Protein AF-A0A2V9GQS4-F1 (afdb_monomer)

Nearest PDB structures (foldseek):
  3pbk-assembly2_B  TM=9.360E-01  e=7.512E-44  Escherichia coli O6
  3pbk-assembly1_A  TM=9.406E-01  e=6.294E-42  Escherichia coli O6
  5ey8-assembly8_H  TM=8.529E-01  e=8.907E-43  Mycolicibacterium smegmatis
  3kxw-assembly1_A  TM=7.164E-01  e=3.947E-39  Legionella pneumophila subsp. pneumophila str. Philadelphia 1
  3lnv-assembly1_A  TM=7.252E-01  e=9.351E-39  Legionella pneumophila subsp. pneumophila str. Philadelphia 1

pLDDT: mean 83.49, std 13.67, range [40.16, 98.56]

Sequence (759 aa):
IEEYAARQSAILNNAEVCLLLTFRRAEAVAKLLRPRVRSLSAVVDAEKLIQAADKAPPPSPGALPLHVTGSRARRGSDLALLQYTSGSTGDPKGVMLTHANLLANIRAIGEAVQLRPDDVGISWLPLYHDMGLIGAWLTLLHFGTPLAVMSPLAFLTRPERWLQAFHKHRGTISAAPNFAYELCVRKIADKDIQGVDLSSWRAALNGAEPVNPETLERFRERFAGYGFRREAQLPVYGLAEATLAVTVPPLNRGPLVDRVERQTFTAEGRAVPAALEDETAIAFVSSGKALAGHEVRIVDEIGNEVPDRAEGFLWFRGPSATSGYYRNSKATETLLPRGPATDPGEYAWINTGDRAYRADGEIYVTGRVKDIIIKGGRNLYPHEVEELAARADGIRKGCIVAFGLTDEATGTEKLVVVAETRERDMPRRAALASAVTDLVSRGLGLPPDRVELIPPGSIPKTSSGKLRREETKQLYLAGTLSLSRAPAWLQIVRLGTGSTLRNLGREILAGVRRGLEILYGLYFGVVFLLWIVPTWVMVQFIKDHKEAGRFTSSALKVLFALIACRVRVVGKEYMETPGAKIYASNHTSYFDVLPLMLGLGVPYRFVAKMEVGGMPFIGAFLKRMGHLKFDRSDPQSRLRQAQEMEEFLRNGESVFVFPEGTFAAEDGVRPFQLGAFKAAVATGAPVIPVSLAGTRRFLRDGTYLPRPTSVTITLSPPIFPSTTTNNPNPADSSDWHELIRLRDATRAAIVRHAAEPLL

Radius of gyration: 36.35 Å; Cα contacts (8 Å, |Δi|>4): 1379; chains: 1; bounding box: 96×73×86 Å

Structure (mmCIF, N/CA/C/O backbone):
data_AF-A0A2V9GQS4-F1
#
_entry.id   AF-A0A2V9GQS4-F1
#
loop_
_atom_site.group_PDB
_atom_site.id
_atom_site.type_symbol
_atom_site.label_atom_id
_atom_site.label_alt_id
_atom_site.label_comp_id
_atom_site.label_asym_id
_atom_site.label_entity_id
_atom_site.label_seq_id
_atom_site.pdbx_PDB_ins_code
_atom_site.Cartn_x
_atom_site.Cartn_y
_atom_site.Cartn_z
_atom_site.occupancy
_atom_site.B_iso_or_equiv
_atom_site.auth_seq_id
_atom_site.auth_comp_id
_atom_site.auth_asym_id
_atom_site.auth_atom_id
_atom_site.pdbx_PDB_model_num
ATOM 1 N N . ILE A 1 1 ? -5.514 18.936 7.041 1.00 60.19 1 ILE A N 1
ATOM 2 C CA . ILE A 1 1 ? -5.133 19.533 5.737 1.00 60.19 1 ILE A CA 1
ATOM 3 C C . ILE A 1 1 ? -3.621 19.665 5.636 1.00 60.19 1 ILE A C 1
ATOM 5 O O . ILE A 1 1 ? -3.078 19.197 4.650 1.00 60.19 1 ILE A O 1
ATOM 9 N N . GLU A 1 2 ? -2.934 20.230 6.631 1.00 61.38 2 GLU A N 1
ATOM 10 C CA . GLU A 1 2 ? -1.467 20.380 6.602 1.00 61.38 2 GLU A CA 1
ATOM 11 C C . GLU A 1 2 ? -0.718 19.041 6.544 1.00 61.38 2 GLU A C 1
ATOM 13 O O . GLU A 1 2 ? 0.062 18.811 5.625 1.00 61.38 2 GLU A O 1
ATOM 18 N N . GLU A 1 3 ? -1.047 18.117 7.446 1.00 63.81 3 GLU A N 1
ATOM 19 C CA . GLU A 1 3 ? -0.517 16.747 7.453 1.00 63.81 3 GLU A CA 1
ATOM 20 C C . GLU A 1 3 ? -0.817 16.006 6.135 1.00 63.81 3 GLU A C 1
ATOM 22 O O . GLU A 1 3 ? 0.066 15.418 5.512 1.00 63.81 3 GLU A O 1
ATOM 27 N N . TYR A 1 4 ? -2.058 16.124 5.649 1.00 65.81 4 TYR A N 1
ATOM 28 C CA . TYR A 1 4 ? -2.469 15.587 4.351 1.00 65.81 4 TYR A CA 1
ATOM 29 C C . TYR A 1 4 ? -1.616 16.163 3.213 1.00 65.81 4 TYR A C 1
ATOM 31 O O . TYR A 1 4 ? -1.117 15.411 2.384 1.00 65.81 4 TYR A O 1
ATOM 39 N N . ALA A 1 5 ? -1.395 17.477 3.183 1.00 69.81 5 ALA A N 1
ATOM 40 C CA . ALA A 1 5 ? -0.593 18.134 2.159 1.00 69.81 5 ALA A CA 1
ATOM 41 C C . ALA A 1 5 ? 0.886 17.733 2.227 1.00 69.81 5 ALA A C 1
ATOM 43 O O . ALA A 1 5 ? 1.494 17.516 1.180 1.00 69.81 5 ALA A O 1
ATOM 44 N N . ALA A 1 6 ? 1.462 17.596 3.425 1.00 70.19 6 ALA A N 1
ATOM 45 C CA . ALA A 1 6 ? 2.829 17.113 3.610 1.00 70.19 6 ALA A CA 1
ATOM 46 C C . ALA A 1 6 ? 2.984 15.680 3.080 1.00 70.19 6 ALA A C 1
ATOM 48 O O . ALA A 1 6 ? 3.856 15.416 2.252 1.00 70.19 6 ALA A O 1
ATOM 49 N N . ARG A 1 7 ? 2.065 14.787 3.465 1.00 71.75 7 ARG A N 1
ATOM 50 C CA . ARG A 1 7 ? 2.045 13.393 3.013 1.00 71.75 7 ARG A CA 1
ATOM 51 C C . ARG A 1 7 ? 1.860 13.273 1.500 1.00 71.75 7 ARG A C 1
ATOM 53 O O . ARG A 1 7 ? 2.609 12.550 0.850 1.00 71.75 7 ARG A O 1
ATOM 60 N N . GLN A 1 8 ? 0.893 13.990 0.928 1.00 79.06 8 GLN A N 1
ATOM 61 C CA . GLN A 1 8 ? 0.681 13.990 -0.521 1.00 79.06 8 GLN A CA 1
ATOM 62 C C . GLN A 1 8 ? 1.892 14.575 -1.252 1.00 79.06 8 GLN A C 1
ATOM 64 O O . GLN A 1 8 ? 2.320 14.015 -2.251 1.00 79.06 8 GLN A O 1
ATOM 69 N N . SER A 1 9 ? 2.513 15.637 -0.733 1.00 82.12 9 SER A N 1
ATOM 70 C CA . SER A 1 9 ? 3.730 16.192 -1.339 1.00 82.12 9 SER A CA 1
ATOM 71 C C . SER A 1 9 ? 4.880 15.181 -1.346 1.00 82.12 9 SER A C 1
ATOM 73 O O . SER A 1 9 ? 5.618 15.128 -2.324 1.00 82.12 9 SER A O 1
ATOM 75 N N . ALA A 1 10 ? 5.036 14.364 -0.299 1.00 82.00 10 ALA A N 1
ATOM 76 C CA . ALA A 1 10 ? 6.055 13.314 -0.264 1.00 82.00 10 ALA A CA 1
ATOM 77 C C . ALA A 1 10 ? 5.821 12.253 -1.355 1.00 82.00 10 ALA A C 1
ATOM 79 O O . ALA A 1 10 ? 6.741 11.948 -2.111 1.00 82.00 10 ALA A O 1
ATOM 80 N N . ILE A 1 11 ? 4.580 11.768 -1.495 1.00 87.12 11 ILE A N 1
ATOM 81 C CA . ILE A 1 11 ? 4.180 10.821 -2.551 1.00 87.12 11 ILE A CA 1
ATOM 82 C C . ILE A 1 11 ? 4.440 11.419 -3.939 1.00 87.12 11 ILE A C 1
ATOM 84 O O . ILE A 1 11 ? 5.114 10.812 -4.766 1.00 87.12 11 ILE A O 1
ATOM 88 N N . LEU A 1 12 ? 3.945 12.635 -4.184 1.00 89.38 12 LEU A N 1
ATOM 89 C CA . LEU A 1 12 ? 4.040 13.290 -5.487 1.00 89.38 12 LEU A CA 1
ATOM 90 C C . LEU A 1 12 ? 5.491 13.594 -5.888 1.00 89.38 12 LEU A C 1
ATOM 92 O O . LEU A 1 12 ? 5.830 13.459 -7.060 1.00 89.38 12 LEU A O 1
ATOM 96 N N . ASN A 1 13 ? 6.349 13.974 -4.933 1.00 88.00 13 ASN A N 1
ATOM 97 C CA . ASN A 1 13 ? 7.782 14.144 -5.190 1.00 88.00 13 ASN A CA 1
ATOM 98 C C . ASN A 1 13 ? 8.476 12.804 -5.449 1.00 88.00 13 ASN A C 1
ATOM 100 O O . ASN A 1 13 ? 9.325 12.733 -6.331 1.00 88.00 13 ASN A O 1
ATOM 104 N N . ASN A 1 14 ? 8.134 11.750 -4.699 1.00 90.12 14 ASN A N 1
ATOM 105 C CA . ASN A 1 14 ? 8.729 10.431 -4.900 1.00 90.12 14 ASN A CA 1
ATOM 106 C C . ASN A 1 14 ? 8.400 9.875 -6.293 1.00 90.12 14 ASN A C 1
ATOM 108 O O . ASN A 1 14 ? 9.311 9.378 -6.943 1.00 90.12 14 ASN A O 1
ATOM 112 N N . ALA A 1 15 ? 7.158 10.025 -6.764 1.00 90.31 15 ALA A N 1
ATOM 113 C CA . ALA A 1 15 ? 6.719 9.606 -8.100 1.00 90.31 15 ALA A CA 1
ATOM 114 C C . ALA A 1 15 ? 7.057 10.603 -9.226 1.00 90.31 15 ALA A C 1
ATOM 116 O O . ALA A 1 15 ? 6.719 10.336 -10.376 1.00 90.31 15 ALA A O 1
ATOM 117 N N . GLU A 1 16 ? 7.669 11.752 -8.913 1.00 89.69 16 GLU A N 1
ATOM 118 C CA . GLU A 1 16 ? 7.936 12.841 -9.870 1.00 89.69 16 GLU A CA 1
ATOM 119 C C . GLU A 1 16 ? 6.715 13.224 -10.716 1.00 89.69 16 GLU A C 1
ATOM 121 O O . GLU A 1 16 ? 6.798 13.466 -11.921 1.00 89.69 16 GLU A O 1
ATOM 126 N N . VAL A 1 17 ? 5.549 13.296 -10.071 1.00 90.81 17 VAL A N 1
ATOM 127 C CA . VAL A 1 17 ? 4.280 13.540 -10.760 1.00 90.81 17 VAL A CA 1
ATOM 128 C C . VAL A 1 17 ? 4.326 14.880 -11.488 1.00 90.81 17 VAL A C 1
ATOM 130 O O . VAL A 1 17 ? 4.579 15.915 -10.867 1.00 90.81 17 VAL A O 1
ATOM 133 N N . CYS A 1 18 ? 4.049 14.858 -12.792 1.00 89.25 18 CYS A N 1
ATOM 134 C CA . CYS A 1 18 ? 3.959 16.053 -13.629 1.00 89.25 18 CYS A CA 1
ATOM 135 C C . CYS A 1 18 ? 2.530 16.599 -13.740 1.00 89.25 18 CYS A C 1
ATOM 137 O O . CYS A 1 18 ? 2.325 17.810 -13.784 1.00 89.25 18 CYS A O 1
ATOM 139 N N . LEU A 1 19 ? 1.536 15.713 -13.704 1.00 89.75 19 LEU A N 1
ATOM 140 C CA . LEU A 1 19 ? 0.121 16.041 -13.811 1.00 89.75 19 LEU A CA 1
ATOM 141 C C . LEU A 1 19 ? -0.652 15.383 -12.667 1.00 89.75 19 LEU A C 1
ATOM 143 O O . LEU A 1 19 ? -0.650 14.163 -12.532 1.00 89.75 19 LEU A O 1
ATOM 147 N N . LEU A 1 20 ? -1.350 16.190 -11.869 1.00 89.50 20 LEU A N 1
ATOM 148 C CA . LEU A 1 20 ? -2.256 15.707 -10.829 1.00 89.50 20 LEU A CA 1
ATOM 149 C C . LEU A 1 20 ? -3.707 15.852 -11.290 1.00 89.50 20 LEU A C 1
ATOM 151 O O . LEU A 1 20 ? -4.218 16.969 -11.407 1.00 89.50 20 LEU A O 1
ATOM 155 N N . LEU A 1 21 ? -4.373 14.718 -11.498 1.00 87.56 21 LEU A N 1
ATOM 156 C CA . LEU A 1 21 ? -5.810 14.665 -11.747 1.00 87.56 21 LEU A CA 1
ATOM 157 C C . LEU A 1 21 ? -6.574 14.715 -10.422 1.00 87.56 21 LEU A C 1
ATOM 159 O O . LEU A 1 21 ? -6.274 13.980 -9.482 1.00 87.56 21 LEU A O 1
ATOM 163 N N . THR A 1 22 ? -7.555 15.608 -10.328 1.00 85.50 22 THR A N 1
ATOM 164 C CA . THR A 1 22 ? -8.366 15.795 -9.120 1.00 85.50 22 THR A CA 1
ATOM 165 C C . THR A 1 22 ? -9.827 16.094 -9.466 1.00 85.50 22 THR A C 1
ATOM 167 O O . THR A 1 22 ? -10.227 16.061 -10.626 1.00 85.50 22 THR A O 1
ATOM 170 N N . PHE A 1 23 ? -10.659 16.355 -8.463 1.00 79.25 23 PHE A N 1
ATOM 171 C CA . PHE A 1 23 ? -12.040 16.795 -8.656 1.00 79.25 23 PHE A CA 1
ATOM 172 C C . PHE A 1 23 ? -12.163 18.288 -8.355 1.00 79.25 23 PHE A C 1
ATOM 174 O O . PHE A 1 23 ? -11.417 18.837 -7.542 1.00 79.25 23 PHE A O 1
ATOM 181 N N . ARG A 1 24 ? -13.147 18.947 -8.972 1.00 79.56 24 ARG A N 1
ATOM 182 C CA . ARG A 1 24 ? -13.316 20.410 -8.958 1.00 79.56 24 ARG A CA 1
ATOM 183 C C . ARG A 1 24 ? -13.214 21.048 -7.566 1.00 79.56 24 ARG A C 1
ATOM 185 O O . ARG A 1 24 ? -12.549 22.063 -7.395 1.00 79.56 24 ARG A O 1
ATOM 192 N N . ARG A 1 25 ? -13.816 20.429 -6.542 1.00 77.62 25 ARG A N 1
ATOM 193 C CA . ARG A 1 25 ? -13.779 20.938 -5.154 1.00 77.62 25 ARG A CA 1
ATOM 194 C C . ARG A 1 25 ? -12.391 20.862 -4.500 1.00 77.62 25 ARG A C 1
ATOM 196 O O . ARG A 1 25 ? -12.119 21.639 -3.592 1.00 77.62 25 ARG A O 1
ATOM 203 N N . ALA A 1 26 ? -11.530 19.942 -4.931 1.00 76.75 26 ALA A N 1
ATOM 204 C CA . ALA A 1 26 ? -10.181 19.769 -4.391 1.00 76.75 26 ALA A CA 1
ATOM 205 C C . ALA A 1 26 ? -9.098 20.488 -5.208 1.00 76.75 26 ALA A C 1
ATOM 207 O O . ALA A 1 26 ? -7.973 20.604 -4.728 1.00 76.75 26 ALA A O 1
ATOM 208 N N . GLU A 1 27 ? -9.421 21.021 -6.391 1.00 81.06 27 GLU A N 1
ATOM 209 C CA . GLU A 1 27 ? -8.457 21.674 -7.284 1.00 81.06 27 GLU A CA 1
ATOM 210 C C . GLU A 1 27 ? -7.701 22.823 -6.598 1.00 81.06 27 GLU A C 1
ATOM 212 O O . GLU A 1 27 ? -6.478 22.909 -6.706 1.00 81.06 27 GLU A O 1
ATOM 217 N N . ALA A 1 28 ? -8.399 23.675 -5.838 1.00 78.94 28 ALA A N 1
ATOM 218 C CA . ALA A 1 28 ? -7.778 24.789 -5.119 1.00 78.94 28 ALA A CA 1
ATOM 219 C C . ALA A 1 28 ? -6.758 24.307 -4.074 1.00 78.94 28 ALA A C 1
ATOM 221 O O . ALA A 1 28 ? -5.643 24.817 -4.017 1.00 78.94 28 ALA A O 1
ATOM 222 N N . VAL A 1 29 ? -7.108 23.277 -3.294 1.00 75.94 29 VAL A N 1
ATOM 223 C CA . VAL A 1 29 ? -6.216 22.690 -2.279 1.00 75.94 29 VAL A CA 1
ATOM 224 C C . VAL A 1 29 ? -5.049 21.954 -2.939 1.00 75.94 29 VAL A C 1
ATOM 226 O O . VAL A 1 29 ? -3.914 22.072 -2.490 1.00 75.94 29 VAL A O 1
ATOM 229 N N . ALA A 1 30 ? -5.297 21.237 -4.034 1.00 81.06 30 ALA A N 1
ATOM 230 C CA . ALA A 1 30 ? -4.270 20.534 -4.795 1.00 81.06 30 ALA A CA 1
ATOM 231 C C . ALA A 1 30 ? -3.269 21.502 -5.452 1.00 81.06 30 ALA A C 1
ATOM 233 O O . ALA A 1 30 ? -2.072 21.223 -5.486 1.00 81.06 30 ALA A O 1
ATOM 234 N N . LYS A 1 31 ? -3.714 22.686 -5.898 1.00 81.62 31 LYS A N 1
ATOM 235 C CA . LYS A 1 31 ? -2.822 23.748 -6.396 1.00 81.62 31 LYS A CA 1
ATOM 236 C C . LYS A 1 31 ? -1.851 24.256 -5.326 1.00 81.62 31 LYS A C 1
ATOM 238 O O . LYS A 1 31 ? -0.719 24.587 -5.674 1.00 81.62 31 LYS A O 1
ATOM 243 N N . LEU A 1 32 ? -2.226 24.225 -4.041 1.00 80.44 32 LEU A N 1
ATOM 244 C CA . LEU A 1 32 ? -1.324 24.565 -2.926 1.00 80.44 32 LEU A CA 1
ATOM 245 C C . LEU A 1 32 ? -0.168 23.562 -2.750 1.00 80.44 32 LEU A C 1
ATOM 247 O O . LEU A 1 32 ? 0.775 23.844 -2.010 1.00 80.44 32 LEU A O 1
ATOM 251 N N . LEU A 1 33 ? -0.212 22.405 -3.423 1.00 81.75 33 LEU A N 1
ATOM 252 C CA . LEU A 1 33 ? 0.878 21.426 -3.420 1.00 81.75 33 LEU A CA 1
ATOM 253 C C . LEU A 1 33 ? 1.980 21.768 -4.431 1.00 81.75 33 LEU A C 1
ATOM 255 O O . LEU A 1 33 ? 3.119 21.362 -4.219 1.00 81.75 33 LEU A O 1
ATOM 259 N N . ARG A 1 34 ? 1.690 22.551 -5.486 1.00 81.56 34 ARG A N 1
ATOM 260 C CA . ARG A 1 34 ? 2.670 22.895 -6.541 1.00 81.56 34 ARG A CA 1
ATOM 261 C C . ARG A 1 34 ? 3.986 23.468 -5.996 1.00 81.56 34 ARG A C 1
ATOM 263 O O . ARG A 1 34 ? 5.035 22.991 -6.410 1.00 81.56 34 ARG A O 1
ATOM 270 N N . PRO A 1 35 ? 3.996 24.396 -5.015 1.00 80.75 35 PRO A N 1
ATOM 271 C CA . PRO A 1 35 ? 5.251 24.904 -4.454 1.00 80.75 35 PRO A CA 1
ATOM 272 C C . PRO A 1 35 ? 6.104 23.833 -3.758 1.00 80.75 35 PRO A C 1
ATOM 274 O O . PRO A 1 35 ? 7.313 24.001 -3.605 1.00 80.75 35 PRO A O 1
ATOM 277 N N . ARG A 1 36 ? 5.474 22.747 -3.294 1.00 80.69 36 ARG A N 1
ATOM 278 C CA . ARG A 1 36 ? 6.123 21.635 -2.590 1.00 80.69 36 ARG A CA 1
ATOM 279 C C . ARG A 1 36 ? 6.521 20.492 -3.523 1.00 80.69 36 ARG A C 1
ATOM 281 O O . ARG A 1 36 ? 7.301 19.650 -3.091 1.00 80.69 36 ARG A O 1
ATOM 288 N N . VAL A 1 37 ? 6.023 20.459 -4.761 1.00 86.38 37 VAL A N 1
ATOM 289 C CA . VAL A 1 37 ? 6.261 19.381 -5.731 1.00 86.38 37 VAL A CA 1
ATOM 290 C C . VAL A 1 37 ? 6.843 19.967 -7.011 1.00 86.38 37 VAL A C 1
ATOM 292 O O . VAL A 1 37 ? 6.115 20.469 -7.861 1.00 86.38 37 VAL A O 1
ATOM 295 N N . ARG A 1 38 ? 8.172 19.906 -7.156 1.00 83.12 38 ARG A N 1
ATOM 296 C CA . ARG A 1 38 ? 8.889 20.580 -8.258 1.00 83.12 38 ARG A CA 1
ATOM 297 C C . ARG A 1 38 ? 8.507 20.068 -9.646 1.00 83.12 38 ARG A C 1
ATOM 299 O O . ARG A 1 38 ? 8.536 20.842 -10.594 1.00 83.12 38 ARG A O 1
ATOM 306 N N . SER A 1 39 ? 8.179 18.784 -9.759 1.00 88.44 39 SER A N 1
ATOM 307 C CA . SER A 1 39 ? 7.792 18.148 -11.019 1.00 88.44 39 SER A CA 1
ATOM 308 C C . SER A 1 39 ? 6.381 18.530 -11.474 1.00 88.44 39 SER A C 1
ATOM 310 O O . SER A 1 39 ? 6.084 18.412 -12.659 1.00 88.44 39 SER A O 1
ATOM 312 N N . LEU A 1 40 ? 5.514 18.993 -10.563 1.00 90.31 40 LEU A N 1
ATOM 313 C CA . LEU A 1 40 ? 4.084 19.167 -10.813 1.00 90.31 40 LEU A CA 1
ATOM 314 C C . LEU A 1 40 ? 3.809 20.411 -11.665 1.00 90.31 40 LEU A C 1
ATOM 316 O O . LEU A 1 40 ? 3.665 21.520 -11.147 1.00 90.31 40 LEU A O 1
ATOM 320 N N . SER A 1 41 ? 3.686 20.216 -12.977 1.00 86.81 41 SER A N 1
ATOM 321 C CA . SER A 1 41 ? 3.400 21.278 -13.944 1.00 86.81 41 SER A CA 1
ATOM 322 C C . SER A 1 41 ? 1.916 21.644 -13.977 1.00 86.81 41 SER A C 1
ATOM 324 O O . SER A 1 41 ? 1.562 22.817 -14.123 1.00 86.81 41 SER A O 1
ATOM 326 N N . ALA A 1 42 ? 1.032 20.662 -13.786 1.00 86.31 42 ALA A N 1
ATOM 327 C CA . ALA A 1 42 ? -0.402 20.858 -13.919 1.00 86.31 42 ALA A CA 1
ATOM 328 C C . ALA A 1 42 ? -1.212 20.131 -12.838 1.00 86.31 42 ALA A C 1
ATOM 330 O O . ALA A 1 42 ? -0.894 19.038 -12.383 1.00 86.31 42 ALA A O 1
ATOM 331 N N . VAL A 1 43 ? -2.307 20.775 -12.437 1.00 87.69 43 VAL A N 1
ATOM 332 C CA . VAL A 1 43 ? -3.356 20.209 -11.582 1.00 87.69 43 VAL A CA 1
ATOM 333 C C . VAL A 1 43 ? -4.629 20.436 -12.364 1.00 87.69 43 VAL A C 1
ATOM 335 O O . VAL A 1 43 ? -4.947 21.593 -12.649 1.00 87.69 43 VAL A O 1
ATOM 338 N N . VAL A 1 44 ? -5.283 19.357 -12.763 1.00 86.88 44 VAL A N 1
ATOM 339 C CA . VAL A 1 44 ? -6.405 19.391 -13.699 1.00 86.88 44 VAL A CA 1
ATOM 340 C C . VAL A 1 44 ? -7.558 18.635 -13.067 1.00 86.88 44 VAL A C 1
ATOM 342 O O . VAL A 1 44 ? -7.366 17.568 -12.484 1.00 86.88 44 VAL A O 1
ATOM 345 N N . ASP A 1 45 ? -8.754 19.209 -13.132 1.00 86.69 45 ASP A N 1
ATOM 346 C CA . ASP A 1 45 ? -9.946 18.453 -12.784 1.00 86.69 45 ASP A CA 1
ATOM 347 C C . ASP A 1 45 ? -10.381 17.560 -13.953 1.00 86.69 45 ASP A C 1
ATOM 349 O O . ASP A 1 45 ? -10.162 17.887 -15.120 1.00 86.69 45 ASP A O 1
ATOM 353 N N . ALA A 1 46 ? -10.972 16.410 -13.636 1.00 81.12 46 ALA A N 1
ATOM 354 C CA . ALA A 1 46 ? -11.350 15.427 -14.647 1.00 81.12 46 ALA A CA 1
ATOM 355 C C . ALA A 1 46 ? -12.324 15.980 -15.710 1.00 81.12 46 ALA A C 1
ATOM 357 O O . ALA A 1 46 ? -12.202 15.622 -16.877 1.00 81.12 46 ALA A O 1
ATOM 358 N N . GLU A 1 47 ? -13.244 16.883 -15.345 1.00 84.12 47 GLU A N 1
ATOM 359 C CA . GLU A 1 47 ? -14.207 17.480 -16.286 1.00 84.12 47 GLU A CA 1
ATOM 360 C C . GLU A 1 47 ? -13.503 18.354 -17.325 1.00 84.12 47 GLU A C 1
ATOM 362 O O . GLU A 1 47 ? -13.787 18.241 -18.514 1.00 84.12 47 GLU A O 1
ATOM 367 N N . LYS A 1 48 ? -12.542 19.187 -16.906 1.00 84.25 48 LYS A N 1
ATOM 368 C CA . LYS A 1 48 ? -11.722 19.981 -17.829 1.00 84.25 48 LYS A CA 1
ATOM 369 C C . LYS A 1 48 ? -10.925 19.100 -18.782 1.00 84.25 48 LYS A C 1
ATOM 371 O O . LYS A 1 48 ? -10.768 19.474 -19.940 1.00 84.25 48 LYS A O 1
ATOM 376 N N . LEU A 1 49 ? -10.421 17.956 -18.312 1.00 83.56 49 LEU A N 1
ATOM 377 C CA . LEU A 1 49 ? -9.698 17.018 -19.171 1.00 83.56 49 LEU A CA 1
ATOM 378 C C . LEU A 1 49 ? -10.624 16.409 -20.232 1.00 83.56 49 LEU A C 1
ATOM 380 O O . LEU A 1 49 ? -10.250 16.378 -21.399 1.00 83.56 49 LEU A O 1
ATOM 384 N N . ILE A 1 50 ? -11.830 15.987 -19.841 1.00 83.81 50 ILE A N 1
ATOM 385 C CA . ILE A 1 50 ? -12.844 15.453 -20.764 1.00 83.81 50 ILE A CA 1
ATOM 386 C C . ILE A 1 50 ? -13.248 16.524 -21.781 1.00 83.81 50 ILE A C 1
ATOM 388 O O . ILE A 1 50 ? -13.152 16.297 -22.977 1.00 83.81 50 ILE A O 1
ATOM 392 N N . GLN A 1 51 ? -13.577 17.735 -21.327 1.00 85.81 51 GLN A N 1
ATOM 393 C CA . GLN A 1 51 ? -13.934 18.844 -22.218 1.00 85.81 51 GLN A CA 1
ATOM 394 C C . GLN A 1 51 ? -12.804 19.218 -23.183 1.00 85.81 51 GLN A C 1
ATOM 396 O O . GLN A 1 51 ? -13.066 19.637 -24.308 1.00 85.81 51 GLN A O 1
ATOM 401 N N . ALA A 1 52 ? -11.546 19.127 -22.743 1.00 83.19 52 ALA A N 1
ATOM 402 C CA . ALA A 1 52 ? -10.397 19.350 -23.610 1.00 83.19 52 ALA A CA 1
ATOM 403 C C . ALA A 1 52 ? -10.248 18.229 -24.649 1.00 83.19 52 ALA A C 1
ATOM 405 O O . ALA A 1 52 ? -9.913 18.523 -25.792 1.00 83.19 52 ALA A O 1
ATOM 406 N N . ALA A 1 53 ? -10.523 16.978 -24.268 1.00 80.06 53 ALA A N 1
ATOM 407 C CA . ALA A 1 53 ? -10.524 15.837 -25.176 1.00 80.06 53 ALA A CA 1
ATOM 408 C C . ALA A 1 53 ? -11.660 15.923 -26.209 1.00 80.06 53 ALA A C 1
ATOM 410 O O . ALA A 1 53 ? -11.402 15.739 -27.391 1.00 80.06 53 ALA A O 1
ATOM 411 N N . ASP A 1 54 ? -12.875 16.300 -25.799 1.00 82.81 54 ASP A N 1
ATOM 412 C CA . ASP A 1 54 ? -14.032 16.460 -26.696 1.00 82.81 54 ASP A CA 1
ATOM 413 C C . ASP A 1 54 ? -13.833 17.588 -27.722 1.00 82.81 54 ASP A C 1
ATOM 415 O O . ASP A 1 54 ? -14.369 17.548 -28.827 1.00 82.81 54 ASP A O 1
ATOM 419 N N . LYS A 1 55 ? -13.062 18.619 -27.353 1.00 84.00 55 LYS A N 1
ATOM 420 C CA . LYS A 1 55 ? -12.695 19.736 -28.238 1.00 84.00 55 LYS A CA 1
ATOM 421 C C . LYS A 1 55 ? -11.467 19.446 -29.097 1.00 84.00 55 LYS A C 1
ATOM 423 O O . LYS A 1 55 ? -11.146 20.258 -29.967 1.00 84.00 55 LYS A O 1
ATOM 428 N N . ALA A 1 56 ? -10.743 18.360 -28.830 1.00 77.12 56 ALA A N 1
ATOM 429 C CA . ALA A 1 56 ? -9.585 18.004 -29.628 1.00 77.12 56 ALA A CA 1
ATOM 430 C C . ALA A 1 56 ? -10.058 17.585 -31.031 1.00 77.12 56 ALA A C 1
ATOM 432 O O . ALA A 1 56 ? -11.054 16.868 -31.148 1.00 77.12 56 ALA A O 1
ATOM 433 N N . PRO A 1 57 ? -9.377 18.022 -32.107 1.00 74.56 57 PRO A N 1
ATOM 434 C CA . PRO A 1 57 ? -9.702 17.542 -33.442 1.00 74.56 57 PRO A CA 1
ATOM 435 C C . PRO A 1 57 ? -9.600 16.008 -33.468 1.00 74.56 57 PRO A C 1
ATOM 437 O O . PRO A 1 57 ? -8.690 15.457 -32.834 1.00 74.56 57 PRO A O 1
ATOM 440 N N . PRO A 1 58 ? -10.511 15.309 -34.174 1.00 66.25 58 PRO A N 1
ATOM 441 C CA . PRO A 1 58 ? -10.419 13.864 -34.299 1.00 66.25 58 PRO A CA 1
ATOM 442 C C . PRO A 1 58 ? -9.046 13.500 -34.879 1.00 66.25 58 PRO A C 1
ATOM 444 O O . PRO A 1 58 ? -8.524 14.243 -35.720 1.00 66.25 58 PRO A O 1
ATOM 447 N N . PRO A 1 59 ? -8.438 12.385 -34.438 1.00 63.38 59 PRO A N 1
ATOM 448 C CA . PRO A 1 59 ? -7.211 11.914 -35.059 1.00 63.38 59 PRO A CA 1
ATOM 449 C C . PRO A 1 59 ? -7.449 11.769 -36.566 1.00 63.38 59 PRO A C 1
ATOM 451 O O . PRO A 1 59 ? -8.504 11.284 -36.984 1.00 63.38 59 PRO A O 1
ATOM 454 N N . SER A 1 60 ? -6.490 12.217 -37.382 1.00 68.94 60 SER A N 1
ATOM 455 C CA . SER A 1 60 ? -6.561 12.055 -38.838 1.00 68.94 60 SER A CA 1
ATOM 456 C C . SER A 1 60 ? -6.879 10.592 -39.187 1.00 68.94 60 SER A C 1
ATOM 458 O O . SER A 1 60 ? -6.442 9.702 -38.460 1.00 68.94 60 SER A O 1
ATOM 460 N N . PRO A 1 61 ? -7.605 10.290 -40.276 1.00 59.84 61 PRO A N 1
ATOM 461 C CA . PRO A 1 61 ? -7.857 8.906 -40.677 1.00 59.84 61 PRO A CA 1
ATOM 462 C C . PRO A 1 61 ? -6.546 8.104 -40.751 1.00 59.84 61 PRO A C 1
ATOM 464 O O . PRO A 1 61 ? -5.612 8.503 -41.443 1.00 59.84 61 PRO A O 1
ATOM 467 N N . GLY A 1 62 ? -6.449 7.012 -39.986 1.00 61.94 62 GLY A N 1
ATOM 468 C CA . GLY A 1 62 ? -5.225 6.204 -39.861 1.00 61.94 62 GLY A CA 1
ATOM 469 C C . GLY A 1 62 ? -4.198 6.701 -38.831 1.00 61.94 62 GLY A C 1
ATOM 470 O O . GLY A 1 62 ? -3.212 6.009 -38.578 1.00 61.94 62 GLY A O 1
ATOM 471 N N . ALA A 1 63 ? -4.417 7.852 -38.192 1.00 53.94 63 ALA A N 1
ATOM 472 C CA . ALA A 1 63 ? -3.609 8.296 -37.065 1.00 53.94 63 ALA A CA 1
ATOM 473 C C . ALA A 1 63 ? -3.925 7.435 -35.838 1.00 53.94 63 ALA A C 1
ATOM 475 O O . ALA A 1 63 ? -5.040 7.420 -35.313 1.00 53.94 63 ALA A O 1
ATOM 476 N N . LEU A 1 64 ? -2.910 6.716 -35.371 1.00 51.78 64 LEU A N 1
ATOM 477 C CA . LEU A 1 64 ? -2.958 6.042 -34.083 1.00 51.78 64 LEU A CA 1
ATOM 478 C C . LEU A 1 64 ? -3.094 7.109 -32.975 1.00 51.78 64 LEU A C 1
ATOM 480 O O . LEU A 1 64 ? -2.473 8.171 -33.087 1.00 51.78 64 LEU A O 1
ATOM 484 N N . PRO A 1 65 ? -3.877 6.866 -31.903 1.00 49.31 65 PRO A N 1
ATOM 485 C CA . PRO A 1 65 ? -3.976 7.793 -30.776 1.00 49.31 65 PRO A CA 1
ATOM 486 C C . PRO A 1 65 ? -2.580 8.181 -30.277 1.00 49.31 65 PRO A C 1
ATOM 488 O O . PRO A 1 65 ? -1.702 7.324 -30.220 1.00 49.31 65 PRO A O 1
ATOM 491 N N . LEU A 1 66 ? -2.360 9.427 -29.849 1.00 47.75 66 LEU A N 1
ATOM 492 C CA . LEU A 1 66 ? -1.041 9.921 -29.401 1.00 47.75 66 LEU A CA 1
ATOM 493 C C . LEU A 1 66 ? -0.398 9.086 -28.263 1.00 47.75 66 LEU A C 1
ATOM 495 O O . LEU A 1 66 ? 0.799 9.161 -28.001 1.00 47.75 66 LEU A O 1
ATOM 499 N N . HIS A 1 67 ? -1.188 8.265 -27.569 1.00 48.81 67 HIS A N 1
ATOM 500 C CA . HIS A 1 67 ? -0.731 7.332 -26.528 1.00 48.81 67 HIS A CA 1
ATOM 501 C C . HIS A 1 67 ? -0.173 6.016 -27.106 1.00 48.81 67 HIS A C 1
ATOM 503 O O . HIS A 1 67 ? 0.582 5.311 -26.437 1.00 48.81 67 HIS A O 1
ATOM 509 N N . VAL A 1 68 ? -0.534 5.709 -28.352 1.00 45.94 68 VAL A N 1
ATOM 510 C CA . VAL A 1 68 ? -0.036 4.611 -29.191 1.00 45.94 68 VAL A CA 1
ATOM 511 C C . VAL A 1 68 ? 1.146 5.082 -30.060 1.00 45.94 68 VAL A C 1
ATOM 513 O O . VAL A 1 68 ? 1.909 4.259 -30.547 1.00 45.94 68 VAL A O 1
ATOM 516 N N . THR A 1 69 ? 1.373 6.398 -30.192 1.00 43.47 69 THR A N 1
ATOM 517 C CA . THR A 1 69 ? 2.506 6.978 -30.946 1.00 43.47 69 THR A CA 1
ATOM 518 C C . THR A 1 69 ? 3.784 7.170 -30.128 1.00 43.47 69 THR A C 1
ATOM 520 O O . THR A 1 69 ? 4.729 7.802 -30.601 1.00 43.47 69 THR A O 1
ATOM 523 N N . GLY A 1 70 ? 3.868 6.630 -28.909 1.00 48.19 70 GLY A N 1
ATOM 524 C CA . GLY A 1 70 ? 5.187 6.373 -28.344 1.00 48.19 70 GLY A CA 1
ATOM 525 C C . GLY A 1 70 ? 5.876 5.375 -29.270 1.00 48.19 70 GLY A C 1
ATOM 526 O O . GLY A 1 70 ? 5.417 4.246 -29.374 1.00 48.19 70 GLY A O 1
ATOM 527 N N . SER A 1 71 ? 6.971 5.758 -29.927 1.00 50.88 71 SER A N 1
ATOM 528 C CA . SER A 1 71 ? 7.773 4.911 -30.835 1.00 50.88 71 SER A CA 1
ATOM 529 C C . SER A 1 71 ? 8.320 3.616 -30.202 1.00 50.88 71 SER A C 1
ATOM 531 O O . SER A 1 71 ? 9.062 2.865 -30.831 1.00 50.88 71 SER A O 1
ATOM 533 N N . ARG A 1 72 ? 7.960 3.338 -28.947 1.00 60.69 72 ARG A N 1
ATOM 534 C CA . ARG A 1 72 ? 8.317 2.158 -28.178 1.00 60.69 72 ARG A CA 1
ATOM 535 C C . ARG A 1 72 ? 7.079 1.284 -27.990 1.00 60.69 72 ARG A C 1
ATOM 537 O O . ARG A 1 72 ? 6.169 1.645 -27.245 1.00 60.69 72 ARG A O 1
ATOM 544 N N . ALA A 1 73 ? 7.100 0.100 -28.602 1.00 69.25 73 ALA A N 1
ATOM 545 C CA . ALA A 1 73 ? 6.183 -0.980 -28.256 1.00 69.25 73 ALA A CA 1
ATOM 546 C C . ALA A 1 73 ? 6.235 -1.225 -26.737 1.00 69.25 73 ALA A C 1
ATOM 548 O O . ALA A 1 73 ? 7.316 -1.458 -26.185 1.00 69.25 73 ALA A O 1
ATOM 549 N N . ARG A 1 74 ? 5.081 -1.129 -26.063 1.00 79.31 74 ARG A N 1
ATOM 550 C CA . ARG A 1 74 ? 4.972 -1.391 -24.623 1.00 79.31 74 ARG A CA 1
ATOM 551 C C . ARG A 1 74 ? 5.242 -2.866 -24.368 1.00 79.31 74 ARG A C 1
ATOM 553 O O . ARG A 1 74 ? 4.617 -3.728 -24.982 1.00 79.31 74 ARG A O 1
ATOM 560 N N . ARG A 1 75 ? 6.184 -3.155 -23.477 1.00 88.50 75 ARG A N 1
ATOM 561 C CA . ARG A 1 75 ? 6.540 -4.521 -23.079 1.00 88.50 75 ARG A CA 1
ATOM 562 C C . ARG A 1 75 ? 5.845 -4.871 -21.771 1.00 88.50 75 ARG A C 1
ATOM 564 O O . ARG A 1 75 ? 5.575 -3.996 -20.955 1.00 88.50 75 ARG A O 1
ATOM 571 N N . GLY A 1 76 ? 5.624 -6.164 -21.532 1.00 90.94 76 GLY A N 1
ATOM 572 C CA . GLY A 1 76 ? 5.095 -6.643 -20.250 1.00 90.94 76 GLY A CA 1
ATOM 573 C C . GLY A 1 76 ? 5.950 -6.208 -19.052 1.00 90.94 76 GLY A C 1
ATOM 574 O O . GLY A 1 76 ? 5.408 -5.933 -17.990 1.00 90.94 76 GLY A O 1
ATOM 575 N N . SER A 1 77 ? 7.265 -6.073 -19.244 1.00 91.56 77 SER A N 1
ATOM 576 C CA . SER A 1 77 ? 8.217 -5.617 -18.227 1.00 91.56 77 SER A CA 1
ATOM 577 C C . SER A 1 77 ? 8.242 -4.101 -18.004 1.00 91.56 77 SER A C 1
ATOM 579 O O . SER A 1 77 ? 8.913 -3.640 -17.082 1.00 91.56 77 SER A O 1
ATOM 581 N N . ASP A 1 78 ? 7.537 -3.310 -18.820 1.00 92.94 78 ASP A N 1
ATOM 582 C CA . ASP A 1 78 ? 7.458 -1.869 -18.601 1.00 92.94 78 ASP A CA 1
ATOM 583 C C . ASP A 1 78 ? 6.611 -1.583 -17.349 1.00 92.94 78 ASP A C 1
ATOM 585 O O . ASP A 1 78 ? 5.554 -2.186 -17.132 1.00 92.94 78 ASP A O 1
ATOM 589 N N . LEU A 1 79 ? 7.078 -0.639 -16.527 1.00 93.56 79 LEU A N 1
ATOM 590 C CA . LEU A 1 79 ? 6.345 -0.151 -15.362 1.00 93.56 79 LEU A CA 1
ATOM 591 C C . LEU A 1 79 ? 5.019 0.480 -15.811 1.00 93.56 79 LEU A C 1
ATOM 593 O O . LEU A 1 79 ? 5.016 1.415 -16.613 1.00 93.56 79 LEU A O 1
ATOM 597 N N . ALA A 1 80 ? 3.912 -0.019 -15.269 1.00 93.69 80 ALA A N 1
ATOM 598 C CA . ALA A 1 80 ? 2.561 0.415 -15.604 1.00 93.69 80 ALA A CA 1
ATOM 599 C C . ALA A 1 80 ? 1.938 1.275 -14.499 1.00 93.69 80 ALA A C 1
ATOM 601 O O . ALA A 1 80 ? 1.245 2.250 -14.786 1.00 93.69 80 ALA A O 1
ATOM 602 N N . LEU A 1 81 ? 2.183 0.920 -13.234 1.00 94.31 81 LEU A N 1
ATOM 603 C CA . LEU A 1 81 ? 1.556 1.548 -12.077 1.00 94.31 81 LEU A CA 1
ATOM 604 C C . LEU A 1 81 ? 2.534 1.633 -10.900 1.00 94.31 81 LEU A C 1
ATOM 606 O O . LEU A 1 81 ? 3.221 0.669 -10.571 1.00 94.31 81 LEU A O 1
ATOM 610 N N . LEU A 1 82 ? 2.550 2.789 -10.232 1.00 95.12 82 LEU A N 1
ATOM 611 C CA . LEU A 1 82 ? 3.105 2.933 -8.889 1.00 95.12 82 LEU A CA 1
ATOM 612 C C . LEU A 1 82 ? 1.962 2.916 -7.875 1.00 95.12 82 LEU A C 1
ATOM 614 O O . LEU A 1 82 ? 1.286 3.928 -7.676 1.00 95.12 82 LEU A O 1
ATOM 618 N N . GLN A 1 83 ? 1.741 1.771 -7.233 1.00 93.62 83 GLN A N 1
ATOM 619 C CA . GLN A 1 83 ? 0.709 1.641 -6.208 1.00 93.62 83 GLN A CA 1
ATOM 620 C C . GLN A 1 83 ? 1.304 2.015 -4.851 1.00 93.62 83 GLN A C 1
ATOM 622 O O . GLN A 1 83 ? 2.073 1.261 -4.259 1.00 93.62 83 GLN A O 1
ATOM 627 N N . TYR A 1 84 ? 0.963 3.198 -4.342 1.00 89.38 84 TYR A N 1
ATOM 628 C CA . TYR A 1 84 ? 1.419 3.602 -3.014 1.00 89.38 84 TYR A CA 1
ATOM 629 C C . TYR A 1 84 ? 0.674 2.838 -1.923 1.00 89.38 84 TYR A C 1
ATOM 631 O O . TYR A 1 84 ? -0.557 2.755 -1.935 1.00 89.38 84 TYR A O 1
ATOM 639 N N . THR A 1 85 ? 1.422 2.317 -0.951 1.00 79.19 85 THR A N 1
ATOM 640 C CA . THR A 1 85 ? 0.847 1.637 0.212 1.00 79.19 85 THR A CA 1
ATOM 641 C C . THR A 1 85 ? 0.182 2.635 1.165 1.00 79.19 85 THR A C 1
ATOM 643 O O . THR A 1 85 ? 0.595 3.792 1.307 1.00 79.19 85 THR A O 1
ATOM 646 N N . SER A 1 86 ? -0.868 2.195 1.865 1.00 59.78 86 SER A N 1
ATOM 647 C CA . SER A 1 86 ? -1.665 3.044 2.764 1.00 59.78 86 SER A CA 1
ATOM 648 C C . SER A 1 86 ? -0.909 3.547 4.005 1.00 59.78 86 SER A C 1
ATOM 650 O O . SER A 1 86 ? -1.456 4.372 4.742 1.00 59.78 86 SER A O 1
ATOM 652 N N . GLY A 1 87 ? 0.341 3.116 4.222 1.00 55.62 87 GLY A N 1
ATOM 653 C CA . GLY A 1 87 ? 1.225 3.623 5.278 1.00 55.62 87 GLY A CA 1
ATOM 654 C C . GLY A 1 87 ? 0.726 3.333 6.697 1.00 55.62 87 GLY A C 1
ATOM 655 O O . GLY A 1 87 ? 0.801 4.206 7.560 1.00 55.62 87 GLY A O 1
ATOM 656 N N . SER A 1 88 ? 0.172 2.139 6.948 1.00 50.97 88 SER A N 1
ATOM 657 C CA . SER A 1 88 ? -0.228 1.712 8.302 1.00 50.97 88 SER A CA 1
ATOM 658 C C . SER A 1 88 ? 0.964 1.628 9.265 1.00 50.97 88 SER A C 1
ATOM 660 O O . SER A 1 88 ? 0.776 1.833 10.458 1.00 50.97 88 SER A O 1
ATOM 662 N N . THR A 1 89 ? 2.178 1.402 8.743 1.00 50.59 89 THR A N 1
ATOM 663 C CA . THR A 1 89 ? 3.407 1.154 9.521 1.00 50.59 89 THR A CA 1
ATOM 664 C C . THR A 1 89 ? 4.583 2.087 9.166 1.00 50.59 89 THR A C 1
ATOM 666 O O . THR A 1 89 ? 5.737 1.701 9.361 1.00 50.59 89 THR A O 1
ATOM 669 N N . GLY A 1 90 ? 4.336 3.251 8.543 1.00 60.25 90 GLY A N 1
ATOM 670 C CA . GLY A 1 90 ? 5.387 4.211 8.152 1.00 60.25 90 GLY A CA 1
ATOM 671 C C . GLY A 1 90 ? 5.061 5.062 6.917 1.00 60.25 90 GLY A C 1
ATOM 672 O O . GLY A 1 90 ? 3.895 5.197 6.534 1.00 60.25 90 GLY A O 1
ATOM 673 N N . ASP A 1 91 ? 6.101 5.625 6.290 1.00 66.88 91 ASP A N 1
ATOM 674 C CA . ASP A 1 91 ? 5.975 6.435 5.072 1.00 66.88 91 ASP A CA 1
ATOM 675 C C . ASP A 1 91 ? 5.405 5.621 3.893 1.00 66.88 91 ASP A C 1
ATOM 677 O O . ASP A 1 91 ? 5.775 4.454 3.716 1.00 66.88 91 ASP A O 1
ATOM 681 N N . PRO A 1 92 ? 4.516 6.205 3.064 1.00 74.00 92 PRO A N 1
ATOM 682 C CA . PRO A 1 92 ? 3.980 5.536 1.882 1.00 74.00 92 PRO A CA 1
ATOM 683 C C . PRO A 1 92 ? 5.095 5.087 0.934 1.00 74.00 92 PRO A C 1
ATOM 685 O O . PRO A 1 92 ? 5.921 5.894 0.509 1.00 74.00 92 PRO A O 1
ATOM 688 N N . LYS A 1 93 ? 5.085 3.808 0.556 1.00 88.81 93 LYS A N 1
ATOM 689 C CA . LYS A 1 93 ? 6.050 3.238 -0.392 1.00 88.81 93 LYS A CA 1
ATOM 690 C C . LYS A 1 93 ? 5.365 3.005 -1.733 1.00 88.81 93 LYS A C 1
ATOM 692 O O . LYS A 1 93 ? 4.284 2.422 -1.753 1.00 88.81 93 LYS A O 1
ATOM 697 N N . GLY A 1 94 ? 5.969 3.457 -2.831 1.00 93.56 94 GLY A N 1
ATOM 698 C CA . GLY A 1 94 ? 5.446 3.228 -4.180 1.00 93.56 94 GLY A CA 1
ATOM 699 C C . GLY A 1 94 ? 5.826 1.838 -4.676 1.00 93.56 94 GLY A C 1
ATOM 700 O O . GLY A 1 94 ? 6.979 1.626 -5.038 1.00 93.56 94 GLY A O 1
ATOM 701 N N . VAL A 1 95 ? 4.890 0.891 -4.675 1.00 96.25 95 VAL A N 1
ATOM 702 C CA . VAL A 1 95 ? 5.112 -0.455 -5.221 1.00 96.25 95 VAL A CA 1
ATOM 703 C C . VAL A 1 95 ? 5.218 -0.378 -6.741 1.00 96.25 95 VAL A C 1
ATOM 705 O O . VAL A 1 95 ? 4.349 0.208 -7.387 1.00 96.25 95 VAL A O 1
ATOM 708 N N . MET A 1 96 ? 6.278 -0.960 -7.305 1.00 96.88 96 MET A N 1
ATOM 709 C CA . MET A 1 96 ? 6.529 -0.966 -8.745 1.00 96.88 96 MET A CA 1
ATOM 710 C C . MET A 1 96 ? 5.790 -2.112 -9.439 1.00 96.88 96 MET A C 1
ATOM 712 O O . MET A 1 96 ? 6.225 -3.257 -9.382 1.00 96.88 96 MET A O 1
ATOM 716 N N . LEU A 1 97 ? 4.696 -1.802 -10.136 1.00 97.75 97 LEU A N 1
ATOM 717 C CA . LEU A 1 97 ? 3.887 -2.796 -10.839 1.00 97.75 97 LEU A CA 1
ATOM 718 C C . LEU A 1 97 ? 4.046 -2.657 -12.351 1.00 97.75 97 LEU A C 1
ATOM 720 O O . LEU A 1 97 ? 3.712 -1.627 -12.944 1.00 97.75 97 LEU A O 1
ATOM 724 N N . THR A 1 98 ? 4.558 -3.708 -12.984 1.00 96.94 98 THR A N 1
ATOM 725 C CA . THR A 1 98 ? 4.663 -3.794 -14.446 1.00 96.94 98 THR A CA 1
ATOM 726 C C . THR A 1 98 ? 3.328 -4.182 -15.085 1.00 96.94 98 THR A C 1
ATOM 728 O O . THR A 1 98 ? 2.409 -4.654 -14.409 1.00 96.94 98 THR A O 1
ATOM 731 N N . HIS A 1 99 ? 3.213 -4.024 -16.407 1.00 96.19 99 HIS A N 1
ATOM 732 C CA . HIS A 1 99 ? 2.054 -4.530 -17.151 1.00 96.19 99 HIS A CA 1
ATOM 733 C C . HIS A 1 99 ? 1.849 -6.039 -16.946 1.00 96.19 99 HIS A C 1
ATOM 735 O O . HIS A 1 99 ? 0.712 -6.491 -16.802 1.00 96.19 99 HIS A O 1
ATOM 741 N N . ALA A 1 100 ? 2.938 -6.812 -16.908 1.00 96.12 100 ALA A N 1
ATOM 742 C CA . ALA A 1 100 ? 2.898 -8.249 -16.670 1.00 96.12 100 ALA A CA 1
ATOM 743 C C . ALA A 1 100 ? 2.379 -8.577 -15.264 1.00 96.12 100 ALA A C 1
ATOM 745 O O . ALA A 1 100 ? 1.514 -9.441 -15.146 1.00 96.12 100 ALA A O 1
ATOM 746 N N . ASN A 1 101 ? 2.824 -7.852 -14.227 1.00 97.38 101 ASN A N 1
ATOM 747 C CA . ASN A 1 101 ? 2.331 -8.072 -12.863 1.00 97.38 101 ASN A CA 1
ATOM 748 C C . ASN A 1 101 ? 0.817 -7.835 -12.761 1.00 97.38 101 ASN A C 1
ATOM 750 O O . ASN A 1 101 ? 0.091 -8.678 -12.232 1.00 97.38 101 ASN A O 1
ATOM 754 N N . LEU A 1 102 ? 0.344 -6.714 -13.326 1.00 97.38 102 LEU A N 1
ATOM 755 C CA . LEU A 1 102 ? -1.075 -6.353 -13.339 1.00 97.38 102 LEU A CA 1
ATOM 756 C C . LEU A 1 102 ? -1.925 -7.428 -14.013 1.00 97.38 102 LEU A C 1
ATOM 758 O O . LEU A 1 102 ? -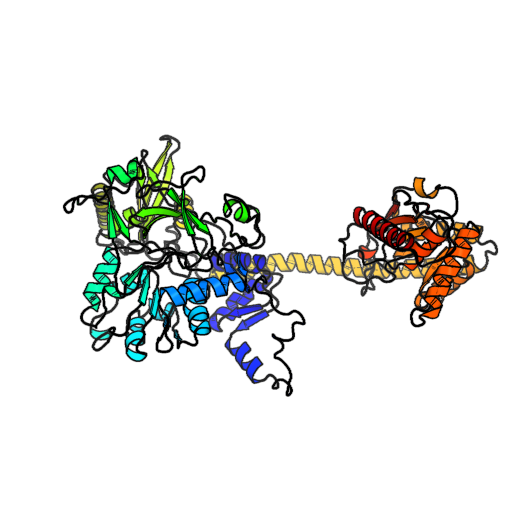2.880 -7.925 -13.420 1.00 97.38 102 LEU A O 1
ATOM 762 N N . LEU A 1 103 ? -1.571 -7.805 -15.244 1.00 97.38 103 LEU A N 1
ATOM 763 C CA . LEU A 1 103 ? -2.345 -8.777 -16.014 1.00 97.38 103 LEU A CA 1
ATOM 764 C C . LEU A 1 103 ? -2.293 -10.178 -15.401 1.00 97.38 103 LEU A C 1
ATOM 766 O O . LEU A 1 103 ? -3.292 -10.891 -15.467 1.00 97.38 103 LEU A O 1
ATOM 770 N N . ALA A 1 104 ? -1.171 -10.567 -14.792 1.00 97.75 104 ALA A N 1
ATOM 771 C CA . ALA A 1 104 ? -1.068 -11.837 -14.085 1.00 97.75 104 ALA A CA 1
ATOM 772 C C . ALA A 1 104 ? -2.051 -11.908 -12.907 1.00 97.75 104 ALA A C 1
ATOM 774 O O . ALA A 1 104 ? -2.805 -12.874 -12.803 1.00 97.75 104 ALA A O 1
ATOM 775 N N . ASN A 1 105 ? -2.102 -10.870 -12.064 1.00 98.19 105 ASN A N 1
ATOM 776 C CA . ASN A 1 105 ? -3.015 -10.856 -10.919 1.00 98.19 105 ASN A CA 1
ATOM 777 C C . ASN A 1 105 ? -4.482 -10.749 -11.349 1.00 98.19 105 ASN A C 1
ATOM 779 O O . ASN A 1 105 ? -5.318 -11.486 -10.842 1.00 98.19 105 ASN A O 1
ATOM 783 N N . ILE A 1 106 ? -4.792 -9.876 -12.316 1.00 97.75 106 ILE A N 1
ATOM 784 C CA . ILE A 1 106 ? -6.156 -9.685 -12.836 1.00 97.75 106 ILE A CA 1
ATOM 785 C C . ILE A 1 106 ? -6.729 -10.997 -13.382 1.00 97.75 106 ILE A C 1
ATOM 787 O O . ILE A 1 106 ? -7.866 -11.349 -13.069 1.00 97.75 106 ILE A O 1
ATOM 791 N N . ARG A 1 107 ? -5.946 -11.739 -14.175 1.00 97.62 107 ARG A N 1
ATOM 792 C CA . ARG A 1 107 ? -6.383 -13.027 -14.732 1.00 97.62 107 ARG A CA 1
ATOM 793 C C . ARG A 1 107 ? -6.590 -14.069 -13.641 1.00 97.62 107 ARG A C 1
ATOM 795 O O . ARG A 1 107 ? -7.630 -14.716 -13.639 1.00 97.62 107 ARG A O 1
ATOM 802 N N . ALA A 1 108 ? -5.657 -14.167 -12.693 1.00 97.88 108 ALA A N 1
ATOM 803 C CA . ALA A 1 108 ? -5.766 -15.099 -11.575 1.00 97.88 108 ALA A CA 1
ATOM 804 C C . ALA A 1 108 ? -6.979 -14.792 -10.676 1.00 97.88 108 ALA A C 1
ATOM 806 O O . ALA A 1 108 ? -7.678 -15.712 -10.260 1.00 97.88 108 ALA A O 1
ATOM 807 N N . ILE A 1 109 ? -7.279 -13.510 -10.422 1.00 97.25 109 ILE A N 1
ATOM 808 C CA . ILE A 1 109 ? -8.503 -13.093 -9.722 1.00 97.25 109 ILE A CA 1
ATOM 809 C C . ILE A 1 109 ? -9.734 -13.530 -10.513 1.00 97.25 109 ILE A C 1
ATOM 811 O O . ILE A 1 109 ? -10.622 -14.154 -9.940 1.00 97.25 109 ILE A O 1
ATOM 815 N N . GLY A 1 110 ? -9.789 -13.212 -11.811 1.00 96.56 110 GLY A N 1
ATOM 816 C CA . GLY A 1 110 ? -10.920 -13.554 -12.672 1.00 96.56 110 GLY A CA 1
ATOM 817 C C . GLY A 1 110 ? -11.184 -15.058 -12.742 1.00 96.56 110 GLY A C 1
ATOM 818 O O . GLY A 1 110 ? -12.336 -15.473 -12.678 1.00 96.56 110 GLY A O 1
ATOM 819 N N . GLU A 1 111 ? -10.131 -15.873 -12.789 1.00 96.38 111 GLU A N 1
ATOM 820 C CA . GLU A 1 111 ? -10.227 -17.332 -12.714 1.00 96.38 111 GLU A CA 1
ATOM 821 C C . GLU A 1 111 ? -10.749 -17.796 -11.346 1.00 96.38 111 GLU A C 1
ATOM 823 O O . GLU A 1 111 ? -11.726 -18.543 -11.280 1.00 96.38 111 GLU A O 1
ATOM 828 N N . ALA A 1 112 ? -10.172 -17.297 -10.247 1.00 96.38 112 ALA A N 1
ATOM 829 C CA . ALA A 1 112 ? -10.550 -17.695 -8.890 1.00 96.38 112 ALA A CA 1
ATOM 830 C C . ALA A 1 112 ? -12.009 -17.350 -8.548 1.00 96.38 112 ALA A C 1
ATOM 832 O O . ALA A 1 112 ? -12.709 -18.144 -7.918 1.00 96.38 112 ALA A O 1
ATOM 833 N N . VAL A 1 113 ? -12.496 -16.186 -8.993 1.00 95.81 113 VAL A N 1
ATOM 834 C CA . VAL A 1 113 ? -13.901 -15.780 -8.814 1.00 95.81 113 VAL A CA 1
ATOM 835 C C . VAL A 1 113 ? -14.805 -16.241 -9.955 1.00 95.81 113 VAL A C 1
ATOM 837 O O . VAL A 1 113 ? -15.989 -15.889 -9.956 1.00 95.81 113 VAL A O 1
ATOM 840 N N . GLN A 1 114 ? -14.277 -17.024 -10.903 1.00 96.00 114 GLN A N 1
ATOM 841 C CA . GLN A 1 114 ? -14.972 -17.513 -12.095 1.00 96.00 114 GLN A CA 1
ATOM 842 C C . GLN A 1 114 ? -15.798 -16.396 -12.735 1.00 96.00 114 GLN A C 1
ATOM 844 O O . GLN A 1 114 ? -17.030 -16.443 -12.742 1.00 96.00 114 GLN A O 1
ATOM 849 N N . LEU A 1 115 ? -15.124 -15.315 -13.122 1.00 95.19 115 LEU A N 1
ATOM 850 C CA . LEU A 1 115 ? -15.769 -14.129 -13.665 1.00 95.19 115 LEU A CA 1
ATOM 851 C C . LEU A 1 115 ? -16.408 -14.458 -15.017 1.00 95.19 115 LEU A C 1
ATOM 853 O O . LEU A 1 115 ? -15.796 -15.098 -15.874 1.00 95.19 115 LEU A O 1
ATOM 857 N N . ARG A 1 116 ? -17.653 -14.028 -15.190 1.00 91.19 116 ARG A N 1
ATOM 858 C CA . ARG A 1 116 ? -18.496 -14.329 -16.340 1.00 91.19 116 ARG A CA 1
ATOM 859 C C . ARG A 1 116 ? -18.928 -13.044 -17.053 1.00 91.19 116 ARG A C 1
ATOM 861 O O . ARG A 1 116 ? -18.983 -11.984 -16.427 1.00 91.19 116 ARG A O 1
ATOM 868 N N . PRO A 1 117 ? -19.276 -13.112 -18.350 1.00 87.88 117 PRO A N 1
ATOM 869 C CA . PRO A 1 117 ? -19.753 -11.943 -19.092 1.00 87.88 117 PRO A CA 1
ATOM 870 C C . PRO A 1 117 ? -21.056 -11.334 -18.549 1.00 87.88 117 PRO A C 1
ATOM 872 O O . PRO A 1 117 ? -21.310 -10.155 -18.771 1.00 87.88 117 PRO A O 1
ATOM 875 N N . ASP A 1 118 ? -21.879 -12.127 -17.854 1.00 91.25 118 ASP A N 1
ATOM 876 C CA . ASP A 1 118 ? -23.144 -11.710 -17.236 1.00 91.25 118 ASP A CA 1
ATOM 877 C C . ASP A 1 118 ? -22.979 -11.151 -15.814 1.00 91.25 118 ASP A C 1
ATOM 879 O O . ASP A 1 118 ? -23.961 -10.733 -15.198 1.00 91.25 118 ASP A O 1
ATOM 883 N N . ASP A 1 119 ? -21.756 -11.126 -15.276 1.00 97.19 119 ASP A N 1
ATOM 884 C CA . ASP A 1 119 ? -21.511 -10.508 -13.981 1.00 97.19 119 ASP A CA 1
ATOM 885 C C . ASP A 1 119 ? -21.739 -8.997 -14.011 1.00 97.19 119 ASP A C 1
ATOM 887 O O . ASP A 1 119 ? -21.568 -8.320 -15.023 1.00 97.19 119 ASP A O 1
ATOM 891 N N . VAL A 1 120 ? -22.082 -8.443 -12.851 1.00 98.12 120 VAL A N 1
ATOM 892 C CA . VAL A 1 120 ? -22.172 -6.999 -12.655 1.00 98.12 120 VAL A CA 1
ATOM 893 C C . VAL A 1 120 ? -21.444 -6.644 -11.372 1.00 98.12 120 VAL A C 1
ATOM 895 O O . VAL A 1 120 ? -21.854 -7.016 -10.268 1.00 98.12 120 VAL A O 1
ATOM 898 N N . GLY A 1 121 ? -20.346 -5.911 -11.514 1.00 98.06 121 GLY A N 1
ATOM 899 C CA . GLY A 1 121 ? -19.592 -5.404 -10.384 1.00 98.06 121 GLY A CA 1
ATOM 900 C C . GLY A 1 121 ? -20.278 -4.212 -9.739 1.00 98.06 121 GLY A C 1
ATOM 901 O O . GLY A 1 121 ? -20.736 -3.301 -10.427 1.00 98.06 121 GLY A O 1
ATOM 902 N N . ILE A 1 122 ? -20.292 -4.175 -8.411 1.00 98.44 122 ILE A N 1
ATOM 903 C CA . ILE A 1 122 ? -20.681 -2.997 -7.635 1.00 98.44 122 ILE A CA 1
ATOM 904 C C . ILE A 1 122 ? -19.456 -2.546 -6.846 1.00 98.44 122 ILE A C 1
ATOM 906 O O . ILE A 1 122 ? -18.845 -3.347 -6.147 1.00 98.44 122 ILE A O 1
ATOM 910 N N . SER A 1 123 ? -19.070 -1.272 -6.931 1.00 97.19 123 SER A N 1
ATOM 911 C CA . SER A 1 123 ? -17.932 -0.775 -6.151 1.00 97.19 123 SER A CA 1
ATOM 912 C C . SER A 1 123 ? -18.113 0.658 -5.678 1.00 97.19 123 SER A C 1
ATOM 914 O O . SER A 1 123 ? -18.520 1.554 -6.413 1.00 97.19 123 SER A O 1
ATOM 916 N N . TRP A 1 124 ? -17.753 0.890 -4.424 1.00 94.50 124 TRP A N 1
ATOM 917 C CA . TRP A 1 124 ? -17.549 2.224 -3.862 1.00 94.50 124 TRP A CA 1
ATOM 918 C C . TRP A 1 124 ? -16.093 2.452 -3.455 1.00 94.50 124 TRP A C 1
ATOM 920 O O . TRP A 1 124 ? -15.759 3.510 -2.918 1.00 94.50 124 TRP A O 1
ATOM 930 N N . LEU A 1 125 ? -15.228 1.456 -3.676 1.00 87.06 125 LEU A N 1
ATOM 931 C CA . LEU A 1 125 ? -13.848 1.485 -3.229 1.00 87.06 125 LEU A CA 1
ATOM 932 C C . LEU A 1 125 ? -13.060 2.571 -3.968 1.00 87.06 125 LEU A C 1
ATOM 934 O O . LEU A 1 125 ? -13.239 2.780 -5.170 1.00 87.06 125 LEU A O 1
ATOM 938 N N . PRO A 1 126 ? -12.160 3.274 -3.269 1.00 82.88 126 PRO A N 1
ATOM 939 C CA . PRO A 1 126 ? -11.385 4.333 -3.885 1.00 82.88 126 PRO A CA 1
ATOM 940 C C . PRO A 1 126 ? -10.345 3.805 -4.880 1.00 82.88 126 PRO A C 1
ATOM 942 O O . PRO A 1 126 ? -9.634 2.846 -4.595 1.00 82.88 126 PRO A O 1
ATOM 945 N N . LEU A 1 127 ? -10.155 4.530 -5.986 1.00 88.06 127 LEU A N 1
ATOM 946 C CA . LEU A 1 127 ? -9.163 4.208 -7.028 1.00 88.06 127 LEU A CA 1
ATOM 947 C C . LEU A 1 127 ? -7.705 4.453 -6.623 1.00 88.06 127 LEU A C 1
ATOM 949 O O . LEU A 1 127 ? -6.793 4.112 -7.360 1.00 88.06 127 LEU A O 1
ATOM 953 N N . TYR A 1 128 ? -7.460 5.070 -5.470 1.00 81.25 128 TYR A N 1
ATOM 954 C CA . TYR A 1 128 ? -6.107 5.179 -4.921 1.00 81.25 128 TYR A CA 1
ATOM 955 C C . TYR A 1 128 ? -5.700 3.939 -4.106 1.00 81.25 128 TYR A C 1
ATOM 957 O O . TYR A 1 128 ? -4.559 3.858 -3.658 1.00 81.25 128 TYR A O 1
ATOM 965 N N . HIS A 1 129 ? -6.623 3.003 -3.867 1.00 83.88 129 HIS A N 1
ATOM 966 C CA . HIS A 1 129 ? -6.378 1.752 -3.154 1.00 83.88 129 HIS A CA 1
ATOM 967 C C . HIS A 1 129 ? -6.388 0.591 -4.155 1.00 83.88 129 HIS A C 1
ATOM 969 O O . HIS A 1 129 ? -7.256 0.541 -5.025 1.00 83.88 129 HIS A O 1
ATOM 975 N N . ASP A 1 130 ? -5.466 -0.357 -3.996 1.00 89.81 130 ASP A N 1
ATOM 976 C CA . ASP A 1 130 ? -5.297 -1.530 -4.870 1.00 89.81 130 ASP A CA 1
ATOM 977 C C . ASP A 1 130 ? -6.611 -2.303 -5.109 1.00 89.81 130 ASP A C 1
ATOM 979 O O . ASP A 1 130 ? -6.995 -2.530 -6.250 1.00 89.81 130 ASP A O 1
ATOM 983 N N . MET A 1 131 ? -7.374 -2.621 -4.062 1.00 90.50 131 MET A N 1
ATOM 984 C CA . MET A 1 131 ? -8.649 -3.338 -4.155 1.00 90.50 131 MET A CA 1
ATOM 985 C C . MET A 1 131 ? -9.706 -2.589 -4.983 1.00 90.50 131 MET A C 1
ATOM 987 O O . MET A 1 131 ? -10.506 -3.216 -5.672 1.00 90.50 131 MET A O 1
ATOM 991 N N . GLY A 1 132 ? -9.702 -1.251 -4.958 1.00 90.12 132 GLY A N 1
ATOM 992 C CA . GLY A 1 132 ? -10.605 -0.440 -5.777 1.00 90.12 132 GLY A CA 1
ATOM 993 C C . GLY A 1 132 ? -10.129 -0.303 -7.221 1.00 90.12 132 GLY A C 1
ATOM 994 O O . GLY A 1 132 ? -10.913 -0.500 -8.149 1.00 90.12 132 GLY A O 1
ATOM 995 N N . LEU A 1 133 ? -8.846 0.009 -7.415 1.00 93.88 133 LEU A N 1
ATOM 996 C CA . LEU A 1 133 ? -8.260 0.205 -8.739 1.00 93.88 133 LEU A CA 1
ATOM 997 C C . LEU A 1 133 ? -8.101 -1.110 -9.500 1.00 93.88 133 LEU A C 1
ATOM 999 O O . LEU A 1 133 ? -8.611 -1.255 -10.602 1.00 93.88 133 LEU A O 1
ATOM 1003 N N . ILE A 1 134 ? -7.389 -2.068 -8.922 1.00 96.38 134 ILE A N 1
ATOM 1004 C CA . ILE A 1 134 ? -7.035 -3.329 -9.571 1.00 96.38 134 ILE A CA 1
ATOM 1005 C C . ILE A 1 134 ? -8.199 -4.312 -9.449 1.00 96.38 134 ILE A C 1
ATOM 1007 O O . ILE A 1 134 ? -8.662 -4.839 -10.459 1.00 96.38 134 ILE A O 1
ATOM 1011 N N . GLY A 1 135 ? -8.707 -4.514 -8.230 1.00 92.56 135 GLY A N 1
ATOM 1012 C CA . GLY A 1 135 ? -9.708 -5.545 -7.938 1.00 92.56 135 GLY A CA 1
ATOM 1013 C C . GLY A 1 135 ? -11.072 -5.274 -8.565 1.00 92.56 135 GLY A C 1
ATOM 1014 O O . GLY A 1 135 ? -11.663 -6.175 -9.145 1.00 92.56 135 GLY A O 1
ATOM 1015 N N . ALA A 1 136 ? -11.562 -4.034 -8.488 1.00 92.25 136 ALA A N 1
ATOM 1016 C CA . ALA A 1 136 ? -12.833 -3.666 -9.108 1.00 92.25 136 ALA A CA 1
ATOM 1017 C C . ALA A 1 136 ? -12.645 -3.131 -10.535 1.00 92.25 136 ALA A C 1
ATOM 1019 O O . ALA A 1 136 ? -13.172 -3.706 -11.480 1.00 92.25 136 ALA A O 1
ATOM 1020 N N . TRP A 1 137 ? -11.901 -2.038 -10.713 1.00 94.62 137 TRP A N 1
ATOM 1021 C CA . TRP A 1 137 ? -11.865 -1.330 -11.998 1.00 94.62 137 TRP A CA 1
ATOM 1022 C C . TRP A 1 137 ? -11.128 -2.085 -13.104 1.00 94.62 137 TRP A C 1
ATOM 1024 O O . TRP A 1 137 ? -11.726 -2.412 -14.126 1.00 94.62 137 TRP A O 1
ATOM 1034 N N . LEU A 1 138 ? -9.834 -2.354 -12.924 1.00 96.44 138 LEU A N 1
ATOM 1035 C CA . LEU A 1 138 ? -9.011 -2.944 -13.980 1.00 96.44 138 LEU A CA 1
ATOM 1036 C C . LEU A 1 138 ? -9.391 -4.399 -14.260 1.00 96.44 138 LEU A C 1
ATOM 1038 O O . LEU A 1 138 ? -9.352 -4.810 -15.417 1.00 96.44 138 LEU A O 1
ATOM 1042 N N . THR A 1 139 ? -9.790 -5.157 -13.234 1.00 96.25 139 THR A N 1
ATOM 1043 C CA . THR A 1 139 ? -10.252 -6.539 -13.418 1.00 96.25 139 THR A CA 1
ATOM 1044 C C . THR A 1 139 ? -11.515 -6.579 -14.273 1.00 96.25 139 THR A C 1
ATOM 1046 O O . THR A 1 139 ? -11.508 -7.209 -15.324 1.00 96.25 139 THR A O 1
ATOM 1049 N N . LEU A 1 140 ? -12.574 -5.852 -13.908 1.00 94.94 140 LEU A N 1
ATOM 1050 C CA . LEU A 1 140 ? -13.820 -5.884 -14.683 1.00 94.94 140 LEU A CA 1
ATOM 1051 C C . LEU A 1 140 ? -13.648 -5.282 -16.082 1.00 94.94 140 LEU A C 1
ATOM 1053 O O . LEU A 1 140 ? -14.216 -5.798 -17.041 1.00 94.94 140 LEU A O 1
ATOM 1057 N N . LEU A 1 141 ? -12.793 -4.263 -16.229 1.00 94.19 141 LEU A N 1
ATOM 1058 C CA . LEU A 1 141 ? -12.425 -3.728 -17.540 1.00 94.19 141 LEU A CA 1
ATOM 1059 C C . LEU A 1 141 ? -11.739 -4.783 -18.421 1.00 94.19 141 LEU A C 1
ATOM 1061 O O . LEU A 1 141 ? -12.048 -4.874 -19.605 1.00 94.19 141 LEU A O 1
ATOM 1065 N N . HIS A 1 142 ? -10.826 -5.584 -17.860 1.00 94.69 142 HIS A N 1
ATOM 1066 C CA . HIS A 1 142 ? -10.120 -6.632 -18.602 1.00 94.69 142 HIS A CA 1
ATOM 1067 C C . HIS A 1 142 ? -11.066 -7.703 -19.154 1.00 94.69 142 HIS A C 1
ATOM 1069 O O . HIS A 1 142 ? -10.869 -8.170 -20.273 1.00 94.69 142 HIS A O 1
ATOM 1075 N N . PHE A 1 143 ? -12.092 -8.065 -18.384 1.00 94.38 143 PHE A N 1
ATOM 1076 C CA . PHE A 1 143 ? -13.068 -9.091 -18.754 1.00 94.38 143 PHE A CA 1
ATOM 1077 C C . PHE A 1 143 ? -14.316 -8.539 -19.462 1.00 94.38 143 PHE A C 1
ATOM 1079 O O . PHE A 1 143 ? -15.202 -9.310 -19.822 1.00 94.38 143 PHE A O 1
ATOM 1086 N N . GLY A 1 144 ? -14.394 -7.223 -19.694 1.00 93.88 144 GLY A N 1
ATOM 1087 C CA . GLY A 1 144 ? -15.533 -6.595 -20.371 1.00 93.88 144 GLY A CA 1
ATOM 1088 C C . GLY A 1 144 ? -16.832 -6.625 -19.557 1.00 93.88 144 GLY A C 1
ATOM 1089 O O . GLY A 1 144 ? -17.917 -6.603 -20.131 1.00 93.88 144 GLY A O 1
ATOM 1090 N N . THR A 1 145 ? -16.730 -6.683 -18.231 1.00 94.75 145 THR A N 1
ATOM 1091 C CA . THR A 1 145 ? -17.863 -6.838 -17.314 1.00 94.75 145 THR A CA 1
ATOM 1092 C C . THR A 1 145 ? -18.402 -5.470 -16.860 1.00 94.75 145 THR A C 1
ATOM 1094 O O . THR A 1 145 ? -17.610 -4.603 -16.471 1.00 94.75 145 THR A O 1
ATOM 1097 N N . PRO A 1 146 ? -19.732 -5.240 -16.850 1.00 96.00 146 PRO A N 1
ATOM 1098 C CA . PRO A 1 146 ? -20.326 -4.011 -16.325 1.00 96.00 146 PRO A CA 1
ATOM 1099 C C . PRO A 1 146 ? -19.932 -3.717 -14.869 1.00 96.00 146 PRO A C 1
ATOM 1101 O O . PRO A 1 146 ? -19.926 -4.604 -14.015 1.00 96.00 146 PRO A O 1
ATOM 1104 N N . LEU A 1 147 ? -19.666 -2.444 -14.566 1.00 96.69 147 LEU A N 1
ATOM 1105 C CA . LEU A 1 147 ? -19.317 -1.973 -13.225 1.00 96.69 147 LEU A CA 1
ATOM 1106 C C . LEU A 1 147 ? -20.148 -0.738 -12.851 1.00 96.69 147 LEU A C 1
ATOM 1108 O O . LEU A 1 147 ? -20.000 0.332 -13.442 1.00 96.69 147 LEU A O 1
ATOM 1112 N N . ALA A 1 148 ? -20.993 -0.866 -11.827 1.00 96.88 148 ALA A N 1
ATOM 1113 C CA . 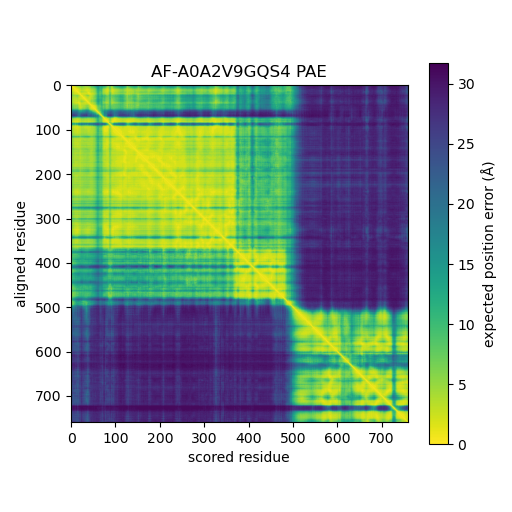ALA A 1 148 ? -21.682 0.257 -11.204 1.00 96.88 148 ALA A CA 1
ATOM 1114 C C . ALA A 1 148 ? -20.829 0.831 -10.064 1.00 96.88 148 ALA A C 1
ATOM 1116 O O . ALA A 1 148 ? -20.457 0.123 -9.123 1.00 96.88 148 ALA A O 1
ATOM 1117 N N . VAL A 1 149 ? -20.539 2.133 -10.130 1.00 94.94 149 VAL A N 1
ATOM 1118 C CA . VAL A 1 149 ? -19.680 2.816 -9.155 1.00 94.94 149 VAL A CA 1
ATOM 1119 C C . VAL A 1 149 ? -20.415 3.883 -8.358 1.00 94.94 149 VAL A C 1
ATOM 1121 O O . VAL A 1 149 ? -21.283 4.589 -8.870 1.00 94.94 149 VAL A O 1
ATOM 1124 N N . MET A 1 150 ? -20.011 4.063 -7.104 1.00 93.81 150 MET A N 1
ATOM 1125 C CA . MET A 1 150 ? -20.358 5.238 -6.302 1.00 93.81 150 MET A CA 1
ATOM 1126 C C . MET A 1 150 ? -19.138 5.741 -5.527 1.00 93.81 150 MET A C 1
ATOM 1128 O O . MET A 1 150 ? -18.119 5.066 -5.442 1.00 93.81 150 MET A O 1
ATOM 1132 N N . SER A 1 151 ? -19.202 6.949 -4.964 1.00 86.06 151 SER A N 1
ATOM 1133 C CA . SER A 1 151 ? -18.073 7.454 -4.173 1.00 86.06 151 SER A CA 1
ATOM 1134 C C . SER A 1 151 ? -18.011 6.792 -2.786 1.00 86.06 151 SER A C 1
ATOM 1136 O O . SER A 1 151 ? -19.065 6.526 -2.199 1.00 86.06 151 SER A O 1
ATOM 1138 N N . PRO A 1 152 ? -16.812 6.630 -2.187 1.00 80.88 152 PRO A N 1
ATOM 1139 C CA . PRO A 1 152 ? -16.687 6.142 -0.813 1.00 80.88 152 PRO A CA 1
ATOM 1140 C C . PRO A 1 152 ? -17.503 6.973 0.186 1.00 80.88 152 PRO A C 1
ATOM 1142 O O . PRO A 1 152 ? -18.107 6.443 1.113 1.00 80.88 152 PRO A O 1
ATOM 1145 N N . LEU A 1 153 ? -17.572 8.293 -0.025 1.00 77.38 153 LEU A N 1
ATOM 1146 C CA . LEU A 1 153 ? -18.357 9.190 0.822 1.00 77.38 153 LEU A CA 1
ATOM 1147 C C . LEU A 1 153 ? -19.864 8.915 0.709 1.00 77.38 153 LEU A C 1
ATOM 1149 O O . LEU A 1 153 ? -20.569 8.983 1.716 1.00 77.38 153 LEU A O 1
ATOM 1153 N N . ALA A 1 154 ? -20.367 8.588 -0.486 1.00 82.69 154 ALA A N 1
ATOM 1154 C CA . ALA A 1 154 ? -21.768 8.219 -0.671 1.00 82.69 154 ALA A CA 1
ATOM 1155 C C . ALA A 1 154 ? -22.119 6.951 0.124 1.00 82.69 154 ALA A C 1
ATOM 1157 O O . ALA A 1 154 ? -23.139 6.945 0.807 1.00 82.69 154 ALA A O 1
ATOM 1158 N N . PHE A 1 155 ? -21.243 5.943 0.111 1.00 86.62 155 PHE A N 1
ATOM 1159 C CA . PHE A 1 155 ? -21.402 4.735 0.923 1.00 86.62 155 PHE A CA 1
ATOM 1160 C C . PHE A 1 155 ? -21.337 5.035 2.430 1.00 86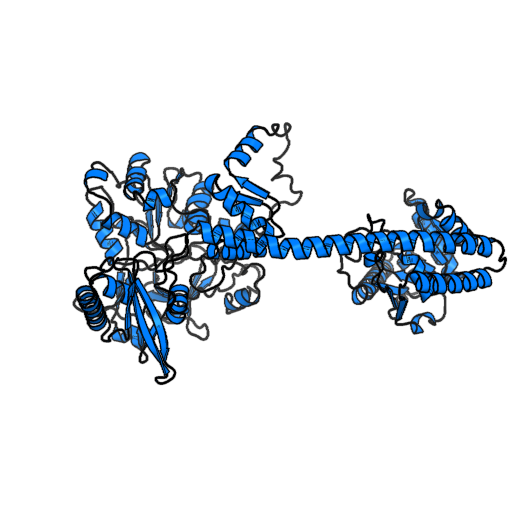.62 155 PHE A C 1
ATOM 1162 O O . PHE A 1 155 ? -22.259 4.710 3.170 1.00 86.62 155 PHE A O 1
ATOM 1169 N N . LEU A 1 156 ? -20.297 5.731 2.901 1.00 74.94 156 LEU A N 1
ATOM 1170 C CA . LEU A 1 156 ? -20.130 6.029 4.332 1.00 74.94 156 LEU A CA 1
ATOM 1171 C C . LEU A 1 156 ? -21.303 6.845 4.910 1.00 74.94 156 LEU A C 1
ATOM 1173 O O . LEU A 1 156 ? -21.703 6.668 6.068 1.00 74.94 156 LEU A O 1
ATOM 1177 N N . THR A 1 157 ? -21.869 7.755 4.112 1.00 76.56 157 THR A N 1
ATOM 1178 C CA . THR A 1 157 ? -23.016 8.579 4.521 1.00 76.56 157 THR A CA 1
ATOM 1179 C C . THR A 1 157 ? -24.332 7.812 4.486 1.00 76.56 157 THR A C 1
ATOM 1181 O O . THR A 1 157 ? -25.119 7.982 5.419 1.00 76.56 157 THR A O 1
ATOM 1184 N N . ARG A 1 158 ? -24.541 6.954 3.485 1.00 87.69 158 ARG A N 1
ATOM 1185 C CA . ARG A 1 158 ? -25.766 6.178 3.255 1.00 87.69 158 ARG A CA 1
ATOM 1186 C C . ARG A 1 158 ? -25.427 4.752 2.788 1.00 87.69 158 ARG A C 1
ATOM 1188 O O . ARG A 1 158 ? -25.448 4.493 1.581 1.00 87.69 158 ARG A O 1
ATOM 1195 N N . PRO A 1 159 ? -25.055 3.842 3.712 1.00 88.44 159 PRO A N 1
ATOM 1196 C CA . PRO A 1 159 ? -24.595 2.496 3.362 1.00 88.44 159 PRO A CA 1
ATOM 1197 C C . PRO A 1 159 ? -25.671 1.638 2.685 1.00 88.44 159 PRO A C 1
ATOM 1199 O O . PRO A 1 159 ? -25.331 0.744 1.914 1.00 88.44 159 PRO A O 1
ATOM 1202 N N . GLU A 1 160 ? -26.955 1.945 2.885 1.00 97.62 160 GLU A N 1
ATOM 1203 C CA . GLU A 1 160 ? -28.084 1.308 2.201 1.00 97.62 160 GLU A CA 1
ATOM 1204 C C . GLU A 1 160 ? -27.984 1.412 0.672 1.00 97.62 160 GLU A C 1
ATOM 1206 O O . GLU A 1 160 ? -28.416 0.509 -0.043 1.00 97.62 160 GLU A O 1
ATOM 1211 N N . ARG A 1 161 ? -27.325 2.460 0.151 1.00 97.12 161 ARG A N 1
ATOM 1212 C CA . ARG A 1 161 ? -27.131 2.654 -1.294 1.00 97.12 161 ARG A CA 1
ATOM 1213 C C . ARG A 1 161 ? -26.331 1.535 -1.941 1.00 97.12 161 ARG A C 1
ATOM 1215 O O . ARG A 1 161 ? -26.526 1.270 -3.122 1.00 97.12 161 ARG A O 1
ATOM 1222 N N . TRP A 1 162 ? -25.437 0.888 -1.195 1.00 97.69 162 TRP A N 1
ATOM 1223 C CA . TRP A 1 162 ? -24.673 -0.243 -1.713 1.00 97.69 162 TRP A CA 1
ATOM 1224 C C . TRP A 1 162 ? -25.585 -1.445 -1.975 1.00 97.69 162 TRP A C 1
ATOM 1226 O O . TRP A 1 162 ? -25.551 -2.003 -3.068 1.00 97.69 162 TRP A O 1
ATOM 1236 N N . LEU A 1 163 ? -26.485 -1.760 -1.037 1.00 98.25 163 LEU A N 1
ATOM 1237 C CA . LEU A 1 163 ? -27.472 -2.836 -1.191 1.00 98.25 163 LEU A CA 1
ATOM 1238 C C . LEU A 1 163 ? -28.523 -2.502 -2.262 1.00 98.25 163 LEU A C 1
ATOM 1240 O O . LEU A 1 163 ? -28.885 -3.346 -3.078 1.00 98.25 163 LEU A O 1
ATOM 1244 N N . GLN A 1 164 ? -28.956 -1.241 -2.333 1.00 97.94 164 GLN A N 1
ATOM 1245 C CA . GLN A 1 164 ? -29.845 -0.766 -3.399 1.00 97.94 164 GLN A CA 1
ATOM 1246 C C . GLN A 1 164 ? -29.187 -0.855 -4.784 1.00 97.94 164 GLN A C 1
ATOM 1248 O O . GLN A 1 164 ? -29.870 -1.138 -5.766 1.00 97.94 164 GLN A O 1
ATOM 1253 N N . ALA A 1 165 ? -27.870 -0.638 -4.887 1.00 98.06 165 ALA A N 1
ATOM 1254 C CA . ALA A 1 165 ? -27.140 -0.809 -6.141 1.00 98.06 165 ALA A CA 1
ATOM 1255 C C . ALA A 1 165 ? -27.085 -2.281 -6.572 1.00 98.06 165 ALA A C 1
ATOM 1257 O O . ALA A 1 165 ? -27.293 -2.557 -7.753 1.00 98.06 165 ALA A O 1
ATOM 1258 N N . PHE A 1 166 ? -26.892 -3.212 -5.629 1.00 98.38 166 PHE A N 1
ATOM 1259 C CA . PHE A 1 166 ? -27.026 -4.648 -5.888 1.00 98.38 166 PHE A CA 1
ATOM 1260 C C . PHE A 1 166 ? -28.398 -4.995 -6.461 1.00 98.38 166 PHE A C 1
ATOM 1262 O O . PHE A 1 166 ? -28.469 -5.590 -7.532 1.00 98.38 166 PHE A O 1
ATOM 1269 N N . HIS A 1 167 ? -29.471 -4.541 -5.817 1.00 98.25 167 HIS A N 1
ATOM 1270 C CA . HIS A 1 167 ? -30.832 -4.767 -6.298 1.00 98.25 167 HIS A CA 1
ATOM 1271 C C . HIS A 1 167 ? -31.068 -4.161 -7.693 1.00 98.25 167 HIS A C 1
ATOM 1273 O O . HIS A 1 167 ? -31.485 -4.856 -8.618 1.00 98.25 167 HIS A O 1
ATOM 1279 N N . LYS A 1 168 ? -30.754 -2.870 -7.868 1.00 98.12 168 LYS A N 1
ATOM 1280 C CA . LYS A 1 168 ? -31.010 -2.122 -9.109 1.00 98.12 168 LYS A CA 1
ATOM 1281 C C . LYS A 1 168 ? -30.280 -2.708 -10.315 1.00 98.12 168 LYS A C 1
ATOM 1283 O O . LYS A 1 168 ? -30.835 -2.737 -11.408 1.00 98.12 168 LYS A O 1
ATOM 1288 N N . HIS A 1 169 ? -29.026 -3.106 -10.126 1.00 97.94 169 HIS A N 1
ATOM 1289 C CA . HIS A 1 169 ? -28.153 -3.546 -11.212 1.00 97.94 169 HIS A CA 1
ATOM 1290 C C . HIS A 1 169 ? -27.994 -5.065 -11.279 1.00 97.94 169 HIS A C 1
ATOM 1292 O O . HIS A 1 169 ? -27.227 -5.538 -12.109 1.00 97.94 169 HIS A O 1
ATOM 1298 N N . ARG A 1 170 ? -28.694 -5.818 -10.416 1.00 97.88 170 ARG A N 1
ATOM 1299 C CA . ARG A 1 170 ? -28.502 -7.267 -10.246 1.00 97.88 170 ARG A CA 1
ATOM 1300 C C . ARG A 1 170 ? -27.029 -7.613 -10.018 1.00 97.88 170 ARG A C 1
ATOM 1302 O O . ARG A 1 170 ? -26.485 -8.526 -10.624 1.00 97.88 170 ARG A O 1
ATOM 1309 N N . GLY A 1 171 ? -26.390 -6.839 -9.137 1.00 98.19 171 GLY A N 1
ATOM 1310 C CA . GLY A 1 171 ? -24.971 -6.966 -8.821 1.00 98.19 171 GLY A CA 1
ATOM 1311 C C . GLY A 1 171 ? -24.609 -8.387 -8.392 1.00 98.19 171 GLY A C 1
ATOM 1312 O O . GLY A 1 171 ? -25.347 -9.022 -7.636 1.00 98.19 171 GLY A O 1
ATOM 1313 N N . THR A 1 172 ? -23.467 -8.880 -8.853 1.00 98.38 172 THR A N 1
ATOM 1314 C CA . THR A 1 172 ? -23.015 -10.251 -8.591 1.00 98.38 172 THR A CA 1
ATOM 1315 C C . THR A 1 172 ? -21.729 -10.288 -7.775 1.00 98.38 172 THR A C 1
ATOM 1317 O O . THR A 1 172 ? -21.542 -11.195 -6.958 1.00 98.38 172 THR A O 1
ATOM 1320 N N . ILE A 1 173 ? -20.870 -9.277 -7.929 1.00 98.00 173 ILE A N 1
ATOM 1321 C CA . ILE A 1 173 ? -19.550 -9.220 -7.304 1.00 98.00 173 ILE A CA 1
ATOM 1322 C C . ILE A 1 173 ? -19.269 -7.846 -6.692 1.00 98.00 173 ILE A C 1
ATOM 1324 O O . ILE A 1 173 ? -19.529 -6.801 -7.288 1.00 98.00 173 ILE A O 1
ATOM 1328 N N . SER A 1 174 ? -18.713 -7.844 -5.483 1.00 97.56 174 SER A N 1
ATOM 1329 C CA . SER A 1 174 ? -18.156 -6.647 -4.852 1.00 97.56 174 SER A CA 1
ATOM 1330 C C . SER A 1 174 ? -17.054 -7.049 -3.889 1.00 97.56 174 SER A C 1
ATOM 1332 O O . SER A 1 174 ? -17.182 -8.028 -3.157 1.00 97.56 174 SER A O 1
ATOM 1334 N N . ALA A 1 175 ? -16.004 -6.236 -3.845 1.00 93.81 175 ALA A N 1
ATOM 1335 C CA . ALA A 1 175 ? -15.002 -6.288 -2.796 1.00 93.81 175 ALA A CA 1
ATOM 1336 C C . ALA A 1 175 ? -15.251 -5.170 -1.784 1.00 93.81 175 ALA A C 1
ATOM 1338 O O . ALA A 1 175 ? -15.650 -4.063 -2.156 1.00 93.81 175 ALA A O 1
ATOM 1339 N N . ALA A 1 176 ? -15.019 -5.454 -0.510 1.00 87.44 176 ALA A N 1
ATOM 1340 C CA . ALA A 1 176 ? -15.100 -4.477 0.560 1.00 87.44 176 ALA A CA 1
ATOM 1341 C C . ALA A 1 176 ? -14.235 -4.909 1.754 1.00 87.44 176 ALA A C 1
ATOM 1343 O O . ALA A 1 176 ? -14.048 -6.100 1.973 1.00 87.44 176 ALA A O 1
ATOM 1344 N N . PRO A 1 177 ? -13.707 -3.966 2.543 1.00 84.06 177 PRO A N 1
ATOM 1345 C CA . PRO A 1 177 ? -13.104 -4.282 3.832 1.00 84.06 177 PRO A CA 1
ATOM 1346 C C . PRO A 1 177 ? -14.156 -4.674 4.874 1.00 84.06 177 PRO A C 1
ATOM 1348 O O . PRO A 1 177 ? -15.329 -4.302 4.755 1.00 84.06 177 PRO A O 1
ATOM 1351 N N . ASN A 1 178 ? -13.728 -5.375 5.923 1.00 82.06 178 ASN A N 1
ATOM 1352 C CA . ASN A 1 178 ? -14.605 -5.927 6.954 1.00 82.06 178 ASN A CA 1
ATOM 1353 C C . ASN A 1 178 ? -15.513 -4.864 7.607 1.00 82.06 178 ASN A C 1
ATOM 1355 O O . ASN A 1 178 ? -16.706 -5.098 7.811 1.00 82.06 178 ASN A O 1
ATOM 1359 N N . PHE A 1 179 ? -15.001 -3.653 7.848 1.00 77.75 179 PHE A N 1
ATOM 1360 C CA . PHE A 1 179 ? -15.755 -2.554 8.452 1.00 77.75 179 PHE A CA 1
ATOM 1361 C C . PHE A 1 179 ? -17.000 -2.168 7.648 1.00 77.75 179 PHE A C 1
ATOM 1363 O O . PHE A 1 179 ? -17.949 -1.625 8.215 1.00 77.75 179 PHE A O 1
ATOM 1370 N N . ALA A 1 180 ? -16.997 -2.381 6.330 1.00 80.56 180 ALA A N 1
ATOM 1371 C CA . ALA A 1 180 ? -18.114 -2.015 5.474 1.00 80.56 180 ALA A CA 1
ATOM 1372 C C . ALA A 1 180 ? -19.343 -2.876 5.777 1.00 80.56 180 ALA A C 1
ATOM 1374 O O . ALA A 1 180 ? -20.447 -2.346 5.904 1.00 80.56 180 ALA A O 1
ATOM 1375 N N . TYR A 1 181 ? -19.130 -4.180 5.970 1.00 86.75 181 TYR A N 1
ATOM 1376 C CA . TYR A 1 181 ? -20.166 -5.123 6.380 1.00 86.75 181 TYR A CA 1
ATOM 1377 C C . TYR A 1 181 ? -20.708 -4.752 7.768 1.00 86.75 181 TYR A C 1
ATOM 1379 O O . TYR A 1 181 ? -21.920 -4.622 7.944 1.00 86.75 181 TYR A O 1
ATOM 1387 N N . GLU A 1 182 ? -19.825 -4.443 8.723 1.00 80.56 182 GLU A N 1
ATOM 1388 C CA . GLU A 1 182 ? -20.224 -3.983 10.061 1.00 80.56 182 GLU A CA 1
ATOM 1389 C C . GLU A 1 182 ? -21.030 -2.671 10.014 1.00 80.56 182 GLU A C 1
ATOM 1391 O O . GLU A 1 182 ? -22.007 -2.490 10.744 1.00 80.56 182 GLU A O 1
ATOM 1396 N N . LEU A 1 183 ? -20.650 -1.733 9.141 1.00 76.06 183 LEU A N 1
ATOM 1397 C CA . LEU A 1 183 ? -21.370 -0.473 8.965 1.00 76.06 183 LEU A CA 1
ATOM 1398 C C . LEU A 1 183 ? -22.790 -0.711 8.438 1.00 76.06 183 LEU A C 1
ATOM 1400 O O . LEU A 1 183 ? -23.727 -0.083 8.935 1.00 76.06 183 LEU A O 1
ATOM 1404 N N . CYS A 1 184 ? -22.950 -1.615 7.469 1.00 90.00 184 CYS A N 1
ATOM 1405 C CA . CYS A 1 184 ? -24.257 -2.019 6.956 1.00 90.00 184 CYS A CA 1
ATOM 1406 C C . CYS A 1 184 ? -25.126 -2.615 8.066 1.00 90.00 184 CYS A C 1
ATOM 1408 O O . CYS A 1 184 ? -26.261 -2.174 8.244 1.00 90.00 184 CYS A O 1
ATOM 1410 N N . VAL A 1 185 ? -24.571 -3.541 8.855 1.00 86.75 185 VAL A N 1
ATOM 1411 C CA . VAL A 1 185 ? -25.277 -4.162 9.986 1.00 86.75 185 VAL A CA 1
ATOM 1412 C C . VAL A 1 185 ? -25.730 -3.127 11.006 1.00 86.75 185 VAL A C 1
ATOM 1414 O O . VAL A 1 185 ? -26.830 -3.219 11.531 1.00 86.75 185 VAL A O 1
ATOM 1417 N N . ARG A 1 186 ? -24.909 -2.122 11.305 1.00 82.00 186 ARG A N 1
ATOM 1418 C CA . ARG A 1 186 ? -25.214 -1.177 12.387 1.00 82.00 186 ARG A CA 1
ATOM 1419 C C . ARG A 1 186 ? -26.112 -0.014 11.989 1.00 82.00 186 ARG A C 1
ATOM 1421 O O . ARG A 1 186 ? -26.790 0.531 12.855 1.00 82.00 186 ARG A O 1
ATOM 1428 N N . LYS A 1 187 ? -26.022 0.460 10.744 1.00 83.19 187 LYS A N 1
ATOM 1429 C CA . LYS A 1 187 ? -26.536 1.789 10.368 1.00 83.19 187 LYS A CA 1
ATOM 1430 C C . LYS A 1 187 ? -27.764 1.754 9.461 1.00 83.19 187 LYS A C 1
ATOM 1432 O O . LYS A 1 187 ? -28.506 2.731 9.444 1.00 83.19 187 LYS A O 1
ATOM 1437 N N . ILE A 1 188 ? -27.962 0.686 8.696 1.00 93.94 188 ILE A N 1
ATOM 1438 C CA . ILE A 1 188 ? -29.066 0.609 7.736 1.00 93.94 188 ILE A CA 1
ATOM 1439 C C . ILE A 1 188 ? -30.374 0.379 8.493 1.00 93.94 188 ILE A C 1
ATOM 1441 O O . ILE A 1 188 ? -30.497 -0.636 9.163 1.00 93.94 188 ILE A O 1
ATOM 1445 N N . ALA A 1 189 ? -31.352 1.277 8.390 1.00 92.69 189 ALA A N 1
ATOM 1446 C CA . ALA A 1 189 ? -32.675 1.039 8.964 1.00 92.69 189 ALA A CA 1
ATOM 1447 C C . ALA A 1 189 ? -33.516 0.144 8.040 1.00 92.69 189 ALA A C 1
ATOM 1449 O O . ALA A 1 189 ? -33.412 0.250 6.820 1.00 92.69 189 ALA A O 1
ATOM 1450 N N . ASP A 1 190 ? -34.391 -0.691 8.606 1.00 93.94 190 ASP A N 1
ATOM 1451 C CA . ASP A 1 190 ? -35.162 -1.684 7.837 1.00 93.94 190 ASP A CA 1
ATOM 1452 C C . ASP A 1 190 ? -36.039 -1.043 6.750 1.00 93.94 190 ASP A C 1
ATOM 1454 O O . ASP A 1 190 ? -36.112 -1.533 5.625 1.00 93.94 190 ASP A O 1
ATOM 1458 N N . LYS A 1 191 ? -36.619 0.129 7.041 1.00 95.44 191 LYS A N 1
ATOM 1459 C CA . LYS A 1 191 ? -37.408 0.911 6.074 1.00 95.44 191 LYS A CA 1
ATOM 1460 C C . LYS A 1 191 ? -36.630 1.315 4.813 1.00 95.44 191 LYS A C 1
ATOM 1462 O O . LYS A 1 191 ? -37.240 1.537 3.776 1.00 95.44 191 LYS A O 1
ATOM 1467 N N . ASP A 1 192 ? -35.302 1.434 4.896 1.00 94.88 192 ASP A N 1
ATOM 1468 C CA . ASP A 1 192 ? -34.464 1.924 3.794 1.00 94.88 192 ASP A CA 1
ATOM 1469 C C . ASP A 1 192 ? -34.039 0.794 2.832 1.00 94.88 192 ASP A C 1
ATOM 1471 O O . ASP A 1 192 ? -33.492 1.058 1.756 1.00 94.88 192 ASP A O 1
ATOM 1475 N N . ILE A 1 193 ? -34.290 -0.463 3.215 1.00 95.12 193 ILE A N 1
ATOM 1476 C CA . ILE A 1 193 ? -33.957 -1.674 2.447 1.00 95.12 193 ILE A CA 1
ATOM 1477 C C . ILE A 1 193 ? -35.171 -2.554 2.145 1.00 95.12 193 ILE A C 1
ATOM 1479 O O . ILE A 1 193 ? -35.019 -3.648 1.606 1.00 95.12 193 ILE A O 1
ATOM 1483 N N . GLN A 1 194 ? -36.381 -2.084 2.441 1.00 94.38 194 GLN A N 1
ATOM 1484 C CA . GLN A 1 194 ? -37.600 -2.812 2.116 1.00 94.38 194 GLN A CA 1
ATOM 1485 C C . GLN A 1 194 ? -37.673 -3.095 0.602 1.00 94.38 194 GLN A C 1
ATOM 1487 O O . GLN A 1 194 ? -37.542 -2.187 -0.217 1.00 94.38 194 GLN A O 1
ATOM 1492 N N . GLY A 1 195 ? -37.858 -4.366 0.231 1.00 93.50 195 GLY A N 1
ATOM 1493 C CA . GLY A 1 195 ? -37.923 -4.810 -1.169 1.00 93.50 195 GLY A CA 1
ATOM 1494 C C . GLY A 1 195 ? -36.571 -4.970 -1.880 1.00 93.50 195 GLY A C 1
ATOM 1495 O O . GLY A 1 195 ? -36.551 -5.327 -3.057 1.00 93.50 195 GLY A O 1
ATOM 1496 N N . VAL A 1 196 ? -35.445 -4.734 -1.195 1.00 97.88 196 VAL A N 1
ATOM 1497 C CA . VAL A 1 196 ? -34.113 -5.044 -1.734 1.00 97.88 196 VAL A CA 1
ATOM 1498 C C . VAL A 1 196 ? -33.977 -6.553 -1.953 1.00 97.88 196 VAL A C 1
ATOM 1500 O O . VAL A 1 196 ? -34.430 -7.356 -1.145 1.00 97.88 196 VAL A O 1
ATOM 1503 N N . ASP A 1 197 ? -33.316 -6.928 -3.045 1.00 98.38 197 ASP A N 1
ATOM 1504 C CA . ASP A 1 197 ? -33.024 -8.316 -3.404 1.00 98.38 197 ASP A CA 1
ATOM 1505 C C . ASP A 1 197 ? -31.517 -8.457 -3.640 1.00 98.38 197 ASP A C 1
ATOM 1507 O O . ASP A 1 197 ? -30.947 -7.770 -4.491 1.00 98.38 197 ASP A O 1
ATOM 1511 N N . LEU A 1 198 ? -30.884 -9.319 -2.847 1.00 98.56 198 LEU A N 1
ATOM 1512 C CA . LEU A 1 198 ? -29.450 -9.604 -2.831 1.00 98.56 198 LEU A CA 1
ATOM 1513 C C . LEU A 1 198 ? -29.129 -11.011 -3.355 1.00 98.56 198 LEU A C 1
ATOM 1515 O O . LEU A 1 198 ? -27.976 -11.431 -3.290 1.00 98.56 198 LEU A O 1
ATOM 1519 N N . SER A 1 199 ? -30.113 -11.740 -3.892 1.00 98.19 199 SER A N 1
ATOM 1520 C CA . SER A 1 199 ? -29.948 -13.127 -4.357 1.00 98.19 199 SER A CA 1
ATOM 1521 C C . SER A 1 199 ? -28.946 -13.297 -5.508 1.00 98.19 199 SER A C 1
ATOM 1523 O O . SER A 1 199 ? -28.369 -14.380 -5.676 1.00 98.19 199 SER A O 1
ATOM 1525 N N . SER A 1 200 ? -28.692 -12.230 -6.276 1.00 97.81 200 SER A N 1
ATOM 1526 C CA . SER A 1 200 ? -27.682 -12.200 -7.341 1.00 97.81 200 SER A CA 1
ATOM 1527 C C . SER A 1 200 ? -26.249 -12.115 -6.809 1.00 97.81 200 SER A C 1
ATOM 1529 O O . SER A 1 200 ? -25.313 -12.489 -7.517 1.00 97.81 200 SER A O 1
ATOM 1531 N N . TRP A 1 201 ? -26.054 -11.657 -5.567 1.00 98.06 201 TRP A N 1
ATOM 1532 C CA . TRP A 1 201 ? -24.728 -11.454 -4.995 1.00 98.06 201 TRP A CA 1
ATOM 1533 C C . TRP A 1 201 ? -24.061 -12.801 -4.699 1.00 98.06 201 TRP A C 1
ATOM 1535 O O . TRP A 1 201 ? -24.390 -13.491 -3.737 1.00 98.06 201 TRP A O 1
ATOM 1545 N N . ARG A 1 202 ? -23.110 -13.186 -5.554 1.00 97.44 202 ARG A N 1
ATOM 1546 C CA . ARG A 1 202 ? -22.416 -14.481 -5.501 1.00 97.44 202 ARG A CA 1
ATOM 1547 C C . ARG A 1 202 ? -20.997 -14.407 -4.942 1.00 97.44 202 ARG A C 1
ATOM 1549 O O . ARG A 1 202 ? -20.472 -15.428 -4.521 1.00 97.44 202 ARG A O 1
ATOM 1556 N N . ALA A 1 203 ? -20.368 -13.233 -4.993 1.00 97.75 203 ALA A N 1
ATOM 1557 C CA . ALA A 1 203 ? -18.991 -13.028 -4.558 1.00 97.75 203 ALA A CA 1
ATOM 1558 C C . ALA A 1 203 ? -18.869 -11.727 -3.747 1.00 97.75 203 ALA A C 1
ATOM 1560 O O . ALA A 1 203 ? -18.753 -10.625 -4.290 1.00 97.75 203 ALA A O 1
ATOM 1561 N N . ALA A 1 204 ? -18.927 -11.860 -2.425 1.00 98.00 204 ALA A N 1
ATOM 1562 C CA . ALA A 1 204 ? -18.703 -10.811 -1.438 1.00 98.00 204 ALA A CA 1
ATOM 1563 C C . ALA A 1 204 ? -17.276 -10.945 -0.894 1.00 98.00 204 ALA A C 1
ATOM 1565 O O . ALA A 1 204 ? -17.043 -11.608 0.119 1.00 98.00 204 ALA A O 1
ATOM 1566 N N . LEU A 1 205 ? -16.311 -10.350 -1.602 1.00 97.69 205 LEU A N 1
ATOM 1567 C CA . LEU A 1 205 ? -14.909 -10.404 -1.201 1.00 97.69 205 LEU A CA 1
ATOM 1568 C C . LEU A 1 205 ? -14.700 -9.505 0.023 1.00 97.69 205 LEU A C 1
ATOM 1570 O O . LEU A 1 205 ? -15.034 -8.315 -0.012 1.00 97.69 205 LEU A O 1
ATOM 1574 N N . ASN A 1 206 ? -14.166 -10.072 1.103 1.00 93.69 206 ASN A N 1
ATOM 1575 C CA . ASN A 1 206 ? -13.879 -9.380 2.356 1.00 93.69 206 ASN A CA 1
ATOM 1576 C C . ASN A 1 206 ? -12.379 -9.443 2.654 1.00 93.69 206 ASN A C 1
ATOM 1578 O O . ASN A 1 206 ? -11.852 -10.519 2.911 1.00 93.69 206 ASN A O 1
ATOM 1582 N N . GLY A 1 207 ? -11.682 -8.310 2.594 1.00 87.88 207 GLY A N 1
ATOM 1583 C CA . GLY A 1 207 ? -10.234 -8.296 2.787 1.00 87.88 207 GLY A CA 1
ATOM 1584 C C . GLY A 1 207 ? -9.645 -6.905 2.977 1.00 87.88 207 GLY A C 1
ATOM 1585 O O . GLY A 1 207 ? -10.343 -5.937 3.266 1.00 87.88 207 GLY A O 1
ATOM 1586 N N . ALA A 1 208 ? -8.327 -6.801 2.809 1.00 78.94 208 ALA A N 1
ATOM 1587 C CA . ALA A 1 208 ? -7.520 -5.605 3.079 1.00 78.94 208 ALA A CA 1
ATOM 1588 C C . ALA A 1 208 ? -7.381 -5.222 4.573 1.00 78.94 208 ALA A C 1
ATOM 1590 O O . ALA A 1 208 ? -6.620 -4.304 4.891 1.00 78.94 208 ALA A O 1
ATOM 1591 N N . GLU A 1 209 ? -8.065 -5.909 5.482 1.00 76.94 209 GLU A N 1
ATOM 1592 C CA . GLU A 1 209 ? -7.932 -5.819 6.941 1.00 76.94 209 GLU A CA 1
ATOM 1593 C C . GLU A 1 209 ? -8.333 -7.165 7.576 1.00 76.94 209 GLU A C 1
ATOM 1595 O O . GLU A 1 209 ? -8.888 -8.001 6.858 1.00 76.94 209 GLU A O 1
ATOM 1600 N N . PRO A 1 210 ? -8.056 -7.403 8.875 1.00 81.81 210 PRO A N 1
ATOM 1601 C CA . PRO A 1 210 ? -8.496 -8.624 9.545 1.00 81.81 210 PRO A CA 1
ATOM 1602 C C . PRO A 1 210 ? -10.003 -8.844 9.379 1.00 81.81 210 PRO A C 1
ATOM 1604 O O . PRO A 1 210 ? -10.809 -7.945 9.640 1.00 81.81 210 PRO A O 1
ATOM 1607 N N . VAL A 1 211 ? -10.376 -10.042 8.930 1.00 84.12 211 VAL A N 1
ATOM 1608 C CA . VAL A 1 211 ? -11.775 -10.432 8.755 1.00 84.12 211 VAL A CA 1
ATOM 1609 C C . VAL A 1 211 ? -12.292 -10.973 10.078 1.00 84.12 211 VAL A C 1
ATOM 1611 O O . VAL A 1 211 ? -11.736 -11.920 10.625 1.00 84.12 211 VAL A O 1
ATOM 1614 N N . ASN A 1 212 ? -13.355 -10.362 10.594 1.00 82.00 212 ASN A N 1
ATOM 1615 C CA . ASN A 1 212 ? -13.904 -10.717 11.895 1.00 82.00 212 ASN A CA 1
ATOM 1616 C C . ASN A 1 212 ? -15.072 -11.714 11.724 1.00 82.00 212 ASN A C 1
ATOM 1618 O O . ASN A 1 212 ? -16.023 -11.409 10.992 1.00 82.00 212 ASN A O 1
ATOM 1622 N N . PRO A 1 213 ? -15.037 -12.879 12.397 1.00 85.56 213 PRO A N 1
ATOM 1623 C CA . PRO A 1 213 ? -16.052 -13.919 12.236 1.00 85.56 213 PRO A CA 1
ATOM 1624 C C . PRO A 1 213 ? -17.443 -13.469 12.711 1.00 85.56 213 PRO A C 1
ATOM 1626 O O . PRO A 1 213 ? -18.429 -13.721 12.019 1.00 85.56 213 PRO A O 1
ATOM 1629 N N . GLU A 1 214 ? -17.539 -12.719 13.815 1.00 83.88 214 GLU A N 1
ATOM 1630 C CA . GLU A 1 214 ? -18.817 -12.182 14.312 1.00 83.88 214 GLU A CA 1
ATOM 1631 C C . GLU A 1 214 ? -19.456 -11.191 13.320 1.00 83.88 214 GLU A C 1
ATOM 1633 O O . GLU A 1 214 ? -20.677 -11.058 13.249 1.00 83.88 214 GLU A O 1
ATOM 1638 N N . THR A 1 215 ? -18.644 -10.455 12.555 1.00 82.62 215 THR A N 1
ATOM 1639 C CA . THR A 1 215 ? -19.118 -9.521 11.521 1.00 82.62 215 THR A CA 1
ATOM 1640 C C . THR A 1 215 ? -19.718 -10.278 10.342 1.00 82.62 215 THR A C 1
ATOM 1642 O O . THR A 1 215 ? -20.775 -9.889 9.839 1.00 82.62 215 THR A O 1
ATOM 1645 N N . LEU A 1 216 ? -19.063 -11.361 9.909 1.00 90.44 216 LEU A N 1
ATOM 1646 C CA . LEU A 1 216 ? -19.569 -12.221 8.839 1.00 90.44 216 LEU A CA 1
ATOM 1647 C C . LEU A 1 216 ? -20.931 -12.809 9.215 1.00 90.44 216 LEU A C 1
ATOM 1649 O O . LEU A 1 216 ? -21.868 -12.722 8.417 1.00 90.44 216 LEU A O 1
ATOM 1653 N N . GLU A 1 217 ? -21.053 -13.332 10.435 1.00 92.56 217 GLU A N 1
ATOM 1654 C CA . GLU A 1 217 ? -22.284 -13.963 10.907 1.00 92.56 217 GLU A CA 1
ATOM 1655 C C . GLU A 1 217 ? -23.429 -12.954 11.043 1.00 92.56 217 GLU A C 1
ATOM 1657 O O . GLU A 1 217 ? -24.482 -13.130 10.432 1.00 92.56 217 GLU A O 1
ATOM 1662 N N . ARG A 1 218 ? -23.200 -11.818 11.716 1.00 91.25 218 ARG A N 1
ATOM 1663 C CA . ARG A 1 218 ? -24.228 -10.772 11.874 1.00 91.25 218 ARG A CA 1
ATOM 1664 C C . ARG A 1 218 ? -24.685 -10.179 10.541 1.00 91.25 218 ARG A C 1
ATOM 1666 O O . ARG A 1 218 ? -25.852 -9.816 10.392 1.00 91.25 218 ARG A O 1
ATOM 1673 N N . PHE A 1 219 ? -23.784 -10.056 9.562 1.00 95.00 219 PHE A N 1
ATOM 1674 C CA . PHE A 1 219 ? -24.156 -9.614 8.217 1.00 95.00 219 PHE A CA 1
ATOM 1675 C C . PHE A 1 219 ? -25.033 -10.655 7.517 1.00 95.00 219 PHE A C 1
ATOM 1677 O O . PHE A 1 219 ? -26.075 -10.299 6.965 1.00 95.00 219 PHE A O 1
ATOM 1684 N N . ARG A 1 220 ? -24.646 -11.937 7.571 1.00 96.38 220 ARG A N 1
ATOM 1685 C CA . ARG A 1 220 ? -25.438 -13.041 7.017 1.00 96.38 220 ARG A CA 1
ATOM 1686 C C . ARG A 1 220 ? -26.836 -13.061 7.628 1.00 96.38 220 ARG A C 1
ATOM 1688 O O . ARG A 1 220 ? -27.809 -13.030 6.884 1.00 96.38 220 ARG A O 1
ATOM 1695 N N . GLU A 1 221 ? -26.937 -13.076 8.953 1.00 97.31 221 GLU A N 1
ATOM 1696 C CA . GLU A 1 221 ? -28.209 -13.115 9.681 1.00 97.31 221 GLU A CA 1
ATOM 1697 C C . GLU A 1 221 ? -29.131 -11.960 9.291 1.00 97.31 221 GLU A C 1
ATOM 1699 O O . GLU A 1 221 ? -30.283 -12.181 8.918 1.00 97.31 221 GLU A O 1
ATOM 1704 N N . ARG A 1 222 ? -28.610 -10.727 9.313 1.00 96.94 222 ARG A N 1
ATOM 1705 C CA . ARG A 1 222 ? -29.402 -9.527 9.022 1.00 96.94 222 ARG A CA 1
ATOM 1706 C C . ARG A 1 222 ? -29.941 -9.504 7.593 1.00 96.94 222 ARG A C 1
ATOM 1708 O O . ARG A 1 222 ? -31.047 -9.015 7.370 1.00 96.94 222 ARG A O 1
ATOM 1715 N N . PHE A 1 223 ? -29.160 -9.976 6.622 1.00 98.12 223 PHE A N 1
ATOM 1716 C CA . PHE A 1 223 ? -29.486 -9.826 5.201 1.00 98.12 223 PHE A CA 1
ATOM 1717 C C . PHE A 1 223 ? -29.984 -11.113 4.522 1.00 98.12 223 PHE A C 1
ATOM 1719 O O . PHE A 1 223 ? -30.368 -11.064 3.352 1.00 98.12 223 PHE A O 1
ATOM 1726 N N . ALA A 1 224 ? -30.068 -12.235 5.247 1.00 97.38 224 ALA A N 1
ATOM 1727 C CA . ALA A 1 224 ? -30.604 -13.502 4.741 1.00 97.38 224 ALA A CA 1
ATOM 1728 C C . ALA A 1 224 ? -32.043 -13.366 4.214 1.00 97.38 224 ALA A C 1
ATOM 1730 O O . ALA A 1 224 ? -32.353 -13.864 3.133 1.00 97.38 224 ALA A O 1
ATOM 1731 N N . GLY A 1 225 ? -32.902 -12.619 4.920 1.00 96.50 225 GLY A N 1
ATOM 1732 C CA . GLY A 1 225 ? -34.286 -12.352 4.495 1.00 96.50 225 GLY A CA 1
ATOM 1733 C C . GLY A 1 225 ? -34.410 -11.551 3.191 1.00 96.50 225 GLY A C 1
ATOM 1734 O O . GLY A 1 225 ? -35.472 -11.540 2.580 1.00 96.50 225 GLY A O 1
ATOM 1735 N N . TYR A 1 226 ? -33.320 -10.926 2.739 1.00 97.88 226 TYR A N 1
ATOM 1736 C CA . TYR A 1 226 ? -33.228 -10.200 1.470 1.00 97.88 226 TYR A CA 1
ATOM 1737 C C . TYR A 1 226 ? -32.505 -11.019 0.385 1.00 97.88 226 TYR A C 1
ATOM 1739 O O . TYR A 1 226 ? -32.128 -10.476 -0.649 1.00 97.88 226 TYR A O 1
ATOM 1747 N N . GLY A 1 227 ? -32.270 -12.317 0.610 1.00 97.88 227 GLY A N 1
ATOM 1748 C CA . GLY A 1 227 ? -31.663 -13.233 -0.360 1.00 97.88 227 GLY A CA 1
ATOM 1749 C C . GLY A 1 227 ? -30.135 -13.335 -0.305 1.00 97.88 227 GLY A C 1
ATOM 1750 O O . GLY A 1 227 ? -29.556 -14.044 -1.128 1.00 97.88 227 GLY A O 1
ATOM 1751 N N . PHE A 1 228 ? -29.461 -12.667 0.640 1.00 98.31 228 PHE A N 1
ATOM 1752 C CA . PHE A 1 228 ? -28.010 -12.807 0.793 1.00 98.31 228 PHE A CA 1
ATOM 1753 C C . PHE A 1 228 ? -27.646 -14.209 1.301 1.00 98.31 228 PHE A C 1
ATOM 1755 O O . PHE A 1 228 ? -28.188 -14.681 2.301 1.00 98.31 228 PHE A O 1
ATOM 1762 N N . ARG A 1 229 ? -26.701 -14.869 0.625 1.00 97.88 229 ARG A N 1
ATOM 1763 C CA . ARG A 1 229 ? -26.269 -16.238 0.939 1.00 97.88 229 ARG A CA 1
ATOM 1764 C C . ARG A 1 229 ? -24.954 -16.243 1.712 1.00 97.88 229 ARG A C 1
ATOM 1766 O O . ARG A 1 229 ? -24.030 -15.509 1.364 1.00 97.88 229 ARG A O 1
ATOM 1773 N N . ARG A 1 230 ? -24.828 -17.123 2.712 1.00 97.00 230 ARG A N 1
ATOM 1774 C CA . ARG A 1 230 ? -23.574 -17.324 3.468 1.00 97.00 230 ARG A CA 1
ATOM 1775 C C . ARG A 1 230 ? -22.429 -17.720 2.539 1.00 97.00 230 ARG A C 1
ATOM 1777 O O . ARG A 1 230 ? -21.299 -17.270 2.687 1.00 97.00 230 ARG A O 1
ATOM 1784 N N . GLU A 1 231 ? -22.756 -18.526 1.542 1.00 97.69 231 GLU A N 1
ATOM 1785 C CA . GLU A 1 231 ? -21.852 -19.096 0.552 1.00 97.69 231 GLU A CA 1
ATOM 1786 C C . GLU A 1 231 ? -21.230 -18.032 -0.365 1.00 97.69 231 GLU A C 1
ATOM 1788 O O . GLU A 1 231 ? -20.215 -18.298 -1.008 1.00 97.69 231 GLU A O 1
ATOM 1793 N N . ALA A 1 232 ? -21.815 -16.828 -0.411 1.00 97.81 232 ALA A N 1
ATOM 1794 C CA . ALA A 1 232 ? -21.279 -15.696 -1.156 1.00 97.81 232 ALA A CA 1
ATOM 1795 C C . ALA A 1 232 ? -20.130 -14.984 -0.426 1.00 97.81 232 ALA A C 1
ATOM 1797 O O . ALA A 1 232 ? -19.413 -14.212 -1.057 1.00 97.81 232 ALA A O 1
ATOM 1798 N N . GLN A 1 233 ? -19.945 -15.195 0.883 1.00 97.88 233 GLN A N 1
ATOM 1799 C CA . GLN A 1 233 ? -18.877 -14.551 1.650 1.00 97.88 233 GLN A CA 1
ATOM 1800 C C . GLN A 1 233 ? -17.519 -15.190 1.342 1.00 97.88 233 GLN A C 1
ATOM 1802 O O . GLN A 1 233 ? -17.314 -16.383 1.567 1.00 97.88 233 GLN A O 1
ATOM 1807 N N . LEU A 1 234 ? -16.580 -14.368 0.869 1.00 97.94 234 LEU A N 1
ATOM 1808 C CA . LEU A 1 234 ? -15.235 -14.776 0.469 1.00 97.94 234 LEU A CA 1
ATOM 1809 C C . LEU A 1 234 ? -14.200 -13.935 1.231 1.00 97.94 234 LEU A C 1
ATOM 1811 O O . LEU A 1 234 ? -13.817 -12.864 0.756 1.00 97.94 234 LEU A O 1
ATOM 1815 N N . PRO A 1 235 ? -13.754 -14.360 2.423 1.00 97.62 235 PRO A N 1
ATOM 1816 C CA . PRO A 1 235 ? -12.606 -13.739 3.073 1.00 97.62 235 PRO A CA 1
ATOM 1817 C C . PRO A 1 235 ? -11.352 -13.943 2.211 1.00 97.62 235 PRO A C 1
ATOM 1819 O O . PRO A 1 235 ? -11.064 -15.069 1.822 1.00 97.62 235 PRO A O 1
ATOM 1822 N N . VAL A 1 236 ? -10.634 -12.872 1.881 1.00 97.56 236 VAL A N 1
ATOM 1823 C CA . VAL A 1 236 ? -9.482 -12.892 0.963 1.00 97.56 236 VAL A CA 1
ATOM 1824 C C . VAL A 1 236 ? -8.283 -12.172 1.561 1.00 97.56 236 VAL A C 1
ATOM 1826 O O . VAL A 1 236 ? -8.438 -11.191 2.296 1.00 97.56 236 VAL A O 1
ATOM 1829 N N . TYR A 1 237 ? -7.079 -12.598 1.178 1.00 97.69 237 TYR A N 1
ATOM 1830 C CA . TYR A 1 237 ? -5.841 -11.925 1.568 1.00 97.69 237 TYR A CA 1
ATOM 1831 C C . TYR A 1 237 ? -5.072 -11.386 0.363 1.00 97.69 237 TYR A C 1
ATOM 1833 O O . TYR A 1 237 ? -4.988 -12.006 -0.703 1.00 97.69 237 TYR A O 1
ATOM 1841 N N . GLY A 1 238 ? -4.500 -10.200 0.557 1.00 95.38 238 GLY A N 1
ATOM 1842 C CA . GLY A 1 238 ? -3.830 -9.448 -0.481 1.00 95.38 238 GLY A CA 1
ATOM 1843 C C . GLY A 1 238 ? -3.112 -8.205 0.037 1.00 95.38 238 GLY A C 1
ATOM 1844 O O . GLY A 1 238 ? -3.437 -7.670 1.099 1.00 95.38 238 GLY A O 1
ATOM 1845 N N . LEU A 1 239 ? -2.143 -7.745 -0.746 1.00 94.81 239 LEU A N 1
ATOM 1846 C CA . LEU A 1 239 ? -1.295 -6.589 -0.495 1.00 94.81 239 LEU A CA 1
ATOM 1847 C C . LEU A 1 239 ? -0.806 -5.994 -1.820 1.00 94.81 239 LEU A C 1
ATOM 1849 O O . LEU A 1 239 ? -0.692 -6.696 -2.827 1.00 94.81 239 LEU A O 1
ATOM 1853 N N . ALA A 1 240 ? -0.463 -4.708 -1.806 1.00 94.12 240 ALA A N 1
ATOM 1854 C CA . ALA A 1 240 ? -0.001 -3.992 -2.992 1.00 94.12 240 ALA A CA 1
ATOM 1855 C C . ALA A 1 240 ? 1.248 -4.637 -3.619 1.00 94.12 240 ALA A C 1
ATOM 1857 O O . ALA A 1 240 ? 1.384 -4.656 -4.839 1.00 94.12 240 ALA A O 1
ATOM 1858 N N . GLU A 1 241 ? 2.149 -5.192 -2.804 1.00 96.38 241 GLU A N 1
ATOM 1859 C CA . GLU A 1 241 ? 3.366 -5.889 -3.233 1.00 96.38 241 GLU A CA 1
ATOM 1860 C C . GLU A 1 241 ? 3.086 -7.154 -4.058 1.00 96.38 241 GLU A C 1
ATOM 1862 O O . GLU A 1 241 ? 3.929 -7.557 -4.857 1.00 96.38 241 GLU A O 1
ATOM 1867 N N . ALA A 1 242 ? 1.892 -7.736 -3.931 1.00 97.19 242 ALA A N 1
ATOM 1868 C CA . ALA A 1 242 ? 1.402 -8.826 -4.771 1.00 97.19 242 ALA A CA 1
ATOM 1869 C C . ALA A 1 242 ? 0.575 -8.332 -5.959 1.00 97.19 242 ALA A C 1
ATOM 1871 O O . ALA A 1 242 ? -0.190 -9.109 -6.531 1.00 97.19 242 ALA A O 1
ATOM 1872 N N . THR A 1 243 ? 0.664 -7.044 -6.301 1.00 97.81 243 THR A N 1
ATOM 1873 C CA . THR A 1 243 ? -0.313 -6.312 -7.115 1.00 97.81 243 THR A CA 1
ATOM 1874 C C . THR A 1 243 ? -1.638 -6.099 -6.377 1.00 97.81 243 THR A C 1
ATOM 1876 O O . THR A 1 243 ? -2.049 -4.954 -6.189 1.00 97.81 243 THR A O 1
ATOM 1879 N N . LEU A 1 244 ? -2.296 -7.175 -5.943 1.00 97.00 244 LEU A N 1
ATOM 1880 C CA . LEU A 1 244 ? -3.466 -7.116 -5.071 1.00 97.00 244 LEU A CA 1
ATOM 1881 C C . LEU A 1 244 ? -3.675 -8.440 -4.336 1.00 97.00 244 LEU A C 1
ATOM 1883 O O . LEU A 1 244 ? -3.398 -8.513 -3.149 1.00 97.00 244 LEU A O 1
ATOM 1887 N N . ALA A 1 245 ? -4.208 -9.464 -5.002 1.00 97.44 245 ALA A N 1
ATOM 1888 C CA . ALA A 1 245 ? -4.685 -10.674 -4.337 1.00 97.44 245 ALA A CA 1
ATOM 1889 C C . ALA A 1 245 ? -3.582 -11.736 -4.269 1.00 97.44 245 ALA A C 1
ATOM 1891 O O . ALA A 1 245 ? -2.821 -11.898 -5.222 1.00 97.44 245 ALA A O 1
ATOM 1892 N N . VAL A 1 246 ? -3.517 -12.461 -3.152 1.00 98.12 246 VAL A N 1
ATOM 1893 C CA . VAL A 1 246 ? -2.597 -13.594 -2.945 1.00 98.12 246 VAL A CA 1
ATOM 1894 C C . VAL A 1 246 ? -3.383 -14.874 -2.715 1.00 98.12 246 VAL A C 1
ATOM 1896 O O . VAL A 1 246 ? -3.051 -15.901 -3.304 1.00 98.12 246 VAL A O 1
ATOM 1899 N N . THR A 1 247 ? -4.430 -14.812 -1.886 1.00 98.31 247 THR A N 1
ATOM 1900 C CA . THR A 1 247 ? -5.298 -15.960 -1.614 1.00 98.31 247 THR A CA 1
ATOM 1901 C C . THR A 1 247 ? -6.767 -15.624 -1.825 1.00 98.31 247 THR A C 1
ATOM 1903 O O . THR A 1 247 ? -7.211 -14.505 -1.549 1.00 98.31 247 THR A O 1
ATOM 1906 N N . VAL A 1 248 ? -7.502 -16.599 -2.361 1.00 96.81 248 VAL A N 1
ATOM 1907 C CA . VAL A 1 248 ? -8.947 -16.527 -2.591 1.00 96.81 248 VAL A CA 1
ATOM 1908 C C . VAL A 1 248 ? -9.560 -17.893 -2.252 1.00 96.81 248 VAL A C 1
ATOM 1910 O O . VAL A 1 248 ? -9.026 -18.923 -2.674 1.00 96.81 248 VAL A O 1
ATOM 1913 N N . PRO A 1 249 ? -10.653 -17.955 -1.473 1.00 96.62 249 PRO A N 1
ATOM 1914 C CA . PRO A 1 249 ? -11.316 -19.211 -1.158 1.00 96.62 249 PRO A CA 1
ATOM 1915 C C . PRO A 1 249 ? -12.179 -19.686 -2.338 1.00 96.62 249 PRO A C 1
ATOM 1917 O O . PRO A 1 249 ? -12.634 -18.866 -3.140 1.00 96.62 249 PRO A O 1
ATOM 1920 N N . PRO A 1 250 ? -12.468 -20.997 -2.436 1.00 94.75 250 PRO A N 1
ATOM 1921 C CA . PRO A 1 250 ? -13.410 -21.511 -3.421 1.00 94.75 250 PRO A CA 1
ATOM 1922 C C . PRO A 1 250 ? -14.791 -20.852 -3.304 1.00 94.75 250 PRO A C 1
ATOM 1924 O O . PRO A 1 250 ? -15.312 -20.654 -2.202 1.00 94.75 250 PRO A O 1
ATOM 1927 N N . LEU A 1 251 ? -15.407 -20.564 -4.453 1.00 94.62 251 LEU A N 1
ATOM 1928 C CA . LEU A 1 251 ? -16.782 -20.072 -4.516 1.00 94.62 251 LEU A CA 1
ATOM 1929 C C . LEU A 1 251 ? -17.769 -21.068 -3.899 1.00 94.62 251 LEU A C 1
ATOM 1931 O O . LEU A 1 251 ? -17.563 -22.279 -3.932 1.00 94.62 251 LEU A O 1
ATOM 1935 N N . ASN A 1 252 ? -18.889 -20.542 -3.410 1.00 94.75 252 ASN A N 1
ATOM 1936 C CA . ASN A 1 252 ? -20.033 -21.300 -2.903 1.00 94.75 252 ASN A CA 1
ATOM 1937 C C . ASN A 1 252 ? -19.768 -22.180 -1.661 1.00 94.75 252 ASN A C 1
ATOM 1939 O O . ASN A 1 252 ? -20.648 -22.933 -1.257 1.00 94.75 252 ASN A O 1
ATOM 1943 N N . ARG A 1 253 ? -18.589 -22.085 -1.030 1.00 95.31 253 ARG A N 1
ATOM 1944 C CA . ARG A 1 253 ? -18.268 -22.792 0.226 1.00 95.31 253 ARG A CA 1
ATOM 1945 C C . ARG A 1 253 ? -18.706 -22.015 1.474 1.00 95.31 253 ARG A C 1
ATOM 1947 O O . ARG A 1 253 ? -19.034 -22.598 2.505 1.00 95.31 253 ARG A O 1
ATOM 1954 N N . GLY A 1 254 ? -18.674 -20.686 1.389 1.00 95.50 254 GLY A N 1
ATOM 1955 C CA . GLY A 1 254 ? -18.747 -19.801 2.549 1.00 95.50 254 GLY A CA 1
ATOM 1956 C C . GLY A 1 254 ? -17.449 -19.782 3.378 1.00 95.50 254 GLY A C 1
ATOM 1957 O O . GLY A 1 254 ? -16.471 -20.471 3.049 1.00 95.50 254 GLY A O 1
ATOM 1958 N N . PRO A 1 255 ? -17.417 -18.974 4.451 1.00 96.50 255 PRO A N 1
ATOM 1959 C CA . PRO A 1 255 ? -16.217 -18.753 5.246 1.00 96.50 255 PRO A CA 1
ATOM 1960 C C . PRO A 1 255 ? -15.907 -19.964 6.134 1.00 96.50 255 PRO A C 1
ATOM 1962 O O . PRO A 1 255 ? -16.820 -20.612 6.656 1.00 96.50 255 PRO A O 1
ATOM 1965 N N . LEU A 1 256 ? -14.615 -20.234 6.329 1.00 97.25 256 LEU A N 1
ATOM 1966 C CA . LEU A 1 256 ? -14.118 -21.174 7.335 1.00 97.25 256 LEU A CA 1
ATOM 1967 C C . LEU A 1 256 ? -13.528 -20.379 8.497 1.00 97.25 256 LEU A C 1
ATOM 1969 O O . LEU A 1 256 ? -12.770 -19.432 8.276 1.00 97.25 256 LEU A O 1
ATOM 1973 N N . VAL A 1 257 ? -13.882 -20.773 9.715 1.00 95.94 257 VAL A N 1
ATOM 1974 C CA . VAL A 1 257 ? -13.389 -20.176 10.958 1.00 95.94 257 VAL A CA 1
ATOM 1975 C C . VAL A 1 257 ? -12.740 -21.295 11.758 1.00 95.94 257 VAL A C 1
ATOM 1977 O O . VAL A 1 257 ? -13.421 -22.262 12.091 1.00 95.94 257 VAL A O 1
ATOM 1980 N N . ASP A 1 258 ? -11.443 -21.179 12.026 1.00 95.94 258 ASP A N 1
ATOM 1981 C CA . ASP A 1 258 ? -10.716 -22.120 12.879 1.00 95.94 258 ASP A CA 1
ATOM 1982 C C . ASP A 1 258 ? -10.652 -21.549 14.299 1.00 95.94 258 ASP A C 1
ATOM 1984 O O . ASP A 1 258 ? -10.182 -20.425 14.505 1.00 95.94 258 ASP A O 1
ATOM 1988 N N . ARG A 1 259 ? -11.192 -22.300 15.265 1.00 95.56 259 ARG A N 1
ATOM 1989 C CA . ARG A 1 259 ? -11.147 -21.966 16.692 1.00 95.56 259 ARG A CA 1
ATOM 1990 C C . ARG A 1 259 ? -9.984 -22.727 17.299 1.00 95.56 259 ARG A C 1
ATOM 1992 O O . ARG A 1 259 ? -10.006 -23.953 17.304 1.00 95.56 259 ARG A O 1
ATOM 1999 N N . VAL A 1 260 ? -9.003 -22.006 17.825 1.00 95.50 260 VAL A N 1
ATOM 2000 C CA . VAL A 1 260 ? -7.757 -22.579 18.333 1.00 95.50 260 VAL A CA 1
ATOM 2001 C C . VAL A 1 260 ? -7.576 -22.328 19.825 1.00 95.50 260 VAL A C 1
ATOM 2003 O O . VAL A 1 260 ? -7.996 -21.294 20.355 1.00 95.50 260 VAL A O 1
ATOM 2006 N N . GLU A 1 261 ? -6.933 -23.276 20.501 1.00 94.81 261 GLU A N 1
ATOM 2007 C CA . GLU A 1 261 ? -6.595 -23.194 21.920 1.00 94.81 261 GLU A CA 1
ATOM 2008 C C . GLU A 1 261 ? -5.698 -21.978 22.182 1.00 94.81 261 GLU A C 1
ATOM 2010 O O . GLU A 1 261 ? -4.549 -21.909 21.732 1.00 94.81 261 GLU A O 1
ATOM 2015 N N . ARG A 1 262 ? -6.206 -21.009 22.950 1.00 88.94 262 ARG A N 1
ATOM 2016 C CA . ARG A 1 262 ? -5.515 -19.738 23.213 1.00 88.94 262 ARG A CA 1
ATOM 2017 C C . ARG A 1 262 ? -4.133 -19.933 23.818 1.00 88.94 262 ARG A C 1
ATOM 2019 O O . ARG A 1 262 ? -3.175 -19.289 23.389 1.00 88.94 262 ARG A O 1
ATOM 2026 N N . GLN A 1 263 ? -4.044 -20.743 24.870 1.00 87.88 263 GLN A N 1
ATOM 2027 C CA . GLN A 1 263 ? -2.813 -20.875 25.645 1.00 87.88 263 GLN A CA 1
ATOM 2028 C C . GLN A 1 263 ? -1.706 -21.483 24.783 1.00 87.88 263 GLN A C 1
ATOM 2030 O O . GLN A 1 263 ? -0.636 -20.890 24.664 1.00 87.88 263 GLN A O 1
ATOM 2035 N N . THR A 1 264 ? -2.010 -22.590 24.109 1.00 91.44 264 THR A N 1
ATOM 2036 C CA . THR A 1 264 ? -1.107 -23.273 23.180 1.00 91.44 264 THR A CA 1
ATOM 2037 C C . THR A 1 264 ? -0.667 -22.351 22.041 1.00 91.44 264 THR A C 1
ATOM 2039 O O . THR A 1 264 ? 0.526 -22.220 21.765 1.00 91.44 264 THR A O 1
ATOM 2042 N N . PHE A 1 265 ? -1.607 -21.635 21.420 1.00 92.19 265 PHE A N 1
ATOM 2043 C CA . PHE A 1 265 ? -1.297 -20.745 20.305 1.00 92.19 265 PHE A CA 1
ATOM 2044 C C . PHE A 1 265 ? -0.435 -19.545 20.724 1.00 92.19 265 PHE A C 1
ATOM 2046 O O . PHE A 1 265 ? 0.551 -19.227 20.066 1.00 92.19 265 PHE A O 1
ATOM 2053 N N . THR A 1 266 ? -0.770 -18.884 21.835 1.00 85.06 266 THR A N 1
ATOM 2054 C CA . THR A 1 266 ? -0.049 -17.677 22.286 1.00 85.06 266 THR A CA 1
ATOM 2055 C C . THR A 1 266 ? 1.320 -17.966 22.897 1.00 85.06 266 THR A C 1
ATOM 2057 O O . THR A 1 266 ? 2.179 -17.086 22.844 1.00 85.06 266 THR A O 1
ATOM 2060 N N . ALA A 1 267 ? 1.525 -19.158 23.468 1.00 82.62 267 ALA A N 1
ATOM 2061 C CA . ALA A 1 267 ? 2.793 -19.561 24.076 1.00 82.62 267 ALA A CA 1
ATOM 2062 C C . ALA A 1 267 ? 3.746 -20.245 23.082 1.00 82.62 267 ALA A C 1
ATOM 2064 O O . ALA A 1 267 ? 4.947 -19.994 23.122 1.00 82.62 267 ALA A O 1
ATOM 2065 N N . GLU A 1 268 ? 3.225 -21.096 22.194 1.00 88.12 268 GLU A N 1
ATOM 2066 C CA . GLU A 1 268 ? 4.046 -21.959 21.331 1.00 88.12 268 GLU A CA 1
ATOM 2067 C C . GLU A 1 268 ? 3.888 -21.664 19.835 1.00 88.12 268 GLU A C 1
ATOM 2069 O O . GLU A 1 268 ? 4.612 -22.227 19.018 1.00 88.12 268 GLU A O 1
ATOM 2074 N N . GLY A 1 269 ? 2.924 -20.826 19.442 1.00 90.12 269 GLY A N 1
ATOM 2075 C CA . GLY A 1 269 ? 2.617 -20.583 18.032 1.00 90.12 269 GLY A CA 1
ATOM 2076 C C . GLY A 1 269 ? 1.963 -21.778 17.331 1.00 90.12 269 GLY A C 1
ATOM 2077 O O . GLY A 1 269 ? 2.014 -21.858 16.108 1.00 90.12 269 GLY A O 1
ATOM 2078 N N . ARG A 1 270 ? 1.355 -22.726 18.062 1.00 95.75 270 ARG A N 1
ATOM 2079 C CA . ARG A 1 270 ? 0.630 -23.868 17.471 1.00 95.75 270 ARG A CA 1
ATOM 2080 C C . ARG A 1 270 ? -0.882 -23.666 17.487 1.00 95.75 270 ARG A C 1
ATOM 2082 O O . ARG A 1 270 ? -1.488 -23.511 18.543 1.00 95.75 270 ARG A O 1
ATOM 2089 N N . ALA A 1 271 ? -1.497 -23.744 16.313 1.00 96.31 271 ALA A N 1
ATOM 2090 C CA . ALA A 1 271 ? -2.935 -23.655 16.081 1.00 96.31 271 ALA A CA 1
ATOM 2091 C C . ALA A 1 271 ? -3.630 -25.011 16.315 1.00 96.31 271 ALA A C 1
ATOM 2093 O O . ALA A 1 271 ? -4.050 -25.692 15.374 1.00 96.31 271 ALA A O 1
ATOM 2094 N N . VAL A 1 272 ? -3.717 -25.425 17.582 1.00 96.31 272 VAL A N 1
ATOM 2095 C CA . VAL A 1 272 ? -4.460 -26.631 17.990 1.00 96.31 272 VAL A CA 1
ATOM 2096 C C . VAL A 1 272 ? -5.956 -26.321 18.026 1.00 96.31 272 VAL A C 1
ATOM 2098 O O . VAL A 1 272 ? -6.313 -25.334 18.665 1.00 96.31 272 VAL A O 1
ATOM 2101 N N . PRO A 1 273 ? -6.829 -27.122 17.385 1.00 96.38 273 PRO A N 1
ATOM 2102 C CA . PRO A 1 273 ? -8.276 -26.931 17.468 1.00 96.38 273 PRO A CA 1
ATOM 2103 C C . PRO A 1 273 ? -8.779 -26.935 18.916 1.00 96.38 273 PRO A C 1
ATOM 2105 O O . PRO A 1 273 ? -8.472 -27.851 19.673 1.00 96.38 273 PRO A O 1
ATOM 2108 N N . ALA A 1 274 ? -9.569 -25.930 19.287 1.00 95.12 274 ALA A N 1
ATOM 2109 C CA . ALA A 1 274 ? -10.181 -25.833 20.607 1.00 95.12 274 ALA A CA 1
ATOM 2110 C C . ALA A 1 274 ? -11.422 -26.732 20.732 1.00 95.12 274 ALA A C 1
ATOM 2112 O O . ALA A 1 274 ? -12.126 -26.991 19.751 1.00 95.12 274 ALA A O 1
ATOM 2113 N N . ALA A 1 275 ? -11.736 -27.146 21.963 1.00 91.50 275 ALA A N 1
ATOM 2114 C CA . ALA A 1 275 ? -13.017 -27.774 22.279 1.00 91.50 275 ALA A CA 1
ATOM 2115 C C . ALA A 1 275 ? -14.191 -26.819 21.980 1.00 91.50 275 ALA A C 1
ATOM 2117 O O . ALA A 1 275 ? -14.055 -25.595 22.061 1.00 91.50 275 ALA A O 1
ATOM 2118 N N . LEU A 1 276 ? -15.363 -27.367 21.644 1.00 84.88 276 LEU A N 1
ATOM 2119 C CA . LEU A 1 276 ? -16.532 -26.570 21.246 1.00 84.88 276 LEU A CA 1
ATOM 2120 C C . LEU A 1 276 ? -16.967 -25.588 22.345 1.00 84.88 276 LEU A C 1
ATOM 2122 O O . LEU A 1 276 ? -17.334 -24.446 22.041 1.00 84.88 276 LEU A O 1
ATOM 2126 N N . GLU A 1 277 ? -16.873 -26.023 23.600 1.00 88.31 277 GLU A N 1
ATOM 2127 C CA . GLU A 1 277 ? -17.259 -25.287 24.802 1.00 88.31 277 GLU A CA 1
ATOM 2128 C C . GLU A 1 277 ? -16.168 -24.334 25.323 1.00 88.31 277 GLU A C 1
ATOM 2130 O O . GLU A 1 277 ? -16.411 -23.613 26.288 1.00 88.31 277 GLU A O 1
ATOM 2135 N N . ASP A 1 278 ? -14.976 -24.292 24.712 1.00 86.69 278 ASP A N 1
ATOM 2136 C CA . ASP A 1 278 ? -13.902 -23.396 25.156 1.00 86.69 278 ASP A CA 1
ATOM 2137 C C . ASP A 1 278 ? -14.226 -21.935 24.804 1.00 86.69 278 ASP A C 1
ATOM 2139 O O . ASP A 1 278 ? -13.979 -21.453 23.691 1.00 86.69 278 ASP A O 1
ATOM 2143 N N . GLU A 1 279 ? -14.777 -21.211 25.776 1.00 82.19 279 GLU A N 1
ATOM 2144 C CA . GLU A 1 279 ? -15.087 -19.782 25.672 1.00 82.19 279 GLU A CA 1
ATOM 2145 C C . GLU A 1 279 ? -13.838 -18.897 25.538 1.00 82.19 279 GLU A C 1
ATOM 2147 O O . GLU A 1 279 ? -13.944 -17.733 25.145 1.00 82.19 279 GLU A O 1
ATOM 2152 N N . THR A 1 280 ? -12.650 -19.426 25.844 1.00 83.38 280 THR A N 1
ATOM 2153 C CA . THR A 1 280 ? -11.386 -18.690 25.751 1.00 83.38 280 THR A CA 1
ATOM 2154 C C . THR A 1 280 ? -10.707 -18.836 24.392 1.00 83.38 280 THR A C 1
ATOM 2156 O O . THR A 1 280 ? -9.746 -18.107 24.130 1.00 83.38 280 THR A O 1
ATOM 2159 N N . ALA A 1 281 ? -11.200 -19.720 23.518 1.00 88.56 281 ALA A N 1
ATOM 2160 C CA . ALA A 1 281 ? -10.630 -19.987 22.200 1.00 88.56 281 ALA A CA 1
ATOM 2161 C C . ALA A 1 281 ? -10.447 -18.714 21.354 1.00 88.56 281 ALA A C 1
ATOM 2163 O O . ALA A 1 281 ? -11.255 -17.783 21.402 1.00 88.56 281 ALA A O 1
ATOM 2164 N N . ILE A 1 282 ? -9.396 -18.695 20.534 1.00 86.75 282 ILE A N 1
ATOM 2165 C CA . ILE A 1 282 ? -9.159 -17.635 19.544 1.00 86.75 282 ILE A CA 1
ATOM 2166 C C . ILE A 1 282 ? -9.707 -18.105 18.199 1.00 86.75 282 ILE A C 1
ATOM 2168 O O . ILE A 1 282 ? -9.492 -19.250 17.816 1.00 86.75 282 ILE A O 1
ATOM 2172 N N . ALA A 1 283 ? -10.399 -17.235 17.465 1.00 89.12 283 ALA A N 1
ATOM 2173 C CA . ALA A 1 283 ? -10.950 -17.562 16.155 1.00 89.12 283 ALA A CA 1
ATOM 2174 C C . ALA A 1 283 ? -10.183 -16.855 15.030 1.00 89.12 283 ALA A C 1
ATOM 2176 O O . ALA A 1 283 ? -10.082 -15.629 15.018 1.00 89.12 283 ALA A O 1
ATOM 2177 N N . PHE A 1 284 ? -9.715 -17.619 14.042 1.00 93.31 284 PHE A N 1
ATOM 2178 C CA . PHE A 1 284 ? -9.103 -17.091 12.823 1.00 93.31 284 PHE A CA 1
ATOM 2179 C C . PHE A 1 284 ? -9.935 -17.459 11.597 1.00 93.31 284 PHE A C 1
ATOM 2181 O O . PHE A 1 284 ? -10.395 -18.590 11.448 1.00 93.31 284 PHE A O 1
ATOM 2188 N N . VAL A 1 285 ? -10.125 -16.503 10.689 1.00 95.12 285 VAL A N 1
ATOM 2189 C CA . VAL A 1 285 ? -10.872 -16.719 9.444 1.00 95.12 285 VAL A CA 1
ATOM 2190 C C . VAL A 1 285 ? -9.903 -17.120 8.333 1.00 95.12 285 VAL A C 1
ATOM 2192 O O . VAL A 1 285 ? -8.918 -16.420 8.089 1.00 95.12 285 VAL A O 1
ATOM 2195 N N . SER A 1 286 ? -10.193 -18.222 7.635 1.00 98.06 286 SER A N 1
ATOM 2196 C CA . SER A 1 286 ? -9.415 -18.619 6.455 1.00 98.06 286 SER A CA 1
ATOM 2197 C C . SER A 1 286 ? -9.536 -17.553 5.369 1.00 98.06 286 SER A C 1
ATOM 2199 O O . SER A 1 286 ? -10.645 -17.155 5.020 1.00 98.06 286 SER A O 1
ATOM 2201 N N . SER A 1 287 ? -8.405 -17.157 4.788 1.00 97.06 287 SER A N 1
ATOM 2202 C CA . SER A 1 287 ? -8.328 -16.295 3.601 1.00 97.06 287 SER A CA 1
ATOM 2203 C C . SER A 1 287 ? -8.348 -17.076 2.277 1.00 97.06 287 SER A C 1
ATOM 2205 O O . SER A 1 287 ? -8.254 -16.490 1.200 1.00 97.06 287 SER A O 1
ATOM 2207 N N . GLY A 1 288 ? -8.485 -18.403 2.338 1.00 96.38 288 GLY A N 1
ATOM 2208 C CA . GLY A 1 288 ? -8.500 -19.279 1.174 1.00 96.38 288 GLY A CA 1
ATOM 2209 C C . GLY A 1 288 ? -7.134 -19.857 0.818 1.00 96.38 288 GLY A C 1
ATOM 2210 O O . GLY A 1 288 ? -6.232 -19.968 1.651 1.00 96.38 288 GLY A O 1
ATOM 2211 N N . LYS A 1 289 ? -7.000 -20.238 -0.455 1.00 95.00 289 LYS A N 1
ATOM 2212 C CA . LYS A 1 289 ? -5.796 -20.862 -1.021 1.00 95.00 289 LYS A CA 1
ATOM 2213 C C . LYS A 1 289 ? -5.052 -19.877 -1.907 1.00 95.00 289 LYS A C 1
ATOM 2215 O O . LYS A 1 289 ? -5.648 -18.915 -2.388 1.00 95.00 289 LYS A O 1
ATOM 2220 N N . ALA A 1 290 ? -3.763 -20.124 -2.131 1.00 96.75 290 ALA A N 1
ATOM 2221 C CA . ALA A 1 290 ? -2.968 -19.336 -3.068 1.00 96.75 290 ALA A CA 1
ATOM 2222 C C . ALA A 1 290 ? -3.619 -19.306 -4.462 1.00 96.75 290 ALA A C 1
ATOM 2224 O O . ALA A 1 290 ? -4.160 -20.309 -4.929 1.00 96.75 290 ALA A O 1
ATOM 2225 N N . LEU A 1 291 ? -3.568 -18.145 -5.114 1.00 96.38 291 LEU A N 1
ATOM 2226 C CA . LEU A 1 291 ? -4.003 -17.991 -6.500 1.00 96.38 291 LEU A CA 1
ATOM 2227 C C . LEU A 1 291 ? -3.194 -18.885 -7.450 1.00 96.38 291 LEU A C 1
ATOM 2229 O O . LEU A 1 291 ? -2.029 -19.189 -7.197 1.00 96.38 291 LEU A O 1
ATOM 2233 N N . ALA A 1 292 ? -3.780 -19.235 -8.597 1.00 92.25 292 ALA A N 1
ATOM 2234 C CA . ALA A 1 292 ? -3.076 -19.970 -9.645 1.00 92.25 292 ALA A CA 1
ATOM 2235 C C . ALA A 1 292 ? -1.756 -19.269 -10.028 1.00 92.25 292 ALA A C 1
ATOM 2237 O O . ALA A 1 292 ? -1.699 -18.044 -10.169 1.00 92.25 292 ALA A O 1
ATOM 2238 N N . GLY A 1 293 ? -0.676 -20.047 -10.141 1.00 93.50 293 GLY A N 1
ATOM 2239 C CA . GLY A 1 293 ? 0.674 -19.539 -10.415 1.00 93.50 293 GLY A CA 1
ATOM 2240 C C . GLY A 1 293 ? 1.352 -18.810 -9.247 1.00 93.50 293 GLY A C 1
ATOM 2241 O O . GLY A 1 293 ? 2.449 -18.287 -9.431 1.00 93.50 293 GLY A O 1
ATOM 2242 N N . HIS A 1 294 ? 0.730 -18.760 -8.066 1.00 95.69 294 HIS A N 1
ATOM 2243 C CA . HIS A 1 294 ? 1.306 -18.176 -6.858 1.00 95.69 294 HIS A CA 1
ATOM 2244 C C . HIS A 1 294 ? 1.590 -19.264 -5.829 1.00 95.69 294 HIS A C 1
ATOM 2246 O O . HIS A 1 294 ? 0.870 -20.254 -5.716 1.00 95.69 294 HIS A O 1
ATOM 2252 N N . GLU A 1 295 ? 2.631 -19.046 -5.039 1.00 95.88 295 GLU A N 1
ATOM 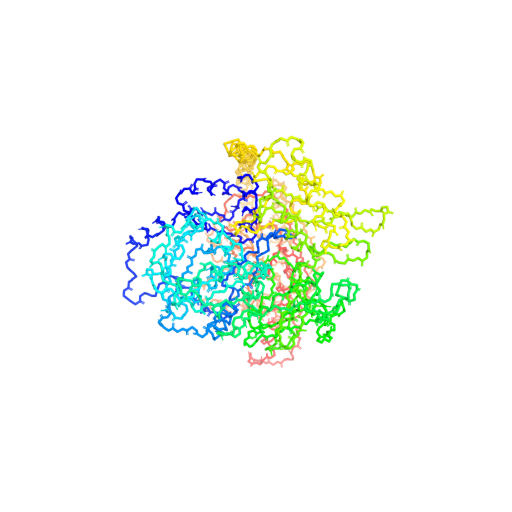2253 C CA . GLU A 1 295 ? 2.995 -19.905 -3.923 1.00 95.88 295 GLU A CA 1
ATOM 2254 C C . GLU A 1 295 ? 2.993 -19.090 -2.635 1.00 95.88 295 GLU A C 1
ATOM 2256 O O . GLU A 1 295 ? 3.461 -17.949 -2.612 1.00 95.88 295 GLU A O 1
ATOM 2261 N N . VAL A 1 296 ? 2.496 -19.698 -1.559 1.00 97.25 296 VAL A N 1
ATOM 2262 C CA . VAL A 1 296 ? 2.541 -19.149 -0.202 1.00 97.25 296 VAL A CA 1
ATOM 2263 C C . VAL A 1 296 ? 3.269 -20.142 0.690 1.00 97.25 296 VAL A C 1
ATOM 2265 O O . VAL A 1 296 ? 2.958 -21.334 0.680 1.00 97.25 296 VAL A O 1
ATOM 2268 N N . ARG A 1 297 ? 4.220 -19.641 1.477 1.00 95.69 297 ARG A N 1
ATOM 2269 C CA . ARG A 1 297 ? 4.914 -20.398 2.518 1.00 95.69 297 ARG A CA 1
ATOM 2270 C C . ARG A 1 297 ? 4.753 -19.701 3.850 1.00 95.69 297 ARG A C 1
ATOM 2272 O O . ARG A 1 297 ? 4.768 -18.473 3.922 1.00 95.69 297 ARG A O 1
ATOM 2279 N N . ILE A 1 298 ? 4.635 -20.513 4.888 1.00 97.81 298 ILE A N 1
ATOM 2280 C CA . ILE A 1 298 ? 4.762 -20.058 6.263 1.00 97.81 298 ILE A CA 1
ATOM 2281 C C . ILE A 1 298 ? 6.157 -20.460 6.712 1.00 97.81 298 ILE A C 1
ATOM 2283 O O . ILE A 1 298 ? 6.513 -21.632 6.596 1.00 97.81 298 ILE A O 1
ATOM 2287 N N . VAL A 1 299 ? 6.961 -19.496 7.147 1.00 96.31 299 VAL A N 1
ATOM 2288 C CA . VAL A 1 299 ? 8.369 -19.735 7.475 1.00 96.31 299 VAL A CA 1
ATOM 2289 C C . VAL A 1 299 ? 8.735 -19.275 8.881 1.00 96.31 299 VAL A C 1
ATOM 2291 O O . VAL A 1 299 ? 8.093 -18.386 9.436 1.00 96.31 299 VAL A O 1
ATOM 2294 N N . ASP A 1 300 ? 9.777 -19.872 9.450 1.00 93.38 300 ASP A N 1
ATOM 2295 C CA . ASP A 1 300 ? 10.390 -19.441 10.705 1.00 93.38 300 ASP A CA 1
ATOM 2296 C C . ASP A 1 300 ? 11.240 -18.161 10.525 1.00 93.38 300 ASP A C 1
ATOM 2298 O O . ASP A 1 300 ? 11.306 -17.566 9.446 1.00 93.38 300 ASP A O 1
ATOM 2302 N N . GLU A 1 301 ? 11.908 -17.720 11.594 1.00 88.38 301 GLU A N 1
ATOM 2303 C CA . GLU A 1 301 ? 12.770 -16.525 11.596 1.00 88.38 301 GLU A CA 1
ATOM 2304 C C . GLU A 1 301 ? 13.988 -16.628 10.664 1.00 88.38 301 GLU A C 1
ATOM 2306 O O . GLU A 1 301 ? 14.524 -15.607 10.231 1.00 88.38 301 GLU A O 1
ATOM 2311 N N . ILE A 1 302 ? 14.419 -17.846 10.333 1.00 87.00 302 ILE A N 1
ATOM 2312 C CA . ILE A 1 302 ? 15.587 -18.132 9.487 1.00 87.00 302 ILE A CA 1
ATOM 2313 C C . ILE A 1 302 ? 15.138 -18.415 8.032 1.00 87.00 302 ILE A C 1
ATOM 2315 O O . ILE A 1 302 ? 15.949 -18.518 7.107 1.00 87.00 302 ILE A O 1
ATOM 2319 N N . GLY A 1 303 ? 13.824 -18.463 7.793 1.00 89.12 303 GLY A N 1
ATOM 2320 C CA . GLY A 1 303 ? 13.202 -18.634 6.489 1.00 89.12 303 GLY A CA 1
ATOM 2321 C C . GLY A 1 303 ? 13.026 -20.092 6.058 1.00 89.12 303 GLY A C 1
ATOM 2322 O O . GLY A 1 303 ? 12.974 -20.333 4.847 1.00 89.12 303 GLY A O 1
ATOM 2323 N N . ASN A 1 304 ? 12.980 -21.044 6.995 1.00 92.56 304 ASN A N 1
ATOM 2324 C CA . ASN A 1 304 ? 12.610 -22.438 6.729 1.00 92.56 304 ASN A CA 1
ATOM 2325 C C . ASN A 1 304 ? 11.099 -22.614 6.847 1.00 92.56 304 ASN A C 1
ATOM 2327 O O . ASN A 1 304 ? 10.471 -22.000 7.703 1.00 92.56 304 ASN A O 1
ATOM 2331 N N . GLU A 1 305 ? 10.510 -23.457 6.002 1.00 93.44 305 GLU A N 1
ATOM 2332 C CA . GLU A 1 305 ? 9.073 -23.722 6.058 1.00 93.44 305 GLU A CA 1
ATOM 2333 C C . GLU A 1 305 ? 8.693 -24.445 7.356 1.00 93.44 305 GLU A C 1
ATOM 2335 O O . GLU A 1 305 ? 9.343 -25.416 7.746 1.00 93.44 305 GLU A O 1
ATOM 2340 N N . VAL A 1 306 ? 7.644 -23.959 8.022 1.00 94.19 306 VAL A N 1
ATOM 2341 C CA . VAL A 1 306 ? 7.137 -24.560 9.261 1.00 94.19 306 VAL A CA 1
ATOM 2342 C C . VAL A 1 306 ? 6.060 -25.612 8.963 1.00 94.19 306 VAL A C 1
ATOM 2344 O O . VAL A 1 306 ? 5.409 -25.550 7.913 1.00 94.19 306 VAL A O 1
ATOM 2347 N N . PRO A 1 307 ? 5.847 -26.590 9.866 1.00 94.00 307 PRO A N 1
ATOM 2348 C CA . PRO A 1 307 ? 4.786 -27.582 9.718 1.00 94.00 307 PRO A CA 1
ATOM 2349 C C . PRO A 1 307 ? 3.383 -26.966 9.638 1.00 94.00 307 PRO A C 1
ATOM 2351 O O . PRO A 1 307 ? 3.150 -25.823 10.033 1.00 94.00 307 PRO A O 1
ATOM 2354 N N . ASP A 1 308 ? 2.422 -27.760 9.166 1.00 94.69 308 ASP A N 1
ATOM 2355 C CA . ASP A 1 308 ? 1.007 -27.388 9.223 1.00 94.69 308 ASP A CA 1
ATOM 2356 C C . ASP A 1 308 ? 0.593 -27.070 10.673 1.00 94.69 308 ASP A C 1
ATOM 2358 O O . ASP A 1 308 ? 1.101 -27.665 11.626 1.00 94.69 308 ASP A O 1
ATOM 2362 N N . ARG A 1 309 ? -0.299 -26.092 10.838 1.00 97.00 309 ARG A N 1
ATOM 2363 C CA . ARG A 1 309 ? -0.748 -25.517 12.117 1.00 97.00 309 ARG A CA 1
ATOM 2364 C C . ARG A 1 309 ? 0.334 -24.830 12.958 1.00 97.00 309 ARG A C 1
ATOM 2366 O O . ARG A 1 309 ? 0.022 -24.378 14.058 1.00 97.00 309 ARG A O 1
ATOM 2373 N N . ALA A 1 310 ? 1.565 -24.688 12.473 1.00 96.31 310 ALA A N 1
ATOM 2374 C CA . ALA A 1 310 ? 2.558 -23.822 13.100 1.00 96.31 310 ALA A CA 1
ATOM 2375 C C . ALA A 1 310 ? 2.468 -22.398 12.530 1.00 96.31 310 ALA A C 1
ATOM 2377 O O . ALA A 1 310 ? 2.370 -22.192 11.318 1.00 96.31 310 ALA A O 1
ATOM 2378 N N . GLU A 1 311 ? 2.486 -21.406 13.413 1.00 96.88 311 GLU A N 1
ATOM 2379 C CA . GLU A 1 311 ? 2.507 -19.997 13.051 1.00 96.88 311 GLU A CA 1
ATOM 2380 C C . GLU A 1 311 ? 3.924 -19.558 12.667 1.00 96.88 311 GLU A C 1
ATOM 2382 O O . GLU A 1 311 ? 4.900 -19.838 13.362 1.00 96.88 311 GLU A O 1
ATOM 2387 N N . GLY A 1 312 ? 4.028 -18.797 11.584 1.00 96.19 312 GLY A N 1
ATOM 2388 C CA . GLY A 1 312 ? 5.272 -18.180 11.149 1.00 96.19 312 GLY A CA 1
ATOM 2389 C C . GLY A 1 312 ? 5.019 -16.950 10.288 1.00 96.19 312 GLY A C 1
ATOM 2390 O O . GLY A 1 312 ? 3.922 -16.389 10.265 1.00 96.19 312 GLY A O 1
ATOM 2391 N N . PHE A 1 313 ? 6.047 -16.515 9.567 1.00 97.00 313 PHE A N 1
ATOM 2392 C CA . PHE A 1 313 ? 5.968 -15.405 8.625 1.00 97.00 313 PHE A CA 1
ATOM 2393 C C . PHE A 1 313 ? 5.350 -15.863 7.309 1.00 97.00 313 PHE A C 1
ATOM 2395 O O . PHE A 1 313 ? 5.773 -16.863 6.730 1.00 97.00 313 PHE A O 1
ATOM 2402 N N . LEU A 1 314 ? 4.384 -15.098 6.801 1.00 97.81 314 LEU A N 1
ATOM 2403 C CA . LEU A 1 314 ? 3.783 -15.352 5.500 1.00 97.81 314 LEU A CA 1
ATOM 2404 C C . LEU A 1 314 ? 4.689 -14.779 4.411 1.00 97.81 314 LEU A C 1
ATOM 2406 O O . LEU A 1 314 ? 4.823 -13.558 4.257 1.00 97.81 314 LEU A O 1
ATOM 2410 N N . TRP A 1 315 ? 5.296 -15.665 3.630 1.00 97.75 315 TRP A N 1
ATOM 2411 C CA . TRP A 1 315 ? 5.997 -15.316 2.401 1.00 97.75 315 TRP A CA 1
ATOM 2412 C C . TRP A 1 315 ? 5.182 -15.757 1.194 1.00 97.75 315 TRP A C 1
ATOM 2414 O O . TRP A 1 315 ? 4.527 -16.799 1.218 1.00 97.75 315 TRP A O 1
ATOM 2424 N N . PHE A 1 316 ? 5.246 -14.986 0.113 1.00 97.38 316 PHE A N 1
ATOM 2425 C CA . PHE A 1 316 ? 4.649 -15.390 -1.156 1.00 97.38 316 PHE A CA 1
ATOM 2426 C C . PHE A 1 316 ? 5.596 -15.133 -2.324 1.00 97.38 316 PHE A C 1
ATOM 2428 O O . PHE A 1 316 ? 6.488 -14.288 -2.241 1.00 97.38 316 PHE A O 1
ATOM 2435 N N . ARG A 1 317 ? 5.380 -15.845 -3.426 1.00 96.06 317 ARG A N 1
ATOM 2436 C CA . ARG A 1 317 ? 5.989 -15.548 -4.726 1.00 96.06 317 ARG A CA 1
ATOM 2437 C C . ARG A 1 317 ? 5.001 -15.837 -5.848 1.00 96.06 317 ARG A C 1
ATOM 2439 O O . ARG A 1 317 ? 4.059 -16.606 -5.666 1.00 96.06 317 ARG A O 1
ATOM 2446 N N . GLY A 1 318 ? 5.211 -15.227 -7.007 1.00 96.44 318 GLY A N 1
ATOM 2447 C CA . GLY A 1 318 ? 4.378 -15.456 -8.185 1.00 96.44 318 GLY A CA 1
ATOM 2448 C C . GLY A 1 318 ? 4.500 -14.344 -9.227 1.00 96.44 318 GLY A C 1
ATOM 2449 O O . GLY A 1 318 ? 5.169 -13.336 -8.987 1.00 96.44 318 GLY A O 1
ATOM 2450 N N . PRO A 1 319 ? 3.821 -14.483 -10.375 1.00 96.44 319 PRO A N 1
ATOM 2451 C CA . PRO A 1 319 ? 3.936 -13.564 -11.506 1.00 96.44 319 PRO A CA 1
ATOM 2452 C C . PRO A 1 319 ? 3.439 -12.143 -11.218 1.00 96.44 319 PRO A C 1
ATOM 2454 O O . PRO A 1 319 ? 3.827 -11.202 -11.916 1.00 96.44 319 PRO A O 1
ATOM 2457 N N . SER A 1 320 ? 2.602 -11.947 -10.195 1.00 97.12 320 SER A N 1
ATOM 2458 C CA . SER A 1 320 ? 2.148 -10.616 -9.782 1.00 97.12 320 SER A CA 1
ATOM 2459 C C . SER A 1 320 ? 3.009 -9.946 -8.708 1.00 97.12 320 SER A C 1
ATOM 2461 O O . SER A 1 320 ? 2.682 -8.834 -8.284 1.00 97.12 320 SER A O 1
ATOM 2463 N N . ALA A 1 321 ? 4.092 -10.592 -8.272 1.00 96.69 321 ALA A N 1
ATOM 2464 C CA . ALA A 1 321 ? 5.023 -10.045 -7.295 1.00 96.69 321 ALA A CA 1
ATOM 2465 C C . ALA A 1 321 ? 5.759 -8.815 -7.851 1.00 96.69 321 ALA A C 1
ATOM 2467 O O . ALA A 1 321 ? 6.285 -8.826 -8.967 1.00 96.69 321 ALA A O 1
ATOM 2468 N N . THR A 1 322 ? 5.811 -7.750 -7.052 1.00 96.12 322 THR A N 1
ATOM 2469 C CA . THR A 1 322 ? 6.612 -6.559 -7.352 1.00 96.12 322 THR A CA 1
ATOM 2470 C C . THR A 1 322 ? 8.108 -6.881 -7.402 1.00 96.12 322 THR A C 1
ATOM 2472 O O . THR A 1 322 ? 8.598 -7.746 -6.679 1.00 96.12 322 THR A O 1
ATOM 2475 N N . SER A 1 323 ? 8.868 -6.114 -8.185 1.00 92.62 323 SER A N 1
ATOM 2476 C CA . SER A 1 323 ? 10.338 -6.116 -8.114 1.00 92.62 323 SER A CA 1
ATOM 2477 C C . SER A 1 323 ? 10.890 -5.265 -6.963 1.00 92.62 323 SER A C 1
ATOM 2479 O O . SER A 1 323 ? 12.091 -5.280 -6.697 1.00 92.62 323 SER A O 1
ATOM 2481 N N . GLY A 1 324 ? 10.029 -4.505 -6.280 1.00 95.25 324 GLY A N 1
ATOM 2482 C CA . GLY A 1 324 ? 10.387 -3.716 -5.108 1.00 95.25 324 GLY A CA 1
ATOM 2483 C C . GLY A 1 324 ? 9.641 -2.391 -5.008 1.00 95.25 324 GLY A C 1
ATOM 2484 O O . GLY A 1 324 ? 8.560 -2.191 -5.570 1.00 95.25 324 GLY A O 1
ATOM 2485 N N . TYR A 1 325 ? 10.246 -1.459 -4.280 1.00 95.56 325 TYR A N 1
ATOM 2486 C CA . TYR A 1 325 ? 9.722 -0.115 -4.087 1.00 95.56 325 TYR A CA 1
ATOM 2487 C C . TYR A 1 325 ? 10.483 0.924 -4.913 1.00 95.56 325 TYR A C 1
ATOM 2489 O O . TYR A 1 325 ? 11.715 0.932 -4.985 1.00 95.56 325 TYR A O 1
ATOM 2497 N N . TYR A 1 326 ? 9.732 1.857 -5.490 1.00 95.06 326 TYR A N 1
ATOM 2498 C CA . TYR A 1 326 ? 10.255 2.930 -6.318 1.00 95.06 326 TYR A CA 1
ATOM 2499 C C . TYR A 1 326 ? 11.183 3.845 -5.514 1.00 95.06 326 TYR A C 1
ATOM 2501 O O . TYR A 1 326 ? 10.772 4.480 -4.538 1.00 95.06 326 TYR A O 1
ATOM 2509 N N . ARG A 1 327 ? 12.451 3.911 -5.941 1.00 92.69 327 ARG A N 1
ATOM 2510 C CA . ARG A 1 327 ? 13.509 4.735 -5.326 1.00 92.69 327 ARG A CA 1
ATOM 2511 C C . ARG A 1 327 ? 13.689 4.483 -3.825 1.00 92.69 327 ARG A C 1
ATOM 2513 O O . ARG A 1 327 ? 13.946 5.413 -3.064 1.00 92.69 327 ARG A O 1
ATOM 2520 N N . ASN A 1 328 ? 13.546 3.231 -3.394 1.00 92.88 328 ASN A N 1
ATOM 2521 C CA . ASN A 1 328 ? 13.727 2.854 -1.996 1.00 92.88 328 ASN A CA 1
ATOM 2522 C C . ASN A 1 328 ? 14.409 1.481 -1.871 1.00 92.88 328 ASN A C 1
ATOM 2524 O O . ASN A 1 328 ? 13.779 0.501 -1.479 1.00 92.88 328 ASN A O 1
ATOM 2528 N N . SER A 1 329 ? 15.702 1.419 -2.218 1.00 93.06 329 SER A N 1
ATOM 2529 C CA . SER A 1 329 ? 16.501 0.181 -2.195 1.00 93.06 329 SER A CA 1
ATOM 2530 C C . SER A 1 329 ? 16.493 -0.495 -0.825 1.00 93.06 329 SER A C 1
ATOM 2532 O O . SER A 1 329 ? 16.218 -1.684 -0.746 1.00 93.06 329 SER A O 1
ATOM 2534 N N . LYS A 1 330 ? 16.654 0.273 0.260 1.00 91.69 330 LYS A N 1
ATOM 2535 C CA . LYS A 1 330 ? 16.629 -0.250 1.636 1.00 91.69 330 LYS A CA 1
ATOM 2536 C C . LYS A 1 330 ? 15.321 -0.977 1.963 1.00 91.69 330 LYS A C 1
ATOM 2538 O O . LYS A 1 330 ? 15.330 -2.055 2.552 1.00 91.69 330 LYS A O 1
ATOM 2543 N N . ALA A 1 331 ? 14.177 -0.397 1.593 1.00 90.81 331 ALA A N 1
ATOM 2544 C CA . ALA A 1 331 ? 12.897 -1.064 1.801 1.00 90.81 331 ALA A CA 1
ATOM 2545 C C . ALA A 1 331 ? 12.722 -2.280 0.879 1.00 90.81 331 ALA A C 1
ATOM 2547 O O . ALA A 1 331 ? 12.076 -3.236 1.295 1.00 90.81 331 ALA A O 1
ATOM 2548 N N . THR A 1 332 ? 13.271 -2.243 -0.339 1.00 94.62 332 THR A N 1
ATOM 2549 C CA . THR A 1 332 ? 13.256 -3.375 -1.281 1.00 94.62 332 THR A CA 1
ATOM 2550 C C . THR A 1 332 ? 14.086 -4.549 -0.761 1.00 94.62 332 THR A C 1
ATOM 2552 O O . THR A 1 332 ? 13.621 -5.678 -0.807 1.00 94.62 332 THR A O 1
ATOM 2555 N N . GLU A 1 333 ? 15.263 -4.297 -0.190 1.00 93.25 333 GLU A N 1
ATOM 2556 C CA . GLU A 1 333 ? 16.098 -5.330 0.442 1.00 93.25 333 GLU A CA 1
ATOM 2557 C C . GLU A 1 333 ? 15.369 -6.005 1.610 1.00 93.25 333 GLU A C 1
ATOM 2559 O O . GLU A 1 333 ? 15.400 -7.221 1.743 1.00 93.25 333 GLU A O 1
ATOM 2564 N N . THR A 1 334 ? 14.634 -5.231 2.416 1.00 91.81 334 THR A N 1
ATOM 2565 C CA . THR A 1 334 ? 13.813 -5.793 3.506 1.00 91.81 334 THR A CA 1
ATOM 2566 C C . THR A 1 334 ? 12.621 -6.604 2.980 1.00 91.81 334 THR A C 1
ATOM 2568 O O . THR A 1 334 ? 12.163 -7.531 3.642 1.00 91.81 334 THR A O 1
ATOM 2571 N N . LEU A 1 335 ? 12.088 -6.237 1.810 1.00 94.56 335 LEU A N 1
ATOM 2572 C CA . LEU A 1 335 ? 10.950 -6.911 1.184 1.00 94.56 335 LEU A CA 1
ATOM 2573 C C . LEU A 1 335 ? 11.332 -8.281 0.611 1.00 94.56 335 LEU A C 1
ATOM 2575 O O . LEU A 1 335 ? 10.500 -9.185 0.613 1.00 94.56 335 LEU A O 1
ATOM 2579 N N . LEU A 1 336 ? 12.565 -8.415 0.115 1.00 95.56 336 LEU A N 1
ATOM 2580 C CA . LEU A 1 336 ? 13.076 -9.591 -0.588 1.00 95.56 336 LEU A CA 1
ATOM 2581 C C . LEU A 1 336 ? 14.052 -10.369 0.315 1.00 95.56 336 LEU A C 1
ATOM 2583 O O . LEU A 1 336 ? 15.266 -10.232 0.156 1.00 95.56 336 LEU A O 1
ATOM 2587 N N . PRO A 1 337 ? 13.566 -11.206 1.253 1.00 91.56 337 PRO A N 1
ATOM 2588 C CA . PRO A 1 337 ? 14.405 -11.882 2.250 1.00 91.56 337 PRO A CA 1
ATOM 2589 C C . PRO A 1 337 ? 15.482 -12.799 1.653 1.00 91.56 337 PRO A C 1
ATOM 2591 O O . PRO A 1 337 ? 16.481 -13.082 2.307 1.00 91.56 337 PRO A O 1
ATOM 2594 N N . ARG A 1 338 ? 15.290 -13.273 0.415 1.00 91.19 338 ARG A N 1
ATOM 2595 C CA . ARG A 1 338 ? 16.246 -14.111 -0.327 1.00 91.19 338 ARG A CA 1
ATOM 2596 C C . ARG A 1 338 ? 16.920 -13.360 -1.486 1.00 91.19 338 ARG A C 1
ATOM 2598 O O . ARG A 1 338 ? 17.604 -13.978 -2.291 1.00 91.19 338 ARG A O 1
ATOM 2605 N N . GLY A 1 339 ? 16.736 -12.042 -1.573 1.00 91.69 339 GLY A N 1
ATOM 2606 C CA . GLY A 1 339 ? 17.158 -11.243 -2.720 1.00 91.69 339 GLY A CA 1
ATOM 2607 C C . GLY A 1 339 ? 16.234 -11.388 -3.943 1.00 91.69 339 GLY A C 1
ATOM 2608 O O . GLY A 1 339 ? 15.184 -12.033 -3.863 1.00 91.69 339 GLY A O 1
ATOM 2609 N N . PRO A 1 340 ? 16.575 -10.735 -5.069 1.00 90.88 340 PRO A N 1
ATOM 2610 C CA . PRO A 1 340 ? 15.844 -10.881 -6.326 1.00 90.88 340 PRO A CA 1
ATOM 2611 C C . PRO A 1 340 ? 15.985 -12.306 -6.881 1.00 90.88 340 PRO A C 1
ATOM 2613 O O . PRO A 1 340 ? 16.943 -13.008 -6.567 1.00 90.88 340 PRO A O 1
ATOM 2616 N N . ALA A 1 341 ? 15.050 -12.716 -7.741 1.00 86.50 341 ALA A N 1
ATOM 2617 C CA . ALA A 1 341 ? 15.163 -13.984 -8.455 1.00 86.50 341 ALA A CA 1
ATOM 2618 C C . ALA A 1 341 ? 16.436 -13.997 -9.315 1.00 86.50 341 ALA A C 1
ATOM 2620 O O . ALA A 1 341 ? 16.697 -13.045 -10.056 1.00 86.50 341 ALA A O 1
ATOM 2621 N N . THR A 1 342 ? 17.221 -15.065 -9.194 1.00 81.81 342 THR A N 1
ATOM 2622 C CA . THR A 1 342 ? 18.480 -15.264 -9.925 1.00 81.81 342 THR A CA 1
ATOM 2623 C C . THR A 1 342 ? 18.271 -15.977 -11.252 1.00 81.81 342 THR A C 1
ATOM 2625 O O . THR A 1 342 ? 18.962 -15.674 -12.224 1.00 81.81 342 THR A O 1
ATOM 2628 N N . ASP A 1 343 ? 17.295 -16.882 -11.302 1.00 82.75 343 ASP A N 1
ATOM 2629 C CA . ASP A 1 343 ? 17.060 -17.753 -12.445 1.00 82.75 343 ASP A CA 1
ATOM 2630 C C . ASP A 1 343 ? 15.959 -17.208 -13.368 1.00 82.75 343 ASP A C 1
ATOM 2632 O O . ASP A 1 343 ? 14.902 -16.760 -12.900 1.00 82.75 343 ASP A O 1
ATOM 2636 N N . PRO A 1 344 ? 16.166 -17.232 -14.698 1.00 77.69 344 PRO A N 1
ATOM 2637 C CA . PRO A 1 344 ? 15.141 -16.831 -15.652 1.00 77.69 344 PRO A CA 1
ATOM 2638 C C . PRO A 1 344 ? 13.865 -17.669 -15.495 1.00 77.69 344 PRO A C 1
ATOM 2640 O O . PRO A 1 344 ? 13.886 -18.884 -15.658 1.00 77.69 344 PRO A O 1
ATOM 2643 N N . GLY A 1 345 ? 12.738 -17.004 -15.234 1.00 77.75 345 GLY A N 1
ATOM 2644 C CA . GLY A 1 345 ? 11.434 -17.656 -15.060 1.00 77.75 345 GLY A CA 1
ATOM 2645 C C . GLY A 1 345 ? 11.028 -17.891 -13.604 1.00 77.75 345 GLY A C 1
ATOM 2646 O O . GLY A 1 345 ? 9.873 -18.236 -13.366 1.00 77.75 345 GLY A O 1
ATOM 2647 N N . GLU A 1 346 ? 11.915 -17.642 -12.638 1.00 87.38 346 GLU A N 1
ATOM 2648 C CA . GLU A 1 346 ? 11.560 -17.662 -11.219 1.00 87.38 346 GLU A CA 1
ATOM 2649 C C . GLU A 1 346 ? 11.077 -16.300 -10.698 1.00 87.38 346 GLU A C 1
ATOM 2651 O O . GLU A 1 346 ? 11.360 -15.237 -11.257 1.00 87.38 346 GLU A O 1
ATOM 2656 N N . TYR A 1 347 ? 10.351 -16.341 -9.579 1.00 92.69 347 TYR A N 1
ATOM 2657 C CA . TYR A 1 347 ? 9.871 -15.162 -8.861 1.00 92.69 347 TYR A CA 1
ATOM 2658 C C . TYR A 1 347 ? 10.511 -15.090 -7.478 1.00 92.69 347 TYR A C 1
ATOM 2660 O O . TYR A 1 347 ? 10.601 -16.095 -6.769 1.00 92.69 347 TYR A O 1
ATOM 2668 N N . ALA A 1 348 ? 10.922 -13.885 -7.082 1.00 93.69 348 ALA A N 1
ATOM 2669 C CA . ALA A 1 348 ? 11.503 -13.654 -5.769 1.00 93.69 348 ALA A CA 1
ATOM 2670 C C . ALA A 1 348 ? 10.465 -13.903 -4.667 1.00 93.69 348 ALA A C 1
ATOM 2672 O O . ALA A 1 348 ? 9.287 -13.570 -4.821 1.00 93.69 348 ALA A O 1
ATOM 2673 N N . TRP A 1 349 ? 10.919 -14.447 -3.539 1.00 95.75 349 TRP A N 1
ATOM 2674 C CA . TRP A 1 349 ? 10.108 -14.502 -2.328 1.00 95.75 349 TRP A CA 1
ATOM 2675 C C . TRP A 1 349 ? 9.937 -13.099 -1.762 1.00 95.75 349 TRP A C 1
ATOM 2677 O O . TRP A 1 349 ? 10.914 -12.371 -1.596 1.00 95.75 349 TRP A O 1
ATOM 2687 N N . ILE A 1 350 ? 8.697 -12.743 -1.444 1.00 96.88 350 ILE A N 1
ATOM 2688 C CA . ILE A 1 350 ? 8.335 -11.502 -0.775 1.00 96.88 350 ILE A CA 1
ATOM 2689 C C . ILE A 1 350 ? 7.935 -11.811 0.662 1.00 96.88 350 ILE A C 1
ATOM 2691 O O . ILE A 1 350 ? 7.022 -12.602 0.907 1.00 96.88 350 ILE A O 1
ATOM 2695 N N . ASN A 1 351 ? 8.577 -11.123 1.604 1.00 95.81 351 ASN A N 1
ATOM 2696 C CA . ASN A 1 351 ? 8.123 -11.058 2.984 1.00 95.81 351 ASN A CA 1
ATOM 2697 C C . ASN A 1 351 ? 6.992 -10.028 3.099 1.00 95.81 351 ASN A C 1
ATOM 2699 O O . ASN A 1 351 ? 7.206 -8.828 2.920 1.00 95.81 351 ASN A O 1
ATOM 2703 N N . THR A 1 352 ? 5.787 -10.492 3.419 1.00 94.62 352 THR A N 1
ATOM 2704 C CA . THR A 1 352 ? 4.604 -9.625 3.541 1.00 94.62 352 THR A CA 1
ATOM 2705 C C . THR A 1 352 ? 4.624 -8.736 4.786 1.00 94.62 352 THR A C 1
ATOM 2707 O O . THR A 1 352 ? 3.973 -7.690 4.827 1.00 94.62 352 THR A O 1
ATOM 2710 N N . GLY A 1 353 ? 5.405 -9.120 5.800 1.00 92.06 353 GLY A N 1
ATOM 2711 C CA . GLY A 1 353 ? 5.357 -8.526 7.133 1.00 92.06 353 GLY A CA 1
ATOM 2712 C C . GLY A 1 353 ? 4.154 -8.978 7.969 1.00 92.06 353 GLY A C 1
ATOM 2713 O O . GLY A 1 353 ? 3.915 -8.387 9.028 1.00 92.06 353 GLY A O 1
ATOM 2714 N N . ASP A 1 354 ? 3.427 -10.001 7.515 1.00 93.88 354 ASP A N 1
ATOM 2715 C CA . ASP A 1 354 ? 2.300 -10.615 8.212 1.00 93.88 354 ASP A CA 1
ATOM 2716 C C . ASP A 1 354 ? 2.674 -12.010 8.744 1.00 93.88 354 ASP A C 1
ATOM 2718 O O . ASP A 1 354 ? 3.542 -12.699 8.198 1.00 93.88 354 ASP A O 1
ATOM 2722 N N . ARG A 1 355 ? 2.021 -12.413 9.836 1.00 95.19 355 ARG A N 1
ATOM 2723 C CA . ARG A 1 355 ? 2.068 -13.762 10.402 1.00 95.19 355 ARG A CA 1
ATOM 2724 C C . ARG A 1 355 ? 0.824 -14.538 10.007 1.00 95.19 355 ARG A C 1
ATOM 2726 O O . ARG A 1 355 ? -0.263 -13.970 9.853 1.00 95.19 355 ARG A O 1
ATOM 2733 N N . ALA A 1 356 ? 1.006 -15.835 9.829 1.00 97.38 356 ALA A N 1
ATOM 2734 C CA . ALA A 1 356 ? -0.061 -16.755 9.494 1.00 97.38 356 ALA A CA 1
ATOM 2735 C C . ALA A 1 356 ? 0.322 -18.184 9.878 1.00 97.38 356 ALA A C 1
ATOM 2737 O O . ALA A 1 356 ? 1.492 -18.481 10.116 1.00 97.38 356 ALA A O 1
ATOM 2738 N N . TYR A 1 357 ? -0.663 -19.073 9.870 1.00 98.06 357 TYR A N 1
ATOM 2739 C CA . TYR A 1 357 ? -0.441 -20.513 9.785 1.00 98.06 357 TYR A CA 1
ATOM 2740 C C . TYR A 1 357 ? -1.216 -21.084 8.598 1.00 98.06 357 TYR A C 1
ATOM 2742 O O . TYR A 1 357 ? -2.134 -20.458 8.054 1.00 98.06 357 TYR A O 1
ATOM 2750 N N . ARG A 1 358 ? -0.819 -22.286 8.186 1.00 97.62 358 ARG A N 1
ATOM 2751 C CA . ARG A 1 358 ? -1.538 -23.094 7.204 1.00 97.62 358 ARG A CA 1
ATOM 2752 C C . ARG A 1 358 ? -2.258 -24.222 7.934 1.00 97.62 358 ARG A C 1
ATOM 2754 O O . ARG A 1 358 ? -1.687 -24.772 8.869 1.00 97.62 358 ARG A O 1
ATOM 2761 N N . ALA A 1 359 ? -3.491 -24.520 7.546 1.00 95.88 359 ALA A N 1
ATOM 2762 C CA . ALA A 1 359 ? -4.209 -25.704 8.008 1.00 95.88 359 ALA A CA 1
ATOM 2763 C C . ALA A 1 359 ? -5.047 -26.262 6.859 1.00 95.88 359 ALA A C 1
ATOM 2765 O O . ALA A 1 359 ? -5.771 -25.508 6.209 1.00 95.88 359 ALA A O 1
ATOM 2766 N N . ASP A 1 360 ? -4.911 -27.555 6.559 1.00 90.25 360 ASP A N 1
ATOM 2767 C CA . ASP A 1 360 ? -5.672 -28.237 5.495 1.00 90.25 360 ASP A CA 1
ATOM 2768 C C . ASP A 1 360 ? -5.572 -27.542 4.113 1.00 90.25 360 ASP A C 1
ATOM 2770 O O . ASP A 1 360 ? -6.493 -27.536 3.289 1.00 90.25 360 ASP A O 1
ATOM 2774 N N . GLY A 1 361 ? -4.414 -26.923 3.851 1.00 89.56 361 GLY A N 1
ATOM 2775 C CA . GLY A 1 361 ? -4.129 -26.170 2.624 1.00 89.56 361 GLY A CA 1
ATOM 2776 C C . GLY A 1 361 ? -4.758 -24.773 2.552 1.00 89.56 361 GLY A C 1
ATOM 2777 O O . GLY A 1 361 ? -4.649 -24.121 1.514 1.00 89.56 361 GLY A O 1
ATOM 2778 N N . GLU A 1 362 ? -5.400 -24.306 3.620 1.00 95.69 362 GLU A N 1
ATOM 2779 C CA . GLU A 1 362 ? -5.952 -22.958 3.770 1.00 95.69 362 GLU A CA 1
ATOM 2780 C C . GLU A 1 362 ? -4.989 -22.062 4.559 1.00 95.69 362 GLU A C 1
ATOM 2782 O O . GLU A 1 362 ? -4.239 -22.537 5.413 1.00 95.69 362 GLU A O 1
ATOM 2787 N N . ILE A 1 363 ? -5.008 -20.756 4.283 1.00 98.19 363 ILE A N 1
ATOM 2788 C CA . ILE A 1 363 ? -4.147 -19.775 4.954 1.00 98.19 363 ILE A CA 1
ATOM 2789 C C . ILE A 1 363 ? -4.956 -18.949 5.953 1.00 98.19 363 ILE A C 1
ATOM 2791 O O . ILE A 1 363 ? -5.938 -18.300 5.588 1.00 98.19 363 ILE A O 1
ATOM 2795 N N . TYR A 1 364 ? -4.492 -18.915 7.200 1.00 97.88 364 TYR A N 1
ATOM 2796 C CA . TYR A 1 364 ? -5.093 -18.161 8.297 1.00 97.88 364 TYR A CA 1
ATOM 2797 C C . TYR A 1 364 ? -4.137 -17.058 8.731 1.00 97.88 364 TYR A C 1
ATOM 2799 O O . TYR A 1 364 ? -3.100 -17.324 9.336 1.00 97.88 364 TYR A O 1
ATOM 2807 N N . VAL A 1 365 ? -4.471 -15.810 8.401 1.00 95.56 365 VAL A N 1
ATOM 2808 C CA . VAL A 1 365 ? -3.654 -14.644 8.759 1.00 95.56 365 VAL A CA 1
ATOM 2809 C C . VAL A 1 365 ? -3.953 -14.248 10.200 1.00 95.56 365 VAL A C 1
ATOM 2811 O O . VAL A 1 365 ? -5.094 -13.936 10.537 1.00 95.56 365 VAL A O 1
ATOM 2814 N N . THR A 1 366 ? -2.927 -14.248 11.045 1.00 92.69 366 THR A N 1
ATOM 2815 C CA . THR A 1 366 ? -3.060 -14.078 12.500 1.00 92.69 366 THR A CA 1
ATOM 2816 C C . THR A 1 366 ? -2.780 -12.645 12.930 1.00 92.69 366 THR A C 1
ATOM 2818 O O . THR A 1 366 ? -3.384 -12.134 13.869 1.00 92.69 366 THR A O 1
ATOM 2821 N N . GLY A 1 367 ? -1.911 -11.930 12.216 1.00 85.94 367 GLY A N 1
ATOM 2822 C CA . GLY A 1 367 ? -1.642 -10.529 12.510 1.00 85.94 367 GLY A CA 1
ATOM 2823 C C . GLY A 1 367 ? -0.463 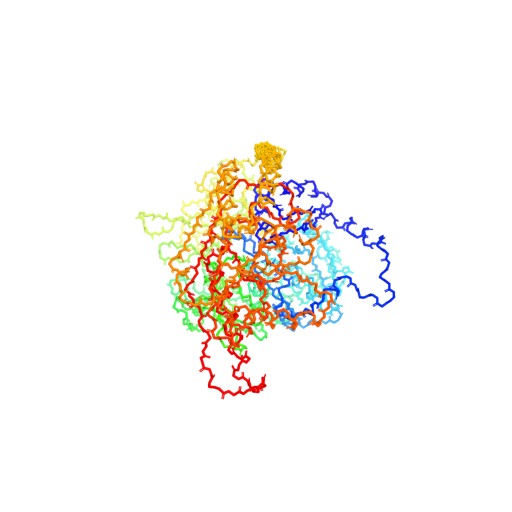-9.962 11.741 1.00 85.94 367 GLY A C 1
ATOM 2824 O O . GLY A 1 367 ? 0.235 -10.661 11.017 1.00 85.94 367 GLY A O 1
ATOM 2825 N N . ARG A 1 368 ? -0.222 -8.665 11.916 1.00 84.12 368 ARG A N 1
ATOM 2826 C CA . ARG A 1 368 ? 0.938 -7.986 11.337 1.00 84.12 368 ARG A CA 1
ATOM 2827 C C . ARG A 1 368 ? 2.077 -7.988 12.343 1.00 84.12 368 ARG A C 1
ATOM 2829 O O . ARG A 1 368 ? 1.863 -7.570 13.476 1.00 84.12 368 ARG A O 1
ATOM 2836 N N . VAL A 1 369 ? 3.287 -8.374 11.930 1.00 81.19 369 VAL A N 1
ATOM 2837 C CA . VAL A 1 369 ? 4.448 -8.545 12.833 1.00 81.19 369 VAL A CA 1
ATOM 2838 C C . VAL A 1 369 ? 4.681 -7.313 13.711 1.00 81.19 369 VAL A C 1
ATOM 2840 O O . VAL A 1 369 ? 4.886 -7.433 14.909 1.00 81.19 369 VAL A O 1
ATOM 2843 N N . LYS A 1 370 ? 4.604 -6.117 13.119 1.00 75.19 370 LYS A N 1
ATOM 2844 C CA . LYS A 1 370 ? 4.838 -4.844 13.821 1.00 75.19 370 LYS A CA 1
ATOM 2845 C C . LYS A 1 370 ? 3.726 -4.428 14.782 1.00 75.19 370 LYS A C 1
ATOM 2847 O O . LYS A 1 370 ? 3.939 -3.515 15.571 1.00 75.19 370 LYS A O 1
ATOM 2852 N N . ASP A 1 371 ? 2.552 -5.032 14.659 1.00 78.31 371 ASP A N 1
ATOM 2853 C CA . ASP A 1 371 ? 1.385 -4.649 15.442 1.00 78.31 371 ASP A CA 1
ATOM 2854 C C . ASP A 1 371 ? 1.187 -5.576 16.651 1.00 78.31 371 ASP A C 1
ATOM 2856 O O . ASP A 1 371 ? 0.474 -5.192 17.570 1.00 78.31 371 ASP A O 1
ATOM 2860 N N . ILE A 1 372 ? 1.792 -6.770 16.668 1.00 80.12 372 ILE A N 1
ATOM 2861 C CA . ILE A 1 372 ? 1.670 -7.729 17.777 1.00 80.12 372 ILE A CA 1
ATOM 2862 C C . ILE A 1 372 ? 2.269 -7.132 19.049 1.00 80.12 372 ILE A C 1
ATOM 2864 O O . ILE A 1 372 ? 3.369 -6.587 19.030 1.00 80.12 372 ILE A O 1
ATOM 2868 N N . ILE A 1 373 ? 1.520 -7.246 20.143 1.00 84.31 373 ILE A N 1
ATOM 2869 C CA . ILE A 1 373 ? 1.874 -6.695 21.449 1.00 84.31 373 ILE A CA 1
ATOM 2870 C C . ILE A 1 373 ? 2.479 -7.818 22.286 1.00 84.31 373 ILE A C 1
ATOM 2872 O O . ILE A 1 373 ? 1.836 -8.850 22.470 1.00 84.31 373 ILE A O 1
ATOM 2876 N N . ILE A 1 374 ? 3.685 -7.631 22.817 1.00 78.81 374 ILE A N 1
ATOM 2877 C CA . ILE A 1 374 ? 4.396 -8.668 23.581 1.00 78.81 374 ILE A CA 1
ATOM 2878 C C . ILE A 1 374 ? 4.385 -8.300 25.066 1.00 78.81 374 ILE A C 1
ATOM 2880 O O . ILE A 1 374 ? 5.227 -7.531 25.535 1.00 78.81 374 ILE A O 1
ATOM 2884 N N . LYS A 1 375 ? 3.439 -8.872 25.823 1.00 76.25 375 LYS A N 1
ATOM 2885 C CA . LYS A 1 375 ? 3.251 -8.600 27.259 1.00 76.25 375 LYS A CA 1
ATOM 2886 C C . LYS A 1 375 ? 3.437 -9.867 28.095 1.00 76.25 375 LYS A C 1
ATOM 2888 O O . LYS A 1 375 ? 2.703 -10.837 27.931 1.00 76.25 375 LYS A O 1
ATOM 2893 N N . GLY A 1 376 ? 4.408 -9.856 29.007 1.00 66.44 376 GLY A N 1
ATOM 2894 C CA . GLY A 1 376 ? 4.712 -10.976 29.904 1.00 66.44 376 GLY A CA 1
ATOM 2895 C C . GLY A 1 376 ? 5.081 -12.269 29.169 1.00 66.44 376 GLY A C 1
ATOM 2896 O O . GLY A 1 376 ? 4.650 -13.339 29.582 1.00 66.44 376 GLY A O 1
ATOM 2897 N N . GLY A 1 377 ? 5.798 -12.169 28.044 1.00 61.03 377 GLY A N 1
ATOM 2898 C CA . GLY A 1 377 ? 6.160 -13.320 27.204 1.00 61.03 377 GLY A CA 1
ATOM 2899 C C . GLY A 1 377 ? 5.012 -13.896 26.365 1.00 61.03 377 GLY A C 1
ATOM 2900 O O . GLY A 1 377 ? 5.198 -14.925 25.725 1.00 61.03 377 GLY A O 1
ATOM 2901 N N . ARG A 1 378 ? 3.837 -13.250 26.346 1.00 70.19 378 ARG A N 1
ATOM 2902 C CA . ARG A 1 378 ? 2.677 -13.658 25.541 1.00 70.19 378 ARG A CA 1
ATOM 2903 C C . ARG A 1 378 ? 2.472 -12.705 24.370 1.00 70.19 378 ARG A C 1
ATOM 2905 O O . ARG A 1 378 ? 2.478 -11.485 24.552 1.00 70.19 378 ARG A O 1
ATOM 2912 N N . ASN A 1 379 ? 2.214 -13.273 23.194 1.00 77.25 379 ASN A N 1
ATOM 2913 C CA . ASN A 1 379 ? 1.786 -12.516 22.022 1.00 77.25 379 ASN A CA 1
ATOM 2914 C C . ASN A 1 379 ? 0.297 -12.179 22.148 1.00 77.25 379 ASN A C 1
ATOM 2916 O O . ASN A 1 379 ? -0.552 -13.070 22.202 1.00 77.25 379 ASN A O 1
ATOM 2920 N N . LEU A 1 380 ? -0.015 -10.888 22.195 1.00 81.56 380 LEU A N 1
ATOM 2921 C CA . LEU A 1 380 ? -1.371 -10.359 22.191 1.00 81.56 380 LEU A CA 1
ATOM 2922 C C . LEU A 1 380 ? -1.648 -9.713 20.839 1.00 81.56 380 LEU A C 1
ATOM 2924 O O . LEU A 1 380 ? -0.913 -8.837 20.374 1.00 81.56 380 LEU A O 1
ATOM 2928 N N . TYR A 1 381 ? -2.743 -10.128 20.216 1.00 84.44 381 TYR A N 1
ATOM 2929 C CA . TYR A 1 381 ? -3.132 -9.628 18.910 1.00 84.44 381 TYR A CA 1
ATOM 2930 C C . TYR A 1 381 ? -4.045 -8.409 19.077 1.00 84.44 381 TYR A C 1
ATOM 2932 O O . TYR A 1 381 ? -5.114 -8.527 19.675 1.00 84.44 381 TYR A O 1
ATOM 2940 N N . PRO A 1 382 ? -3.688 -7.224 18.544 1.00 87.62 382 PRO A N 1
ATOM 2941 C CA . PRO A 1 382 ? -4.464 -6.009 18.790 1.00 87.62 382 PRO A CA 1
ATOM 2942 C C . PRO A 1 382 ? -5.935 -6.100 18.401 1.00 87.62 382 PRO A C 1
ATOM 2944 O O . PRO A 1 382 ? -6.774 -5.542 19.095 1.00 87.62 382 PRO A O 1
ATOM 2947 N N . HIS A 1 383 ? -6.248 -6.793 17.303 1.00 83.31 383 HIS A N 1
ATOM 2948 C CA . HIS A 1 383 ? -7.621 -6.905 16.811 1.00 83.31 383 HIS A CA 1
ATOM 2949 C C . HIS A 1 383 ? -8.527 -7.628 17.816 1.00 83.31 383 HIS A C 1
ATOM 2951 O O . HIS A 1 383 ? -9.686 -7.259 17.962 1.00 83.31 383 HIS A O 1
ATOM 2957 N N . GLU A 1 384 ? -7.980 -8.591 18.555 1.00 83.62 384 GLU A N 1
ATOM 2958 C CA . GLU A 1 384 ? -8.687 -9.301 19.613 1.00 83.62 384 GLU A CA 1
ATOM 2959 C C . GLU A 1 384 ? -8.922 -8.401 20.831 1.00 83.62 384 GLU A C 1
ATOM 2961 O O . GLU A 1 384 ? -10.032 -8.330 21.357 1.00 83.62 384 GLU A O 1
ATOM 2966 N N . VAL A 1 385 ? -7.899 -7.648 21.251 1.00 88.88 385 VAL A N 1
ATOM 2967 C CA . VAL A 1 385 ? -8.039 -6.651 22.327 1.00 88.88 385 VAL A CA 1
ATOM 2968 C C . VAL A 1 385 ? -9.126 -5.634 21.962 1.00 88.88 385 VAL A C 1
ATOM 2970 O O . VAL A 1 385 ? -9.966 -5.269 22.785 1.00 88.88 385 VAL A O 1
ATOM 2973 N N . GLU A 1 386 ? -9.111 -5.175 20.711 1.00 91.50 386 GLU A N 1
ATOM 2974 C CA . GLU A 1 386 ? -10.063 -4.213 20.163 1.00 91.50 386 GLU A CA 1
ATOM 2975 C C . GLU A 1 386 ? -11.481 -4.789 20.088 1.00 91.50 386 GLU A C 1
ATOM 2977 O O . GLU A 1 386 ? -12.438 -4.073 20.382 1.00 91.50 386 GLU A O 1
ATOM 2982 N N . GLU A 1 387 ? -11.629 -6.070 19.748 1.00 85.44 387 GLU A N 1
ATOM 2983 C CA . GLU A 1 387 ? -12.905 -6.788 19.729 1.00 85.44 387 GLU A CA 1
ATOM 2984 C C . GLU A 1 387 ? -13.497 -6.939 21.133 1.00 85.44 387 GLU A C 1
ATOM 2986 O O . GLU A 1 387 ? -14.655 -6.579 21.354 1.00 85.44 387 GLU A O 1
ATOM 2991 N N . LEU A 1 388 ? -12.692 -7.364 22.109 1.00 88.94 388 LEU A N 1
ATOM 2992 C CA . LEU A 1 388 ? -13.110 -7.460 23.509 1.00 88.94 388 LEU A CA 1
ATOM 2993 C C . LEU A 1 388 ? -13.515 -6.090 24.066 1.00 88.94 388 LEU A C 1
ATOM 2995 O O . LEU A 1 388 ? -14.577 -5.951 24.674 1.00 88.94 388 LEU A O 1
ATOM 2999 N N . ALA A 1 389 ? -12.717 -5.054 23.799 1.00 92.00 389 ALA A N 1
ATOM 3000 C CA . ALA A 1 389 ? -13.035 -3.686 24.196 1.00 92.00 389 ALA A CA 1
ATOM 3001 C C . ALA A 1 389 ? -14.305 -3.150 23.504 1.00 92.00 389 ALA A C 1
ATOM 3003 O O . ALA A 1 389 ? -15.044 -2.360 24.094 1.00 92.00 389 ALA A O 1
ATOM 3004 N N . ALA A 1 390 ? -14.602 -3.586 22.273 1.00 89.56 390 ALA A N 1
ATOM 3005 C CA . ALA A 1 390 ? -15.800 -3.179 21.535 1.00 89.56 390 ALA A CA 1
ATOM 3006 C C . ALA A 1 390 ? -17.110 -3.724 22.124 1.00 89.56 390 ALA A C 1
ATOM 3008 O O . ALA A 1 390 ? -18.182 -3.232 21.748 1.00 89.56 390 ALA A O 1
ATOM 3009 N N . ARG A 1 391 ? -17.038 -4.716 23.024 1.00 90.25 391 ARG A N 1
ATOM 3010 C CA . ARG A 1 391 ? -18.192 -5.269 23.750 1.00 90.25 391 ARG A CA 1
ATOM 3011 C C . ARG A 1 391 ? -18.686 -4.347 24.873 1.00 90.25 391 ARG A C 1
ATOM 3013 O O . ARG A 1 391 ? -19.801 -4.533 25.342 1.00 90.25 391 ARG A O 1
ATOM 3020 N N . ALA A 1 392 ? -17.903 -3.343 25.278 1.00 91.56 392 ALA A N 1
ATOM 3021 C CA . ALA A 1 392 ? -18.320 -2.366 26.281 1.00 91.56 392 ALA A CA 1
ATOM 3022 C C . ALA A 1 392 ? -19.335 -1.353 25.710 1.00 91.56 392 ALA A C 1
ATOM 3024 O O . ALA A 1 392 ? -19.047 -0.624 24.750 1.00 91.56 392 ALA A O 1
ATOM 3025 N N . ASP A 1 393 ? -20.509 -1.257 26.338 1.00 89.25 393 ASP A N 1
ATOM 3026 C CA . ASP A 1 393 ? -21.560 -0.319 25.941 1.00 89.25 393 ASP A CA 1
ATOM 3027 C C . ASP A 1 393 ? -21.139 1.137 26.171 1.00 89.25 393 ASP A C 1
ATOM 3029 O O . ASP A 1 393 ? -20.850 1.565 27.283 1.00 89.25 393 ASP A O 1
ATOM 3033 N N . GLY A 1 394 ? -21.115 1.924 25.093 1.00 89.69 394 GLY A N 1
ATOM 3034 C CA . GLY A 1 394 ? -20.650 3.317 25.105 1.00 89.69 394 GLY A CA 1
ATOM 3035 C C . GLY A 1 394 ? -19.330 3.536 24.363 1.00 89.69 394 GLY A C 1
ATOM 3036 O O . GLY A 1 394 ? -18.987 4.687 24.061 1.00 89.69 394 GLY A O 1
ATOM 3037 N N . ILE A 1 395 ? -18.631 2.462 23.978 1.00 92.69 395 ILE A N 1
ATOM 3038 C CA . ILE A 1 395 ? -17.492 2.530 23.061 1.00 92.69 395 ILE A CA 1
ATOM 3039 C C . ILE A 1 395 ? -17.966 2.569 21.608 1.00 92.69 395 ILE A C 1
ATOM 3041 O O . ILE A 1 395 ? -18.871 1.857 21.161 1.00 92.69 395 ILE A O 1
ATOM 3045 N N . ARG A 1 396 ? -17.327 3.419 20.806 1.00 87.00 396 ARG A N 1
ATOM 3046 C CA . ARG A 1 396 ? -17.587 3.494 19.373 1.00 87.00 396 ARG A CA 1
ATOM 3047 C C . ARG A 1 396 ? -16.887 2.330 18.659 1.00 87.00 396 ARG A C 1
ATOM 3049 O O . ARG A 1 396 ? -15.718 2.435 18.297 1.00 87.00 396 ARG A O 1
ATOM 3056 N N . LYS A 1 397 ? -17.627 1.246 18.384 1.00 82.75 397 LYS A N 1
ATOM 3057 C CA . LYS A 1 397 ? -17.111 0.077 17.633 1.00 82.75 397 LYS A CA 1
ATOM 3058 C C . LYS A 1 397 ? -16.415 0.492 16.325 1.00 82.75 397 LYS A C 1
ATOM 3060 O O . LYS A 1 397 ? -16.930 1.365 15.611 1.00 82.75 397 LYS A O 1
ATOM 3065 N N . GLY A 1 398 ? -15.264 -0.121 16.030 1.00 76.69 398 GLY A N 1
ATOM 3066 C CA . GLY A 1 398 ? -14.392 0.218 14.892 1.00 76.69 398 GLY A CA 1
ATOM 3067 C C . GLY A 1 398 ? -13.581 1.516 15.066 1.00 76.69 398 GLY A C 1
ATOM 3068 O O . GLY A 1 398 ? -13.083 2.080 14.087 1.00 76.69 398 GLY A O 1
ATO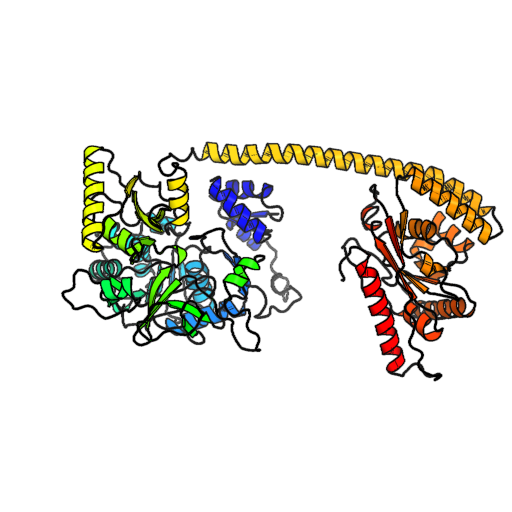M 3069 N N . CYS A 1 399 ? -13.515 2.055 16.287 1.00 89.00 399 CYS A N 1
ATOM 3070 C CA . CYS A 1 399 ? -12.719 3.226 16.672 1.00 89.00 399 CYS A CA 1
ATOM 3071 C C . CYS A 1 399 ? -11.994 2.946 17.999 1.00 89.00 399 CYS A C 1
ATOM 3073 O O . CYS A 1 399 ? -12.122 3.703 18.961 1.00 89.00 399 CYS A O 1
ATOM 3075 N N . ILE A 1 400 ? -11.288 1.819 18.042 1.00 92.94 400 ILE A N 1
ATOM 3076 C CA . ILE A 1 400 ? -10.520 1.334 19.189 1.00 92.94 400 ILE A CA 1
ATOM 3077 C C . ILE A 1 400 ? -9.157 0.927 18.649 1.00 92.94 400 ILE A C 1
ATOM 3079 O O . ILE A 1 400 ? -9.099 0.335 17.577 1.00 92.94 400 ILE A O 1
ATOM 3083 N N . VAL A 1 401 ? -8.083 1.277 19.342 1.00 92.88 401 VAL A N 1
ATOM 3084 C CA . VAL A 1 401 ? -6.723 0.890 18.977 1.00 92.88 401 VAL A CA 1
ATOM 3085 C C . VAL A 1 401 ? -6.027 0.355 20.218 1.00 92.88 401 VAL A C 1
ATOM 3087 O O . VAL A 1 401 ? -5.901 1.076 21.206 1.00 92.88 401 VAL A O 1
ATOM 3090 N N . ALA A 1 402 ? -5.541 -0.878 20.141 1.00 93.25 402 ALA A N 1
ATOM 3091 C CA . ALA A 1 402 ? -4.637 -1.455 21.125 1.00 93.25 402 ALA A CA 1
ATOM 3092 C C . ALA A 1 402 ? -3.191 -1.409 20.612 1.00 93.25 402 ALA A C 1
ATOM 3094 O O . ALA A 1 402 ? -2.947 -1.679 19.435 1.00 93.25 402 ALA A O 1
ATOM 3095 N N . PHE A 1 403 ? -2.234 -1.060 21.472 1.00 92.50 403 PHE A N 1
ATOM 3096 C CA . PHE A 1 403 ? -0.801 -1.112 21.160 1.00 92.50 403 PHE A CA 1
ATOM 3097 C C . PHE A 1 403 ? 0.049 -1.358 22.412 1.00 92.50 403 PHE A C 1
ATOM 3099 O O . PHE A 1 403 ? -0.368 -1.063 23.533 1.00 92.50 403 PHE A O 1
ATOM 3106 N N . GLY A 1 404 ? 1.257 -1.879 22.195 1.00 87.50 404 GLY A N 1
ATOM 3107 C CA . GLY A 1 404 ? 2.276 -2.071 23.219 1.00 87.50 404 GLY A CA 1
ATOM 3108 C C . GLY A 1 404 ? 3.175 -0.848 23.381 1.00 87.50 404 GLY A C 1
ATOM 3109 O O . GLY A 1 404 ? 3.544 -0.189 22.398 1.00 87.50 404 GLY A O 1
ATOM 3110 N N . LEU A 1 405 ? 3.531 -0.530 24.624 1.00 86.94 405 LEU A N 1
ATOM 3111 C CA . LEU A 1 405 ? 4.585 0.420 24.974 1.00 86.94 405 LEU A CA 1
ATOM 3112 C C . LEU A 1 405 ? 5.708 -0.315 25.693 1.00 86.94 405 LEU A C 1
ATOM 3114 O O . LEU A 1 405 ? 5.476 -0.868 26.761 1.00 86.94 405 LEU A O 1
ATOM 3118 N N . THR A 1 406 ? 6.914 -0.287 25.136 1.00 78.12 406 THR A N 1
ATOM 3119 C CA . THR A 1 406 ? 8.092 -0.899 25.754 1.00 78.12 406 THR A CA 1
ATOM 3120 C C . THR A 1 406 ? 8.312 -0.347 27.163 1.00 78.12 406 THR A C 1
ATOM 3122 O O . THR A 1 406 ? 8.374 0.868 27.352 1.00 78.12 406 THR A O 1
ATOM 3125 N N . ASP A 1 407 ? 8.415 -1.238 28.145 1.00 74.62 407 ASP A N 1
ATOM 3126 C CA . ASP A 1 407 ? 8.716 -0.913 29.533 1.00 74.62 407 ASP A CA 1
ATOM 3127 C C . ASP A 1 407 ? 10.109 -1.441 29.885 1.00 74.62 407 ASP A C 1
ATOM 3129 O O . ASP A 1 407 ? 10.296 -2.626 30.158 1.00 74.62 407 ASP A O 1
ATOM 3133 N N . GLU A 1 408 ? 11.105 -0.553 29.862 1.00 70.00 408 GLU A N 1
ATOM 3134 C CA . GLU A 1 408 ? 12.517 -0.912 30.066 1.00 70.00 408 GLU A CA 1
ATOM 3135 C C . GLU A 1 408 ? 12.775 -1.580 31.427 1.00 70.00 408 GLU A C 1
ATOM 3137 O O . GLU A 1 408 ? 13.678 -2.403 31.543 1.00 70.00 408 GLU A O 1
ATOM 3142 N N . ALA A 1 409 ? 11.957 -1.284 32.443 1.00 63.72 409 ALA A N 1
ATOM 3143 C CA . ALA A 1 409 ? 12.086 -1.868 33.778 1.00 63.72 409 ALA A CA 1
ATOM 3144 C C . ALA A 1 409 ? 11.680 -3.350 33.842 1.00 63.72 409 ALA A C 1
ATOM 3146 O O . ALA A 1 409 ? 12.217 -4.102 34.651 1.00 63.72 409 ALA A O 1
ATOM 3147 N N . THR A 1 410 ? 10.717 -3.766 33.018 1.00 56.81 410 THR A N 1
ATOM 3148 C CA . THR A 1 410 ? 10.174 -5.134 33.020 1.00 56.81 410 THR A CA 1
ATOM 3149 C C . THR A 1 410 ? 10.622 -5.945 31.805 1.00 56.81 410 THR A C 1
ATOM 3151 O O . THR A 1 410 ? 10.401 -7.153 31.765 1.00 56.81 410 THR A O 1
ATOM 3154 N N . GLY A 1 411 ? 11.253 -5.304 30.815 1.00 53.22 411 GLY A N 1
ATOM 3155 C CA . GLY A 1 411 ? 11.696 -5.946 29.575 1.00 53.22 411 GLY A CA 1
ATOM 3156 C C . GLY A 1 411 ? 10.542 -6.412 28.681 1.00 53.22 411 GLY A C 1
ATOM 3157 O O . GLY A 1 411 ? 10.762 -7.176 27.745 1.00 53.22 411 GLY A O 1
ATOM 3158 N N . THR A 1 412 ? 9.312 -5.975 28.959 1.00 72.06 412 THR A N 1
ATOM 3159 C CA . THR A 1 412 ? 8.099 -6.346 28.222 1.00 72.06 412 THR A CA 1
ATOM 3160 C C . THR A 1 412 ? 7.268 -5.107 27.882 1.00 72.06 412 THR A C 1
ATOM 3162 O O . THR A 1 412 ? 7.606 -3.997 28.286 1.00 72.06 412 THR A O 1
ATOM 3165 N N . GLU A 1 413 ? 6.206 -5.246 27.088 1.00 83.31 413 GLU A N 1
ATOM 3166 C CA . GLU A 1 413 ? 5.339 -4.125 26.739 1.00 83.31 413 GLU A CA 1
ATOM 3167 C C . GLU A 1 413 ? 4.166 -3.963 27.714 1.00 83.31 413 GLU A C 1
ATOM 3169 O O . GLU A 1 413 ? 3.529 -4.928 28.139 1.00 83.31 413 GLU A O 1
ATOM 3174 N N . LYS A 1 414 ? 3.820 -2.706 27.999 1.00 87.31 414 LYS A N 1
ATOM 3175 C CA . LYS A 1 414 ? 2.548 -2.306 28.601 1.00 87.31 414 LYS A CA 1
ATOM 3176 C C . LYS A 1 414 ? 1.464 -2.239 27.525 1.00 87.31 414 LYS A C 1
ATOM 3178 O O . LYS A 1 414 ? 1.626 -1.543 26.522 1.00 87.31 414 LYS A O 1
ATOM 3183 N N . LEU A 1 415 ? 0.348 -2.924 27.750 1.00 91.69 415 LEU A N 1
ATOM 3184 C CA . LEU A 1 415 ? -0.845 -2.919 26.910 1.00 91.69 415 LEU A CA 1
ATOM 3185 C C . LEU A 1 415 ? -1.653 -1.637 27.144 1.00 91.69 415 LEU A C 1
ATOM 3187 O O . LEU A 1 415 ? -2.214 -1.432 28.223 1.00 91.69 415 LEU A O 1
ATOM 3191 N N . VAL A 1 416 ? -1.761 -0.804 26.111 1.00 95.19 416 VAL A N 1
ATOM 3192 C CA . VAL A 1 416 ? -2.595 0.403 26.107 1.00 95.19 416 VAL A CA 1
ATOM 3193 C C . VAL A 1 416 ? -3.771 0.208 25.160 1.00 95.19 416 VAL A C 1
ATOM 3195 O O . VAL A 1 416 ? -3.585 -0.163 24.001 1.00 95.19 416 VAL A O 1
ATOM 3198 N N . VAL A 1 417 ? -4.978 0.503 25.641 1.00 96.44 417 VAL A N 1
ATOM 3199 C CA . VAL A 1 417 ? -6.212 0.513 24.847 1.00 96.44 417 VAL A CA 1
ATOM 3200 C C . VAL A 1 417 ? -6.715 1.943 24.743 1.00 96.44 417 VAL A C 1
ATOM 3202 O O . VAL A 1 417 ? -7.048 2.568 25.744 1.00 96.44 417 VAL A O 1
ATOM 3205 N N . VAL A 1 418 ? -6.803 2.461 23.525 1.00 95.94 418 VAL A N 1
ATOM 3206 C CA . VAL A 1 418 ? -7.386 3.771 23.236 1.00 95.94 418 VAL A CA 1
ATOM 3207 C C . VAL A 1 418 ? -8.732 3.566 22.556 1.00 95.94 418 VAL A C 1
ATOM 3209 O O . VAL A 1 418 ? -8.797 2.897 21.526 1.00 95.94 418 VAL A O 1
ATOM 3212 N N . ALA A 1 419 ? -9.800 4.174 23.068 1.00 95.12 419 ALA A N 1
ATOM 3213 C CA . ALA A 1 419 ? -11.140 3.992 22.515 1.00 95.12 419 ALA A CA 1
ATOM 3214 C C . ALA A 1 419 ? -11.933 5.302 22.409 1.00 95.12 419 ALA A C 1
ATOM 3216 O O . ALA A 1 419 ? -11.975 6.109 23.339 1.00 95.12 419 ALA A O 1
ATOM 3217 N N . GLU A 1 420 ? -12.605 5.516 21.273 1.00 94.19 420 GLU A N 1
ATOM 3218 C CA . GLU A 1 420 ? -13.493 6.670 21.110 1.00 94.19 420 GLU A CA 1
ATOM 3219 C C . GLU A 1 420 ? -14.830 6.458 21.834 1.00 94.19 420 GLU A C 1
ATOM 3221 O O . GLU A 1 420 ? -15.512 5.453 21.625 1.00 94.19 420 GLU A O 1
ATOM 3226 N N . THR A 1 421 ? -15.272 7.453 22.603 1.00 94.12 421 THR A N 1
ATOM 3227 C CA . THR A 1 421 ? -16.596 7.474 23.242 1.00 94.12 421 THR A CA 1
ATOM 3228 C C . THR A 1 421 ? -17.272 8.836 23.088 1.00 94.12 421 THR A C 1
ATOM 3230 O O . THR A 1 421 ? -16.618 9.873 22.988 1.00 94.12 421 THR A O 1
ATOM 3233 N N . ARG A 1 422 ? -18.611 8.841 23.047 1.00 91.94 422 ARG A N 1
ATOM 3234 C CA . ARG A 1 422 ? -19.414 10.074 23.125 1.00 91.94 422 ARG A CA 1
ATOM 3235 C C . ARG A 1 422 ? -19.683 10.510 24.562 1.00 91.94 422 ARG A C 1
ATOM 3237 O O . ARG A 1 422 ? -20.163 11.627 24.744 1.00 91.94 422 ARG A O 1
ATOM 3244 N N . GLU A 1 423 ? -19.396 9.655 25.540 1.00 91.75 423 GLU A N 1
ATOM 3245 C CA . GLU A 1 423 ? -19.634 9.952 26.946 1.00 91.75 423 GLU A CA 1
ATOM 3246 C C . GLU A 1 423 ? -18.697 11.071 27.421 1.00 91.75 423 GLU A C 1
ATOM 3248 O O . GLU A 1 423 ? -17.485 11.060 27.167 1.00 91.75 423 GLU A O 1
ATOM 3253 N N . ARG A 1 424 ? -19.290 12.068 28.075 1.00 88.50 424 ARG A N 1
ATOM 3254 C CA . ARG A 1 424 ? -18.616 13.274 28.572 1.00 88.50 424 ARG A CA 1
ATOM 3255 C C . ARG A 1 424 ? -18.589 13.323 30.093 1.00 88.50 424 ARG A C 1
ATOM 3257 O O . ARG A 1 424 ? -17.727 14.002 30.638 1.00 88.50 424 ARG A O 1
ATOM 3264 N N . ASP A 1 425 ? -19.501 12.616 30.753 1.00 91.06 425 ASP A N 1
ATOM 3265 C CA . ASP A 1 425 ? -19.578 12.581 32.206 1.00 91.06 425 ASP A CA 1
ATOM 3266 C C . ASP A 1 425 ? -18.415 11.776 32.808 1.00 91.06 425 ASP A C 1
ATOM 3268 O O . ASP A 1 425 ? -18.154 10.639 32.411 1.00 91.06 425 ASP A O 1
ATOM 3272 N N . MET A 1 426 ? -17.690 12.373 33.756 1.00 88.62 426 MET A N 1
ATOM 3273 C CA . MET A 1 426 ? -16.446 11.804 34.291 1.00 88.62 426 MET A CA 1
ATOM 3274 C C . MET A 1 426 ? -16.661 10.487 35.059 1.00 88.62 426 MET A C 1
ATOM 3276 O O . MET A 1 426 ? -15.949 9.525 34.757 1.00 88.62 426 MET A O 1
ATOM 3280 N N . PRO A 1 427 ? -17.642 10.373 35.978 1.00 92.31 427 PRO A N 1
ATOM 3281 C CA . PRO A 1 427 ? -17.979 9.103 36.619 1.00 92.31 427 PRO A CA 1
ATOM 3282 C C . PRO A 1 427 ? -18.346 7.999 35.622 1.00 92.31 427 PRO A C 1
ATOM 3284 O O . PRO A 1 427 ? -17.827 6.887 35.716 1.00 92.31 427 PRO A O 1
ATOM 3287 N N . ARG A 1 428 ? -19.181 8.298 34.616 1.00 91.00 428 ARG A N 1
ATOM 3288 C CA . ARG A 1 428 ? -19.546 7.313 33.581 1.00 91.00 428 ARG A CA 1
ATOM 3289 C C . ARG A 1 428 ? -18.369 6.905 32.704 1.00 91.00 428 ARG A C 1
ATOM 3291 O O . ARG A 1 428 ? -18.267 5.739 32.340 1.00 91.00 428 ARG A O 1
ATOM 3298 N N . ARG A 1 429 ? -17.452 7.825 32.392 1.00 92.56 429 ARG A N 1
ATOM 3299 C CA . ARG A 1 429 ? -16.204 7.499 31.680 1.00 92.56 429 ARG A CA 1
ATOM 3300 C C . ARG A 1 429 ? -15.314 6.571 32.501 1.00 92.56 429 ARG A C 1
ATOM 3302 O O . ARG A 1 429 ? -14.776 5.623 31.940 1.00 92.56 429 ARG A O 1
ATOM 3309 N N . ALA A 1 430 ? -15.183 6.802 33.806 1.00 91.19 430 ALA A N 1
ATOM 3310 C CA . ALA A 1 430 ? -14.424 5.912 34.684 1.00 91.19 430 ALA A CA 1
ATOM 3311 C C . ALA A 1 430 ? -15.050 4.507 34.742 1.00 91.19 430 ALA A C 1
ATOM 3313 O O . ALA A 1 430 ? -14.343 3.515 34.575 1.00 91.19 430 ALA A O 1
ATOM 3314 N N . ALA A 1 431 ? -16.378 4.420 34.876 1.00 93.06 431 ALA A N 1
ATOM 3315 C CA . ALA A 1 431 ? -17.102 3.149 34.831 1.00 93.06 431 ALA A CA 1
ATOM 3316 C C . ALA A 1 431 ? -16.926 2.429 33.481 1.00 93.06 431 ALA A C 1
ATOM 3318 O O . ALA A 1 431 ? -16.681 1.226 33.445 1.00 93.06 431 ALA A O 1
ATOM 3319 N N . LEU A 1 432 ? -16.981 3.168 32.370 1.00 95.06 432 LEU A N 1
ATOM 3320 C CA . LEU A 1 432 ? -16.764 2.627 31.030 1.00 95.06 432 LEU A CA 1
ATOM 3321 C C . LEU A 1 432 ? -15.334 2.104 30.839 1.00 95.06 432 LEU A C 1
ATOM 3323 O O . LEU A 1 432 ? -15.143 1.038 30.259 1.00 95.06 432 LEU A O 1
ATOM 3327 N N . ALA A 1 433 ? -14.330 2.824 31.344 1.00 94.50 433 ALA A N 1
ATOM 3328 C CA . ALA A 1 433 ? -12.945 2.366 31.317 1.00 94.50 433 ALA A CA 1
ATOM 3329 C C . ALA A 1 433 ? -12.766 1.079 32.140 1.00 94.50 433 ALA A C 1
ATOM 3331 O O . ALA A 1 433 ? -12.116 0.151 31.667 1.00 94.50 433 ALA A O 1
ATOM 3332 N N . SER A 1 434 ? -13.405 0.987 33.314 1.00 93.44 434 SER A N 1
ATOM 3333 C CA . SER A 1 434 ? -13.432 -0.242 34.120 1.00 93.44 434 SER A CA 1
ATOM 3334 C C . SER A 1 434 ? -14.081 -1.400 33.363 1.00 93.44 434 SER A C 1
ATOM 3336 O O . SER A 1 434 ? -13.507 -2.479 33.304 1.00 93.44 434 SER A O 1
ATOM 3338 N N . ALA A 1 435 ? -15.220 -1.171 32.703 1.00 94.50 435 ALA A N 1
ATOM 3339 C CA . ALA A 1 435 ? -15.898 -2.205 31.922 1.00 94.50 435 ALA A CA 1
ATOM 3340 C C . ALA A 1 435 ? -15.022 -2.740 30.775 1.00 94.50 435 ALA A C 1
ATOM 3342 O O . ALA A 1 435 ? -14.984 -3.947 30.535 1.00 94.50 435 ALA A O 1
ATOM 3343 N N . VAL A 1 436 ? -14.283 -1.859 30.087 1.00 94.75 436 VAL A N 1
ATOM 3344 C CA . VAL A 1 436 ? -13.291 -2.263 29.077 1.00 94.75 436 VAL A CA 1
ATOM 3345 C C . VAL A 1 436 ? -12.180 -3.096 29.716 1.00 94.75 436 VAL A C 1
ATOM 3347 O O . VAL A 1 436 ? -11.867 -4.169 29.201 1.00 94.75 436 VAL A O 1
ATOM 3350 N N . THR A 1 437 ? -11.617 -2.647 30.841 1.00 94.19 437 THR A N 1
ATOM 3351 C CA . THR A 1 437 ? -10.605 -3.402 31.593 1.00 94.19 437 THR A CA 1
ATOM 3352 C C . THR A 1 437 ? -11.113 -4.794 31.957 1.00 94.19 437 THR A C 1
ATOM 3354 O O . THR A 1 437 ? -10.408 -5.767 31.706 1.00 94.19 437 THR A O 1
ATOM 3357 N N . ASP A 1 438 ? -12.338 -4.923 32.463 1.00 90.88 438 ASP A N 1
ATOM 3358 C CA . ASP A 1 438 ? -12.919 -6.200 32.889 1.00 90.88 438 ASP A CA 1
ATOM 3359 C C . ASP A 1 438 ? -13.183 -7.151 31.716 1.00 90.88 438 ASP A C 1
ATOM 3361 O O . ASP A 1 438 ? -12.974 -8.360 31.827 1.00 90.88 438 ASP A O 1
ATOM 3365 N N . LEU A 1 439 ? -13.660 -6.633 30.580 1.00 92.38 439 LEU A N 1
ATOM 3366 C CA . LEU A 1 439 ? -13.903 -7.428 29.372 1.00 92.38 439 LEU A CA 1
ATOM 3367 C C . LEU A 1 439 ? -12.598 -7.933 28.754 1.00 92.38 439 LEU A C 1
ATOM 3369 O O . LEU A 1 439 ? -12.494 -9.111 28.414 1.00 92.38 439 LEU A O 1
ATOM 3373 N N . VAL A 1 440 ? -11.590 -7.063 28.658 1.00 89.19 440 VAL A N 1
ATOM 3374 C CA . VAL A 1 440 ? -10.263 -7.432 28.150 1.00 89.19 440 VAL A CA 1
ATOM 3375 C C . VAL A 1 440 ? -9.574 -8.407 29.108 1.00 89.19 440 VAL A C 1
ATOM 3377 O O . VAL A 1 440 ? -9.031 -9.413 28.659 1.00 89.19 440 VAL A O 1
ATOM 3380 N N . SER A 1 441 ? -9.665 -8.177 30.422 1.00 87.12 441 SER A N 1
ATOM 3381 C CA . SER A 1 441 ? -9.092 -9.070 31.440 1.00 87.12 441 SER A CA 1
ATOM 3382 C C . SER A 1 441 ? -9.694 -10.464 31.385 1.00 87.12 441 SER A C 1
ATOM 3384 O O . SER A 1 441 ? -8.950 -11.441 31.382 1.00 87.12 441 SER A O 1
ATOM 3386 N N . ARG A 1 442 ? -11.027 -10.567 31.300 1.00 82.81 442 ARG A N 1
ATOM 3387 C CA . ARG A 1 442 ? -11.716 -11.859 31.192 1.00 82.81 442 ARG A CA 1
ATOM 3388 C C . ARG A 1 442 ? -11.384 -12.587 29.892 1.00 82.81 442 ARG A C 1
ATOM 3390 O O . ARG A 1 442 ? -11.180 -13.791 29.929 1.00 82.81 442 ARG A O 1
ATOM 3397 N N . GLY A 1 443 ? -11.296 -11.871 28.769 1.00 77.62 443 GLY A N 1
ATOM 3398 C CA . GLY A 1 443 ? -11.012 -12.488 27.470 1.00 77.62 443 GLY A CA 1
ATOM 3399 C C . GLY A 1 443 ? -9.550 -12.904 27.270 1.00 77.62 443 GLY A C 1
ATOM 3400 O O . GLY A 1 443 ? -9.289 -13.937 26.664 1.00 77.62 443 GLY A O 1
ATOM 3401 N N . LEU A 1 444 ? -8.587 -12.129 27.782 1.00 78.88 444 LEU A N 1
ATOM 3402 C CA . LEU A 1 444 ? -7.150 -12.383 27.572 1.00 78.88 444 LEU A CA 1
ATOM 3403 C C . LEU A 1 444 ? -6.461 -13.060 28.765 1.00 78.88 444 LEU A C 1
ATOM 3405 O O . LEU A 1 444 ? -5.320 -13.524 28.648 1.00 78.88 444 LEU A O 1
ATOM 3409 N N . GLY A 1 445 ? -7.120 -13.088 29.923 1.00 71.56 445 GLY A N 1
ATOM 3410 C CA . GLY A 1 445 ? -6.527 -13.497 31.195 1.00 71.56 445 GLY A CA 1
ATOM 3411 C C . GLY A 1 445 ? -5.518 -12.486 31.753 1.00 71.56 445 GLY A C 1
ATOM 3412 O O . GLY A 1 445 ? -4.701 -12.854 32.592 1.00 71.56 445 GLY A O 1
ATOM 3413 N N . LEU A 1 446 ? -5.513 -11.239 31.264 1.00 80.81 446 LEU A N 1
ATOM 3414 C CA . LEU A 1 446 ? -4.681 -10.153 31.792 1.00 80.81 446 LEU A CA 1
ATOM 3415 C C . LEU A 1 446 ? -5.306 -8.774 31.524 1.00 80.81 446 LEU A C 1
ATOM 3417 O O . LEU A 1 446 ? -5.890 -8.575 30.454 1.00 80.81 446 LEU A O 1
ATOM 3421 N N . PRO A 1 447 ? -5.162 -7.806 32.447 1.00 85.50 447 PRO A N 1
ATOM 3422 C CA . PRO A 1 447 ? -5.710 -6.472 32.259 1.00 85.50 447 PRO A CA 1
ATOM 3423 C C . PRO A 1 447 ? -4.865 -5.619 31.302 1.00 85.50 447 PRO A C 1
ATOM 3425 O O . PRO A 1 447 ? -3.632 -5.763 31.253 1.00 85.50 447 PRO A O 1
ATOM 3428 N N . PRO A 1 448 ? -5.491 -4.676 30.571 1.00 90.75 448 PRO A N 1
ATOM 3429 C CA . PRO A 1 448 ? -4.761 -3.562 29.983 1.00 90.75 448 PRO A CA 1
ATOM 3430 C C . PRO A 1 448 ? -4.111 -2.726 31.093 1.00 90.75 448 PRO A C 1
ATOM 3432 O O . PRO A 1 448 ? -4.704 -2.513 32.146 1.00 90.75 448 PRO A O 1
ATOM 3435 N N . ASP A 1 449 ? -2.896 -2.228 30.858 1.00 92.00 449 ASP A N 1
ATOM 3436 C CA . ASP A 1 449 ? -2.217 -1.342 31.816 1.00 92.00 449 ASP A CA 1
ATOM 3437 C C . ASP A 1 449 ? -2.837 0.054 31.807 1.00 92.00 449 ASP A C 1
ATOM 3439 O O . ASP A 1 449 ? -2.798 0.766 32.812 1.00 92.00 449 ASP A O 1
ATOM 3443 N N . ARG A 1 450 ? -3.401 0.460 30.661 1.00 92.69 450 ARG A N 1
ATOM 3444 C CA . ARG A 1 450 ? -4.138 1.717 30.511 1.00 92.69 450 ARG A CA 1
ATOM 3445 C C . ARG A 1 450 ? -5.302 1.593 29.541 1.00 92.69 450 ARG A C 1
ATOM 3447 O O . ARG A 1 450 ? -5.158 1.028 28.458 1.00 92.69 450 ARG A O 1
ATOM 3454 N N . VAL A 1 451 ? -6.416 2.221 29.910 1.00 95.38 451 VAL A N 1
ATOM 3455 C CA . VAL A 1 451 ? -7.570 2.457 29.039 1.00 95.38 451 VAL A CA 1
ATOM 3456 C C . VAL A 1 451 ? -7.774 3.963 28.910 1.00 95.38 451 VAL A C 1
ATOM 3458 O O . VAL A 1 451 ? -8.159 4.629 29.868 1.00 95.38 451 VAL A O 1
ATOM 3461 N N . GLU A 1 452 ? -7.513 4.498 27.721 1.00 94.25 452 GLU A N 1
ATOM 3462 C CA . GLU A 1 452 ? -7.650 5.917 27.404 1.00 94.25 452 GLU A CA 1
ATOM 3463 C C . GLU A 1 452 ? -8.924 6.139 26.581 1.00 94.25 452 GLU A C 1
ATOM 3465 O O . GLU A 1 452 ? -9.024 5.748 25.413 1.00 94.25 452 GLU A O 1
ATOM 3470 N N . LEU A 1 453 ? -9.916 6.788 27.186 1.00 94.50 453 LEU A N 1
ATOM 3471 C CA . LEU A 1 453 ? -11.146 7.159 26.494 1.00 94.50 453 LEU A CA 1
ATOM 3472 C C . LEU A 1 453 ? -10.981 8.534 25.847 1.00 94.50 453 LEU A C 1
ATOM 3474 O O . LEU A 1 453 ? -10.658 9.508 26.521 1.00 94.50 453 LEU A O 1
ATOM 3478 N N . ILE A 1 454 ? -11.272 8.663 24.556 1.00 93.44 454 ILE A N 1
ATOM 3479 C CA . ILE A 1 454 ? -11.089 9.920 23.808 1.00 93.44 454 ILE A CA 1
ATOM 3480 C C . ILE A 1 454 ? -12.352 10.335 23.043 1.00 93.44 454 ILE A C 1
ATOM 3482 O O . ILE A 1 454 ? -13.232 9.505 22.798 1.00 93.44 454 ILE A O 1
ATOM 3486 N N . PRO A 1 455 ? -12.496 11.624 22.683 1.00 90.19 455 PRO A N 1
ATOM 3487 C CA . PRO A 1 455 ? -13.626 12.083 21.883 1.00 90.19 455 PRO A CA 1
ATOM 3488 C C . PRO A 1 455 ? -13.666 11.445 20.480 1.00 90.19 455 PRO A C 1
ATOM 3490 O O . PRO A 1 455 ? -12.637 11.015 19.954 1.00 90.19 455 PRO A O 1
ATOM 3493 N N . PRO A 1 456 ? -14.835 11.412 19.813 1.00 88.19 456 PRO A N 1
ATOM 3494 C CA . PRO A 1 456 ? -14.942 10.845 18.475 1.00 88.19 456 PRO A CA 1
ATOM 3495 C C . PRO A 1 456 ? -14.171 11.653 17.421 1.00 88.19 456 PRO A C 1
ATOM 3497 O O . PRO A 1 456 ? -14.288 12.876 17.366 1.00 88.19 456 PRO A O 1
ATOM 3500 N N . GLY A 1 457 ? -13.472 10.963 16.516 1.00 83.25 457 GLY A N 1
ATOM 3501 C CA . GLY A 1 457 ? -12.658 11.571 15.458 1.00 83.25 457 GLY A CA 1
ATOM 3502 C C . GLY A 1 457 ? -11.209 11.868 15.856 1.00 83.25 457 GLY A C 1
ATOM 3503 O O . GLY A 1 457 ? -10.473 12.422 15.036 1.00 83.25 457 GLY A O 1
ATOM 3504 N N . SER A 1 458 ? -10.807 11.506 17.076 1.00 87.31 458 SER A N 1
ATOM 3505 C CA . SER A 1 458 ? -9.435 11.644 17.566 1.00 87.31 458 SER A CA 1
ATOM 3506 C C . SER A 1 458 ? -8.503 10.548 17.042 1.00 87.31 458 SER A C 1
ATOM 3508 O O . SER A 1 458 ? -7.326 10.824 16.818 1.00 87.31 458 SER A O 1
ATOM 3510 N N . ILE A 1 459 ? -8.998 9.326 16.795 1.00 89.38 459 ILE A N 1
ATOM 3511 C CA . ILE A 1 459 ? -8.146 8.240 16.288 1.00 89.38 459 ILE A CA 1
ATOM 3512 C C . ILE A 1 459 ? -7.867 8.452 14.794 1.00 89.38 459 ILE A C 1
ATOM 3514 O O . ILE A 1 459 ? -8.813 8.507 13.995 1.00 89.38 459 ILE A O 1
ATOM 3518 N N . PRO A 1 460 ? -6.591 8.531 14.373 1.00 81.94 460 PRO A N 1
ATOM 3519 C CA . PRO A 1 460 ? -6.248 8.673 12.970 1.00 81.94 460 PRO A CA 1
ATOM 3520 C C . PRO A 1 460 ? -6.673 7.445 12.157 1.00 81.94 460 PRO A C 1
ATOM 3522 O O . PRO A 1 460 ? -6.450 6.288 12.525 1.00 81.94 460 PRO A O 1
ATOM 3525 N N . LYS A 1 461 ? -7.265 7.717 10.993 1.00 76.88 461 LYS A N 1
ATOM 3526 C CA . LYS A 1 461 ? -7.671 6.710 10.011 1.00 76.88 461 LYS A CA 1
ATOM 3527 C C . LYS A 1 461 ? -7.029 7.004 8.664 1.00 76.88 461 LYS A C 1
ATOM 3529 O O . LYS A 1 461 ? -6.814 8.158 8.293 1.00 76.88 461 LYS A O 1
ATOM 3534 N N . THR A 1 462 ? -6.723 5.949 7.922 1.00 64.00 462 THR A N 1
ATOM 3535 C CA . THR A 1 462 ? -6.325 6.045 6.516 1.00 64.00 462 THR A CA 1
ATOM 3536 C C . THR A 1 462 ? -7.488 6.561 5.664 1.00 64.00 462 THR A C 1
ATOM 3538 O O . THR A 1 462 ? -8.642 6.584 6.094 1.00 64.00 462 THR A O 1
ATOM 3541 N N . SER A 1 463 ? -7.201 6.945 4.420 1.00 52.00 463 SER A N 1
ATOM 3542 C CA . SER A 1 463 ? -8.226 7.367 3.461 1.00 52.00 463 SER A CA 1
ATOM 3543 C C . SER A 1 463 ? -9.251 6.269 3.141 1.00 52.00 463 SER A C 1
ATOM 3545 O O . SER A 1 463 ? -10.389 6.591 2.813 1.00 52.00 463 SER A O 1
ATOM 3547 N N . SER A 1 464 ? -8.883 4.991 3.296 1.00 53.16 464 SER A N 1
ATOM 3548 C CA . SER A 1 464 ? -9.789 3.842 3.174 1.00 53.16 464 SER A CA 1
ATOM 3549 C C . SER A 1 464 ? -10.520 3.482 4.473 1.00 53.16 464 SER A C 1
ATOM 3551 O O . SER A 1 464 ? -11.287 2.530 4.477 1.00 53.16 464 SER A O 1
ATOM 3553 N N . GLY A 1 465 ? -10.319 4.226 5.565 1.00 63.97 465 GLY A N 1
ATOM 3554 C CA . GLY A 1 465 ? -11.013 4.013 6.840 1.00 63.97 465 GLY A CA 1
ATOM 3555 C C . GLY A 1 465 ? -10.286 3.111 7.843 1.00 63.97 465 GLY A C 1
ATOM 3556 O O . GLY A 1 465 ? -10.707 3.067 8.999 1.00 63.97 465 GLY A O 1
ATOM 3557 N N . LYS A 1 466 ? -9.171 2.471 7.456 1.00 71.19 466 LYS A N 1
ATOM 3558 C CA . LYS A 1 466 ? -8.357 1.623 8.350 1.00 71.19 466 LYS A CA 1
ATOM 3559 C C . LYS A 1 466 ? -7.731 2.436 9.479 1.00 71.19 466 LYS A C 1
ATOM 3561 O O . LYS A 1 466 ? -7.240 3.541 9.230 1.00 71.19 466 LYS A O 1
ATOM 3566 N N . LEU A 1 467 ? -7.702 1.878 10.683 1.00 82.44 467 LEU A N 1
ATOM 3567 C CA . LEU A 1 467 ? -7.078 2.482 11.863 1.00 82.44 467 LEU A CA 1
ATOM 3568 C C . LEU A 1 467 ? -5.552 2.577 11.687 1.00 82.44 467 LEU A C 1
ATOM 3570 O O . LEU A 1 467 ? -4.928 1.659 11.155 1.00 82.44 467 LEU A O 1
ATOM 3574 N N . ARG A 1 468 ? -4.938 3.690 12.113 1.00 78.94 468 ARG A N 1
ATOM 3575 C CA . ARG A 1 468 ? -3.477 3.895 12.049 1.00 78.94 468 ARG A CA 1
ATOM 3576 C C . ARG A 1 468 ? -2.852 3.719 13.432 1.00 78.94 468 ARG A C 1
ATOM 3578 O O . ARG A 1 468 ? -2.563 4.698 14.106 1.00 78.94 468 ARG A O 1
ATOM 3585 N N . ARG A 1 469 ? -2.647 2.464 13.842 1.00 87.75 469 ARG A N 1
ATOM 3586 C CA . ARG A 1 469 ? -2.152 2.086 15.178 1.00 87.75 469 ARG A CA 1
ATOM 3587 C C . ARG A 1 469 ? -0.858 2.786 15.580 1.00 87.75 469 ARG A C 1
ATOM 3589 O O . ARG A 1 469 ? -0.820 3.408 16.636 1.00 87.75 469 ARG A O 1
ATOM 3596 N N . GLU A 1 470 ? 0.149 2.756 14.711 1.00 83.44 470 GLU A N 1
ATOM 3597 C CA . GLU A 1 470 ? 1.437 3.397 14.992 1.00 83.44 470 GLU A CA 1
ATOM 3598 C C . GLU A 1 470 ? 1.297 4.916 15.155 1.00 83.44 470 GLU A C 1
ATOM 3600 O O . GLU A 1 470 ? 1.840 5.497 16.084 1.00 83.44 470 GLU A O 1
ATOM 3605 N N . GLU A 1 471 ? 0.499 5.579 14.315 1.00 82.88 471 GLU A N 1
ATOM 3606 C CA . GLU A 1 471 ? 0.261 7.019 14.464 1.00 82.88 471 GLU A CA 1
ATOM 3607 C C . GLU A 1 471 ? -0.500 7.337 15.758 1.00 82.88 471 GLU A C 1
ATOM 3609 O O . GLU A 1 471 ? -0.151 8.289 16.451 1.00 82.88 471 GLU A O 1
ATOM 3614 N N . THR A 1 472 ? -1.498 6.526 16.123 1.00 89.81 472 THR A N 1
ATOM 3615 C CA . THR A 1 472 ? -2.192 6.647 17.412 1.00 89.81 472 THR A CA 1
ATOM 3616 C C . THR A 1 472 ? -1.211 6.516 18.576 1.00 89.81 472 THR A C 1
ATOM 3618 O O . THR A 1 472 ? -1.260 7.337 19.489 1.00 89.81 472 THR A O 1
ATOM 3621 N N . LYS A 1 473 ? -0.290 5.542 18.528 1.00 88.81 473 LYS A N 1
ATOM 3622 C CA . LYS A 1 473 ? 0.775 5.356 19.525 1.00 88.81 473 LYS A CA 1
ATOM 3623 C C . LYS A 1 473 ? 1.677 6.590 19.614 1.00 88.81 473 LYS A C 1
ATOM 3625 O O . LYS A 1 473 ? 1.907 7.089 20.711 1.00 88.81 473 LYS A O 1
ATOM 3630 N N . GLN A 1 474 ? 2.121 7.140 18.484 1.00 86.38 474 GLN A N 1
ATOM 3631 C CA . GLN A 1 474 ? 2.946 8.355 18.460 1.00 86.38 474 GLN A CA 1
ATOM 3632 C C . GLN A 1 474 ? 2.207 9.580 19.023 1.00 86.38 474 GLN A C 1
ATOM 3634 O O . GLN A 1 474 ? 2.763 10.329 19.823 1.00 86.38 474 GLN A O 1
ATOM 3639 N N . LEU A 1 475 ? 0.935 9.776 18.661 1.00 86.81 475 LEU A N 1
ATOM 3640 C CA . LEU A 1 475 ? 0.107 10.871 19.183 1.00 86.81 475 LEU A CA 1
ATOM 3641 C C . LEU A 1 475 ? -0.188 10.721 20.682 1.00 86.81 475 LEU A C 1
ATOM 3643 O O . LEU A 1 475 ? -0.244 11.727 21.395 1.00 86.81 475 LEU A O 1
ATOM 3647 N N . TYR A 1 476 ? -0.368 9.483 21.152 1.00 89.69 476 TYR A N 1
ATOM 3648 C CA . TYR A 1 476 ? -0.509 9.150 22.567 1.00 89.69 476 TYR A CA 1
ATOM 3649 C C . TYR A 1 476 ? 0.770 9.498 23.340 1.00 89.69 476 TYR A C 1
ATOM 3651 O O . TYR A 1 476 ? 0.702 10.230 24.323 1.00 89.69 476 TYR A O 1
ATOM 3659 N N . LEU A 1 477 ? 1.938 9.059 22.853 1.00 87.88 477 LEU A N 1
ATOM 3660 C CA . LEU A 1 477 ? 3.243 9.363 23.458 1.00 87.88 477 LEU A CA 1
ATOM 3661 C C . LEU A 1 477 ? 3.547 10.866 23.469 1.00 87.88 477 LEU A C 1
ATOM 3663 O O . LEU A 1 477 ? 4.099 11.379 24.437 1.00 87.88 477 LEU A O 1
ATOM 3667 N N . ALA A 1 478 ? 3.139 11.586 22.423 1.00 86.12 478 ALA A N 1
ATOM 3668 C CA . ALA A 1 478 ? 3.276 13.036 22.343 1.00 86.12 478 ALA A CA 1
ATOM 3669 C C . ALA A 1 478 ? 2.267 13.805 23.221 1.00 86.12 478 ALA A C 1
ATOM 3671 O O . ALA A 1 478 ? 2.339 15.031 23.284 1.00 86.12 478 ALA A O 1
ATOM 3672 N N . GLY A 1 479 ? 1.289 13.134 23.845 1.00 85.12 479 GLY A N 1
ATOM 3673 C CA . GLY A 1 479 ? 0.242 13.777 24.647 1.00 85.12 479 GLY A CA 1
ATOM 3674 C C . GLY A 1 479 ? -0.727 14.650 23.839 1.00 85.12 479 GLY A C 1
ATOM 3675 O O . GLY A 1 479 ? -1.393 15.519 24.396 1.00 85.12 479 GLY A O 1
ATOM 3676 N N . THR A 1 480 ? -0.811 14.452 22.518 1.00 83.25 480 THR A N 1
ATOM 3677 C CA . THR A 1 480 ? -1.605 15.307 21.609 1.00 83.25 480 THR A CA 1
ATOM 3678 C C . THR A 1 480 ? -2.857 14.630 21.055 1.00 83.25 480 THR A C 1
ATOM 3680 O O . THR A 1 480 ? -3.633 15.262 20.339 1.00 83.25 480 THR A O 1
ATOM 3683 N N . LEU A 1 481 ? -3.097 13.366 21.409 1.00 81.62 481 LEU A N 1
ATOM 3684 C CA . LEU A 1 481 ? -4.192 12.549 20.876 1.00 81.62 481 LEU A CA 1
ATOM 3685 C C . LEU A 1 481 ? -5.597 13.127 21.147 1.00 81.62 481 LEU A C 1
ATOM 3687 O O . LEU A 1 481 ? -6.508 12.971 20.334 1.00 81.62 481 LEU A O 1
ATOM 3691 N N . SER A 1 482 ? -5.777 13.822 22.272 1.00 72.25 482 SER A N 1
ATOM 3692 C CA . SER A 1 482 ? -7.041 14.450 22.683 1.00 72.25 482 SER A CA 1
ATOM 3693 C C . SER A 1 482 ? -7.170 15.922 22.263 1.00 72.25 482 SER A C 1
ATOM 3695 O O . SER A 1 482 ? -8.234 16.519 22.448 1.00 72.25 482 SER A O 1
ATOM 3697 N N . LEU A 1 483 ? -6.128 16.524 21.673 1.00 64.56 483 LEU A N 1
ATOM 3698 C CA . LEU A 1 483 ? -6.154 17.932 21.282 1.00 64.56 483 LEU A CA 1
ATOM 3699 C C . LEU A 1 483 ? -7.033 18.140 20.044 1.00 64.56 483 LEU A C 1
ATOM 3701 O O . LEU A 1 483 ? -6.884 17.487 19.009 1.00 64.56 483 LEU A O 1
ATOM 3705 N N . SER A 1 484 ? -7.944 19.110 20.136 1.00 56.78 484 SER A N 1
ATOM 3706 C CA . SER A 1 484 ? -8.779 19.522 19.008 1.00 56.78 484 SER A CA 1
ATOM 3707 C C . SER A 1 484 ? -7.896 20.025 17.865 1.00 56.78 484 SER A C 1
ATOM 3709 O O . SER A 1 484 ? -7.145 20.990 18.020 1.00 56.78 484 SER A O 1
ATOM 3711 N N . ARG A 1 485 ? -7.984 19.377 16.696 1.00 60.41 485 ARG A N 1
ATOM 3712 C CA . ARG A 1 485 ? -7.259 19.805 15.491 1.00 60.41 485 ARG A CA 1
ATOM 3713 C C . ARG A 1 485 ? -7.605 21.264 15.170 1.00 60.41 485 ARG A C 1
ATOM 3715 O O . ARG A 1 485 ? -8.776 21.636 15.158 1.00 60.41 485 ARG A O 1
ATOM 3722 N N . ALA A 1 486 ? -6.586 22.072 14.861 1.00 60.38 486 ALA A N 1
ATOM 3723 C CA . ALA A 1 486 ? -6.771 23.474 14.490 1.00 60.38 486 ALA A CA 1
ATOM 3724 C C . ALA A 1 486 ? -7.799 23.619 13.345 1.00 60.38 486 ALA A C 1
ATOM 3726 O O . ALA A 1 486 ? -7.817 22.767 12.448 1.00 60.38 486 ALA A O 1
ATOM 3727 N N . PRO A 1 487 ? -8.613 24.691 13.318 1.00 66.75 487 PRO A N 1
ATOM 3728 C CA . PRO A 1 487 ? -9.596 24.920 12.262 1.00 66.75 487 PRO A CA 1
ATOM 3729 C C . PRO A 1 487 ? -8.984 24.832 10.857 1.00 66.75 487 PRO A C 1
ATOM 3731 O O . PRO A 1 487 ? -7.860 25.279 10.624 1.00 66.75 487 PRO A O 1
ATOM 3734 N N . ALA A 1 488 ? -9.734 24.282 9.897 1.00 61.88 488 ALA A N 1
ATOM 3735 C CA . ALA A 1 488 ? -9.263 24.059 8.526 1.00 61.88 488 ALA A CA 1
ATOM 3736 C C . ALA A 1 488 ? -8.690 25.328 7.867 1.00 61.88 488 ALA A C 1
ATOM 3738 O O . ALA A 1 488 ? -7.681 25.254 7.168 1.00 61.88 488 ALA A O 1
ATOM 3739 N N . TRP A 1 489 ? -9.288 26.492 8.137 1.00 66.25 489 TRP A N 1
ATOM 3740 C CA . TRP A 1 489 ? -8.831 27.778 7.610 1.00 66.25 489 TRP A CA 1
ATOM 3741 C C . TRP A 1 489 ? -7.440 28.168 8.138 1.00 66.25 489 TRP A C 1
ATOM 3743 O O . TRP A 1 489 ? -6.592 28.568 7.350 1.00 66.25 489 TRP A O 1
ATOM 3753 N N . LEU A 1 490 ? -7.154 27.955 9.429 1.00 66.69 490 LEU A N 1
ATOM 3754 C CA . LEU A 1 490 ? -5.838 28.198 10.040 1.00 66.69 490 LEU A CA 1
ATOM 3755 C C . LEU A 1 490 ? -4.759 27.293 9.433 1.00 66.69 490 LEU A C 1
ATOM 3757 O O . LEU A 1 490 ? -3.640 27.740 9.192 1.00 66.69 490 LEU A O 1
ATOM 3761 N N . GLN A 1 491 ? -5.101 26.038 9.129 1.00 66.56 491 GLN A N 1
ATOM 3762 C CA . GLN A 1 491 ? -4.190 25.113 8.444 1.00 66.56 491 GLN A CA 1
ATOM 3763 C C . GLN A 1 491 ? -3.918 25.542 6.994 1.00 66.56 491 GLN A C 1
ATOM 3765 O O . GLN A 1 491 ? -2.784 25.453 6.532 1.00 66.56 491 GLN A O 1
ATOM 3770 N N . ILE A 1 492 ? -4.938 26.024 6.273 1.00 64.00 492 ILE A N 1
ATOM 3771 C CA . ILE A 1 492 ? -4.791 26.555 4.907 1.00 64.00 492 ILE A CA 1
ATOM 3772 C C . ILE A 1 492 ? -3.931 27.825 4.912 1.00 64.00 492 ILE A C 1
ATOM 3774 O O . ILE A 1 492 ? -3.037 27.954 4.079 1.00 64.00 492 ILE A O 1
ATOM 3778 N N . VAL A 1 493 ? -4.143 28.724 5.879 1.00 66.12 493 VAL A N 1
ATOM 3779 C CA . VAL A 1 493 ? -3.332 29.938 6.046 1.00 66.12 493 VAL A CA 1
ATOM 3780 C C . VAL A 1 493 ? -1.874 29.574 6.318 1.00 66.12 493 VAL A C 1
ATOM 3782 O O . VAL A 1 493 ? -1.010 30.085 5.619 1.00 66.12 493 VAL A O 1
ATOM 3785 N N . ARG A 1 494 ? -1.583 28.641 7.237 1.00 67.31 494 ARG A N 1
ATOM 3786 C CA . ARG A 1 494 ? -0.211 28.154 7.503 1.00 67.31 494 ARG A CA 1
ATOM 3787 C C . ARG A 1 494 ? 0.437 27.489 6.285 1.00 67.31 494 ARG A C 1
ATOM 3789 O O . ARG A 1 494 ? 1.619 27.706 6.013 1.00 67.31 494 ARG A O 1
ATOM 3796 N N . LEU A 1 495 ? -0.335 26.712 5.521 1.00 60.25 495 LEU A N 1
ATOM 3797 C CA . LEU A 1 495 ? 0.119 26.111 4.264 1.00 60.25 495 LEU A CA 1
ATOM 3798 C C . LEU A 1 495 ? 0.485 27.168 3.217 1.00 60.25 495 LEU A C 1
ATOM 3800 O O . LEU A 1 495 ? 1.479 26.975 2.512 1.00 60.25 495 LEU A O 1
ATOM 3804 N N . GLY A 1 496 ? -0.295 28.251 3.150 1.00 57.19 496 GLY A N 1
ATOM 3805 C CA . GLY A 1 496 ? -0.043 29.426 2.323 1.00 57.19 496 GLY A CA 1
ATOM 3806 C C . GLY A 1 496 ? 1.191 30.192 2.793 1.00 57.19 496 GLY A C 1
ATOM 3807 O O . GLY A 1 496 ? 2.190 30.209 2.082 1.00 57.19 496 GLY A O 1
ATOM 3808 N N . THR A 1 497 ? 1.176 30.737 4.012 1.00 56.88 497 THR A N 1
ATOM 3809 C CA . THR A 1 497 ? 2.222 31.620 4.565 1.00 56.88 497 THR A CA 1
ATOM 3810 C C . THR A 1 497 ? 3.592 30.949 4.675 1.00 56.88 497 THR A C 1
ATOM 3812 O O . THR A 1 497 ? 4.609 31.571 4.359 1.00 56.88 497 THR A O 1
ATOM 3815 N N . GLY A 1 498 ? 3.641 29.661 5.033 1.00 51.94 498 GLY A N 1
ATOM 3816 C CA . GLY A 1 498 ? 4.886 28.88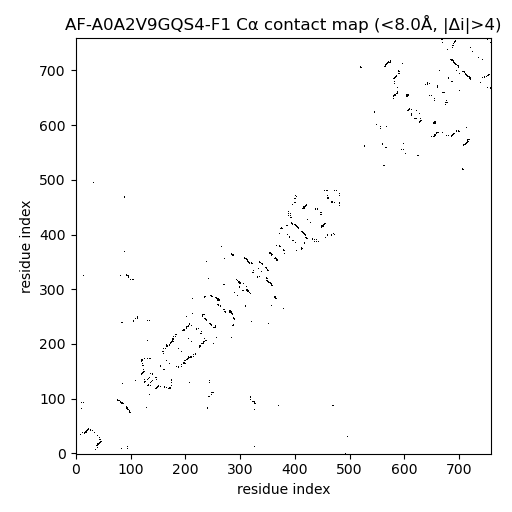9 5.090 1.00 51.94 498 GLY A CA 1
ATOM 3817 C C . GLY A 1 498 ? 5.520 28.629 3.717 1.00 51.94 498 GLY A C 1
ATOM 3818 O O . GLY A 1 498 ? 6.725 28.384 3.640 1.00 51.94 498 GLY A O 1
ATOM 3819 N N . SER A 1 499 ? 4.730 28.695 2.639 1.00 48.72 499 SER A N 1
ATOM 3820 C CA . SER A 1 499 ? 5.214 28.578 1.258 1.00 48.72 499 SER A CA 1
ATOM 3821 C C . SER A 1 499 ? 5.635 29.929 0.674 1.00 48.72 499 SER A C 1
ATOM 3823 O O . SER A 1 499 ? 6.672 29.999 0.016 1.00 48.72 499 SER A O 1
ATOM 3825 N N . THR A 1 500 ? 4.921 31.015 0.992 1.00 48.59 500 THR A N 1
ATOM 3826 C CA . THR A 1 500 ? 5.222 32.360 0.479 1.00 48.59 500 THR A CA 1
ATOM 3827 C C . THR A 1 500 ? 6.529 32.911 1.042 1.00 48.59 500 THR A C 1
ATOM 3829 O O . THR A 1 500 ? 7.350 33.398 0.277 1.00 48.59 500 THR A O 1
ATOM 3832 N N . LEU A 1 501 ? 6.793 32.766 2.347 1.00 50.78 501 LEU A N 1
ATOM 3833 C CA . LEU A 1 501 ? 8.033 33.261 2.973 1.00 50.78 501 LEU A CA 1
ATOM 3834 C C . LEU A 1 501 ? 9.287 32.514 2.488 1.00 50.78 501 LEU A C 1
ATOM 3836 O O . LEU A 1 501 ? 10.338 33.116 2.271 1.00 50.78 501 LEU A O 1
ATOM 3840 N N . ARG A 1 502 ? 9.174 31.197 2.271 1.00 49.72 502 ARG A N 1
ATOM 3841 C CA . ARG A 1 502 ? 10.285 30.355 1.795 1.00 49.72 502 ARG A CA 1
ATOM 3842 C C . ARG A 1 502 ? 10.545 30.519 0.291 1.00 49.72 502 ARG A C 1
ATOM 3844 O O . ARG A 1 502 ? 11.690 30.364 -0.136 1.00 49.72 502 ARG A O 1
ATOM 3851 N N . ASN A 1 503 ? 9.513 30.846 -0.492 1.00 47.66 503 ASN A N 1
ATOM 3852 C CA . ASN A 1 503 ? 9.643 31.170 -1.913 1.00 47.66 503 ASN A CA 1
ATOM 3853 C C . ASN A 1 503 ? 10.137 32.597 -2.139 1.00 47.66 503 ASN A C 1
ATOM 3855 O O . ASN A 1 503 ? 11.023 32.764 -2.963 1.00 47.66 503 ASN A O 1
ATOM 3859 N N . LEU A 1 504 ? 9.688 33.589 -1.362 1.00 51.81 504 LEU A N 1
ATOM 3860 C CA . LEU A 1 504 ? 10.151 34.975 -1.497 1.00 51.81 504 LEU A CA 1
ATOM 3861 C C . LEU A 1 504 ? 11.663 35.082 -1.251 1.00 51.81 504 LEU A C 1
ATOM 3863 O O . LEU A 1 504 ? 12.381 35.661 -2.056 1.00 51.81 504 LEU A O 1
ATOM 3867 N N . GLY A 1 505 ? 12.178 34.423 -0.205 1.00 53.94 505 GLY A N 1
ATOM 3868 C CA . GLY A 1 505 ? 13.620 34.381 0.053 1.00 53.94 505 GLY A CA 1
ATOM 3869 C C . GLY A 1 505 ? 14.425 33.714 -1.071 1.00 53.94 505 GLY A C 1
ATOM 3870 O O . GLY A 1 505 ? 15.519 34.168 -1.396 1.00 53.94 505 GLY A O 1
ATOM 3871 N N . ARG A 1 506 ? 13.884 32.665 -1.711 1.00 52.47 506 ARG A N 1
ATOM 3872 C CA . ARG A 1 506 ? 14.548 31.973 -2.833 1.00 52.47 506 ARG A CA 1
ATOM 3873 C C . ARG A 1 506 ? 14.399 32.688 -4.169 1.00 52.47 506 ARG A C 1
ATOM 3875 O O . ARG A 1 506 ? 15.331 32.625 -4.957 1.00 52.47 506 ARG A O 1
ATOM 3882 N N . GLU A 1 507 ? 13.273 33.335 -4.439 1.00 55.19 507 GLU A N 1
ATOM 3883 C CA . GLU A 1 507 ? 13.043 34.129 -5.648 1.00 55.19 507 GLU A CA 1
ATOM 3884 C C . GLU A 1 507 ? 13.860 35.416 -5.615 1.00 55.19 507 GLU A C 1
ATOM 3886 O O . GLU A 1 507 ? 14.458 35.764 -6.628 1.00 55.19 507 GLU A O 1
ATOM 3891 N N . ILE A 1 508 ? 13.998 36.048 -4.445 1.00 62.44 508 ILE A N 1
ATOM 3892 C CA . ILE A 1 508 ? 14.931 37.160 -4.240 1.00 62.44 508 ILE A CA 1
ATOM 3893 C C . ILE A 1 508 ? 16.368 36.675 -4.461 1.00 62.44 508 ILE A C 1
ATOM 3895 O O . ILE A 1 508 ? 17.080 37.266 -5.266 1.00 62.44 508 ILE A O 1
ATOM 3899 N N . LEU A 1 509 ? 16.790 35.558 -3.850 1.00 61.62 509 LEU A N 1
ATOM 3900 C CA . LEU A 1 509 ? 18.135 35.010 -4.092 1.00 61.62 509 LEU A CA 1
ATOM 3901 C C . LEU A 1 509 ? 18.360 34.613 -5.561 1.00 61.62 509 LEU A C 1
ATOM 3903 O O . LEU A 1 509 ? 19.449 34.812 -6.092 1.00 61.62 509 LEU A O 1
ATOM 3907 N N . ALA A 1 510 ? 17.353 34.042 -6.226 1.00 60.56 510 ALA A N 1
ATOM 3908 C CA . ALA A 1 510 ? 17.430 33.638 -7.627 1.00 60.56 510 ALA A CA 1
ATOM 3909 C C . ALA A 1 510 ? 17.424 34.844 -8.576 1.00 60.56 510 ALA A C 1
ATOM 3911 O O . ALA A 1 510 ? 18.098 34.799 -9.604 1.00 60.56 510 ALA A O 1
ATOM 3912 N N . GLY A 1 511 ? 16.701 35.911 -8.232 1.00 69.88 511 GLY A N 1
ATOM 3913 C CA . GLY A 1 511 ? 16.702 37.193 -8.931 1.00 69.88 511 GLY A CA 1
ATOM 3914 C C . GLY A 1 511 ? 18.041 37.909 -8.788 1.00 69.88 511 GLY A C 1
ATOM 3915 O O . GLY A 1 511 ? 18.623 38.303 -9.793 1.00 69.88 511 GLY A O 1
ATOM 3916 N N . VAL A 1 512 ? 18.591 37.965 -7.571 1.00 75.06 512 VAL A N 1
ATOM 3917 C CA . VAL A 1 512 ? 19.943 38.482 -7.299 1.00 75.06 512 VAL A CA 1
ATOM 3918 C C . VAL A 1 512 ? 20.990 37.674 -8.061 1.00 75.06 512 VAL A C 1
ATOM 3920 O O . VAL A 1 512 ? 21.833 38.247 -8.744 1.00 75.06 512 VAL A O 1
ATOM 3923 N N . ARG A 1 513 ? 20.908 36.339 -8.028 1.00 72.94 513 ARG A N 1
ATOM 3924 C CA . ARG A 1 513 ? 21.819 35.466 -8.778 1.00 72.94 513 ARG A CA 1
ATOM 3925 C C . ARG A 1 513 ? 21.721 35.688 -10.288 1.00 72.94 513 ARG A C 1
ATOM 3927 O O . ARG A 1 513 ? 22.755 35.773 -10.937 1.00 72.94 513 ARG A O 1
ATOM 3934 N N . ARG A 1 514 ? 20.514 35.823 -10.849 1.00 73.81 514 ARG A N 1
ATOM 3935 C CA . ARG A 1 514 ? 20.326 36.163 -12.272 1.00 73.81 514 ARG A CA 1
ATOM 3936 C C . ARG A 1 514 ? 20.896 37.540 -12.610 1.00 73.81 514 ARG A C 1
ATOM 3938 O O . ARG A 1 514 ? 21.545 37.671 -13.640 1.00 73.81 514 ARG A O 1
ATOM 3945 N N . GLY A 1 515 ? 20.701 38.532 -11.742 1.00 77.06 515 GLY A N 1
ATOM 3946 C CA . GLY A 1 515 ? 21.291 39.863 -11.896 1.00 77.06 515 GLY A CA 1
ATOM 3947 C C . GLY A 1 515 ? 22.821 39.821 -11.915 1.00 77.06 515 GLY A C 1
ATOM 3948 O O . GLY A 1 515 ? 23.439 40.415 -12.793 1.00 77.06 515 GLY A O 1
ATOM 3949 N N . LEU A 1 516 ? 23.430 39.047 -11.013 1.00 80.06 516 LEU A N 1
ATOM 3950 C CA . LEU A 1 516 ? 24.880 38.833 -10.974 1.00 80.06 516 LEU A CA 1
ATOM 3951 C C . LEU A 1 516 ? 25.398 38.060 -12.198 1.00 80.06 516 LEU A C 1
ATOM 3953 O O . LEU A 1 516 ? 26.454 38.402 -12.721 1.00 80.06 516 LEU A O 1
ATOM 3957 N N . GLU A 1 517 ? 24.664 37.053 -12.685 1.00 77.56 517 GLU A N 1
ATOM 3958 C CA . GLU A 1 517 ? 25.011 36.315 -13.912 1.00 77.56 517 GLU A CA 1
ATOM 3959 C C . GLU A 1 517 ? 24.962 37.223 -15.154 1.00 77.56 517 GLU A C 1
ATOM 3961 O O . GLU A 1 517 ? 25.863 37.168 -15.988 1.00 77.56 517 GLU A O 1
ATOM 3966 N N . ILE A 1 518 ? 23.965 38.110 -15.258 1.00 80.94 518 ILE A N 1
ATOM 3967 C CA . ILE A 1 518 ? 23.876 39.103 -16.342 1.00 80.94 518 ILE A CA 1
ATOM 3968 C C . ILE A 1 518 ? 25.025 40.112 -16.249 1.00 80.94 518 ILE A C 1
ATOM 3970 O O . ILE A 1 518 ? 25.678 40.385 -17.254 1.00 80.94 518 ILE A O 1
ATOM 3974 N N . LEU A 1 519 ? 25.303 40.637 -15.052 1.00 85.19 519 LEU A N 1
ATOM 3975 C CA . LEU A 1 519 ? 26.384 41.600 -14.833 1.00 85.19 519 LEU A CA 1
ATOM 3976 C C . LEU A 1 519 ? 27.750 41.001 -15.191 1.00 85.19 519 LEU A C 1
ATOM 3978 O O . LEU A 1 519 ? 28.541 41.640 -15.882 1.00 85.19 519 LEU A O 1
ATOM 3982 N N . TYR A 1 520 ? 28.006 39.758 -14.776 1.00 85.81 520 TYR A N 1
ATOM 3983 C CA . TYR A 1 520 ? 29.224 39.040 -15.141 1.00 85.81 520 TYR A CA 1
ATOM 3984 C C . TYR A 1 520 ? 29.287 38.734 -16.643 1.00 85.81 520 TYR A C 1
ATOM 3986 O O . TYR A 1 520 ? 30.353 38.849 -17.240 1.00 85.81 520 TYR A O 1
ATOM 3994 N N . GLY A 1 521 ? 28.164 38.397 -17.283 1.00 83.81 521 GLY A N 1
ATOM 3995 C CA . GLY A 1 521 ? 28.118 38.188 -18.730 1.00 83.81 521 GLY A CA 1
ATOM 3996 C C . GLY A 1 521 ? 28.416 39.457 -19.535 1.00 83.81 521 GLY A C 1
ATOM 3997 O O . GLY A 1 521 ? 29.180 39.398 -20.497 1.00 83.81 521 GLY A O 1
ATOM 3998 N N . LEU A 1 522 ? 27.891 40.614 -19.110 1.00 85.06 522 LEU A N 1
ATOM 3999 C CA . LEU A 1 522 ? 28.228 41.920 -19.692 1.00 85.06 522 LEU A CA 1
ATOM 4000 C C . LEU A 1 522 ? 29.704 42.265 -19.471 1.00 85.06 522 LEU A C 1
ATOM 4002 O O . LEU A 1 522 ? 30.392 42.646 -20.416 1.00 85.06 522 LEU A O 1
ATOM 4006 N N . TYR A 1 523 ? 30.205 42.071 -18.248 1.00 87.62 523 TYR A N 1
ATOM 4007 C CA . TYR A 1 523 ? 31.619 42.236 -17.914 1.00 87.62 523 TYR A CA 1
ATOM 4008 C C . TYR A 1 523 ? 32.521 41.372 -18.805 1.00 87.62 523 TYR A C 1
ATOM 4010 O O . TYR A 1 523 ? 33.453 41.887 -19.420 1.00 87.62 523 TYR A O 1
ATOM 4018 N N . PHE A 1 524 ? 32.210 40.079 -18.937 1.00 86.00 524 PHE A N 1
ATOM 4019 C CA . PHE A 1 524 ? 32.933 39.168 -19.818 1.00 86.00 524 PHE A CA 1
ATOM 4020 C C . PHE A 1 524 ? 32.889 39.649 -21.265 1.00 86.00 524 PHE A C 1
ATOM 4022 O O . PHE A 1 524 ? 33.933 39.685 -21.900 1.00 86.00 524 PHE A O 1
ATOM 4029 N N . GLY A 1 525 ? 31.722 40.040 -21.785 1.00 81.62 525 GLY A N 1
ATOM 4030 C CA . GLY A 1 525 ? 31.590 40.526 -23.160 1.00 81.62 525 GLY A CA 1
ATOM 4031 C C . GLY A 1 525 ? 32.466 41.750 -23.438 1.00 81.62 525 GLY A C 1
ATOM 4032 O O . GLY A 1 525 ? 33.159 41.788 -24.455 1.00 81.62 525 GLY A O 1
ATOM 4033 N N . VAL A 1 526 ? 32.498 42.711 -22.508 1.00 86.19 526 VAL A N 1
ATOM 4034 C CA . VAL A 1 526 ? 33.339 43.917 -22.600 1.00 86.19 526 VAL A CA 1
ATOM 4035 C C . VAL A 1 526 ? 34.824 43.564 -22.539 1.00 86.19 526 VAL A C 1
ATOM 4037 O O . VAL A 1 526 ? 35.579 43.968 -23.420 1.00 86.19 526 VAL A O 1
ATOM 4040 N N . VAL A 1 527 ? 35.248 42.781 -21.543 1.00 86.69 527 VAL A N 1
ATOM 4041 C CA . VAL A 1 527 ? 36.647 42.341 -21.403 1.00 86.69 527 VAL A CA 1
ATOM 4042 C C . VAL A 1 527 ? 37.084 41.532 -22.619 1.00 86.69 527 VAL A C 1
ATOM 4044 O O . VAL A 1 527 ? 38.163 41.762 -23.158 1.00 86.69 527 VAL A O 1
ATOM 4047 N N . PHE A 1 528 ? 36.241 40.612 -23.083 1.00 82.44 528 PHE A N 1
ATOM 4048 C CA . PHE A 1 528 ? 36.515 39.777 -24.241 1.00 82.44 528 PHE A CA 1
ATOM 4049 C C . PHE A 1 528 ? 36.703 40.636 -25.490 1.00 82.44 528 PHE A C 1
ATOM 4051 O O . PHE A 1 528 ? 37.706 40.469 -26.170 1.00 82.44 528 PHE A O 1
ATOM 4058 N N . LEU A 1 529 ? 35.817 41.599 -25.762 1.00 80.94 529 LEU A N 1
ATOM 4059 C CA . LEU A 1 529 ? 35.915 42.459 -26.943 1.00 80.94 529 LEU A CA 1
ATOM 4060 C C . LEU A 1 529 ? 37.119 43.412 -26.880 1.00 80.94 529 LEU A C 1
ATOM 4062 O O . LEU A 1 529 ? 37.876 43.497 -27.848 1.00 80.94 529 LEU A O 1
ATOM 4066 N N . LEU A 1 530 ? 37.339 44.073 -25.739 1.00 85.81 530 LEU A N 1
ATOM 4067 C CA . LEU A 1 530 ? 38.462 44.996 -25.543 1.00 85.81 530 LEU A CA 1
ATOM 4068 C C . LEU A 1 530 ? 39.823 44.292 -25.537 1.00 85.81 530 LEU A C 1
ATOM 4070 O O . LEU A 1 530 ? 40.826 44.929 -25.840 1.00 85.81 530 LEU A O 1
ATOM 4074 N N . TRP A 1 531 ? 39.877 42.999 -25.209 1.00 86.00 531 TRP A N 1
ATOM 4075 C CA . TRP A 1 531 ? 41.131 42.251 -25.142 1.00 86.00 531 TRP A CA 1
ATOM 4076 C C . TRP A 1 531 ? 41.404 41.410 -26.393 1.00 86.00 531 TRP A C 1
ATOM 4078 O O . TRP A 1 531 ? 42.529 41.404 -26.900 1.00 86.00 531 TRP A O 1
ATOM 4088 N N . ILE A 1 532 ? 40.396 40.715 -26.932 1.00 77.00 532 ILE A N 1
ATOM 4089 C CA . ILE A 1 532 ? 40.586 39.808 -28.071 1.00 77.00 532 ILE A CA 1
ATOM 4090 C C . ILE A 1 532 ? 40.844 40.572 -29.368 1.00 77.00 532 ILE A C 1
ATOM 4092 O O . ILE A 1 532 ? 41.670 40.129 -30.162 1.00 77.00 532 ILE A O 1
ATOM 4096 N N . VAL A 1 533 ? 40.194 41.725 -29.580 1.00 79.25 533 VAL A N 1
ATOM 4097 C CA . VAL A 1 533 ? 40.329 42.497 -30.824 1.00 79.25 533 VAL A CA 1
ATOM 4098 C C . VAL A 1 533 ? 41.749 43.067 -30.970 1.00 79.25 533 VAL A C 1
ATOM 4100 O O . VAL A 1 533 ? 42.373 42.790 -31.997 1.00 79.25 533 VAL A O 1
ATOM 4103 N N . PRO A 1 534 ? 42.341 43.757 -29.970 1.00 83.56 534 PRO A N 1
ATOM 4104 C CA . PRO A 1 534 ? 43.727 44.224 -30.072 1.00 83.56 534 PRO A CA 1
ATOM 4105 C C . PRO A 1 534 ? 44.742 43.080 -30.137 1.00 83.56 534 PRO A C 1
ATOM 4107 O O . PRO A 1 534 ? 45.675 43.129 -30.938 1.00 83.56 534 PRO A O 1
ATOM 4110 N N . THR A 1 535 ? 44.535 42.018 -29.347 1.00 81.88 535 THR A N 1
ATOM 4111 C CA . THR A 1 535 ? 45.389 40.819 -29.382 1.00 81.88 535 THR A CA 1
ATOM 4112 C C . THR A 1 535 ? 45.400 40.204 -30.781 1.00 81.88 535 THR A C 1
ATOM 4114 O O . THR A 1 535 ? 46.458 39.866 -31.309 1.00 81.88 535 THR A O 1
ATOM 4117 N N . TRP A 1 536 ? 44.230 40.092 -31.412 1.00 74.75 536 TRP A N 1
ATOM 4118 C CA . TRP A 1 536 ? 44.089 39.559 -32.762 1.00 74.75 536 TRP A CA 1
ATOM 4119 C C . TRP A 1 536 ? 44.810 40.421 -33.800 1.00 74.75 536 TRP A C 1
ATOM 4121 O O . TRP A 1 536 ? 45.551 39.876 -34.618 1.00 74.75 536 TRP A O 1
ATOM 4131 N N . VAL A 1 537 ? 44.660 41.750 -33.737 1.00 81.50 537 VAL A N 1
ATOM 4132 C CA . VAL A 1 537 ? 45.381 42.677 -34.625 1.00 81.50 537 VAL A CA 1
ATOM 4133 C C . VAL A 1 537 ? 46.892 42.486 -34.484 1.00 81.50 537 VAL A C 1
ATOM 4135 O O . VAL A 1 537 ? 47.577 42.348 -35.493 1.00 81.50 537 VAL A O 1
ATOM 4138 N N . MET A 1 538 ? 47.419 42.380 -33.259 1.00 81.38 538 MET A N 1
ATOM 4139 C CA . MET A 1 538 ? 48.854 42.159 -33.037 1.00 81.38 538 MET A CA 1
ATOM 4140 C C . MET A 1 538 ? 49.354 40.822 -33.597 1.00 81.38 538 MET A C 1
ATOM 4142 O O . MET A 1 538 ? 50.414 40.787 -34.222 1.00 81.38 538 MET A O 1
ATOM 4146 N N . VAL A 1 539 ? 48.585 39.735 -33.458 1.00 78.31 539 VAL A N 1
ATOM 4147 C CA . VAL A 1 539 ? 48.937 38.426 -34.043 1.00 78.31 539 VAL A CA 1
ATOM 4148 C C . VAL A 1 539 ? 49.071 38.509 -35.571 1.00 78.31 539 VAL A C 1
ATOM 4150 O O . VAL A 1 539 ? 49.903 37.806 -36.148 1.00 78.31 539 VAL A O 1
ATOM 4153 N N . GLN A 1 540 ? 48.332 39.405 -36.242 1.00 75.81 540 GLN A N 1
ATOM 4154 C CA . GLN A 1 540 ? 48.447 39.598 -37.694 1.00 75.81 540 GLN A CA 1
ATOM 4155 C C . GLN A 1 540 ? 49.777 40.232 -38.144 1.00 75.81 540 GLN A C 1
ATOM 4157 O O . GLN A 1 540 ? 50.117 40.166 -39.330 1.00 75.81 540 GLN A O 1
ATOM 4162 N N . PHE A 1 541 ? 50.569 40.789 -37.229 1.00 81.25 541 PHE A N 1
ATOM 4163 C CA . PHE A 1 541 ? 51.882 41.361 -37.542 1.00 81.25 541 PHE A CA 1
ATOM 4164 C C . PHE A 1 541 ? 53.051 40.424 -37.205 1.00 81.25 541 PHE A C 1
ATOM 4166 O O . PHE A 1 541 ? 54.161 40.643 -37.687 1.00 81.25 541 PHE A O 1
ATOM 4173 N N . ILE A 1 542 ? 52.811 39.335 -36.464 1.00 80.56 542 ILE A N 1
ATOM 4174 C CA . ILE A 1 542 ? 53.842 38.348 -36.111 1.00 80.56 542 ILE A CA 1
ATOM 4175 C C . ILE A 1 542 ? 53.986 37.333 -37.254 1.00 80.56 542 ILE A C 1
ATOM 4177 O O . ILE A 1 542 ? 53.028 36.633 -37.593 1.00 80.56 542 ILE A O 1
ATOM 4181 N N . LYS A 1 543 ? 55.161 37.286 -37.894 1.00 73.31 543 LYS A N 1
ATOM 4182 C CA . LYS A 1 543 ? 55.426 36.426 -39.066 1.00 73.31 543 LYS A CA 1
ATOM 4183 C C . LYS A 1 543 ? 55.783 34.981 -38.690 1.00 73.31 543 LYS A C 1
ATOM 4185 O O . LYS A 1 543 ? 55.469 34.081 -39.460 1.00 73.31 543 LYS A O 1
ATOM 4190 N N . ASP A 1 544 ? 56.395 34.757 -37.526 1.00 77.50 544 ASP A N 1
ATOM 4191 C CA . ASP A 1 544 ? 56.743 33.419 -37.032 1.00 77.50 544 ASP A CA 1
ATOM 4192 C C . ASP A 1 544 ? 55.570 32.790 -36.254 1.00 77.50 544 ASP A C 1
ATOM 4194 O O . ASP A 1 544 ? 55.059 33.349 -35.280 1.00 77.50 544 ASP A O 1
ATOM 4198 N N . HIS A 1 545 ? 55.149 31.592 -36.664 1.00 68.56 545 HIS A N 1
ATOM 4199 C CA . HIS A 1 545 ? 54.056 30.839 -36.044 1.00 68.56 545 HIS A CA 1
ATOM 4200 C C . HIS A 1 545 ? 54.328 30.444 -34.581 1.00 68.56 545 HIS A C 1
ATOM 4202 O O . HIS A 1 545 ? 53.402 30.410 -33.766 1.00 68.56 545 HIS A O 1
ATOM 4208 N N . LYS A 1 546 ? 55.586 30.169 -34.213 1.00 68.75 546 LYS A N 1
ATOM 4209 C CA . LYS A 1 546 ? 55.975 29.827 -32.835 1.00 68.75 546 LYS A CA 1
ATOM 4210 C C . LYS A 1 546 ? 55.902 31.052 -31.928 1.00 68.75 546 LYS A C 1
ATOM 4212 O O . LYS A 1 546 ? 55.434 30.947 -30.791 1.00 68.75 546 LYS A O 1
ATOM 4217 N N . GLU A 1 547 ? 56.315 32.214 -32.426 1.00 73.00 547 GLU A N 1
ATOM 4218 C CA . GLU A 1 547 ? 56.201 33.484 -31.701 1.00 73.00 547 GLU A CA 1
ATOM 4219 C C . GLU A 1 547 ? 54.742 33.925 -31.557 1.00 73.00 547 GLU A C 1
ATOM 4221 O O . GLU A 1 547 ? 54.320 34.300 -30.460 1.00 73.00 547 GLU A O 1
ATOM 4226 N N . ALA A 1 548 ? 53.938 33.776 -32.615 1.00 73.44 548 ALA A N 1
ATOM 4227 C CA . ALA A 1 548 ? 52.500 34.037 -32.579 1.00 73.44 548 ALA A CA 1
ATOM 4228 C C . ALA A 1 548 ? 51.790 33.145 -31.544 1.00 73.44 548 ALA A C 1
ATOM 4230 O O . ALA A 1 548 ? 50.931 33.615 -30.792 1.00 73.44 548 ALA A O 1
ATOM 4231 N N . GLY A 1 549 ? 52.197 31.877 -31.440 1.00 71.94 549 GLY A N 1
ATOM 4232 C CA . GLY A 1 549 ? 51.722 30.941 -30.424 1.00 71.94 549 GLY A CA 1
ATOM 4233 C C . GLY A 1 549 ? 52.051 31.362 -28.989 1.00 71.94 549 GLY A C 1
ATOM 4234 O O . GLY A 1 549 ? 51.175 31.346 -28.120 1.00 71.94 549 GLY A O 1
ATOM 4235 N N . ARG A 1 550 ? 53.297 31.788 -28.732 1.00 76.00 550 ARG A N 1
ATOM 4236 C CA . ARG A 1 550 ? 53.730 32.287 -27.411 1.00 76.00 550 ARG A CA 1
ATOM 4237 C C . ARG A 1 550 ? 52.990 33.564 -27.017 1.00 76.00 550 ARG A C 1
ATOM 4239 O O . ARG A 1 550 ? 52.509 33.656 -25.889 1.00 76.00 550 ARG A O 1
ATOM 4246 N N . PHE A 1 551 ? 52.851 34.510 -27.946 1.00 81.88 551 PHE A N 1
ATOM 4247 C CA . PHE A 1 551 ? 52.091 35.742 -27.734 1.00 81.88 551 PHE A CA 1
ATOM 4248 C C . PHE A 1 551 ? 50.620 35.444 -27.413 1.00 81.88 551 PHE A C 1
ATOM 4250 O O . PHE A 1 551 ? 50.090 35.940 -26.421 1.00 81.88 551 PHE A O 1
ATOM 4257 N N . THR A 1 552 ? 49.991 34.552 -28.184 1.00 77.06 552 THR A N 1
ATOM 4258 C CA . THR A 1 552 ? 48.601 34.128 -27.960 1.00 77.06 552 THR A CA 1
ATOM 4259 C C . THR A 1 552 ? 48.424 33.472 -26.589 1.00 77.06 552 THR A C 1
ATOM 4261 O O . THR A 1 552 ? 47.475 33.784 -25.875 1.00 77.06 552 THR A O 1
ATOM 4264 N N . SER A 1 553 ? 49.356 32.611 -26.167 1.00 79.19 553 SER A N 1
ATOM 4265 C CA . SER A 1 553 ? 49.318 31.985 -24.838 1.00 79.19 553 SER A CA 1
ATOM 4266 C C . SER A 1 553 ? 49.426 33.016 -23.706 1.00 79.19 553 SER A C 1
ATOM 4268 O O . SER A 1 553 ? 48.662 32.956 -22.741 1.00 79.19 553 SER A O 1
ATOM 4270 N N . SER A 1 554 ? 50.319 34.004 -23.830 1.00 83.44 554 SER A N 1
ATOM 4271 C CA . SER A 1 554 ? 50.439 35.107 -22.865 1.00 83.44 554 SER A CA 1
ATOM 4272 C C . SER A 1 554 ? 49.185 35.983 -22.825 1.00 83.44 554 SER A C 1
ATOM 4274 O O . SER A 1 554 ? 48.710 36.320 -21.741 1.00 83.44 554 SER A O 1
ATOM 4276 N N . ALA A 1 555 ? 48.591 36.287 -23.979 1.00 84.81 555 ALA A N 1
ATOM 4277 C CA . ALA A 1 555 ? 47.345 37.040 -24.048 1.00 84.81 555 ALA A CA 1
ATOM 4278 C C . ALA A 1 555 ? 46.164 36.269 -23.435 1.00 84.81 555 ALA A C 1
ATOM 4280 O O . ALA A 1 555 ? 45.346 36.858 -22.727 1.00 84.81 555 ALA A O 1
ATOM 4281 N N . LEU A 1 556 ? 46.095 34.947 -23.624 1.00 84.81 556 LEU A N 1
ATOM 4282 C CA . LEU A 1 556 ? 45.096 34.103 -22.965 1.00 84.81 556 LEU A CA 1
ATOM 4283 C C . LEU A 1 556 ? 45.298 34.064 -21.444 1.00 84.81 556 LEU A C 1
ATOM 4285 O O . LEU A 1 556 ? 44.315 34.141 -20.717 1.00 84.81 556 LEU A O 1
ATOM 4289 N N . LYS A 1 557 ? 46.536 34.028 -20.929 1.00 85.94 557 LYS A N 1
ATOM 4290 C CA . LYS A 1 557 ? 46.784 34.119 -19.473 1.00 85.94 557 LYS A CA 1
ATOM 4291 C C . LYS A 1 557 ? 46.178 35.386 -18.872 1.00 85.94 557 LYS A C 1
ATOM 4293 O O . LYS A 1 557 ? 45.523 35.311 -17.833 1.00 85.94 557 LYS A O 1
ATOM 4298 N N . VAL A 1 558 ? 46.360 36.524 -19.542 1.00 87.75 558 VAL A N 1
ATOM 4299 C CA . VAL A 1 558 ? 45.778 37.803 -19.112 1.00 87.75 558 VAL A CA 1
ATOM 4300 C C . VAL A 1 558 ? 44.253 37.770 -19.219 1.00 87.75 558 VAL A C 1
ATOM 4302 O O . VAL A 1 558 ? 43.581 38.144 -18.263 1.00 87.75 558 VAL A O 1
ATOM 4305 N N . LEU A 1 559 ? 43.692 37.238 -20.311 1.00 87.44 559 LEU A N 1
ATOM 4306 C CA . LEU A 1 559 ? 42.241 37.093 -20.466 1.00 87.44 559 LEU A CA 1
ATOM 4307 C C . LEU A 1 559 ? 41.626 36.268 -19.328 1.00 87.44 559 LEU A C 1
ATOM 4309 O O . LEU A 1 559 ? 40.659 36.704 -18.711 1.00 87.44 559 LEU A O 1
ATOM 4313 N N . PHE A 1 560 ? 42.198 35.100 -19.024 1.00 87.81 560 PHE A N 1
ATOM 4314 C CA . PHE A 1 560 ? 41.708 34.208 -17.970 1.00 87.81 560 PHE A CA 1
ATOM 4315 C C . PHE A 1 560 ? 41.842 34.820 -16.567 1.00 87.81 560 PHE A C 1
ATOM 4317 O O . PHE A 1 560 ? 40.962 34.612 -15.727 1.00 87.81 560 PHE A O 1
ATOM 4324 N N . ALA A 1 561 ? 42.885 35.627 -16.332 1.00 86.06 561 ALA A N 1
ATOM 4325 C CA . ALA A 1 561 ? 43.028 36.414 -15.110 1.00 86.06 561 ALA A CA 1
ATOM 4326 C C . ALA A 1 561 ? 41.942 37.499 -14.997 1.00 86.06 561 ALA A C 1
ATOM 4328 O O . ALA A 1 561 ? 41.299 37.602 -13.953 1.00 86.06 561 ALA A O 1
ATOM 4329 N N . LEU A 1 562 ? 41.682 38.250 -16.075 1.00 87.94 562 LEU A N 1
ATOM 4330 C CA . LEU A 1 562 ? 40.661 39.302 -16.108 1.00 87.94 562 LEU A CA 1
ATOM 4331 C C . LEU A 1 562 ? 39.250 38.735 -15.910 1.00 87.94 562 LEU A C 1
ATOM 4333 O O . LEU A 1 562 ? 38.473 39.275 -15.131 1.00 87.94 562 LEU A O 1
ATOM 4337 N N . ILE A 1 563 ? 38.907 37.609 -16.536 1.00 88.56 563 ILE A N 1
ATOM 4338 C CA . ILE A 1 563 ? 37.574 36.999 -16.374 1.00 88.56 563 ILE A CA 1
ATOM 4339 C C . ILE A 1 563 ? 37.442 36.169 -15.084 1.00 88.56 563 ILE A C 1
ATOM 4341 O O . ILE A 1 563 ? 36.403 35.551 -14.863 1.00 88.56 563 ILE A O 1
ATOM 4345 N N . ALA A 1 564 ? 38.471 36.132 -14.231 1.00 86.50 564 ALA A N 1
ATOM 4346 C CA . ALA A 1 564 ? 38.509 35.348 -12.995 1.00 86.50 564 ALA A CA 1
ATOM 4347 C C . ALA A 1 564 ? 38.225 33.839 -13.189 1.00 86.50 564 ALA A C 1
ATOM 4349 O O . ALA A 1 564 ? 37.684 33.177 -12.301 1.00 86.50 564 ALA A O 1
ATOM 4350 N N . CYS A 1 565 ? 38.613 33.275 -14.338 1.00 87.62 565 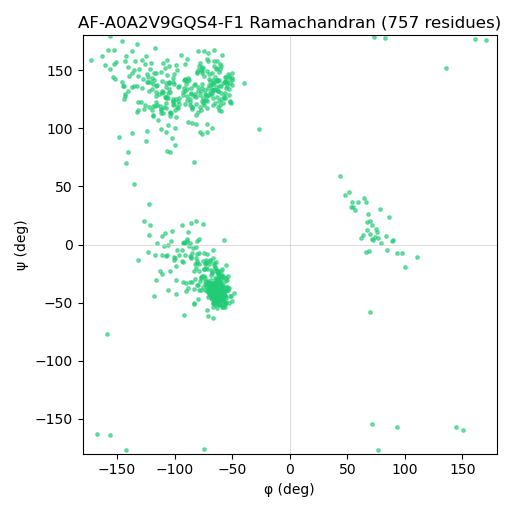CYS A N 1
ATOM 4351 C CA . CYS A 1 565 ? 38.472 31.848 -14.631 1.00 87.62 565 CYS A CA 1
ATOM 4352 C C . CYS A 1 565 ? 39.813 31.141 -14.408 1.00 87.62 565 CYS A C 1
ATOM 4354 O O . CYS A 1 565 ? 40.789 31.384 -15.116 1.00 87.62 565 CYS A O 1
ATOM 4356 N N . ARG A 1 566 ? 39.875 30.230 -13.433 1.00 87.62 566 ARG A N 1
ATOM 4357 C CA . ARG A 1 566 ? 41.095 29.453 -13.158 1.00 87.62 566 ARG A CA 1
ATOM 4358 C C . ARG A 1 566 ? 41.148 28.218 -14.050 1.00 87.62 566 ARG A C 1
ATOM 4360 O O . ARG A 1 566 ? 40.187 27.452 -14.072 1.00 87.62 566 ARG A O 1
ATOM 4367 N N . VAL A 1 567 ? 42.275 28.007 -14.729 1.00 89.12 567 VAL A N 1
ATOM 4368 C CA . VAL A 1 567 ? 42.544 26.790 -15.510 1.00 89.12 567 VAL A CA 1
ATOM 4369 C C . VAL A 1 567 ? 43.584 25.949 -14.783 1.00 89.12 567 VAL A C 1
ATOM 4371 O O . VAL A 1 567 ? 44.687 26.420 -14.511 1.00 89.12 567 VAL A O 1
ATOM 4374 N N . ARG A 1 568 ? 43.227 24.706 -14.459 1.00 91.25 568 ARG A N 1
ATOM 4375 C CA . ARG A 1 568 ? 44.122 23.719 -13.848 1.00 91.25 568 ARG A CA 1
ATOM 4376 C C . ARG A 1 568 ? 44.413 22.613 -14.855 1.00 91.25 568 ARG A C 1
ATOM 4378 O O . ARG A 1 568 ? 43.480 22.071 -15.435 1.00 91.25 568 ARG A O 1
ATOM 4385 N N . VAL A 1 569 ? 45.684 22.260 -15.017 1.00 90.69 569 VAL A N 1
ATOM 4386 C CA . VAL A 1 569 ? 46.115 21.134 -15.858 1.00 90.69 569 VAL A CA 1
ATOM 4387 C C . VAL A 1 569 ? 46.640 20.017 -14.960 1.00 90.69 569 VAL A C 1
ATOM 4389 O O . VAL A 1 569 ? 47.427 20.281 -14.052 1.00 90.69 569 VAL A O 1
ATOM 4392 N N . VAL A 1 570 ? 46.185 18.790 -15.192 1.00 92.25 570 VAL A N 1
ATOM 4393 C CA . VAL A 1 570 ? 46.586 17.566 -14.481 1.00 92.25 570 VAL A CA 1
ATOM 4394 C C . VAL A 1 570 ? 47.103 16.560 -15.511 1.00 92.25 570 VAL A C 1
ATOM 4396 O O . VAL A 1 570 ? 46.528 16.467 -16.593 1.00 92.25 570 VAL A O 1
ATOM 4399 N N . GLY A 1 571 ? 48.173 15.823 -15.197 1.00 88.56 571 GLY A N 1
ATOM 4400 C CA . GLY A 1 571 ? 48.787 14.863 -16.128 1.00 88.56 571 GLY A CA 1
ATOM 4401 C C . GLY A 1 571 ? 49.670 15.520 -17.196 1.00 88.56 571 GLY A C 1
ATOM 4402 O O . GLY A 1 571 ? 49.742 15.052 -18.331 1.00 88.56 571 GLY A O 1
ATOM 4403 N N . LYS A 1 572 ? 50.307 16.652 -16.874 1.00 86.75 572 LYS A N 1
ATOM 4404 C CA . LYS A 1 572 ? 51.110 17.433 -17.830 1.00 86.75 572 LYS A CA 1
ATOM 4405 C C . LYS A 1 572 ? 52.305 16.638 -18.375 1.00 86.75 572 LYS A C 1
ATOM 4407 O O . LYS A 1 572 ? 52.702 16.854 -19.514 1.00 86.75 572 LYS A O 1
ATOM 4412 N N . GLU A 1 573 ? 52.824 15.694 -17.601 1.00 85.62 573 GLU A N 1
ATOM 4413 C CA . GLU A 1 573 ? 53.877 14.747 -17.966 1.00 85.62 573 GLU A CA 1
ATOM 4414 C C . GLU A 1 573 ? 53.558 13.947 -19.244 1.00 85.62 573 GLU A C 1
ATOM 4416 O O . GLU A 1 573 ? 54.451 13.661 -20.038 1.00 85.62 573 GLU A O 1
ATOM 4421 N N . TYR A 1 574 ? 52.281 13.670 -19.533 1.00 88.75 574 TYR A N 1
ATOM 4422 C CA . TYR A 1 574 ? 51.884 12.968 -20.760 1.00 88.75 574 TYR A CA 1
ATOM 4423 C C . TYR A 1 574 ? 52.014 13.845 -22.018 1.00 88.75 574 TYR A C 1
ATOM 4425 O O . TYR A 1 574 ? 52.026 13.343 -23.140 1.00 88.75 574 TYR A O 1
ATOM 4433 N N . MET A 1 575 ? 52.192 15.163 -21.872 1.00 82.69 575 MET A N 1
ATOM 4434 C CA . MET A 1 575 ? 52.538 16.031 -23.003 1.00 82.69 575 MET A CA 1
ATOM 4435 C C . MET A 1 575 ? 53.962 15.796 -23.514 1.00 82.69 575 MET A C 1
ATOM 4437 O O . MET A 1 575 ? 54.259 16.185 -24.643 1.00 82.69 575 MET A O 1
ATOM 4441 N N . GLU A 1 576 ? 54.830 15.150 -22.738 1.00 83.19 576 GLU A N 1
ATOM 4442 C CA . GLU A 1 576 ? 56.223 14.876 -23.111 1.00 83.19 576 GLU A CA 1
ATOM 4443 C C . GLU A 1 576 ? 56.395 13.517 -23.805 1.00 83.19 576 GLU A C 1
ATOM 4445 O O . GLU A 1 576 ? 57.505 13.164 -24.192 1.00 83.19 576 GLU A O 1
ATOM 4450 N N . THR A 1 577 ? 55.304 12.769 -24.040 1.00 84.62 577 THR A N 1
ATOM 4451 C CA . THR A 1 577 ? 55.349 11.514 -24.811 1.00 84.62 577 THR A CA 1
ATOM 4452 C C . THR A 1 577 ? 56.048 11.731 -26.167 1.00 84.62 577 THR A C 1
ATOM 4454 O O . THR A 1 577 ? 55.596 12.603 -26.921 1.00 84.62 577 THR A O 1
ATOM 4457 N N . PRO A 1 578 ? 57.125 10.980 -26.480 1.00 81.12 578 PRO A N 1
ATOM 4458 C CA . PRO A 1 578 ? 57.883 11.143 -27.720 1.00 81.12 578 PRO A CA 1
ATOM 4459 C C . PRO A 1 578 ? 57.044 10.876 -28.975 1.00 81.12 578 PRO A C 1
ATOM 4461 O O . PRO A 1 578 ? 56.167 10.015 -28.967 1.00 81.12 578 PRO A O 1
ATOM 4464 N N . GLY A 1 579 ? 57.362 11.577 -30.066 1.00 84.38 579 GLY A N 1
ATOM 4465 C CA . GLY A 1 579 ? 56.711 11.400 -31.369 1.00 84.38 579 GLY A CA 1
ATOM 4466 C C . GLY A 1 579 ? 55.388 12.159 -31.536 1.00 84.38 579 GLY A C 1
ATOM 4467 O O . GLY A 1 579 ? 54.916 12.859 -30.636 1.00 84.38 579 GLY A O 1
ATOM 4468 N N . ALA A 1 580 ? 54.807 12.043 -32.732 1.00 88.31 580 ALA A N 1
ATOM 4469 C CA . ALA A 1 580 ? 53.500 12.610 -33.045 1.00 88.31 580 ALA A CA 1
ATOM 4470 C C . ALA A 1 580 ? 52.390 11.864 -32.293 1.00 88.31 580 ALA A C 1
ATOM 4472 O O . ALA A 1 580 ? 52.425 10.642 -32.173 1.00 88.31 580 ALA A O 1
ATOM 4473 N N . LYS A 1 581 ? 51.389 12.595 -31.798 1.00 91.00 581 LYS A N 1
ATOM 4474 C CA . LYS A 1 581 ? 50.268 12.028 -31.034 1.00 91.00 581 LYS A CA 1
ATOM 4475 C C . LYS A 1 581 ? 48.944 12.698 -31.349 1.00 91.00 581 LYS A C 1
ATOM 4477 O O . LYS A 1 581 ? 48.906 13.819 -31.860 1.00 91.00 581 LYS A O 1
ATOM 4482 N N . ILE A 1 582 ? 47.861 12.013 -30.996 1.00 92.12 582 ILE A N 1
ATOM 4483 C CA . ILE A 1 582 ? 46.498 12.524 -31.134 1.00 92.12 582 ILE A CA 1
ATOM 4484 C C . ILE A 1 582 ? 45.948 12.877 -29.756 1.00 92.12 582 ILE A C 1
ATOM 4486 O O . ILE A 1 582 ? 45.755 12.004 -28.918 1.00 92.12 582 ILE A O 1
ATOM 4490 N N . TYR A 1 583 ? 45.635 14.146 -29.526 1.00 92.56 583 TYR A N 1
ATOM 4491 C CA . TYR A 1 583 ? 44.881 14.580 -28.354 1.00 92.56 583 TYR A CA 1
ATOM 4492 C C . TYR A 1 583 ? 43.386 14.485 -28.651 1.00 92.56 583 TYR A C 1
ATOM 4494 O O . TYR A 1 583 ? 42.892 15.144 -29.567 1.00 92.56 583 TYR A O 1
ATOM 4502 N N . ALA A 1 584 ? 42.661 13.681 -27.877 1.00 92.81 584 ALA A N 1
ATOM 4503 C CA . ALA A 1 584 ? 41.223 13.490 -28.037 1.00 92.81 584 ALA A CA 1
ATOM 4504 C C . ALA A 1 584 ? 40.485 14.002 -26.799 1.00 92.81 584 ALA A C 1
ATOM 4506 O O . ALA A 1 584 ? 40.753 13.524 -25.701 1.00 92.81 584 ALA A O 1
ATOM 4507 N N . SER A 1 585 ? 39.559 14.949 -26.968 1.00 92.75 585 SER A N 1
ATOM 4508 C CA . SER A 1 585 ? 38.846 15.586 -25.850 1.00 92.75 585 SER A CA 1
ATOM 4509 C C . SER A 1 585 ? 37.330 15.432 -25.920 1.00 92.75 585 SER A C 1
ATOM 4511 O O . SER A 1 585 ? 36.766 15.413 -27.013 1.00 92.75 585 SER A O 1
ATOM 4513 N N . ASN A 1 586 ? 36.644 15.409 -24.771 1.00 91.88 586 ASN A N 1
ATOM 4514 C CA . ASN A 1 586 ? 35.201 15.677 -24.767 1.00 91.88 586 ASN A CA 1
ATOM 4515 C C . ASN A 1 586 ? 34.920 17.114 -25.233 1.00 91.88 586 ASN A C 1
ATOM 4517 O O . ASN A 1 586 ? 35.755 18.005 -25.049 1.00 91.88 586 ASN A O 1
ATOM 4521 N N . HIS A 1 587 ? 33.752 17.324 -25.838 1.00 89.50 587 HIS A N 1
ATOM 4522 C CA . HIS A 1 587 ? 33.304 18.615 -26.355 1.00 89.50 587 HIS A CA 1
ATOM 4523 C C . HIS A 1 587 ? 32.010 19.014 -25.650 1.00 89.50 587 HIS A C 1
ATOM 4525 O O . HIS A 1 587 ? 30.992 18.341 -25.773 1.00 89.50 587 HIS A O 1
ATOM 4531 N N . THR A 1 588 ? 32.046 20.103 -24.888 1.00 81.25 588 THR A N 1
ATOM 4532 C CA . THR A 1 588 ? 30.969 20.475 -23.961 1.00 81.25 588 THR A CA 1
ATOM 4533 C C . THR A 1 588 ? 30.536 21.940 -24.067 1.00 81.25 588 THR A C 1
ATOM 4535 O O . THR A 1 588 ? 29.492 22.310 -23.526 1.00 81.25 588 THR A O 1
ATOM 4538 N N . SER A 1 589 ? 31.311 22.787 -24.756 1.00 83.88 589 SER A N 1
ATOM 4539 C CA . SER A 1 589 ? 31.063 24.227 -24.847 1.00 83.88 589 SER A CA 1
ATOM 4540 C C . SER A 1 589 ? 31.768 24.892 -26.038 1.00 83.88 589 SER A C 1
ATOM 4542 O O . SER A 1 589 ? 32.858 24.496 -26.449 1.00 83.88 589 SER A O 1
ATOM 4544 N N . TYR A 1 590 ? 31.216 26.015 -26.513 1.00 74.06 590 TYR A N 1
ATOM 4545 C CA . TYR A 1 590 ? 31.928 26.956 -27.394 1.00 74.06 590 TYR A CA 1
ATOM 4546 C C . TYR A 1 590 ? 33.212 27.522 -26.758 1.00 74.06 590 TYR A C 1
ATOM 4548 O O . TYR A 1 590 ? 34.103 27.981 -27.470 1.00 74.06 590 TYR A O 1
ATOM 4556 N N . PHE A 1 591 ? 33.324 27.485 -25.427 1.00 82.19 591 PHE A N 1
ATOM 4557 C CA . PHE A 1 591 ? 34.480 27.976 -24.685 1.00 82.19 591 PHE A CA 1
ATOM 4558 C C . PHE A 1 591 ? 35.654 26.986 -24.657 1.00 82.19 591 PHE A C 1
ATOM 4560 O O . PHE A 1 591 ? 36.751 27.408 -24.324 1.00 82.19 591 PHE A O 1
ATOM 4567 N N . ASP A 1 592 ? 35.467 25.708 -25.021 1.00 83.75 592 ASP A N 1
ATOM 4568 C CA . ASP A 1 592 ? 36.436 24.617 -24.796 1.00 83.75 592 ASP A CA 1
ATOM 4569 C C . ASP A 1 592 ? 37.847 24.879 -25.350 1.00 83.75 592 ASP A C 1
ATOM 4571 O O . ASP A 1 592 ? 38.843 24.506 -24.731 1.00 83.75 592 ASP A O 1
ATOM 4575 N N . VAL A 1 593 ? 37.953 25.541 -26.503 1.00 80.50 593 VAL A N 1
ATOM 4576 C CA . VAL A 1 593 ? 39.233 25.743 -27.206 1.00 80.50 593 VAL A CA 1
ATOM 4577 C C . VAL A 1 593 ? 40.164 26.701 -26.454 1.00 80.50 593 VAL A C 1
ATOM 4579 O O . VAL A 1 593 ? 41.371 26.481 -26.410 1.00 80.50 593 VAL A O 1
ATOM 4582 N N . LEU A 1 594 ? 39.629 27.742 -25.811 1.00 83.44 594 LEU A N 1
ATOM 4583 C CA . LEU A 1 594 ? 40.431 28.753 -25.111 1.00 83.44 594 LEU A CA 1
ATOM 4584 C C . LEU A 1 594 ? 41.222 28.199 -23.906 1.00 83.44 594 LEU A C 1
ATOM 4586 O O . LEU A 1 594 ? 42.430 28.443 -23.836 1.00 83.44 594 LEU A O 1
ATOM 4590 N N . PRO A 1 595 ? 40.619 27.444 -22.962 1.00 85.94 595 PRO A N 1
ATOM 4591 C CA . PRO A 1 595 ? 41.361 26.835 -21.870 1.00 85.94 595 PRO A CA 1
ATOM 4592 C C . PRO A 1 595 ? 42.291 25.728 -22.374 1.00 85.94 595 PRO A C 1
ATOM 4594 O O . PRO A 1 595 ? 43.384 25.602 -21.831 1.00 85.94 595 PRO A O 1
ATOM 4597 N N . LEU A 1 596 ? 41.931 24.980 -23.427 1.00 85.31 596 LEU A N 1
ATOM 4598 C CA . LEU A 1 596 ? 42.830 23.999 -24.051 1.00 85.31 596 LEU A CA 1
ATOM 4599 C C . LEU A 1 596 ? 44.095 24.655 -24.613 1.00 85.31 596 LEU A C 1
ATOM 4601 O O . LEU A 1 596 ? 45.194 24.183 -24.341 1.00 85.31 596 LEU A O 1
ATOM 4605 N N . MET A 1 597 ? 43.968 25.771 -25.332 1.00 79.25 597 MET A N 1
ATOM 4606 C CA . MET A 1 597 ? 45.118 26.529 -25.835 1.00 79.25 597 MET A CA 1
ATOM 4607 C C . MET A 1 597 ? 45.978 27.103 -24.705 1.00 79.25 597 MET A C 1
ATOM 4609 O O . MET A 1 597 ? 47.203 27.153 -24.812 1.00 79.25 597 MET A O 1
ATOM 4613 N N . LEU A 1 598 ? 45.353 27.528 -23.605 1.00 83.75 598 LEU A N 1
ATOM 4614 C CA . LEU A 1 598 ? 46.068 28.008 -22.427 1.00 83.75 598 LEU A CA 1
ATOM 4615 C C . LEU A 1 598 ? 46.809 26.873 -21.696 1.00 83.75 598 LEU A C 1
ATOM 4617 O O . LEU A 1 598 ? 47.953 27.055 -21.283 1.00 83.75 598 LEU A O 1
ATOM 4621 N N . GLY A 1 599 ? 46.159 25.721 -21.523 1.00 81.88 599 GLY A N 1
ATOM 4622 C CA . GLY A 1 599 ? 46.660 24.602 -20.725 1.00 81.88 599 GLY A CA 1
ATOM 4623 C C . GLY A 1 599 ? 47.627 23.681 -21.467 1.00 81.88 599 GLY A C 1
ATOM 4624 O O . GLY A 1 599 ? 48.615 23.241 -20.884 1.00 81.88 599 GLY A O 1
ATOM 4625 N N . LEU A 1 600 ? 47.365 23.419 -22.748 1.00 78.31 600 LEU A N 1
ATOM 4626 C CA . LEU A 1 600 ? 48.161 22.536 -23.607 1.00 78.31 600 LEU A CA 1
ATOM 4627 C C . LEU A 1 600 ? 49.116 23.306 -24.538 1.00 78.31 600 LEU A C 1
ATOM 4629 O O . LEU A 1 600 ? 49.972 22.700 -25.179 1.00 78.31 600 LEU A O 1
ATOM 4633 N N . GLY A 1 601 ? 48.984 24.632 -24.640 1.00 73.81 601 GLY A N 1
ATOM 4634 C CA . GLY A 1 601 ? 49.717 25.435 -25.621 1.00 73.81 601 GLY A CA 1
ATOM 4635 C C . GLY A 1 601 ? 49.219 25.214 -27.055 1.00 73.81 601 GLY A C 1
ATOM 4636 O O . GLY A 1 601 ? 48.070 24.831 -27.270 1.00 73.81 601 GLY A O 1
ATOM 4637 N N . VAL A 1 602 ? 50.101 25.455 -28.036 1.00 65.81 602 VAL A N 1
ATOM 4638 C CA . VAL A 1 602 ? 49.841 25.261 -29.481 1.00 65.81 602 VAL A CA 1
ATOM 4639 C C . VAL A 1 602 ? 50.811 24.300 -30.222 1.00 65.81 602 VAL A C 1
ATOM 4641 O O . VAL A 1 602 ? 51.113 24.547 -31.387 1.00 65.81 602 VAL A O 1
ATOM 4644 N N . PRO A 1 603 ? 51.339 23.205 -29.629 1.00 65.88 603 PRO A N 1
ATOM 4645 C CA . PRO A 1 603 ? 52.231 22.274 -30.337 1.00 65.88 603 PRO A CA 1
ATOM 4646 C C . PRO A 1 603 ? 51.487 21.242 -31.215 1.00 65.88 603 PRO A C 1
ATOM 4648 O O . PRO A 1 603 ? 52.028 20.177 -31.501 1.00 65.88 603 PRO A O 1
ATOM 4651 N N . TYR A 1 604 ? 50.233 21.504 -31.594 1.00 71.25 604 TYR A N 1
ATOM 4652 C CA . TYR A 1 604 ? 49.374 20.560 -32.313 1.00 71.25 604 TYR A CA 1
ATOM 4653 C C . TYR A 1 604 ? 48.533 21.255 -33.388 1.00 71.25 604 TYR A C 1
ATOM 4655 O O . TYR A 1 604 ? 48.178 22.428 -33.264 1.00 71.25 604 TYR A O 1
ATOM 4663 N N . ARG A 1 605 ? 48.166 20.514 -34.434 1.00 72.06 605 ARG A N 1
ATOM 4664 C CA . ARG A 1 605 ? 47.219 20.938 -35.466 1.00 72.06 605 ARG A CA 1
ATOM 4665 C C . ARG A 1 605 ? 45.796 20.645 -35.000 1.00 72.06 605 ARG A C 1
ATOM 4667 O O . ARG A 1 605 ? 45.431 19.502 -34.746 1.00 72.06 605 ARG A O 1
ATOM 4674 N N . PHE A 1 606 ? 44.988 21.688 -34.864 1.00 70.38 606 PHE A N 1
ATOM 4675 C CA . PHE A 1 606 ? 43.584 21.581 -34.503 1.00 70.38 606 PHE A CA 1
ATOM 4676 C C . PHE A 1 606 ? 42.723 21.278 -35.737 1.00 70.38 606 PHE A C 1
ATOM 4678 O O . PHE A 1 606 ? 42.895 21.897 -36.789 1.00 70.38 606 PHE A O 1
ATOM 4685 N N . VAL A 1 607 ? 41.769 20.360 -35.596 1.00 63.53 607 VAL A N 1
ATOM 4686 C CA . VAL A 1 607 ? 40.820 19.998 -36.656 1.00 63.53 607 VAL A CA 1
ATOM 4687 C C . VAL A 1 607 ? 39.447 20.605 -36.323 1.00 63.53 607 VAL A C 1
ATOM 4689 O O . VAL A 1 607 ? 38.749 20.110 -35.438 1.00 63.53 607 VAL A O 1
ATOM 4692 N N . ALA A 1 608 ? 39.065 21.709 -36.985 1.00 57.28 608 ALA A N 1
ATOM 4693 C CA . ALA A 1 608 ? 37.860 22.502 -36.670 1.00 57.28 608 ALA A CA 1
ATOM 4694 C C . ALA A 1 608 ? 36.737 22.402 -37.730 1.00 57.28 608 ALA A C 1
ATOM 4696 O O . ALA A 1 608 ? 36.981 22.158 -38.910 1.00 57.28 608 ALA A O 1
ATOM 4697 N N . LYS A 1 609 ? 35.483 22.660 -37.311 1.00 55.97 609 LYS A N 1
ATOM 4698 C CA . LYS A 1 609 ? 34.290 22.766 -38.186 1.00 55.97 609 LYS A CA 1
ATOM 4699 C C . LYS A 1 609 ? 34.342 24.001 -39.114 1.00 55.97 609 LYS A C 1
ATOM 4701 O O . LYS A 1 609 ? 34.790 25.064 -38.687 1.00 55.97 609 LYS A O 1
ATOM 4706 N N . MET A 1 610 ? 33.775 23.909 -40.327 1.00 42.22 610 MET A N 1
ATOM 4707 C CA . MET A 1 610 ? 33.635 25.025 -41.296 1.00 42.22 610 MET A CA 1
ATOM 4708 C C . MET A 1 610 ? 32.933 26.271 -40.745 1.00 42.22 610 MET A C 1
ATOM 4710 O O . MET A 1 610 ? 33.363 27.383 -41.035 1.00 42.22 610 MET A O 1
ATOM 4714 N N . GLU A 1 611 ? 31.890 26.107 -39.931 1.00 44.75 611 GLU A N 1
ATOM 4715 C CA . GLU A 1 611 ? 31.089 27.218 -39.383 1.00 44.75 611 GLU A CA 1
ATOM 4716 C C . GLU A 1 611 ? 31.930 28.170 -38.514 1.00 44.75 611 GLU A C 1
ATOM 4718 O O . GLU A 1 611 ? 31.726 29.382 -38.511 1.00 44.75 611 GLU A O 1
ATOM 4723 N N . VAL A 1 612 ? 32.943 27.629 -37.832 1.00 50.38 612 VAL A N 1
ATOM 4724 C CA . VAL A 1 612 ? 33.889 28.390 -37.003 1.00 50.38 612 VAL A CA 1
ATOM 4725 C C . VAL A 1 612 ? 34.929 29.113 -37.873 1.00 50.38 612 VAL A C 1
ATOM 4727 O O . VAL A 1 612 ? 35.415 30.185 -37.519 1.00 50.38 612 VAL A O 1
ATOM 4730 N N . GLY A 1 613 ? 35.230 28.566 -39.055 1.00 47.50 613 GLY A N 1
ATOM 4731 C CA . GLY A 1 613 ? 36.104 29.178 -40.056 1.00 47.50 613 GLY A CA 1
ATOM 4732 C C . GLY A 1 613 ? 35.484 30.373 -40.791 1.00 47.50 613 GLY A C 1
ATOM 4733 O O . GLY A 1 613 ? 36.230 31.183 -41.341 1.00 47.50 613 GLY A O 1
ATOM 4734 N N . GLY A 1 614 ? 34.151 30.496 -40.785 1.00 44.59 614 GLY A N 1
ATOM 4735 C CA . GLY A 1 614 ? 33.412 31.656 -41.301 1.00 44.59 614 GLY A CA 1
ATOM 4736 C C . GLY A 1 614 ? 33.345 32.839 -40.328 1.00 44.59 614 GLY A C 1
ATOM 4737 O O . GLY A 1 614 ? 32.971 33.940 -40.724 1.00 44.59 614 GLY A O 1
ATOM 4738 N N . MET A 1 615 ? 33.736 32.645 -39.063 1.00 56.09 615 MET A N 1
ATOM 4739 C CA . MET A 1 615 ? 33.797 33.724 -38.077 1.00 56.09 615 MET A CA 1
ATOM 4740 C C . MET A 1 615 ? 35.032 34.604 -38.342 1.00 56.09 615 MET A C 1
ATOM 4742 O O . MET A 1 615 ? 36.143 34.067 -38.360 1.00 56.09 615 MET A O 1
ATOM 4746 N N . PRO A 1 616 ? 34.893 35.939 -38.486 1.00 49.69 616 PRO A N 1
ATOM 4747 C CA . PRO A 1 616 ? 35.992 36.820 -38.903 1.00 49.69 616 PRO A CA 1
ATOM 4748 C C . PRO A 1 616 ? 37.261 36.686 -38.047 1.00 49.69 616 PRO A C 1
ATOM 4750 O O . PRO A 1 616 ? 38.375 36.660 -38.568 1.00 49.69 616 PRO A O 1
ATOM 4753 N N . PHE A 1 617 ? 37.094 36.534 -36.730 1.00 57.12 617 PHE A N 1
ATOM 4754 C CA . PHE A 1 617 ? 38.195 36.480 -35.764 1.00 57.12 617 PHE A CA 1
ATOM 4755 C C . PHE A 1 617 ? 38.823 35.083 -35.648 1.00 57.12 617 PHE A C 1
ATOM 4757 O O . PHE A 1 617 ? 40.042 34.936 -35.763 1.00 57.12 617 PHE A O 1
ATOM 4764 N N . ILE A 1 618 ? 37.995 34.048 -35.463 1.00 57.12 618 ILE A N 1
ATOM 4765 C CA . ILE A 1 618 ? 38.459 32.667 -35.257 1.00 57.12 618 ILE A CA 1
ATOM 4766 C C . ILE A 1 618 ? 38.969 32.068 -36.575 1.00 57.12 618 ILE A C 1
ATOM 4768 O O . ILE A 1 618 ? 40.022 31.437 -36.596 1.00 57.12 618 ILE A O 1
ATOM 4772 N N . GLY A 1 619 ? 38.308 32.339 -37.703 1.00 58.28 619 GLY A N 1
ATOM 4773 C CA . GLY A 1 619 ? 38.723 31.863 -39.023 1.00 58.28 619 GLY A CA 1
ATOM 4774 C C . GLY A 1 619 ? 40.069 32.427 -39.491 1.00 58.28 619 GLY A C 1
ATOM 4775 O O . GLY A 1 619 ? 40.887 31.687 -40.041 1.00 58.28 619 GLY A O 1
ATOM 4776 N N . ALA A 1 620 ? 40.344 33.710 -39.231 1.00 60.12 620 ALA A N 1
ATOM 4777 C CA . ALA A 1 620 ? 41.638 34.327 -39.537 1.00 60.12 620 ALA A CA 1
ATOM 4778 C C .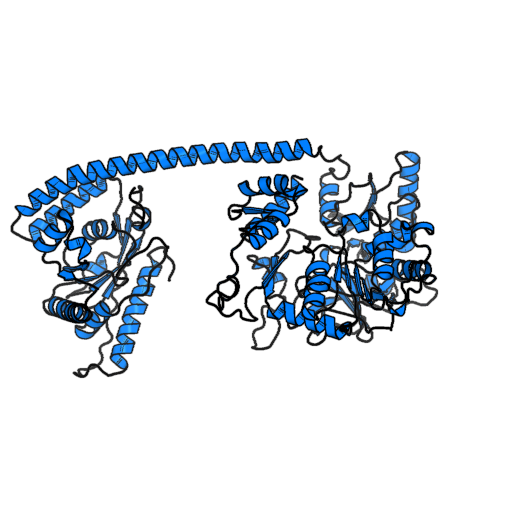 ALA A 1 620 ? 42.770 33.786 -38.644 1.00 60.12 620 ALA A C 1
ATOM 4780 O O . ALA A 1 620 ? 43.889 33.588 -39.120 1.00 60.12 620 ALA A O 1
ATOM 4781 N N . PHE A 1 621 ? 42.472 33.500 -37.372 1.00 62.28 621 PHE A N 1
ATOM 4782 C CA . PHE A 1 621 ? 43.402 32.870 -36.434 1.00 62.28 621 PHE A CA 1
ATOM 4783 C C . PHE A 1 621 ? 43.742 31.424 -36.843 1.00 62.28 621 PHE A C 1
ATOM 4785 O O . PHE A 1 621 ? 44.916 31.080 -36.979 1.00 62.28 621 PHE A O 1
ATOM 4792 N N . LEU A 1 622 ? 42.728 30.601 -37.141 1.00 61.41 622 LEU A N 1
ATOM 4793 C CA . LEU A 1 622 ? 42.896 29.214 -37.600 1.00 61.41 622 LEU A CA 1
ATOM 4794 C C . LEU A 1 622 ? 43.712 29.132 -38.902 1.00 61.41 622 LEU A C 1
ATOM 4796 O O . LEU A 1 622 ? 44.606 28.295 -39.015 1.00 61.41 622 LEU A O 1
ATOM 4800 N N . LYS A 1 623 ? 43.464 30.042 -39.858 1.00 62.56 623 LYS A N 1
ATOM 4801 C CA . LYS A 1 623 ? 44.202 30.109 -41.133 1.00 62.56 623 LYS A CA 1
ATOM 4802 C C . LYS A 1 623 ? 45.686 30.432 -40.928 1.00 62.56 623 LYS A C 1
ATOM 4804 O O . LYS A 1 623 ? 46.531 29.852 -41.602 1.00 62.56 623 LYS A O 1
ATOM 4809 N N . ARG A 1 624 ? 46.013 31.333 -39.996 1.00 61.72 624 ARG A N 1
ATOM 4810 C CA . ARG A 1 624 ? 47.397 31.755 -39.717 1.00 61.72 624 ARG A CA 1
ATOM 4811 C C . ARG A 1 624 ? 48.176 30.747 -38.870 1.00 61.72 624 ARG A C 1
ATOM 4813 O O . ARG A 1 624 ? 49.394 30.722 -38.943 1.00 61.72 624 ARG A O 1
ATOM 4820 N N . MET A 1 625 ? 47.493 29.893 -38.112 1.00 57.69 625 MET A N 1
ATOM 4821 C CA . MET A 1 625 ? 48.097 28.791 -37.347 1.00 57.69 625 MET A CA 1
ATOM 4822 C C . MET A 1 625 ? 48.173 27.470 -38.141 1.00 57.69 625 MET A C 1
ATOM 4824 O O . MET A 1 625 ? 48.650 26.460 -37.625 1.00 57.69 625 MET A O 1
ATOM 4828 N N . GLY A 1 626 ? 47.721 27.462 -39.403 1.00 53.91 626 GLY A N 1
ATOM 4829 C CA . GLY A 1 626 ? 47.716 26.286 -40.280 1.00 53.91 626 GLY A CA 1
ATOM 4830 C C . GLY A 1 626 ? 46.772 25.173 -39.810 1.00 53.91 626 GLY A C 1
ATOM 4831 O O . GLY A 1 626 ? 47.119 24.001 -39.895 1.00 53.91 626 GLY A O 1
ATOM 4832 N N . HIS A 1 627 ? 45.614 25.528 -39.250 1.00 59.12 627 HIS A N 1
ATOM 4833 C CA . HIS A 1 627 ? 44.573 24.586 -38.830 1.00 59.12 627 HIS A CA 1
ATOM 4834 C C . HIS A 1 627 ? 43.562 24.333 -39.963 1.00 59.12 627 HIS A C 1
ATOM 4836 O O . HIS A 1 627 ? 43.210 25.253 -40.706 1.00 59.12 627 HIS A O 1
ATOM 4842 N N . LEU A 1 628 ? 43.101 23.085 -40.102 1.00 53.03 628 LEU A N 1
ATOM 4843 C CA . LEU A 1 628 ? 42.271 22.636 -41.227 1.00 53.03 628 LEU A CA 1
ATOM 4844 C C . LEU A 1 628 ? 40.809 23.108 -41.137 1.00 53.03 628 LEU A C 1
ATOM 4846 O O . LEU A 1 628 ? 40.254 23.274 -40.048 1.00 53.03 628 LEU A O 1
ATOM 4850 N N . LYS A 1 629 ? 40.175 23.268 -42.308 1.00 52.50 629 LYS A N 1
ATOM 4851 C CA . LYS A 1 629 ? 38.749 23.597 -42.489 1.00 52.50 629 LYS A CA 1
ATOM 4852 C C . LYS A 1 629 ? 37.976 22.356 -42.945 1.00 52.50 629 LYS A C 1
ATOM 4854 O O . LYS A 1 629 ? 38.471 21.643 -43.810 1.00 52.50 629 LYS A O 1
ATOM 4859 N N . PHE A 1 630 ? 36.762 22.125 -42.430 1.00 54.69 630 PHE A N 1
ATOM 4860 C CA . PHE A 1 630 ? 35.993 20.922 -42.785 1.00 54.69 630 PHE A CA 1
ATOM 4861 C C . PHE A 1 630 ? 34.467 21.085 -42.917 1.00 54.69 630 PHE A C 1
ATOM 4863 O O . PHE A 1 630 ? 33.822 21.562 -41.977 1.00 54.69 630 PHE A O 1
ATOM 4870 N N . ASP A 1 631 ? 33.890 20.622 -44.039 1.00 46.00 631 ASP A N 1
ATOM 4871 C CA . ASP A 1 631 ? 32.442 20.596 -44.333 1.00 46.00 631 ASP A CA 1
ATOM 4872 C C . ASP A 1 631 ? 31.848 19.194 -44.130 1.00 46.00 631 ASP A C 1
ATOM 4874 O O . ASP A 1 631 ? 32.313 18.221 -44.723 1.00 46.00 631 ASP A O 1
ATOM 4878 N N . ARG A 1 632 ? 30.806 19.093 -43.296 1.00 44.12 632 ARG A N 1
ATOM 4879 C CA . ARG A 1 632 ? 30.137 17.835 -42.923 1.00 44.12 632 ARG A CA 1
ATOM 4880 C C . ARG A 1 632 ? 29.102 17.334 -43.924 1.00 44.12 632 ARG A C 1
ATOM 4882 O O . ARG A 1 632 ? 28.714 16.170 -43.819 1.00 44.12 632 ARG A O 1
ATOM 4889 N N . SER A 1 633 ? 28.634 18.185 -44.830 1.00 46.09 633 SER A N 1
ATOM 4890 C CA . SER A 1 633 ? 27.588 17.820 -45.791 1.00 46.09 633 SER A CA 1
ATOM 4891 C C . SER A 1 633 ? 28.098 16.898 -46.910 1.00 46.09 633 SER A C 1
ATOM 4893 O O . SER A 1 633 ? 27.305 16.189 -47.523 1.00 46.09 633 SER A O 1
ATOM 4895 N N . ASP A 1 634 ? 29.420 16.823 -47.096 1.00 52.72 634 ASP A N 1
ATOM 4896 C CA . ASP A 1 634 ? 30.090 15.985 -48.092 1.00 52.72 634 ASP A CA 1
ATOM 4897 C C . ASP A 1 634 ? 30.651 14.680 -47.462 1.00 52.72 634 ASP A C 1
ATOM 4899 O O . ASP A 1 634 ? 31.456 14.710 -46.529 1.00 52.72 634 ASP A O 1
ATOM 4903 N N . PRO A 1 635 ? 30.245 13.482 -47.915 1.00 49.03 635 PRO A N 1
ATOM 4904 C CA . PRO A 1 635 ? 30.863 12.217 -47.510 1.00 49.03 635 PRO A CA 1
ATOM 4905 C C . PRO A 1 635 ? 32.328 12.062 -47.960 1.00 49.03 635 PRO A C 1
ATOM 4907 O O . PRO A 1 635 ? 33.095 11.388 -47.270 1.00 49.03 635 PRO A O 1
ATOM 4910 N N . GLN A 1 636 ? 32.740 12.684 -49.075 1.00 54.97 636 GLN A N 1
ATOM 4911 C CA . GLN A 1 636 ? 34.109 12.586 -49.605 1.00 54.97 636 GLN A CA 1
ATOM 4912 C C . GLN A 1 636 ? 35.113 13.431 -48.816 1.00 54.97 636 GLN A C 1
ATOM 4914 O O . GLN A 1 636 ? 36.299 13.102 -48.753 1.00 54.97 636 GLN A O 1
ATOM 4919 N N . SER A 1 637 ? 34.669 14.511 -48.176 1.00 55.66 637 SER A N 1
ATOM 4920 C CA . SER A 1 637 ? 35.520 15.307 -47.295 1.00 55.66 637 SER A CA 1
ATOM 4921 C C . SER A 1 637 ? 35.976 14.481 -46.076 1.00 55.66 637 SER A C 1
ATOM 4923 O O . SER A 1 637 ? 37.139 14.569 -45.685 1.00 55.66 637 SER A O 1
ATOM 4925 N N . ARG A 1 638 ? 35.118 13.627 -45.488 1.00 56.88 638 ARG A N 1
ATOM 4926 C CA . ARG A 1 638 ? 35.447 12.825 -44.283 1.00 56.88 638 ARG A CA 1
ATOM 4927 C C . ARG A 1 638 ? 36.596 11.835 -44.494 1.00 56.88 638 ARG A C 1
ATOM 4929 O O . ARG A 1 638 ? 37.355 11.581 -43.562 1.00 56.88 638 ARG A O 1
ATOM 4936 N N . LEU A 1 639 ? 36.726 11.280 -45.701 1.00 59.78 639 LEU A N 1
ATOM 4937 C CA . LEU A 1 639 ? 37.866 10.431 -46.063 1.00 59.78 639 LEU A CA 1
ATOM 4938 C C . LEU A 1 639 ? 39.159 11.245 -46.195 1.00 59.78 639 LEU A C 1
ATOM 4940 O O . LEU A 1 639 ? 40.188 10.813 -45.680 1.00 59.78 639 LEU A O 1
ATOM 4944 N N . ARG A 1 640 ? 39.085 12.441 -46.796 1.00 63.16 640 ARG A N 1
ATOM 4945 C CA . ARG A 1 640 ? 40.220 13.374 -46.910 1.00 63.16 640 ARG A CA 1
ATOM 4946 C C . ARG A 1 640 ? 40.732 13.831 -45.540 1.00 63.16 640 ARG A C 1
ATOM 4948 O O . ARG A 1 640 ? 41.933 13.841 -45.318 1.00 63.16 640 ARG A O 1
ATOM 4955 N N . GLN A 1 641 ? 39.837 14.085 -44.582 1.00 66.38 641 GLN A N 1
ATOM 4956 C CA . GLN A 1 641 ? 40.200 14.450 -43.205 1.00 66.38 641 GLN A CA 1
ATOM 4957 C C . GLN A 1 641 ? 41.051 13.377 -42.509 1.00 66.38 641 GLN A C 1
ATOM 4959 O O . GLN A 1 641 ? 42.022 13.703 -41.830 1.00 66.38 641 GLN A O 1
ATOM 4964 N N . ALA A 1 642 ? 40.686 12.099 -42.653 1.00 66.62 642 ALA A N 1
ATOM 4965 C CA . ALA A 1 642 ? 41.459 11.007 -42.069 1.00 66.62 642 ALA A CA 1
ATOM 4966 C C . ALA A 1 642 ? 42.846 10.891 -42.727 1.00 66.62 642 ALA A C 1
ATOM 4968 O O . ALA A 1 642 ? 43.835 10.745 -42.019 1.00 66.62 642 ALA A O 1
ATOM 4969 N N . GLN A 1 643 ? 42.922 11.046 -44.054 1.00 71.38 643 GLN A N 1
ATOM 4970 C CA . GLN A 1 643 ? 44.179 11.012 -44.812 1.00 71.38 643 GLN A CA 1
ATOM 4971 C C . GLN A 1 643 ? 45.118 12.179 -44.457 1.00 71.38 643 GLN A C 1
ATOM 4973 O O . GLN A 1 643 ? 46.308 11.965 -44.258 1.00 71.38 643 GLN A O 1
ATOM 4978 N N . GLU A 1 644 ? 44.594 13.395 -44.298 1.00 72.06 644 GLU A N 1
ATOM 4979 C CA . GLU A 1 644 ? 45.386 14.564 -43.886 1.00 72.06 644 GLU A CA 1
ATOM 4980 C C . GLU A 1 644 ? 45.887 14.436 -42.438 1.00 72.06 644 GLU A C 1
ATOM 4982 O O . GLU A 1 644 ? 47.029 14.778 -42.135 1.00 72.06 644 GLU A O 1
ATOM 4987 N N . MET A 1 645 ? 45.062 13.902 -41.525 1.00 77.94 645 MET A N 1
ATOM 4988 C CA . MET A 1 645 ? 45.506 13.596 -40.160 1.00 77.94 645 MET A CA 1
ATOM 4989 C C . MET A 1 645 ? 46.640 12.565 -40.155 1.00 77.94 645 MET A C 1
ATOM 4991 O O . MET A 1 645 ? 47.592 12.718 -39.393 1.00 77.94 645 MET A O 1
ATOM 4995 N N . GLU A 1 646 ? 46.557 11.538 -41.004 1.00 82.12 646 GLU A N 1
ATOM 4996 C CA . GLU A 1 646 ? 47.628 10.554 -41.177 1.00 82.12 646 GLU A CA 1
ATOM 4997 C C . GLU A 1 646 ? 48.915 11.199 -41.713 1.00 82.12 646 GLU A C 1
ATOM 4999 O O . GLU A 1 646 ? 49.997 10.906 -41.206 1.00 82.12 646 GLU A O 1
ATOM 5004 N N . GLU A 1 647 ? 48.817 12.105 -42.688 1.00 80.94 647 GLU A N 1
ATOM 5005 C CA . GLU A 1 647 ? 49.964 12.820 -43.258 1.00 80.94 647 GLU A CA 1
ATOM 5006 C C . GLU A 1 647 ? 50.671 13.703 -42.217 1.00 80.94 647 GLU A C 1
ATOM 5008 O O . GLU A 1 647 ? 51.894 13.640 -42.079 1.00 80.94 647 GLU A O 1
ATOM 5013 N N . PHE A 1 648 ? 49.920 14.458 -41.406 1.00 80.75 648 PHE A N 1
ATOM 5014 C CA . PHE A 1 648 ? 50.500 15.257 -40.319 1.00 80.75 648 PHE A CA 1
ATOM 5015 C C . PHE A 1 648 ? 51.220 14.400 -39.282 1.00 80.75 648 PHE A C 1
ATOM 5017 O O . PHE A 1 648 ? 52.345 14.718 -38.894 1.00 80.75 648 PHE A O 1
ATOM 5024 N N . LEU A 1 649 ? 50.606 13.289 -38.875 1.00 83.94 649 LEU A N 1
ATOM 5025 C CA . LEU A 1 649 ? 51.207 12.370 -37.913 1.00 83.94 649 LEU A CA 1
ATOM 5026 C C . LEU A 1 649 ? 52.490 11.733 -38.472 1.00 83.94 649 LEU A C 1
ATOM 5028 O O . LEU A 1 649 ? 53.481 11.639 -37.748 1.00 83.94 649 LEU A O 1
ATOM 5032 N N . ARG A 1 650 ? 52.522 11.370 -39.765 1.00 84.25 650 ARG A N 1
ATOM 5033 C CA . ARG A 1 650 ? 53.734 10.862 -40.445 1.00 84.25 650 ARG A CA 1
ATOM 5034 C C . ARG A 1 650 ? 54.838 11.915 -40.549 1.00 84.25 650 ARG A C 1
ATOM 5036 O O . ARG A 1 650 ? 56.009 11.570 -40.425 1.00 84.25 650 ARG A O 1
ATOM 5043 N N . ASN A 1 651 ? 54.472 13.186 -40.698 1.00 82.69 651 ASN A N 1
ATOM 5044 C CA . ASN A 1 651 ? 55.401 14.319 -40.713 1.00 82.69 651 ASN A CA 1
ATOM 5045 C C . ASN A 1 651 ? 55.873 14.747 -39.308 1.00 82.69 651 ASN A C 1
ATOM 5047 O O . ASN A 1 651 ? 56.595 15.735 -39.172 1.00 82.69 651 ASN A O 1
ATOM 5051 N N . GLY A 1 652 ? 55.488 14.018 -38.255 1.00 81.38 652 GLY A N 1
ATOM 5052 C CA . GLY A 1 652 ? 55.896 14.304 -36.879 1.00 81.38 652 GLY A CA 1
ATOM 5053 C C . GLY A 1 652 ? 55.049 15.372 -36.176 1.00 81.38 652 GLY A C 1
ATOM 5054 O O . GLY A 1 652 ? 55.381 15.775 -35.059 1.00 81.38 652 GLY A O 1
ATOM 5055 N N . GLU A 1 653 ? 53.953 15.833 -36.783 1.00 82.88 653 GLU A N 1
ATOM 5056 C CA . GLU A 1 653 ? 53.062 16.839 -36.204 1.00 82.88 653 GLU A CA 1
ATOM 5057 C C . GLU A 1 653 ? 51.931 16.184 -35.391 1.00 82.88 653 GLU A C 1
ATOM 5059 O O . GLU A 1 653 ? 51.250 15.268 -35.844 1.00 82.88 653 GLU A O 1
ATOM 5064 N N . SER A 1 654 ? 51.696 16.668 -34.167 1.00 88.06 654 SER A N 1
ATOM 5065 C CA . SER A 1 654 ? 50.595 16.178 -33.322 1.00 88.06 654 SER A CA 1
ATOM 5066 C C . SER A 1 654 ? 49.256 16.790 -33.732 1.00 88.06 654 SER A C 1
ATOM 5068 O O . SER A 1 654 ? 49.206 17.942 -34.160 1.00 88.06 654 SER A O 1
ATOM 5070 N N . VAL A 1 655 ? 48.155 16.066 -33.532 1.00 86.81 655 VAL A N 1
ATOM 5071 C CA . VAL A 1 655 ? 46.804 16.502 -33.926 1.00 86.81 655 VAL A CA 1
ATOM 5072 C C . VAL A 1 655 ? 45.888 16.587 -32.705 1.00 86.81 655 VAL A C 1
ATOM 5074 O O . VAL A 1 655 ? 45.980 15.765 -31.799 1.00 86.81 655 VAL A O 1
ATOM 5077 N N . PHE A 1 656 ? 44.990 17.573 -32.667 1.00 88.31 656 PHE A N 1
ATOM 5078 C CA . PHE A 1 656 ? 43.957 17.701 -31.635 1.00 88.31 656 PHE A CA 1
ATOM 5079 C C . PHE A 1 656 ? 42.560 17.573 -32.239 1.00 88.31 656 PHE A C 1
ATOM 5081 O O . PHE A 1 656 ? 42.232 18.254 -33.216 1.00 88.31 656 PHE A O 1
ATOM 5088 N N . VAL A 1 657 ? 41.724 16.734 -31.625 1.00 87.56 657 VAL A N 1
ATOM 5089 C CA . VAL A 1 657 ? 40.375 16.422 -32.099 1.00 87.56 657 VAL A CA 1
ATOM 5090 C C . VAL A 1 657 ? 39.336 16.390 -30.980 1.00 87.56 657 VAL A C 1
ATOM 5092 O O . VAL A 1 657 ? 39.582 15.945 -29.858 1.00 87.56 657 VAL A O 1
ATOM 5095 N N . PHE A 1 658 ? 38.117 16.784 -31.343 1.00 89.06 658 PHE A N 1
ATOM 5096 C CA . PHE A 1 658 ? 36.903 16.514 -30.578 1.00 89.06 658 PHE A CA 1
ATOM 5097 C C . PHE A 1 658 ? 36.142 15.353 -31.238 1.00 89.06 658 PHE A C 1
ATOM 5099 O O . PHE A 1 658 ? 35.340 15.598 -32.144 1.00 89.06 658 PHE A O 1
ATOM 5106 N N . PRO A 1 659 ? 36.375 14.088 -30.841 1.00 86.56 659 PRO A N 1
ATOM 5107 C CA . PRO A 1 659 ? 35.788 12.926 -31.506 1.00 86.56 659 PRO A CA 1
ATOM 5108 C C . PRO A 1 659 ? 34.258 12.851 -31.398 1.00 86.56 659 PRO A C 1
ATOM 5110 O O . PRO A 1 659 ? 33.640 12.201 -32.233 1.00 86.56 659 PRO A O 1
ATOM 5113 N N . GLU A 1 660 ? 33.615 13.539 -30.449 1.00 82.56 660 GLU A N 1
ATOM 5114 C CA . GLU A 1 660 ? 32.145 13.694 -30.420 1.00 82.56 660 GLU A CA 1
ATOM 5115 C C . GLU A 1 660 ? 31.625 14.446 -31.657 1.00 82.56 660 GLU A C 1
ATOM 5117 O O . GLU A 1 660 ? 30.492 14.272 -32.114 1.00 82.56 660 GLU A O 1
ATOM 5122 N N . GLY A 1 661 ? 32.465 15.326 -32.207 1.00 73.44 661 GLY A N 1
ATOM 5123 C CA . GLY A 1 661 ? 32.205 16.126 -33.391 1.00 73.44 661 GLY A CA 1
ATOM 5124 C C . GLY A 1 661 ? 31.091 17.172 -33.239 1.00 73.44 661 GLY A C 1
ATOM 5125 O O . GLY A 1 661 ? 30.873 17.972 -34.146 1.00 73.44 661 GLY A O 1
ATOM 5126 N N . THR A 1 662 ? 30.365 17.192 -32.123 1.00 76.06 662 THR A N 1
ATOM 5127 C CA . THR A 1 662 ? 29.468 18.271 -31.701 1.00 76.06 662 THR A CA 1
ATOM 5128 C C . THR A 1 662 ? 29.152 18.117 -30.216 1.00 76.06 662 THR A C 1
ATOM 5130 O O . THR A 1 662 ? 29.289 17.025 -29.677 1.00 76.06 662 THR A O 1
ATOM 5133 N N . PHE A 1 663 ? 28.659 19.179 -29.592 1.00 76.88 663 PHE A N 1
ATOM 5134 C CA . PHE A 1 663 ? 28.128 19.169 -28.230 1.00 76.88 663 PHE A CA 1
ATOM 5135 C C . PHE A 1 663 ? 26.641 19.543 -28.250 1.00 76.88 663 PHE A C 1
ATOM 5137 O O . PHE A 1 663 ? 26.122 19.941 -29.295 1.00 76.88 663 PHE A O 1
ATOM 5144 N N . ALA A 1 664 ? 25.952 19.363 -27.124 1.00 75.06 664 ALA A N 1
ATOM 5145 C CA . ALA A 1 664 ? 24.588 19.844 -26.920 1.00 75.06 664 ALA A CA 1
ATOM 5146 C C . ALA A 1 664 ? 24.380 20.268 -25.470 1.00 75.06 664 ALA A C 1
ATOM 5148 O O . ALA A 1 664 ? 25.245 20.052 -24.621 1.00 75.06 664 ALA A O 1
ATOM 5149 N N . ALA A 1 665 ? 23.206 20.824 -25.176 1.00 73.75 665 ALA A N 1
ATOM 5150 C CA . ALA A 1 665 ? 22.866 21.239 -23.826 1.00 73.75 665 ALA A CA 1
ATOM 5151 C C . ALA A 1 665 ? 22.952 20.077 -22.816 1.00 73.75 665 ALA A C 1
ATOM 5153 O O . ALA A 1 665 ? 23.502 20.272 -21.735 1.00 73.75 665 ALA A O 1
ATOM 5154 N N . GLU A 1 666 ? 22.458 18.882 -23.140 1.00 76.06 666 GLU A N 1
ATOM 5155 C CA . GLU A 1 666 ? 22.367 17.718 -22.235 1.00 76.06 666 GLU A CA 1
ATOM 5156 C C . GLU A 1 666 ? 23.722 17.213 -21.727 1.00 76.06 666 GLU A C 1
ATOM 5158 O O . GLU A 1 666 ? 24.645 17.033 -22.522 1.00 76.06 666 GLU A O 1
ATOM 5163 N N . ASP A 1 667 ? 23.827 16.981 -20.414 1.00 75.94 667 ASP A N 1
ATOM 5164 C CA . ASP A 1 667 ? 25.058 16.537 -19.750 1.00 75.94 667 ASP A CA 1
ATOM 5165 C C . ASP A 1 667 ? 25.431 15.114 -20.185 1.00 75.94 667 ASP A C 1
ATOM 5167 O O . ASP A 1 667 ? 24.579 14.225 -20.176 1.00 75.94 667 ASP A O 1
ATOM 5171 N N . GLY A 1 668 ? 26.704 14.893 -20.519 1.00 80.25 668 GLY A N 1
ATOM 5172 C CA . GLY A 1 668 ? 27.215 13.572 -20.862 1.00 80.25 668 GLY A CA 1
ATOM 5173 C C . GLY A 1 668 ? 28.124 13.543 -22.091 1.00 80.25 668 GLY A C 1
ATOM 5174 O O . GLY A 1 668 ? 27.996 14.363 -23.002 1.00 80.25 668 GLY A O 1
ATOM 5175 N N . VAL A 1 669 ? 29.035 12.566 -22.109 1.00 84.94 669 VAL A N 1
ATOM 5176 C CA . VAL A 1 669 ? 30.015 12.349 -23.185 1.00 84.94 669 VAL A CA 1
ATOM 5177 C C . VAL A 1 669 ? 29.378 11.523 -24.298 1.00 84.94 669 VAL A C 1
ATOM 5179 O O . VAL A 1 669 ? 29.006 10.364 -24.083 1.00 84.94 669 VAL A O 1
ATOM 5182 N N . ARG A 1 670 ? 29.277 12.084 -25.506 1.00 85.62 670 ARG A N 1
ATOM 5183 C CA . ARG A 1 670 ? 28.623 11.448 -26.663 1.00 85.62 670 ARG A CA 1
ATOM 5184 C C . ARG A 1 670 ? 29.462 10.324 -27.283 1.00 85.62 670 ARG A C 1
ATOM 5186 O O . ARG A 1 670 ? 30.651 10.188 -26.977 1.00 85.62 670 ARG A O 1
ATOM 5193 N N . PRO A 1 671 ? 28.869 9.497 -28.164 1.00 86.50 671 PRO A N 1
ATOM 5194 C CA . PRO A 1 671 ? 29.620 8.535 -28.961 1.00 86.50 671 PRO A CA 1
ATOM 5195 C C . PRO A 1 671 ? 30.698 9.208 -29.820 1.00 86.50 671 PRO A C 1
ATOM 5197 O O . PRO A 1 671 ? 30.479 10.263 -30.415 1.00 86.50 671 PRO A O 1
ATOM 5200 N N . PHE A 1 672 ? 31.867 8.576 -29.892 1.00 90.25 672 PHE A N 1
ATOM 5201 C CA . PHE A 1 672 ? 33.028 9.088 -30.614 1.00 90.25 672 PHE A CA 1
ATOM 5202 C C . PHE A 1 672 ? 33.058 8.612 -32.069 1.00 90.25 672 PHE A C 1
ATOM 5204 O O . PHE A 1 672 ? 32.819 7.441 -32.367 1.00 90.25 672 PHE A O 1
ATOM 5211 N N . GLN A 1 673 ? 33.402 9.523 -32.974 1.00 85.94 673 GLN A N 1
ATOM 5212 C CA . GLN A 1 673 ? 33.613 9.244 -34.390 1.00 85.94 673 GLN A CA 1
ATOM 5213 C C . GLN A 1 673 ? 34.954 8.546 -34.620 1.00 85.94 673 GLN A C 1
ATOM 5215 O O . GLN A 1 673 ? 35.935 8.800 -33.926 1.00 85.94 673 GLN A O 1
ATOM 5220 N N . LEU A 1 674 ? 34.992 7.677 -35.629 1.00 83.62 674 LEU A N 1
ATOM 5221 C CA . LEU A 1 674 ? 36.092 6.735 -35.851 1.00 83.62 674 LEU A CA 1
ATOM 5222 C C . LEU A 1 674 ? 37.330 7.329 -36.543 1.00 83.62 674 LEU A C 1
ATOM 5224 O O . LEU A 1 674 ? 38.391 6.716 -36.500 1.00 83.62 674 LEU A O 1
ATOM 5228 N N . GLY A 1 675 ? 37.220 8.503 -37.173 1.00 81.88 675 GLY A N 1
ATOM 5229 C CA . GLY A 1 675 ? 38.261 9.041 -38.063 1.00 81.88 675 GLY A CA 1
ATOM 5230 C C . GLY A 1 675 ? 39.628 9.227 -37.396 1.00 81.88 675 GLY A C 1
ATOM 5231 O O . GLY A 1 675 ? 40.640 8.795 -37.939 1.00 81.88 675 GLY A O 1
ATOM 5232 N N . ALA A 1 676 ? 39.657 9.791 -36.187 1.00 83.75 676 ALA A N 1
ATOM 5233 C CA . ALA A 1 676 ? 40.904 9.997 -35.450 1.00 83.75 676 ALA A CA 1
ATOM 5234 C C . ALA A 1 676 ? 41.563 8.682 -35.007 1.00 83.75 676 ALA A C 1
ATOM 5236 O O . ALA A 1 676 ? 42.783 8.559 -35.024 1.00 83.75 676 ALA A O 1
ATOM 5237 N N . PHE A 1 677 ? 40.752 7.686 -34.648 1.00 90.06 677 PHE A N 1
ATOM 5238 C CA . PHE A 1 677 ? 41.235 6.375 -34.218 1.00 90.06 677 PHE A CA 1
ATOM 5239 C C . PHE A 1 677 ? 41.762 5.558 -35.397 1.00 90.06 677 PHE A C 1
ATOM 5241 O O . PHE A 1 677 ? 42.763 4.867 -35.253 1.00 90.06 677 PHE A O 1
ATOM 5248 N N . LYS A 1 678 ? 41.162 5.711 -36.584 1.00 86.69 678 LYS A N 1
ATOM 5249 C CA . LYS A 1 678 ? 41.706 5.160 -37.829 1.00 86.69 678 LYS A CA 1
ATOM 5250 C C . LYS A 1 678 ? 43.104 5.713 -38.121 1.00 86.69 678 LYS A C 1
ATOM 5252 O O . LYS A 1 678 ? 44.015 4.932 -38.371 1.00 86.69 678 LYS A O 1
ATOM 5257 N N . ALA A 1 679 ? 43.281 7.032 -38.020 1.00 84.62 679 ALA A N 1
ATOM 5258 C CA . ALA A 1 679 ? 44.579 7.669 -38.237 1.00 84.62 679 ALA A CA 1
ATOM 5259 C C . ALA A 1 679 ? 45.631 7.223 -37.203 1.00 84.62 679 ALA A C 1
ATOM 5261 O O . ALA A 1 679 ? 46.782 6.982 -37.565 1.00 84.62 679 ALA A O 1
ATOM 5262 N N . ALA A 1 680 ? 45.236 7.051 -35.934 1.00 88.50 680 ALA A N 1
ATOM 5263 C CA . ALA A 1 680 ? 46.111 6.510 -34.890 1.00 88.50 680 ALA A CA 1
ATOM 5264 C C . ALA A 1 680 ? 46.597 5.094 -35.226 1.00 88.50 680 ALA A C 1
ATOM 5266 O O . ALA A 1 680 ? 47.796 4.838 -35.187 1.00 88.50 680 ALA A O 1
ATOM 5267 N N . VAL A 1 681 ? 45.686 4.194 -35.615 1.00 88.00 681 VAL A N 1
ATOM 5268 C CA . VAL A 1 681 ? 46.028 2.812 -35.996 1.00 88.00 681 VAL A CA 1
ATOM 5269 C C . VAL A 1 681 ? 46.929 2.789 -37.237 1.00 88.00 681 VAL A C 1
ATOM 5271 O O . VAL A 1 681 ? 47.958 2.124 -37.227 1.00 88.00 681 VAL A O 1
ATOM 5274 N N . ALA A 1 682 ? 46.616 3.581 -38.269 1.00 85.19 682 ALA A N 1
ATOM 5275 C CA . ALA A 1 682 ? 47.369 3.613 -39.529 1.00 85.19 682 ALA A CA 1
ATOM 5276 C C . ALA A 1 682 ? 48.800 4.179 -39.407 1.00 85.19 682 ALA A C 1
ATOM 5278 O O . ALA A 1 682 ? 49.656 3.905 -40.254 1.00 85.19 682 ALA A O 1
ATOM 5279 N N . THR A 1 683 ? 49.060 5.001 -38.387 1.00 86.00 683 THR A N 1
ATOM 5280 C CA . THR A 1 683 ? 50.360 5.664 -38.166 1.00 86.00 683 THR A CA 1
ATOM 5281 C C . THR A 1 683 ? 51.113 5.141 -36.945 1.00 86.00 683 THR A C 1
ATOM 5283 O O . THR A 1 683 ? 52.272 5.499 -36.752 1.00 86.00 683 THR A O 1
ATOM 5286 N N . GLY A 1 684 ? 50.476 4.309 -36.115 1.00 86.25 684 GLY A N 1
ATOM 5287 C CA . GLY A 1 684 ? 51.012 3.875 -34.822 1.00 86.25 684 GLY A CA 1
ATOM 5288 C C . GLY A 1 684 ? 51.053 4.982 -33.760 1.00 86.25 684 GLY A C 1
ATOM 5289 O O . GLY A 1 684 ? 51.643 4.786 -32.697 1.00 86.25 684 GLY A O 1
ATOM 5290 N N . ALA A 1 685 ? 50.453 6.148 -34.021 1.00 89.31 685 ALA A N 1
ATOM 5291 C CA . ALA A 1 685 ? 50.488 7.283 -33.106 1.00 89.31 685 ALA A CA 1
ATOM 5292 C C . ALA A 1 685 ? 49.627 7.024 -31.850 1.00 89.31 685 ALA A C 1
ATOM 5294 O O . ALA A 1 685 ? 48.477 6.588 -31.972 1.00 89.31 685 ALA A O 1
ATOM 5295 N N . PRO A 1 686 ? 50.122 7.328 -30.635 1.00 93.62 686 PRO A N 1
ATOM 5296 C CA . PRO A 1 686 ? 49.331 7.183 -29.420 1.00 93.62 686 PRO A CA 1
ATOM 5297 C C . PRO A 1 686 ? 48.204 8.217 -29.346 1.00 93.62 686 PRO A C 1
ATOM 5299 O O . PRO A 1 686 ? 48.357 9.376 -29.753 1.00 93.62 686 PRO A O 1
ATOM 5302 N N . VAL A 1 687 ? 47.085 7.813 -28.742 1.00 94.56 687 VAL A N 1
ATOM 5303 C CA . VAL A 1 687 ? 45.982 8.713 -28.392 1.00 94.56 687 VAL A CA 1
ATOM 5304 C C . VAL A 1 687 ? 46.122 9.127 -26.933 1.00 94.56 687 VAL A C 1
ATOM 5306 O O . VAL A 1 687 ? 46.155 8.280 -26.044 1.00 94.56 687 VAL A O 1
ATOM 5309 N N . ILE A 1 688 ? 46.181 10.431 -26.675 1.00 94.81 688 ILE A N 1
ATOM 5310 C CA . ILE A 1 688 ? 46.167 11.019 -25.336 1.00 94.81 688 ILE A CA 1
ATOM 5311 C C . ILE A 1 688 ? 44.735 11.481 -25.033 1.00 94.81 688 ILE A C 1
ATOM 5313 O O . ILE A 1 688 ? 44.270 12.458 -25.635 1.00 94.81 688 ILE A O 1
ATOM 5317 N N . PRO A 1 689 ? 44.018 10.816 -24.107 1.00 95.56 689 PRO A N 1
ATOM 5318 C CA . PRO A 1 689 ? 42.683 11.239 -23.707 1.00 95.56 689 PRO A CA 1
ATOM 5319 C C . PRO A 1 689 ? 42.755 12.508 -22.848 1.00 95.56 689 PRO A C 1
ATOM 5321 O O . PRO A 1 689 ? 43.478 12.556 -21.851 1.00 95.56 689 PRO A O 1
ATOM 5324 N N . VAL A 1 690 ? 41.980 13.527 -23.211 1.00 94.44 690 VAL A N 1
ATOM 5325 C CA . VAL A 1 690 ? 41.904 14.827 -22.535 1.00 94.44 690 VAL A CA 1
ATOM 5326 C C . VAL A 1 690 ? 40.493 15.017 -21.986 1.00 94.44 690 VAL A C 1
ATOM 5328 O O . VAL A 1 690 ? 39.517 15.020 -22.725 1.00 94.44 690 VAL A O 1
ATOM 5331 N N . SER A 1 691 ? 40.368 15.170 -20.672 1.00 93.50 691 SER A N 1
ATOM 5332 C CA . SER A 1 691 ? 39.080 15.416 -20.019 1.00 93.50 691 SER A CA 1
ATOM 5333 C C . SER A 1 691 ? 38.939 16.891 -19.682 1.00 93.50 691 SER A C 1
ATOM 5335 O O . SER A 1 691 ? 39.741 17.433 -18.919 1.00 93.50 691 SER A O 1
ATOM 5337 N N . LEU A 1 692 ? 37.909 17.523 -20.229 1.00 91.69 692 LEU A N 1
ATOM 5338 C CA . LEU A 1 692 ? 37.481 18.875 -19.913 1.00 91.69 692 LEU A CA 1
ATOM 5339 C C . LEU A 1 692 ? 36.330 18.836 -18.918 1.00 91.69 692 LEU A C 1
ATOM 5341 O O . LEU A 1 692 ? 35.250 18.332 -19.221 1.00 91.69 692 LEU A O 1
ATOM 5345 N N . ALA A 1 693 ? 36.558 19.423 -17.747 1.00 90.94 693 ALA A N 1
ATOM 5346 C CA . ALA A 1 693 ? 35.534 19.637 -16.737 1.00 90.94 693 ALA A CA 1
ATOM 5347 C C . ALA A 1 693 ? 35.374 21.138 -16.458 1.00 90.94 693 ALA A C 1
ATOM 5349 O O . ALA A 1 693 ? 36.353 21.859 -16.254 1.00 90.94 693 ALA A O 1
ATOM 5350 N N . GLY A 1 694 ? 34.125 21.607 -16.411 1.00 86.44 694 GLY A N 1
ATOM 5351 C CA . GLY A 1 694 ? 33.770 22.978 -16.021 1.00 86.44 694 GLY A CA 1
ATOM 5352 C C . GLY A 1 694 ? 33.472 23.942 -17.173 1.00 86.44 694 GLY A C 1
ATOM 5353 O O . GLY A 1 694 ? 32.756 24.917 -16.957 1.00 86.44 694 GLY A O 1
ATOM 5354 N N . THR A 1 695 ? 33.897 23.666 -18.407 1.00 86.50 695 THR A N 1
ATOM 5355 C CA . THR A 1 695 ? 33.623 24.544 -19.563 1.00 86.50 695 THR A CA 1
ATOM 5356 C C . THR A 1 695 ? 32.137 24.595 -19.935 1.00 86.50 695 THR A C 1
ATOM 5358 O O . THR A 1 695 ? 31.611 25.680 -20.180 1.00 86.50 695 THR A O 1
ATOM 5361 N N . ARG A 1 696 ? 31.403 23.478 -19.830 1.00 86.00 696 ARG A N 1
ATOM 5362 C CA . ARG A 1 696 ? 29.928 23.454 -19.933 1.00 86.00 696 ARG A CA 1
ATOM 5363 C C . ARG A 1 696 ? 29.232 24.381 -18.938 1.00 86.00 696 ARG A C 1
ATOM 5365 O O . ARG A 1 696 ? 28.235 25.022 -19.259 1.00 86.00 696 ARG A O 1
ATOM 5372 N N . ARG A 1 697 ? 29.740 24.436 -17.701 1.00 84.31 697 ARG A N 1
ATOM 5373 C CA . ARG A 1 697 ? 29.206 25.321 -16.653 1.00 84.31 697 ARG A CA 1
ATOM 5374 C C . ARG A 1 697 ? 29.529 26.781 -16.940 1.00 84.31 697 ARG A C 1
ATOM 5376 O O . ARG A 1 697 ? 28.728 27.632 -16.565 1.00 84.31 697 ARG A O 1
ATOM 5383 N N . PHE A 1 698 ? 30.668 27.038 -17.585 1.00 85.19 698 PHE A N 1
ATOM 5384 C CA . PHE A 1 698 ? 31.078 28.368 -18.010 1.00 85.19 698 PHE A CA 1
ATOM 5385 C C . PHE A 1 698 ? 30.155 28.903 -19.106 1.00 85.19 698 PHE A C 1
ATOM 5387 O O . PHE A 1 698 ? 29.595 29.973 -18.920 1.00 85.19 698 PHE A O 1
ATOM 5394 N N . LEU A 1 699 ? 29.949 28.171 -20.208 1.00 81.31 699 LEU A N 1
ATOM 5395 C CA . LEU A 1 699 ? 29.108 28.618 -21.326 1.00 81.31 699 LEU A CA 1
ATOM 5396 C C . LEU A 1 699 ? 28.424 27.424 -22.010 1.00 81.31 699 LEU A C 1
ATOM 5398 O O . LEU A 1 699 ? 28.992 26.783 -22.893 1.00 81.31 699 LEU A O 1
ATOM 5402 N N . ARG A 1 700 ? 27.205 27.093 -21.583 1.00 80.19 700 ARG A N 1
ATOM 5403 C CA . ARG A 1 700 ? 26.456 25.928 -22.082 1.00 80.19 700 ARG A CA 1
ATOM 5404 C C . ARG A 1 700 ? 25.879 26.198 -23.473 1.00 80.19 700 ARG A C 1
ATOM 5406 O O . ARG A 1 700 ? 25.545 27.339 -23.793 1.00 80.19 700 ARG A O 1
ATOM 5413 N N . ASP A 1 701 ? 25.686 25.144 -24.260 1.00 75.31 701 ASP A N 1
ATOM 5414 C CA . ASP A 1 701 ? 24.914 25.223 -25.503 1.00 75.31 701 ASP A CA 1
ATOM 5415 C C . ASP A 1 701 ? 23.527 25.857 -25.282 1.00 75.31 701 ASP A C 1
ATOM 5417 O O . ASP A 1 701 ? 22.875 25.612 -24.261 1.00 75.31 701 ASP A O 1
ATOM 5421 N N . GLY A 1 702 ? 23.104 26.711 -26.213 1.00 69.12 702 GLY A N 1
ATOM 5422 C CA . GLY A 1 702 ? 21.873 27.501 -26.107 1.00 69.12 702 GLY A CA 1
ATOM 5423 C C . GLY A 1 702 ? 21.903 28.647 -25.083 1.00 69.12 702 GLY A C 1
ATOM 5424 O O . GLY A 1 702 ? 20.878 29.300 -24.883 1.00 69.12 702 GLY A O 1
ATOM 5425 N N . THR A 1 703 ? 23.043 28.922 -24.433 1.00 73.56 703 THR A N 1
ATOM 5426 C CA . THR A 1 703 ? 23.203 30.059 -23.508 1.00 73.56 703 THR A CA 1
ATOM 5427 C C . THR A 1 703 ? 24.280 31.030 -23.986 1.00 73.56 703 THR A C 1
ATOM 5429 O O . THR A 1 703 ? 25.348 30.617 -24.424 1.00 73.56 703 THR A O 1
ATOM 5432 N N . TYR A 1 704 ? 24.003 32.333 -23.876 1.00 70.12 704 TYR A N 1
ATOM 5433 C CA . TYR A 1 704 ? 24.913 33.403 -24.319 1.00 70.12 704 TYR A CA 1
ATOM 5434 C C . TYR A 1 704 ? 25.603 34.141 -23.162 1.00 70.12 704 TYR A C 1
ATOM 5436 O O . TYR A 1 704 ? 26.496 34.949 -23.395 1.00 70.12 704 TYR A O 1
ATOM 5444 N N . LEU A 1 705 ? 25.192 33.878 -21.915 1.00 79.75 705 LEU A N 1
ATOM 5445 C CA . LEU A 1 705 ? 25.747 34.517 -20.721 1.00 79.75 705 LEU A CA 1
ATOM 5446 C C . LEU A 1 705 ? 26.703 33.553 -20.009 1.00 79.75 705 LEU A C 1
ATOM 5448 O O . LEU A 1 705 ? 26.240 32.531 -19.489 1.00 79.75 705 LEU A O 1
ATOM 5452 N N . PRO A 1 706 ? 28.012 33.853 -19.968 1.00 81.62 706 PRO A N 1
ATOM 5453 C CA . PRO A 1 706 ? 28.969 33.019 -19.268 1.00 81.62 706 PRO A CA 1
ATOM 5454 C C . PRO A 1 706 ? 28.799 33.112 -17.753 1.00 81.62 706 PRO A C 1
ATOM 5456 O O . PRO A 1 706 ? 28.265 34.086 -17.221 1.00 81.62 706 PRO A O 1
ATOM 5459 N N . ARG A 1 707 ? 29.285 32.095 -17.044 1.00 82.00 707 ARG A N 1
ATOM 5460 C CA . ARG A 1 707 ? 29.233 32.013 -15.582 1.00 82.00 707 ARG A CA 1
ATOM 5461 C C . ARG A 1 707 ? 30.626 31.816 -14.993 1.00 82.00 707 ARG A C 1
ATOM 5463 O O . ARG A 1 707 ? 31.391 31.009 -15.521 1.00 82.00 707 ARG A O 1
ATOM 5470 N N . PRO A 1 708 ? 30.944 32.475 -13.866 1.00 79.75 708 PRO A N 1
ATOM 5471 C CA . PRO A 1 708 ? 32.243 32.322 -13.233 1.00 79.75 708 PRO A CA 1
ATOM 5472 C C . PRO A 1 708 ? 32.411 30.882 -12.741 1.00 79.75 708 PRO A C 1
ATOM 5474 O O . PRO A 1 708 ? 31.608 30.367 -11.958 1.00 79.75 708 PRO A O 1
ATOM 5477 N N . THR A 1 709 ? 33.453 30.208 -13.217 1.00 84.94 709 THR A N 1
ATOM 5478 C CA . THR A 1 709 ? 33.795 28.850 -12.795 1.00 84.94 709 THR A CA 1
ATOM 5479 C C . THR A 1 709 ? 35.282 28.569 -13.017 1.00 84.94 709 THR A C 1
ATOM 5481 O O . THR A 1 709 ? 36.034 29.429 -13.473 1.00 84.94 709 THR A O 1
ATOM 5484 N N . SER A 1 710 ? 35.722 27.369 -12.653 1.00 88.31 710 SER A N 1
ATOM 5485 C CA . SER A 1 710 ? 37.074 26.876 -12.904 1.00 88.31 710 SER A CA 1
ATOM 5486 C C . SER A 1 710 ? 37.033 25.764 -13.939 1.00 88.31 710 SER A C 1
ATOM 5488 O O . SER A 1 710 ? 36.158 24.900 -13.877 1.00 88.31 710 SER A O 1
ATOM 5490 N N . VAL A 1 711 ? 38.018 25.746 -14.828 1.00 90.38 711 VAL A N 1
ATOM 5491 C CA . VAL A 1 711 ? 38.195 24.688 -15.821 1.00 90.38 711 VAL A CA 1
ATOM 5492 C C . VAL A 1 711 ? 39.332 23.776 -15.382 1.00 90.38 711 VAL A C 1
ATOM 5494 O O . VAL A 1 711 ? 40.415 24.246 -15.030 1.00 90.38 711 VAL A O 1
ATOM 5497 N N . THR A 1 712 ? 39.094 22.468 -15.409 1.00 92.69 712 THR A N 1
ATOM 5498 C CA . THR A 1 712 ? 40.140 21.459 -15.207 1.00 92.69 712 THR A CA 1
ATOM 5499 C C . THR A 1 712 ? 40.344 20.684 -16.499 1.00 92.69 712 THR A C 1
ATOM 5501 O O . THR A 1 712 ? 39.378 20.217 -17.098 1.00 92.69 712 THR A O 1
ATOM 5504 N N . ILE A 1 713 ? 41.603 20.578 -16.915 1.00 93.38 713 ILE A N 1
ATOM 5505 C CA . ILE A 1 713 ? 42.065 19.810 -18.067 1.00 93.38 713 ILE A CA 1
ATOM 5506 C C . ILE A 1 713 ? 42.877 18.647 -17.512 1.00 93.38 713 ILE A C 1
ATOM 5508 O O . ILE A 1 713 ? 43.942 18.863 -16.933 1.00 93.38 713 ILE A O 1
ATOM 5512 N N . THR A 1 714 ? 42.386 17.427 -17.676 1.00 94.56 714 THR A N 1
ATOM 5513 C CA . THR A 1 714 ? 43.086 16.222 -17.218 1.00 94.56 714 THR A CA 1
ATOM 5514 C C . THR A 1 714 ? 43.546 15.413 -18.416 1.00 94.56 714 THR A C 1
ATOM 5516 O O . THR A 1 714 ? 42.715 14.899 -19.163 1.00 94.56 714 THR A O 1
ATOM 5519 N N . LEU A 1 715 ? 44.857 15.277 -18.592 1.00 94.06 715 LEU A N 1
ATOM 5520 C CA . LEU A 1 715 ? 45.434 14.341 -19.546 1.00 94.06 715 LEU A CA 1
ATOM 5521 C C . LEU A 1 715 ? 45.554 12.972 -18.875 1.00 94.06 715 LEU A C 1
ATOM 5523 O O . LEU A 1 715 ? 46.056 12.858 -17.758 1.00 94.06 715 LEU A O 1
ATOM 5527 N N . SER A 1 716 ? 45.074 11.939 -19.556 1.00 94.75 716 SER A N 1
ATOM 5528 C CA . SER A 1 716 ? 45.216 10.546 -19.129 1.00 94.75 716 SER A CA 1
ATOM 5529 C C . SER A 1 716 ? 46.440 9.893 -19.784 1.00 94.75 716 SER A C 1
ATOM 5531 O O . SER A 1 716 ? 46.918 10.404 -20.802 1.00 94.75 716 SER A O 1
ATOM 5533 N N . PRO A 1 717 ? 46.925 8.753 -19.252 1.00 94.06 717 PRO A N 1
ATOM 5534 C CA . PRO A 1 717 ? 48.008 7.997 -19.873 1.00 94.06 717 PRO A CA 1
ATOM 5535 C C . PRO A 1 717 ? 47.760 7.729 -21.370 1.00 94.06 717 PRO A C 1
ATOM 5537 O O . PRO A 1 717 ? 46.614 7.448 -21.744 1.00 94.06 717 PRO A O 1
ATOM 5540 N N . PRO A 1 718 ? 48.804 7.795 -22.222 1.00 93.44 718 PRO A N 1
ATOM 5541 C CA . PRO A 1 718 ? 48.677 7.539 -23.652 1.00 93.44 718 PRO A CA 1
ATOM 5542 C C . PRO A 1 718 ? 48.206 6.106 -23.913 1.00 93.44 718 PRO A C 1
ATOM 5544 O O . PRO A 1 718 ? 48.702 5.151 -23.314 1.00 93.44 718 PRO A O 1
ATOM 5547 N N . ILE A 1 719 ? 47.261 5.962 -24.837 1.00 93.56 719 ILE A N 1
ATOM 5548 C CA . ILE A 1 719 ? 46.742 4.674 -25.287 1.00 93.56 719 ILE A CA 1
ATOM 5549 C C . ILE A 1 719 ? 47.359 4.384 -26.654 1.00 93.56 719 ILE A C 1
ATOM 5551 O O . ILE A 1 719 ? 47.115 5.106 -27.622 1.00 93.56 719 ILE A O 1
ATOM 5555 N N . PHE A 1 720 ? 48.182 3.342 -26.715 1.00 91.31 720 PHE A N 1
ATOM 5556 C CA . PHE A 1 720 ? 48.864 2.926 -27.937 1.00 91.31 720 PHE A CA 1
ATOM 5557 C C . PHE A 1 720 ? 47.989 1.963 -28.752 1.00 91.31 720 PHE A C 1
ATOM 5559 O O . PHE A 1 720 ? 47.333 1.098 -28.150 1.00 91.31 720 PHE A O 1
ATOM 5566 N N . PRO A 1 721 ? 47.994 2.077 -30.093 1.00 88.06 721 PRO A N 1
ATOM 5567 C CA . PRO A 1 721 ? 47.516 1.017 -30.970 1.00 88.06 721 PRO A CA 1
ATOM 5568 C C . PRO A 1 721 ? 48.337 -0.261 -30.754 1.00 88.06 721 PRO A C 1
ATOM 5570 O O . PRO A 1 721 ? 49.563 -0.209 -30.638 1.00 88.06 721 PRO A O 1
ATOM 5573 N N . SER A 1 722 ? 47.678 -1.411 -30.688 1.00 79.94 722 SER A N 1
ATOM 5574 C CA . SER A 1 722 ? 48.338 -2.716 -30.675 1.00 79.94 722 SER A CA 1
ATOM 5575 C C . SER A 1 722 ? 48.903 -2.998 -32.069 1.00 79.94 722 SER A C 1
ATOM 5577 O O . SER A 1 722 ? 48.174 -2.951 -33.052 1.00 79.94 722 SER A O 1
ATOM 5579 N N . THR A 1 723 ? 50.206 -3.261 -32.180 1.00 56.47 723 THR A N 1
ATOM 5580 C CA . THR A 1 723 ? 50.857 -3.548 -33.467 1.00 56.47 723 THR A CA 1
ATOM 5581 C C . THR A 1 723 ? 50.363 -4.881 -34.035 1.00 56.47 723 THR A C 1
ATOM 5583 O O . THR A 1 723 ? 50.855 -5.935 -33.628 1.00 56.47 723 THR A O 1
ATOM 5586 N N . THR A 1 724 ? 49.432 -4.856 -34.990 1.00 45.06 724 THR A N 1
ATOM 5587 C CA . THR A 1 724 ? 49.243 -5.956 -35.941 1.00 45.06 724 THR A CA 1
ATOM 5588 C C . THR A 1 724 ? 50.240 -5.796 -37.088 1.00 45.06 724 THR A C 1
ATOM 5590 O O . THR A 1 724 ? 50.417 -4.729 -37.667 1.00 45.06 724 THR A O 1
ATOM 5593 N N . THR A 1 725 ? 50.971 -6.872 -37.340 1.00 40.16 725 THR A N 1
ATOM 5594 C CA . THR A 1 725 ? 51.970 -7.074 -38.395 1.00 40.16 725 THR A CA 1
ATOM 5595 C C . THR A 1 725 ? 51.596 -6.472 -39.754 1.00 40.16 725 THR A C 1
ATOM 5597 O O . THR A 1 725 ? 50.469 -6.644 -40.204 1.00 40.16 725 THR A O 1
ATOM 5600 N N . ASN A 1 726 ? 52.585 -5.858 -40.424 1.00 44.25 726 ASN A N 1
ATOM 5601 C CA . ASN A 1 726 ? 52.600 -5.446 -41.836 1.00 44.25 726 ASN A CA 1
ATOM 5602 C C . ASN A 1 726 ? 51.671 -6.288 -42.736 1.00 44.25 726 ASN A C 1
ATOM 5604 O O . ASN A 1 726 ? 52.071 -7.358 -43.194 1.00 44.25 726 ASN A O 1
ATOM 5608 N N . ASN A 1 727 ? 50.474 -5.789 -43.048 1.00 41.12 727 ASN A N 1
ATOM 5609 C CA . ASN A 1 727 ? 49.665 -6.308 -44.149 1.00 41.12 727 ASN A CA 1
ATOM 5610 C C . ASN A 1 727 ? 48.909 -5.140 -44.818 1.00 41.12 727 ASN A C 1
ATOM 5612 O O . ASN A 1 727 ? 48.229 -4.396 -44.114 1.00 41.12 727 ASN A O 1
ATOM 5616 N N . PRO A 1 728 ? 49.011 -4.905 -46.141 1.00 44.19 728 PRO A N 1
ATOM 5617 C CA . PRO A 1 728 ? 48.531 -3.670 -46.764 1.00 44.19 728 PRO A CA 1
ATOM 5618 C C . PRO A 1 728 ? 47.034 -3.683 -47.136 1.00 44.19 728 PRO A C 1
ATOM 5620 O O . PRO A 1 728 ? 46.613 -2.868 -47.956 1.00 44.19 728 PRO A O 1
ATOM 5623 N N . ASN A 1 729 ? 46.217 -4.586 -46.573 1.00 44.28 729 ASN A N 1
ATOM 5624 C CA . ASN A 1 729 ? 44.820 -4.769 -46.983 1.00 44.28 729 ASN A CA 1
ATOM 5625 C C . ASN A 1 729 ? 43.824 -4.319 -45.884 1.00 44.28 729 ASN A C 1
ATOM 5627 O O . ASN A 1 729 ? 43.785 -4.945 -44.829 1.00 44.28 729 ASN A O 1
ATOM 5631 N N . PRO A 1 730 ? 42.968 -3.293 -46.096 1.00 43.16 730 PRO A N 1
ATOM 5632 C CA . PRO A 1 730 ? 42.164 -2.662 -45.031 1.00 43.16 730 PRO A CA 1
ATOM 5633 C C . PRO A 1 730 ? 40.940 -3.461 -44.537 1.00 43.16 730 PRO A C 1
ATOM 5635 O O . PRO A 1 730 ? 40.019 -2.870 -43.971 1.00 43.16 730 PRO A O 1
ATOM 5638 N N . ALA A 1 731 ? 40.867 -4.764 -44.811 1.00 42.97 731 ALA A N 1
ATOM 5639 C CA . ALA A 1 731 ? 39.650 -5.564 -44.652 1.00 42.97 731 ALA A CA 1
ATOM 5640 C C . ALA A 1 731 ? 39.796 -6.754 -43.689 1.00 42.97 731 ALA A C 1
ATOM 5642 O O . ALA A 1 731 ? 38.939 -7.636 -43.694 1.00 42.97 731 ALA A O 1
ATOM 5643 N N . ASP A 1 732 ? 40.834 -6.777 -42.848 1.00 49.97 732 ASP A N 1
ATOM 5644 C CA . ASP A 1 732 ? 40.937 -7.773 -41.783 1.00 49.97 732 ASP A CA 1
ATOM 5645 C C . ASP A 1 732 ? 40.199 -7.320 -40.522 1.00 49.97 732 ASP A C 1
ATOM 5647 O O . ASP A 1 732 ? 40.297 -6.184 -40.054 1.00 49.97 732 ASP A O 1
ATOM 5651 N N . SER A 1 733 ? 39.442 -8.254 -39.949 1.00 53.47 733 SER A N 1
ATOM 5652 C CA . SER A 1 733 ? 38.663 -8.039 -38.731 1.00 53.47 733 SER A CA 1
ATOM 5653 C C . SER A 1 733 ? 39.505 -7.492 -37.565 1.00 53.47 733 SER A C 1
ATOM 5655 O O . SER A 1 733 ? 38.959 -6.767 -36.737 1.00 53.47 733 SER A O 1
ATOM 5657 N N . SER A 1 734 ? 40.818 -7.756 -37.503 1.00 60.28 734 SER A N 1
ATOM 5658 C CA . SER A 1 734 ? 41.705 -7.312 -36.416 1.00 60.28 734 SER A CA 1
ATOM 5659 C C . SER A 1 734 ? 41.819 -5.790 -36.294 1.00 60.28 734 SER A C 1
ATOM 5661 O O . SER A 1 734 ? 41.707 -5.262 -35.188 1.00 60.28 734 SER A O 1
ATOM 5663 N N . ASP A 1 735 ? 41.962 -5.074 -37.410 1.00 65.94 735 ASP A N 1
ATOM 5664 C CA . ASP A 1 735 ? 42.196 -3.623 -37.403 1.00 65.94 735 ASP A CA 1
ATOM 5665 C C . ASP A 1 735 ? 40.924 -2.852 -37.032 1.00 65.94 735 ASP A C 1
ATOM 5667 O O . ASP A 1 735 ? 40.968 -1.809 -36.374 1.00 65.94 735 ASP A O 1
ATOM 5671 N N . TRP A 1 736 ? 39.760 -3.402 -37.388 1.00 74.38 736 TRP A N 1
ATOM 5672 C CA . TRP A 1 736 ? 38.466 -2.858 -36.984 1.00 74.38 736 TRP A CA 1
ATOM 5673 C C . TRP A 1 736 ? 38.197 -3.041 -35.484 1.00 74.38 736 TRP A C 1
ATOM 5675 O O . TRP A 1 736 ? 37.714 -2.114 -34.826 1.00 74.38 736 TRP A O 1
ATOM 5685 N N . HIS A 1 737 ? 38.540 -4.207 -34.920 1.00 81.19 737 HIS A N 1
ATOM 5686 C CA . HIS A 1 737 ? 38.437 -4.447 -33.475 1.00 81.19 737 HIS A CA 1
ATOM 5687 C C . HIS A 1 737 ? 39.381 -3.535 -32.688 1.00 81.19 737 HIS A C 1
ATOM 5689 O O . HIS A 1 737 ? 38.983 -2.980 -31.662 1.00 81.19 737 HIS A O 1
ATOM 5695 N N . GLU A 1 738 ? 40.596 -3.324 -33.189 1.00 85.69 738 GLU A N 1
ATOM 5696 C CA . GLU A 1 738 ? 41.580 -2.449 -32.558 1.00 85.69 738 GLU A CA 1
ATOM 5697 C C . GLU A 1 738 ? 41.146 -0.978 -32.578 1.00 85.69 738 GLU A C 1
ATOM 5699 O O . GLU A 1 738 ? 41.229 -0.272 -31.570 1.00 85.69 738 GLU A O 1
ATOM 5704 N N . LEU A 1 739 ? 40.573 -0.530 -33.693 1.00 86.75 739 LEU A N 1
ATOM 5705 C CA . LEU A 1 739 ? 39.993 0.801 -33.819 1.00 86.75 739 LEU A CA 1
ATOM 5706 C C . LEU A 1 739 ? 38.846 1.022 -32.815 1.00 86.75 739 LEU A C 1
ATOM 5708 O O . LEU A 1 739 ? 38.774 2.076 -32.172 1.00 86.75 739 LEU A O 1
ATOM 5712 N N . ILE A 1 740 ? 37.960 0.033 -32.652 1.00 85.19 740 ILE A N 1
ATOM 5713 C CA . ILE A 1 740 ? 36.869 0.075 -31.666 1.00 85.19 740 ILE A CA 1
ATOM 5714 C C . ILE A 1 740 ? 37.426 0.097 -30.237 1.00 85.19 740 ILE A C 1
ATOM 5716 O O . ILE A 1 740 ? 36.993 0.927 -29.432 1.00 85.19 740 ILE A O 1
ATOM 5720 N N . ARG A 1 741 ? 38.424 -0.744 -29.934 1.00 92.56 741 ARG A N 1
ATOM 5721 C CA . ARG A 1 741 ? 39.103 -0.782 -28.631 1.00 92.56 741 ARG A CA 1
ATOM 5722 C C . ARG A 1 741 ? 39.693 0.580 -28.280 1.00 92.56 741 ARG A C 1
ATOM 5724 O O . ARG A 1 741 ? 39.455 1.082 -27.182 1.00 92.56 741 ARG A O 1
ATOM 5731 N N . LEU A 1 742 ? 40.429 1.194 -29.207 1.00 91.06 742 LEU A N 1
ATOM 5732 C CA . LEU A 1 742 ? 41.096 2.478 -28.998 1.00 91.06 742 LEU A CA 1
ATOM 5733 C C . LEU A 1 742 ? 40.084 3.606 -28.737 1.00 91.06 742 LEU A C 1
ATOM 5735 O O . LEU A 1 742 ? 40.265 4.399 -27.805 1.00 91.06 742 LEU A O 1
ATOM 5739 N N . ARG A 1 743 ? 38.981 3.629 -29.501 1.00 93.31 743 ARG A N 1
ATOM 5740 C CA . ARG A 1 743 ? 37.851 4.548 -29.297 1.00 93.31 743 ARG A CA 1
ATOM 5741 C C . ARG A 1 743 ? 37.239 4.393 -27.909 1.00 93.31 743 ARG A C 1
ATOM 5743 O O . ARG A 1 743 ? 37.104 5.385 -27.191 1.00 93.31 743 ARG A O 1
ATOM 5750 N N . ASP A 1 744 ? 36.854 3.174 -27.541 1.00 91.25 744 ASP A N 1
ATOM 5751 C CA . ASP A 1 744 ? 36.120 2.911 -26.300 1.00 91.25 744 ASP A CA 1
ATOM 5752 C C . ASP A 1 744 ? 37.005 3.117 -25.070 1.00 91.25 744 ASP A C 1
ATOM 5754 O O . ASP A 1 744 ? 36.562 3.719 -24.092 1.00 91.25 744 ASP A O 1
ATOM 5758 N N . ALA A 1 745 ? 38.284 2.740 -25.149 1.00 91.38 745 ALA A N 1
ATOM 5759 C CA . ALA A 1 745 ? 39.263 2.999 -24.099 1.00 91.38 745 ALA A CA 1
ATOM 5760 C C . ALA A 1 745 ? 39.510 4.505 -23.901 1.00 91.38 745 ALA A C 1
ATOM 5762 O O . ALA A 1 745 ? 39.546 4.980 -22.764 1.00 91.38 745 ALA A O 1
ATOM 5763 N N . THR A 1 746 ? 39.610 5.277 -24.990 1.00 93.75 746 THR A N 1
ATOM 5764 C CA . THR A 1 746 ? 39.757 6.741 -24.922 1.00 93.75 746 THR A CA 1
ATOM 5765 C C . THR A 1 746 ? 38.500 7.392 -24.344 1.00 93.75 746 THR A C 1
ATOM 5767 O O . THR A 1 746 ? 38.593 8.250 -23.467 1.00 93.75 746 THR A O 1
ATOM 5770 N N . ARG A 1 747 ? 37.310 6.952 -24.770 1.00 92.88 747 ARG A N 1
ATOM 5771 C CA . ARG A 1 747 ? 36.029 7.458 -24.258 1.00 92.88 747 ARG A CA 1
ATOM 5772 C C . ARG A 1 747 ? 35.852 7.162 -22.768 1.00 92.88 747 ARG A C 1
ATOM 5774 O O . ARG A 1 747 ? 35.504 8.061 -22.006 1.00 92.88 747 ARG A O 1
ATOM 5781 N N . ALA A 1 748 ? 36.153 5.938 -22.339 1.00 89.69 748 ALA A N 1
ATOM 5782 C CA . ALA A 1 748 ? 36.112 5.544 -20.933 1.00 89.69 748 ALA A CA 1
ATOM 5783 C C . ALA A 1 748 ? 37.123 6.332 -20.085 1.00 89.69 748 ALA A C 1
ATOM 5785 O O . ALA A 1 748 ? 36.801 6.760 -18.976 1.00 89.69 748 ALA A O 1
ATOM 5786 N N . ALA A 1 749 ? 38.330 6.577 -20.608 1.00 91.06 749 ALA A N 1
ATOM 5787 C CA . ALA A 1 749 ? 39.336 7.381 -19.923 1.00 91.06 749 ALA A CA 1
ATOM 5788 C C . ALA A 1 749 ? 38.875 8.831 -19.700 1.00 91.06 749 ALA A C 1
ATOM 5790 O O . ALA A 1 749 ? 39.059 9.349 -18.601 1.00 91.06 749 ALA A O 1
ATOM 5791 N N . ILE A 1 750 ? 38.219 9.441 -20.693 1.00 91.75 750 ILE A N 1
ATOM 5792 C CA . ILE A 1 750 ? 37.718 10.821 -20.611 1.00 91.75 750 ILE A CA 1
ATOM 5793 C C . ILE A 1 750 ? 36.591 10.958 -19.581 1.00 91.75 750 ILE A C 1
ATOM 5795 O O . ILE A 1 750 ? 36.585 11.876 -18.762 1.00 91.75 750 ILE A O 1
ATOM 5799 N N . VAL A 1 751 ? 35.655 10.010 -19.553 1.00 89.69 751 VAL A N 1
ATOM 5800 C CA . VAL A 1 751 ? 34.499 10.040 -18.638 1.00 89.69 751 VAL A CA 1
ATOM 5801 C C . VAL A 1 751 ? 34.919 10.024 -17.169 1.00 89.69 751 VAL A C 1
ATOM 5803 O O . VAL A 1 751 ? 34.315 10.722 -16.355 1.00 89.69 751 VAL A O 1
ATOM 5806 N N . ARG A 1 752 ? 35.989 9.291 -16.825 1.00 88.06 752 ARG A N 1
ATOM 5807 C CA . ARG A 1 752 ? 36.498 9.202 -15.444 1.00 88.06 752 ARG A CA 1
ATOM 5808 C C . ARG A 1 752 ? 36.815 10.565 -14.826 1.00 88.06 752 ARG A C 1
ATOM 5810 O O . ARG A 1 752 ? 36.713 10.708 -13.610 1.00 88.06 752 ARG A O 1
ATOM 5817 N N . HIS A 1 753 ? 37.181 11.554 -15.643 1.00 87.38 753 HIS A N 1
ATOM 5818 C CA . HIS A 1 753 ? 37.597 12.875 -15.169 1.00 87.38 753 HIS A CA 1
ATOM 5819 C C . HIS A 1 753 ? 36.776 14.042 -15.745 1.00 87.38 753 HIS A C 1
ATOM 5821 O O . HIS A 1 753 ? 36.932 15.166 -15.273 1.00 87.38 753 HIS A O 1
ATOM 5827 N N . ALA A 1 754 ? 35.871 13.799 -16.702 1.00 81.12 754 ALA A N 1
ATOM 5828 C CA . ALA A 1 754 ? 34.990 14.821 -17.280 1.00 81.12 754 ALA A CA 1
ATOM 5829 C C . ALA A 1 754 ? 33.866 15.286 -16.329 1.00 81.12 754 ALA A C 1
ATOM 5831 O O . ALA A 1 754 ? 33.261 16.328 -16.567 1.00 81.12 754 ALA A O 1
ATOM 5832 N N . ALA A 1 755 ? 33.603 14.543 -15.242 1.00 78.38 755 ALA A N 1
ATOM 5833 C CA . ALA A 1 755 ? 32.483 14.777 -14.317 1.00 78.38 755 ALA A CA 1
ATOM 5834 C C . ALA A 1 755 ? 31.100 14.782 -15.010 1.00 78.38 755 ALA A C 1
ATOM 5836 O O . ALA A 1 755 ? 30.167 15.446 -14.555 1.00 78.38 755 ALA A O 1
ATOM 5837 N N . GLU A 1 756 ? 30.975 14.019 -16.099 1.00 77.00 756 GLU A N 1
ATOM 5838 C CA . GLU A 1 756 ? 29.771 13.856 -16.916 1.00 77.00 756 GLU A CA 1
ATOM 5839 C C . GLU A 1 756 ? 29.505 12.356 -17.165 1.00 77.00 756 GLU A C 1
ATOM 5841 O O . GLU A 1 756 ? 30.465 11.591 -17.282 1.00 77.00 756 GLU A O 1
ATOM 5846 N N . PRO A 1 757 ? 28.235 11.905 -17.229 1.00 77.31 757 PRO A N 1
ATOM 5847 C CA . PRO A 1 757 ? 27.906 10.501 -17.494 1.00 77.31 757 PRO A CA 1
ATOM 5848 C C . PRO A 1 757 ? 28.196 10.092 -18.952 1.00 77.31 757 PRO A C 1
ATOM 5850 O O . PRO A 1 757 ? 28.359 10.933 -19.834 1.00 77.31 757 PRO A O 1
ATOM 5853 N N . LEU A 1 758 ? 28.241 8.787 -19.230 1.00 80.00 758 LEU A N 1
ATOM 5854 C CA . LEU A 1 758 ? 28.249 8.256 -20.602 1.00 80.00 758 LEU A CA 1
ATOM 5855 C C . LEU A 1 758 ? 26.841 8.332 -21.211 1.00 80.00 758 LEU A C 1
ATOM 5857 O O . LEU A 1 758 ? 25.883 7.940 -20.545 1.00 80.00 758 LEU A O 1
ATOM 5861 N N . LEU A 1 759 ? 26.738 8.798 -22.463 1.00 69.75 759 LEU A N 1
ATOM 5862 C CA . LEU A 1 759 ? 25.495 8.811 -23.255 1.00 69.75 759 LEU A CA 1
ATOM 5863 C C . LEU A 1 759 ? 25.367 7.639 -24.229 1.00 69.75 759 LEU A C 1
ATOM 5865 O O . LEU A 1 759 ? 26.404 7.217 -24.801 1.00 69.75 759 LEU A O 1
#

Foldseek 3Di:
DLVVLVLVLVVCQLVLDQEAEDAPVCQVVVVLSCLSRVSHNYYDYPVRVVVVVVPDDPQDVVHDPVVVPPPDDADQQDFDAQQWFLQLPHRTFGFGFGNQLLVFVLVLLCVQLVPDQAAEAEDQFDCSHLCRVRVQPVSCVVVVHHYDYDHVVVCLVAVLVSLVCCQVVVHAEYEDELVSLVCCLPPDDPVSCVPRANLNHFAYEYDPDFHDPVSLVSSCVVCVVRNDDQQNYWHFYFDVQSSTGFFTAHGRPHKDKAWADQVCCFQPQARHGDDPPPPLTDIFIWNHATTPQKDWFFAAPVRHGDDARGKHFIKMWGSNGTCATRPCVPRSCVQQVPHADPDPPGTTIGGPQWMWGHHPNTITTQAGVQAFFWAPNTTDHFVQLLVLLQPQPFFDRLFKTWGFDQDPVVRGTQIEIETEGPDDDPVVVVVSQVSSQVSSCVNNVHGHPYYHYEHPPLFDAGPSGHTSRVVCVVCVVVVNSRPDDDDPVVSVVCSVVVSVVVVVVVVVVVVVVVVVLVVLLVQLVVLCCVQLVVLLVVLVVDLDLVVSQVSLLVSLVVSCVSSVAAEAEAPVVLLPPDFAAEEEEFDFAPCVVSSCCNHSTLQAAEEDEQVLLPPPRSVVVNVSNVHDYADPVDPVRLVVVLVVLLVCRQVRHYYYDHQQNDHAQDFAGEQGHLSNLLSCQVNQHWYWQKAWADNCQQHGHPGSGGDHDYIYIYTDHTDTQDDDDDDPDPDDPVSVVSSVVRRVVSSVRRCVRNVTHHD

Secondary structure (DSSP, 8-state):
-HHHHHHHHHHHHHTT-SEEEE-TTTHHHHHTTGGG-TT--EEEEHHHHHHHHHTSPPPPTTPPPTTT-SSSPPPTTSEEEEEE---TTSS--EEEEEHHHHHHHHHHHHHHTT--TT--EEE---TTSHIIIIIIIIHHHHHT--EEE--HHHHHH-THHHHHHHHHHT--EEEE-HHHHHHHHHH--GGGTTT---TT--EEEE-SSPPPHHHHHHHHHHHGGGT--GGGEEE-EE-GGGSSEEEEPPTTS---EEEE-HHHHHHH-B-PBPPTT-TT-EEEEB--EEPTT-EEEEE-TTSPBPPTTB-EEEEEESTT----BTT-HHHHHHH-TT-S--STT----EEEEEEEEEETTEEEEEEETTT-EEETTEEE-HHHHHHHHHTSTTEEEEEEEEEEEEETTTTEEEEEEEEEE----HHHHHHHHHHHHHHHHHHHSS--SEEEEE-TT-S-B-TTS-B-HHHHHHHHHTT-TTSPPPPHHHHHHHHHHHHHHHHHHHHHHHHHHHHHHHHHHHHHHHHHHHHHHHHHHHHTT---HHHHHHHHHHHHHHHHHHTT-EEEEE-GGGGG-SS--EEEE----TTTHHHHHHHH-S-EEEEEEHHHHTSHHHHHHHHHTT-EEE-SS-HHHHHHHHHHHHHHHHTT-EEEE-TT----SSSSBPPPPSHHHHHHHHHTPPEEEEEEESHHHHS-TT--S----EEEEEEPPPBPPP-------TT-HHHHHHHHHHHHHHHHHHHHHHSS-B-

Solvent-accessible surface area (backbone atoms only — not comparable to full-atom values): 40822 Å² total; per-residue (Å²): 106,51,68,57,50,54,54,51,29,53,52,39,49,73,70,52,38,40,66,46,82,42,48,76,90,47,44,69,65,56,53,68,39,38,89,67,17,89,50,39,78,44,73,42,34,56,65,60,53,49,56,51,57,74,68,45,78,76,70,56,92,89,52,67,57,79,86,67,61,51,95,61,84,86,50,51,81,40,80,66,45,72,49,52,46,85,39,58,88,53,80,66,47,33,25,40,31,24,44,42,17,48,54,45,33,37,50,33,50,38,59,62,68,61,67,48,73,85,40,19,36,42,42,37,58,52,69,82,39,46,64,24,30,46,62,49,48,51,30,30,60,73,65,67,26,54,69,51,76,53,54,50,64,55,38,76,76,40,48,47,55,57,54,47,45,26,36,76,63,54,18,21,35,35,70,44,43,42,66,58,49,45,46,41,62,73,66,53,55,69,86,75,51,68,89,43,44,34,63,53,39,53,38,41,36,29,23,88,51,84,61,54,69,70,46,54,50,52,37,37,66,73,36,37,91,31,43,38,49,60,32,16,40,32,37,29,37,52,44,58,55,33,46,33,65,47,24,49,38,70,74,69,66,29,73,50,72,50,45,19,32,41,67,52,28,38,70,72,34,32,59,45,76,39,61,92,83,49,85,61,42,42,77,38,43,35,18,21,30,58,34,77,79,39,48,72,45,35,15,47,98,88,64,49,77,54,60,78,29,32,54,24,41,35,31,36,29,26,66,17,46,43,92,34,38,64,97,33,65,72,61,26,53,66,31,20,80,77,40,74,53,86,53,92,91,58,56,36,47,33,50,70,58,33,29,19,27,36,51,99,77,28,36,30,65,70,47,43,63,90,53,51,22,49,41,86,86,31,63,42,49,30,70,58,51,30,51,38,34,43,71,30,87,66,46,44,71,98,43,53,45,39,46,53,42,85,34,84,90,76,76,30,25,44,41,34,37,38,34,22,25,86,73,78,53,64,70,60,45,52,51,46,40,49,47,26,36,53,39,27,20,70,63,71,76,48,62,55,74,39,68,46,79,35,58,75,86,48,72,52,56,41,99,89,64,50,73,24,54,56,59,42,51,52,29,51,75,68,71,47,44,79,56,81,77,75,56,70,66,62,37,51,50,50,58,48,54,64,46,52,60,58,44,49,59,48,51,50,50,50,49,52,49,50,52,52,38,51,53,48,22,53,49,43,52,51,52,47,53,69,47,50,54,59,53,50,58,54,47,75,71,47,84,49,64,70,58,34,44,52,51,51,38,54,52,43,53,52,49,32,59,75,62,61,37,51,77,47,73,41,49,68,74,60,74,68,56,82,76,25,36,36,41,39,29,68,55,45,29,91,55,47,62,60,57,45,36,56,68,69,47,73,83,50,42,45,65,45,59,38,77,54,51,70,35,79,68,57,19,54,51,35,58,70,71,66,33,54,79,40,63,83,92,44,78,70,48,59,58,50,54,30,53,52,52,32,50,38,38,73,72,55,40,22,38,36,40,46,40,44,77,62,62,53,67,70,87,40,48,62,68,66,55,61,51,67,38,48,27,22,56,77,65,59,28,30,38,31,23,28,11,58,22,41,38,39,70,23,29,33,52,99,52,91,58,41,41,88,45,52,35,40,40,37,42,43,77,69,48,67,55,80,88,75,76,96,69,97,64,99,79,53,71,67,64,58,52,50,35,52,49,53,46,52,52,38,51,55,57,21,40,76,59,25,84,38,55,84,97

Mean predicted aligned error: 16.99 Å